Protein AF-0000000084724322 (afdb_homodimer)

Structure (mmCIF, N/CA/C/O backbone):
data_AF-0000000084724322-model_v1
#
loop_
_entity.id
_entity.type
_entity.pdbx_description
1 polymer 'ATP-binding protein'
#
loop_
_atom_site.group_PDB
_atom_site.id
_atom_site.type_symbol
_atom_site.label_atom_id
_atom_site.label_alt_id
_atom_site.label_comp_id
_atom_site.label_asym_id
_atom_site.label_entity_id
_atom_site.label_seq_id
_atom_site.pdbx_PDB_ins_code
_atom_site.Cartn_x
_atom_site.Cartn_y
_atom_site.Cartn_z
_atom_site.occupancy
_atom_site.B_iso_or_equiv
_atom_site.auth_seq_id
_atom_site.auth_comp_id
_atom_site.auth_asym_id
_atom_site.auth_atom_id
_atom_site.pdbx_PDB_model_num
ATOM 1 N N . MET A 1 1 ? 17.312 -55.406 -27 1 21.59 1 MET A N 1
ATOM 2 C CA . MET A 1 1 ? 17.656 -54.875 -25.688 1 21.59 1 MET A CA 1
ATOM 3 C C . MET A 1 1 ? 16.453 -54.25 -25.016 1 21.59 1 MET A C 1
ATOM 5 O O . MET A 1 1 ? 16.016 -53.156 -25.422 1 21.59 1 MET A O 1
ATOM 9 N N . ASN A 1 2 ? 15.422 -55.094 -24.625 1 24.72 2 ASN A N 1
ATOM 10 C CA . ASN A 1 2 ? 14.141 -55.062 -23.922 1 24.72 2 ASN A CA 1
ATOM 11 C C . ASN A 1 2 ? 14.242 -54.312 -22.594 1 24.72 2 ASN A C 1
ATOM 13 O O . ASN A 1 2 ? 14.75 -54.844 -21.609 1 24.72 2 ASN A O 1
ATOM 17 N N . GLN A 1 3 ? 14.844 -53.188 -22.562 1 29.91 3 GLN A N 1
ATOM 18 C CA . GLN A 1 3 ? 15.141 -52.5 -21.312 1 29.91 3 GLN A CA 1
ATOM 19 C C . GLN A 1 3 ? 14.016 -52.688 -20.312 1 29.91 3 GLN A C 1
ATOM 21 O O . GLN A 1 3 ? 12.844 -52.438 -20.625 1 29.91 3 GLN A O 1
ATOM 26 N N . ALA A 1 4 ? 14.188 -53.438 -19.375 1 31.95 4 ALA A N 1
ATOM 27 C CA . ALA A 1 4 ? 13.453 -53.938 -18.219 1 31.95 4 ALA A CA 1
ATOM 28 C C . ALA A 1 4 ? 12.641 -52.844 -17.562 1 31.95 4 ALA A C 1
ATOM 30 O O . ALA A 1 4 ? 13.188 -51.781 -17.188 1 31.95 4 ALA A O 1
ATOM 31 N N . ARG A 1 5 ? 11.43 -52.656 -17.953 1 39.34 5 ARG A N 1
ATOM 32 C CA . ARG A 1 5 ? 10.32 -51.969 -17.281 1 39.34 5 ARG A CA 1
ATOM 33 C C . ARG A 1 5 ? 10.453 -52.094 -15.773 1 39.34 5 ARG A C 1
ATOM 35 O O . ARG A 1 5 ? 10.398 -53.188 -15.211 1 39.34 5 ARG A O 1
ATOM 42 N N . ASN A 1 6 ? 11.375 -51.5 -15.156 1 36.66 6 ASN A N 1
ATOM 43 C CA . ASN A 1 6 ? 11.594 -51.688 -13.727 1 36.66 6 ASN A CA 1
ATOM 44 C C . ASN A 1 6 ? 10.289 -52 -13 1 36.66 6 ASN A C 1
ATOM 46 O O . ASN A 1 6 ? 9.211 -51.625 -13.453 1 36.66 6 ASN A O 1
ATOM 50 N N . GLY A 1 7 ? 10.141 -53.094 -12.219 1 39.78 7 GLY A N 1
ATOM 51 C CA . GLY A 1 7 ? 9.227 -53.938 -11.461 1 39.78 7 GLY A CA 1
ATOM 52 C C . GLY A 1 7 ? 7.965 -53.219 -11.031 1 39.78 7 GLY A C 1
ATOM 53 O O . GLY A 1 7 ? 7.09 -53.812 -10.398 1 39.78 7 GLY A O 1
ATOM 54 N N . ARG A 1 8 ? 8.031 -51.969 -10.523 1 48.59 8 ARG A N 1
ATOM 55 C CA . ARG A 1 8 ? 6.828 -51.469 -9.891 1 48.59 8 ARG A CA 1
ATOM 56 C C . ARG A 1 8 ? 5.719 -51.25 -10.914 1 48.59 8 ARG A C 1
ATOM 58 O O . ARG A 1 8 ? 5.984 -50.812 -12.039 1 48.59 8 ARG A O 1
ATOM 65 N N . SER A 1 9 ? 4.539 -51.938 -10.68 1 55 9 SER A N 1
ATOM 66 C CA . SER A 1 9 ? 3.223 -52.094 -11.297 1 55 9 SER A CA 1
ATOM 67 C C . SER A 1 9 ? 2.645 -50.719 -11.656 1 55 9 SER A C 1
ATOM 69 O O . SER A 1 9 ? 2.797 -49.75 -10.906 1 55 9 SER A O 1
ATOM 71 N N . GLU A 1 10 ? 2.396 -50.281 -13.062 1 80.06 10 GLU A N 1
ATOM 72 C CA . GLU A 1 10 ? 1.918 -49.094 -13.758 1 80.06 10 GLU A CA 1
ATOM 73 C C . GLU A 1 10 ? 0.541 -48.688 -13.25 1 80.06 10 GLU A C 1
ATOM 75 O O . GLU A 1 10 ? -0.414 -49.438 -13.32 1 80.06 10 GLU A O 1
ATOM 80 N N . TRP A 1 11 ? 0.515 -47.688 -12.383 1 91.38 11 TRP A N 1
ATOM 81 C CA . TRP A 1 11 ? -0.752 -47.156 -11.891 1 91.38 11 TRP A CA 1
ATOM 82 C C . TRP A 1 11 ? -1.411 -46.25 -12.93 1 91.38 11 TRP A C 1
ATOM 84 O O . TRP A 1 11 ? -2.637 -46.25 -13.07 1 91.38 11 TRP A O 1
ATOM 94 N N . PHE A 1 12 ? -0.523 -45.594 -13.672 1 92.12 12 PHE A N 1
ATOM 95 C CA . PHE A 1 12 ? -1.074 -44.469 -14.406 1 92.12 12 PHE A CA 1
ATOM 96 C C . PHE A 1 12 ? -0.765 -44.594 -15.898 1 92.12 12 PHE A C 1
ATOM 98 O O . PHE A 1 12 ? 0.141 -45.312 -16.297 1 92.12 12 PHE A O 1
ATOM 105 N N . GLU A 1 13 ? -1.543 -43.875 -16.625 1 89.5 13 GLU A N 1
ATOM 106 C CA . GLU A 1 13 ? -1.369 -43.656 -18.062 1 89.5 13 GLU A CA 1
ATOM 107 C C . GLU A 1 13 ? -1.39 -42.156 -18.391 1 89.5 13 GLU A C 1
ATOM 109 O O . GLU A 1 13 ? -1.832 -41.344 -17.578 1 89.5 13 GLU A O 1
ATOM 114 N N . LEU A 1 14 ? -0.798 -41.875 -19.516 1 89.44 14 LEU A N 1
ATOM 115 C CA . LEU A 1 14 ? -0.782 -40.469 -19.953 1 89.44 14 LEU A CA 1
ATOM 116 C C . LEU A 1 14 ? -1.762 -40.25 -21.094 1 89.44 14 LEU A C 1
ATOM 118 O O . LEU A 1 14 ? -1.767 -41 -22.062 1 89.44 14 LEU A O 1
ATOM 122 N N . SER A 1 15 ? -2.646 -39.281 -20.906 1 88.19 15 SER A N 1
ATOM 123 C CA . SER A 1 15 ? -3.432 -38.812 -22.047 1 88.19 15 SER A CA 1
ATOM 124 C C . SER A 1 15 ? -2.633 -37.844 -22.922 1 88.19 15 SER A C 1
ATOM 126 O O . SER A 1 15 ? -2.5 -36.688 -22.578 1 88.19 15 SER A O 1
ATOM 128 N N . GLU A 1 16 ? -2.201 -38.344 -23.984 1 87.44 16 GLU A N 1
ATOM 129 C CA . GLU A 1 16 ? -1.39 -37.5 -24.859 1 87.44 16 GLU A CA 1
ATOM 130 C C . GLU A 1 16 ? -2.186 -36.281 -25.375 1 87.44 16 GLU A C 1
ATOM 132 O O . GLU A 1 16 ? -1.663 -35.188 -25.453 1 87.44 16 GLU A O 1
ATOM 137 N N . GLU A 1 17 ? -3.422 -36.531 -25.766 1 84.25 17 GLU A N 1
ATOM 138 C CA . GLU A 1 17 ? -4.277 -35.469 -26.234 1 84.25 17 GLU A CA 1
ATOM 139 C C . GLU A 1 17 ? -4.461 -34.375 -25.156 1 84.25 17 GLU A C 1
ATOM 141 O O . GLU A 1 17 ? -4.352 -33.188 -25.438 1 84.25 17 GLU A O 1
ATOM 146 N N . GLY A 1 18 ? -4.754 -34.844 -23.984 1 83.94 18 GLY A N 1
ATOM 147 C CA . GLY A 1 18 ? -4.91 -33.906 -22.875 1 83.94 18 GLY A CA 1
ATOM 148 C C . GLY A 1 18 ? -3.646 -33.125 -22.578 1 83.94 18 GLY A C 1
ATOM 149 O O . GLY A 1 18 ? -3.705 -31.922 -22.312 1 83.94 18 GLY A O 1
ATOM 150 N N . TRP A 1 19 ? -2.533 -33.781 -22.641 1 86.69 19 TRP A N 1
ATOM 151 C CA . TRP A 1 19 ? -1.229 -33.156 -22.422 1 86.69 19 TRP A CA 1
ATOM 152 C C . TRP A 1 19 ? -0.938 -32.094 -23.469 1 86.69 19 TRP A C 1
ATOM 154 O O . TRP A 1 19 ? -0.554 -30.969 -23.141 1 86.69 19 TRP A O 1
ATOM 164 N N . ARG A 1 20 ? -1.183 -32.438 -24.672 1 85.81 20 ARG A N 1
ATOM 165 C CA . ARG A 1 20 ? -0.929 -31.5 -25.766 1 85.81 20 ARG A CA 1
ATOM 166 C C . ARG A 1 20 ? -1.858 -30.281 -25.688 1 85.81 20 ARG A C 1
ATOM 168 O O . ARG A 1 20 ? -1.418 -29.141 -25.844 1 85.81 20 ARG A O 1
ATOM 175 N N . ARG A 1 21 ? -3.055 -30.547 -25.406 1 80.94 21 ARG A N 1
ATOM 176 C CA . ARG A 1 21 ? -4.043 -29.484 -25.312 1 80.94 21 ARG A CA 1
ATOM 177 C C . ARG A 1 21 ? -3.697 -28.516 -24.172 1 80.94 21 ARG A C 1
ATOM 179 O O . ARG A 1 21 ? -3.801 -27.297 -24.344 1 80.94 21 ARG A O 1
ATOM 186 N N . SER A 1 22 ? -3.312 -29.062 -23.078 1 77.94 22 SER A N 1
ATOM 187 C CA . SER A 1 22 ? -2.98 -28.25 -21.922 1 77.94 22 SER A CA 1
ATOM 188 C C . SER A 1 22 ? -1.78 -27.344 -22.188 1 77.94 22 SER A C 1
ATOM 190 O O . SER A 1 22 ? -1.682 -26.25 -21.641 1 77.94 22 SER A O 1
ATOM 192 N N . ASN A 1 23 ? -0.91 -27.734 -23.062 1 82.12 23 ASN A N 1
ATOM 193 C CA . ASN A 1 23 ? 0.316 -26.984 -23.297 1 82.12 23 ASN A CA 1
ATOM 194 C C . ASN A 1 23 ? 0.18 -26.047 -24.5 1 82.12 23 ASN A C 1
ATOM 196 O O . ASN A 1 23 ? 0.856 -25.016 -24.578 1 82.12 23 ASN A O 1
ATOM 200 N N . ARG A 1 24 ? -0.719 -26.406 -25.406 1 79.75 24 ARG A N 1
ATOM 201 C CA . ARG A 1 24 ? -0.951 -25.547 -26.562 1 79.75 24 ARG A CA 1
ATOM 202 C C . ARG A 1 24 ? -1.572 -24.219 -26.141 1 79.75 24 ARG A C 1
ATOM 204 O O . ARG A 1 24 ? -1.429 -23.219 -26.844 1 79.75 24 ARG A O 1
ATOM 211 N N . ALA A 1 25 ? -2.119 -24.203 -25.016 1 75.06 25 ALA A N 1
ATOM 212 C CA . ALA A 1 25 ? -2.807 -23 -24.516 1 75.06 25 ALA A CA 1
ATOM 213 C C . ALA A 1 25 ? -1.837 -22.062 -23.812 1 75.06 25 ALA A C 1
ATOM 215 O O . ALA A 1 25 ? -2.152 -20.891 -23.578 1 75.06 25 ALA A O 1
ATOM 216 N N . ARG A 1 26 ? -0.71 -22.469 -23.578 1 80.62 26 ARG A N 1
ATOM 217 C CA . ARG A 1 26 ? 0.264 -21.656 -22.859 1 80.62 26 ARG A CA 1
ATOM 218 C C . ARG A 1 26 ? 0.864 -20.578 -23.766 1 80.62 26 ARG A C 1
ATOM 220 O O . ARG A 1 26 ? 1.104 -20.828 -24.953 1 80.62 26 ARG A O 1
ATOM 227 N N . PRO A 1 27 ? 1.134 -19.406 -23.188 1 85.06 27 PRO A N 1
ATOM 228 C CA . PRO A 1 27 ? 1.756 -18.359 -24 1 85.06 27 PRO A CA 1
ATOM 229 C C . PRO A 1 27 ? 3.115 -18.781 -24.562 1 85.06 27 PRO A C 1
ATOM 231 O O . PRO A 1 27 ? 3.9 -19.422 -23.859 1 85.06 27 PRO A O 1
ATOM 234 N N . LEU A 1 28 ? 3.312 -18.438 -25.766 1 90.69 28 LEU A N 1
ATOM 235 C CA . LEU A 1 28 ? 4.516 -18.828 -26.484 1 90.69 28 LEU A CA 1
ATOM 236 C C . LEU A 1 28 ? 5.77 -18.406 -25.734 1 90.69 28 LEU A C 1
ATOM 238 O O . LEU A 1 28 ? 6.723 -19.172 -25.625 1 90.69 28 LEU A O 1
ATOM 242 N N . GLY A 1 29 ? 5.766 -17.188 -25.188 1 91.5 29 GLY A N 1
ATOM 243 C CA . GLY A 1 29 ? 6.922 -16.688 -24.453 1 91.5 29 GLY A CA 1
ATOM 244 C C . GLY A 1 29 ? 7.293 -17.547 -23.266 1 91.5 29 GLY A C 1
ATOM 245 O O . GLY A 1 29 ? 8.477 -17.766 -22.984 1 91.5 29 GLY A O 1
ATOM 246 N N . GLN A 1 30 ? 6.336 -18.094 -22.609 1 87.5 30 GLN A N 1
ATOM 247 C CA . GLN A 1 30 ? 6.555 -18.938 -21.438 1 87.5 30 GLN A CA 1
ATOM 248 C C . GLN A 1 30 ? 7.133 -20.297 -21.844 1 87.5 30 GLN A C 1
ATOM 250 O O . GLN A 1 30 ? 7.961 -20.859 -21.125 1 87.5 30 GLN A O 1
ATOM 255 N N . LEU A 1 31 ? 6.656 -20.75 -22.875 1 88.81 31 LEU A N 1
ATOM 256 C CA . LEU A 1 31 ? 7.168 -22.031 -23.375 1 88.81 31 LEU A CA 1
ATOM 257 C C . LEU A 1 31 ? 8.633 -21.906 -23.766 1 88.81 31 LEU A C 1
ATOM 259 O O . LEU A 1 31 ? 9.453 -22.766 -23.406 1 88.81 31 LEU A O 1
ATOM 263 N N . VAL A 1 32 ? 8.938 -20.828 -24.406 1 93 32 VAL A N 1
ATOM 264 C CA . VAL A 1 32 ? 10.312 -20.609 -24.859 1 93 32 VAL A CA 1
ATOM 265 C C . VAL A 1 32 ? 11.219 -20.391 -23.656 1 93 32 VAL A C 1
ATOM 267 O O . VAL A 1 32 ? 12.383 -20.812 -23.656 1 93 32 VAL A O 1
ATOM 270 N N . ARG A 1 33 ? 10.719 -19.781 -22.688 1 90.81 33 ARG A N 1
ATOM 271 C CA . ARG A 1 33 ? 11.469 -19.531 -21.469 1 90.81 33 ARG A CA 1
ATOM 272 C C . ARG A 1 33 ? 11.969 -20.844 -20.859 1 90.81 33 ARG A C 1
ATOM 274 O O . ARG A 1 33 ? 13.062 -20.906 -20.297 1 90.81 33 ARG A O 1
ATOM 281 N N . GLU A 1 34 ? 11.18 -21.891 -21.016 1 86.44 34 GLU A N 1
ATOM 282 C CA . GLU A 1 34 ? 11.57 -23.188 -20.5 1 86.44 34 GLU A CA 1
ATOM 283 C C . GLU A 1 34 ? 12.852 -23.688 -21.172 1 86.44 34 GLU A C 1
ATOM 285 O O . GLU A 1 34 ? 13.695 -24.312 -20.531 1 86.44 34 GLU A O 1
ATOM 290 N N . ALA A 1 35 ? 12.945 -23.453 -22.422 1 89.56 35 ALA A N 1
ATOM 291 C CA . ALA A 1 35 ? 14.148 -23.844 -23.156 1 89.56 35 ALA A CA 1
ATOM 292 C C . ALA A 1 35 ? 15.352 -23.016 -22.719 1 89.56 35 ALA A C 1
ATOM 294 O O . ALA A 1 35 ? 16.469 -23.516 -22.641 1 89.56 35 ALA A O 1
ATOM 295 N N . LEU A 1 36 ? 15.102 -21.734 -22.453 1 92.06 36 LEU A N 1
ATOM 296 C CA . LEU A 1 36 ? 16.172 -20.859 -21.984 1 92.06 36 LEU A CA 1
ATOM 297 C C . LEU A 1 36 ? 16.719 -21.344 -20.641 1 92.06 36 LEU A C 1
ATOM 299 O O . LEU A 1 36 ? 17.938 -21.312 -20.406 1 92.06 36 LEU A O 1
ATOM 303 N N . GLN A 1 37 ? 15.812 -21.797 -19.828 1 89.06 37 GLN A N 1
ATOM 304 C CA . GLN A 1 37 ? 16.219 -22.328 -18.531 1 89.06 37 GLN A CA 1
ATOM 305 C C . GLN A 1 37 ? 17.219 -23.469 -18.688 1 89.06 37 GLN A C 1
ATOM 307 O O . GLN A 1 37 ? 18.266 -23.484 -18.047 1 89.06 37 GLN A O 1
ATOM 312 N N . ASN A 1 38 ? 16.891 -24.344 -19.562 1 86.12 38 ASN A N 1
ATOM 313 C CA . ASN A 1 38 ? 17.766 -25.484 -19.797 1 86.12 38 ASN A CA 1
ATOM 314 C C . ASN A 1 38 ? 19.125 -25.062 -20.359 1 86.12 38 ASN A C 1
ATOM 316 O O . ASN A 1 38 ? 20.156 -25.562 -19.906 1 86.12 38 ASN A O 1
ATOM 320 N N . ALA A 1 39 ? 19.062 -24.219 -21.297 1 90.38 39 ALA A N 1
ATOM 321 C CA . ALA A 1 39 ? 20.297 -23.75 -21.906 1 90.38 39 ALA A CA 1
ATOM 322 C C . ALA A 1 39 ? 21.203 -23.078 -20.891 1 90.38 39 ALA A C 1
ATOM 324 O O . ALA A 1 39 ? 22.406 -23.328 -20.859 1 90.38 39 ALA A O 1
ATOM 325 N N . PHE A 1 40 ? 20.625 -22.203 -20.031 1 91.38 40 PHE A N 1
ATOM 326 C CA . PHE A 1 40 ? 21.391 -21.469 -19.031 1 91.38 40 PHE A CA 1
ATOM 327 C C . PHE A 1 40 ? 21.953 -22.438 -17.984 1 91.38 40 PHE A C 1
ATOM 329 O O . PHE A 1 40 ? 23.078 -22.266 -17.531 1 91.38 40 PHE A O 1
ATOM 336 N N . ASP A 1 41 ? 21.156 -23.453 -17.609 1 88.19 41 ASP A N 1
ATOM 337 C CA . ASP A 1 41 ? 21.578 -24.422 -16.594 1 88.19 41 ASP A CA 1
ATOM 338 C C . ASP A 1 41 ? 22.703 -25.297 -17.125 1 88.19 41 ASP A C 1
ATOM 340 O O . ASP A 1 41 ? 23.578 -25.719 -16.359 1 88.19 41 ASP A O 1
ATOM 344 N N . GLN A 1 42 ? 22.672 -25.578 -18.422 1 86.31 42 GLN A N 1
ATOM 345 C CA . GLN A 1 42 ? 23.672 -26.438 -19.031 1 86.31 42 GLN A CA 1
ATOM 346 C C . GLN A 1 42 ? 24.891 -25.641 -19.484 1 86.31 42 GLN A C 1
ATOM 348 O O . GLN A 1 42 ? 25.719 -26.156 -20.25 1 86.31 42 GLN A O 1
ATOM 353 N N . ARG A 1 43 ? 24.984 -24.359 -19.125 1 86.69 43 ARG A N 1
ATOM 354 C CA . ARG A 1 43 ? 26.141 -23.484 -19.297 1 86.69 43 ARG A CA 1
ATOM 355 C C . ARG A 1 43 ? 26.391 -23.203 -20.781 1 86.69 43 ARG A C 1
ATOM 357 O O . ARG A 1 43 ? 27.531 -23.328 -21.25 1 86.69 43 ARG A O 1
ATOM 364 N N . ALA A 1 44 ? 25.406 -23.047 -21.5 1 93.56 44 ALA A N 1
ATOM 365 C CA . ALA A 1 44 ? 25.547 -22.531 -22.859 1 93.56 44 ALA A CA 1
ATOM 366 C C . ALA A 1 44 ? 26.234 -21.172 -22.859 1 93.56 44 ALA A C 1
ATOM 368 O O . ALA A 1 44 ? 26.047 -20.391 -21.922 1 93.56 44 ALA A O 1
ATOM 369 N N . SER A 1 45 ? 27.031 -20.922 -23.859 1 95.81 45 SER A N 1
ATOM 370 C CA . SER A 1 45 ? 27.656 -19.609 -24.016 1 95.81 45 SER A CA 1
ATOM 371 C C . SER A 1 45 ? 26.844 -18.719 -24.953 1 95.81 45 SER A C 1
ATOM 373 O O . SER A 1 45 ? 26.969 -17.5 -24.922 1 95.81 45 SER A O 1
ATOM 375 N N . ARG A 1 46 ? 26.094 -19.391 -25.75 1 97 46 ARG A N 1
ATOM 376 C CA . ARG A 1 46 ? 25.266 -18.672 -26.703 1 97 46 ARG A CA 1
ATOM 377 C C . ARG A 1 46 ? 23.922 -19.391 -26.891 1 97 46 ARG A C 1
ATOM 379 O O . ARG A 1 46 ? 23.875 -20.609 -27.016 1 97 46 ARG A O 1
ATOM 386 N N . VAL A 1 47 ? 22.844 -18.656 -26.906 1 97.81 47 VAL A N 1
ATOM 387 C CA . VAL A 1 47 ? 21.5 -19.156 -27.188 1 97.81 47 VAL A CA 1
ATOM 388 C C . VAL A 1 47 ? 20.828 -18.281 -28.234 1 97.81 47 VAL A C 1
ATOM 390 O O . VAL A 1 47 ? 20.781 -17.047 -28.078 1 97.81 47 VAL A O 1
ATOM 393 N N . LYS A 1 48 ? 20.344 -18.859 -29.281 1 98.19 48 LYS A N 1
ATOM 394 C CA . LYS A 1 48 ? 19.641 -18.156 -30.344 1 98.19 48 LYS A CA 1
ATOM 395 C C . LYS A 1 48 ? 18.172 -18.594 -30.422 1 98.19 48 LYS A C 1
ATOM 397 O O . LYS A 1 48 ? 17.875 -19.781 -30.453 1 98.19 48 LYS A O 1
ATOM 402 N N . VAL A 1 49 ? 17.266 -17.625 -30.422 1 98.31 49 VAL A N 1
ATOM 403 C CA . VAL A 1 49 ? 15.836 -17.875 -30.547 1 98.31 49 VAL A CA 1
ATOM 404 C C . VAL A 1 49 ? 15.297 -17.203 -31.797 1 98.31 49 VAL A C 1
ATOM 406 O O . VAL A 1 49 ? 15.547 -16.016 -32.031 1 98.31 49 VAL A O 1
ATOM 409 N N . ARG A 1 50 ? 14.641 -17.891 -32.594 1 98.12 50 ARG A N 1
ATOM 410 C CA . ARG A 1 50 ? 13.961 -17.359 -33.781 1 98.12 50 ARG A CA 1
ATOM 411 C C . ARG A 1 50 ? 12.484 -17.719 -33.781 1 98.12 50 ARG A C 1
ATOM 413 O O . ARG A 1 50 ? 12.125 -18.891 -33.719 1 98.12 50 ARG A O 1
ATOM 420 N N . LEU A 1 51 ? 11.617 -16.75 -33.75 1 97.88 51 LEU A N 1
ATOM 421 C CA . LEU A 1 51 ? 10.172 -16.922 -33.75 1 97.88 51 LEU A CA 1
ATOM 422 C C . LEU A 1 51 ? 9.594 -16.547 -35.125 1 97.88 51 LEU A C 1
ATOM 424 O O . LEU A 1 51 ? 9.461 -15.359 -35.438 1 97.88 51 LEU A O 1
ATOM 428 N N . GLU A 1 52 ? 9.258 -17.484 -35.906 1 97.06 52 GLU A N 1
ATOM 429 C CA . GLU A 1 52 ? 8.633 -17.281 -37.219 1 97.06 52 GLU A CA 1
ATOM 430 C C . GLU A 1 52 ? 7.18 -17.766 -37.219 1 97.06 52 GLU A C 1
ATOM 432 O O . GLU A 1 52 ? 6.719 -18.359 -36.219 1 97.06 52 GLU A O 1
ATOM 437 N N . GLU A 1 53 ? 6.453 -17.469 -38.25 1 96.19 53 GLU A N 1
ATOM 438 C CA . GLU A 1 53 ? 5.023 -17.766 -38.312 1 96.19 53 GLU A CA 1
ATOM 439 C C . GLU A 1 53 ? 4.754 -19.266 -38.188 1 96.19 53 GLU A C 1
ATOM 441 O O . GLU A 1 53 ? 3.812 -19.672 -37.5 1 96.19 53 GLU A O 1
ATOM 446 N N . ASP A 1 54 ? 5.656 -20.094 -38.75 1 96.5 54 ASP A N 1
ATOM 447 C CA . ASP A 1 54 ? 5.34 -21.516 -38.812 1 96.5 54 ASP A CA 1
ATOM 448 C C . ASP A 1 54 ? 6.375 -22.344 -38.062 1 96.5 54 ASP A C 1
ATOM 450 O O . ASP A 1 54 ? 6.285 -23.578 -38 1 96.5 54 ASP A O 1
ATOM 454 N N . GLU A 1 55 ? 7.359 -21.641 -37.469 1 97.19 55 GLU A N 1
ATOM 455 C CA . GLU A 1 55 ? 8.43 -22.359 -36.781 1 97.19 55 GLU A CA 1
ATOM 456 C C . GLU A 1 55 ? 9 -21.547 -35.625 1 97.19 55 GLU A C 1
ATOM 458 O O . GLU A 1 55 ? 9.219 -20.344 -35.781 1 97.19 55 GLU A O 1
ATOM 463 N N . VAL A 1 56 ? 9.195 -22.156 -34.5 1 97 56 VAL A N 1
ATOM 464 C CA . VAL A 1 56 ? 9.992 -21.656 -33.406 1 97 56 VAL A CA 1
ATOM 465 C C . VAL A 1 56 ? 11.297 -22.438 -33.312 1 97 56 VAL A C 1
ATOM 467 O O . VAL A 1 56 ? 11.281 -23.672 -33.188 1 97 56 VAL A O 1
ATOM 470 N N . ARG A 1 57 ? 12.398 -21.766 -33.375 1 97.81 57 ARG A N 1
ATOM 471 C CA . ARG A 1 57 ? 13.703 -22.406 -33.344 1 97.81 57 ARG A CA 1
ATOM 472 C C . ARG A 1 57 ? 14.523 -21.891 -32.156 1 97.81 57 ARG A C 1
ATOM 474 O O . ARG A 1 57 ? 14.617 -20.672 -31.953 1 97.81 57 ARG A O 1
ATOM 481 N N . ILE A 1 58 ? 15.062 -22.719 -31.359 1 97.56 58 ILE A N 1
ATOM 482 C CA . ILE A 1 58 ? 15.93 -22.391 -30.234 1 97.56 58 ILE A CA 1
ATOM 483 C C . ILE A 1 58 ? 17.219 -23.219 -30.312 1 97.56 58 ILE A C 1
ATOM 485 O O . ILE A 1 58 ? 17.172 -24.438 -30.344 1 97.56 58 ILE A O 1
ATOM 489 N N . GLU A 1 59 ? 18.281 -22.531 -30.359 1 97.31 59 GLU A N 1
ATOM 490 C CA . GLU A 1 59 ? 19.562 -23.203 -30.516 1 97.31 59 GLU A CA 1
ATOM 491 C C . GLU A 1 59 ? 20.547 -22.75 -29.438 1 97.31 59 GLU A C 1
ATOM 493 O O . GLU A 1 59 ? 20.703 -21.562 -29.203 1 97.31 59 GLU A O 1
ATOM 498 N N . ASP A 1 60 ? 21.156 -23.703 -28.734 1 96.44 60 ASP A N 1
ATOM 499 C CA . ASP A 1 60 ? 22.219 -23.391 -27.781 1 96.44 60 ASP A CA 1
ATOM 500 C C . ASP A 1 60 ? 23.5 -24.172 -28.109 1 96.44 60 ASP A C 1
ATOM 502 O O . ASP A 1 60 ? 23.5 -25.016 -29.016 1 96.44 60 ASP A O 1
ATOM 506 N N . ASP A 1 61 ? 24.594 -23.844 -27.469 1 95.94 61 ASP A N 1
ATOM 507 C CA . ASP A 1 61 ? 25.875 -24.5 -27.719 1 95.94 61 ASP A CA 1
ATOM 508 C C . ASP A 1 61 ? 26.375 -25.188 -26.453 1 95.94 61 ASP A C 1
ATOM 510 O O . ASP A 1 61 ? 27.594 -25.266 -26.219 1 95.94 61 ASP A O 1
ATOM 514 N N . ALA A 1 62 ? 25.406 -25.578 -25.609 1 92.12 62 ALA A N 1
ATOM 515 C CA . ALA A 1 62 ? 25.828 -26.297 -24.406 1 92.12 62 ALA A CA 1
ATOM 516 C C . ALA A 1 62 ? 26.656 -27.531 -24.781 1 92.12 62 ALA A C 1
ATOM 518 O O . ALA A 1 62 ? 26.297 -28.281 -25.688 1 92.12 62 ALA A O 1
ATOM 519 N N . PRO A 1 63 ? 27.734 -27.766 -24.156 1 86.75 63 PRO A N 1
ATOM 520 C CA . PRO A 1 63 ? 28.703 -28.781 -24.578 1 86.75 63 PRO A CA 1
ATOM 521 C C . PRO A 1 63 ? 28.094 -30.172 -24.641 1 86.75 63 PRO A C 1
ATOM 523 O O . PRO A 1 63 ? 28.297 -30.906 -25.625 1 86.75 63 PRO A O 1
ATOM 526 N N . ALA A 1 64 ? 27.297 -30.672 -23.688 1 83.31 64 ALA A N 1
ATOM 527 C CA . ALA A 1 64 ? 26.844 -32.062 -23.609 1 83.31 64 ALA A CA 1
ATOM 528 C C . ALA A 1 64 ? 25.516 -32.25 -24.344 1 83.31 64 ALA A C 1
ATOM 530 O O . ALA A 1 64 ? 25.109 -33.375 -24.641 1 83.31 64 ALA A O 1
ATOM 531 N N . GLY A 1 65 ? 24.938 -31.125 -24.844 1 85.19 65 GLY A N 1
ATOM 532 C CA . GLY A 1 65 ? 23.609 -31.25 -25.406 1 85.19 65 GLY A CA 1
ATOM 533 C C . GLY A 1 65 ? 22.609 -31.906 -24.469 1 85.19 65 GLY A C 1
ATOM 534 O O . GLY A 1 65 ? 22.672 -31.703 -23.266 1 85.19 65 GLY A O 1
ATOM 535 N N . LEU A 1 66 ? 21.656 -32.625 -25.047 1 86.12 66 LEU A N 1
ATOM 536 C CA . LEU A 1 66 ? 20.672 -33.375 -24.266 1 86.12 66 LEU A CA 1
ATOM 537 C C . LEU A 1 66 ? 21.266 -34.656 -23.734 1 86.12 66 LEU A C 1
ATOM 539 O O . LEU A 1 66 ? 21.688 -35.531 -24.5 1 86.12 66 LEU A O 1
ATOM 543 N N . ALA A 1 67 ? 21.406 -34.844 -22.438 1 81.88 67 ALA A N 1
ATOM 544 C CA . ALA A 1 67 ? 22.094 -35.969 -21.797 1 81.88 67 ALA A CA 1
ATOM 545 C C . ALA A 1 67 ? 21.375 -37.281 -22.109 1 81.88 67 ALA A C 1
ATOM 547 O O . ALA A 1 67 ? 22.031 -38.312 -22.344 1 81.88 67 ALA A O 1
ATOM 548 N N . ARG A 1 68 ? 20.047 -37.281 -22.031 1 86.44 68 ARG A N 1
ATOM 549 C CA . ARG A 1 68 ? 19.219 -38.469 -22.281 1 86.44 68 ARG A CA 1
ATOM 550 C C . ARG A 1 68 ? 18.031 -38.125 -23.172 1 86.44 68 ARG A C 1
ATOM 552 O O . ARG A 1 68 ? 17.422 -37.062 -23.031 1 86.44 68 ARG A O 1
ATOM 559 N N . ASP A 1 69 ? 17.734 -39.062 -24.047 1 90.06 69 ASP A N 1
ATOM 560 C CA . ASP A 1 69 ? 16.609 -38.844 -24.953 1 90.06 69 ASP A CA 1
ATOM 561 C C . ASP A 1 69 ? 15.297 -38.719 -24.172 1 90.06 69 ASP A C 1
ATOM 563 O O . ASP A 1 69 ? 14.406 -37.969 -24.562 1 90.06 69 ASP A O 1
ATOM 567 N N . GLU A 1 70 ? 15.227 -39.438 -23.125 1 89.31 70 GLU A N 1
ATOM 568 C CA . GLU A 1 70 ? 14.008 -39.531 -22.328 1 89.31 70 GLU A CA 1
ATOM 569 C C . GLU A 1 70 ? 13.617 -38.156 -21.766 1 89.31 70 GLU A C 1
ATOM 571 O O . GLU A 1 70 ? 12.461 -37.938 -21.406 1 89.31 70 GLU A O 1
ATOM 576 N N . PHE A 1 71 ? 14.562 -37.344 -21.734 1 88.25 71 PHE A N 1
ATOM 577 C CA . PHE A 1 71 ? 14.297 -36 -21.219 1 88.25 71 PHE A CA 1
ATOM 578 C C . PHE A 1 71 ? 13.445 -35.188 -22.203 1 88.25 71 PHE A C 1
ATOM 580 O O . PHE A 1 71 ? 12.852 -34.188 -21.844 1 88.25 71 PHE A O 1
ATOM 587 N N . ALA A 1 72 ? 13.336 -35.688 -23.375 1 90.94 72 ALA A N 1
ATOM 588 C CA . ALA A 1 72 ? 12.555 -34.969 -24.391 1 90.94 72 ALA A CA 1
ATOM 589 C C . ALA A 1 72 ? 11.125 -35.5 -24.438 1 90.94 72 ALA A C 1
ATOM 591 O O . ALA A 1 72 ? 10.227 -34.844 -24.953 1 90.94 72 ALA A O 1
ATOM 592 N N . PHE A 1 73 ? 10.953 -36.781 -23.859 1 92.69 73 PHE A N 1
ATOM 593 C CA . PHE A 1 73 ? 9.625 -37.312 -24.156 1 92.69 73 PHE A CA 1
ATOM 594 C C . PHE A 1 73 ? 9.031 -38 -22.938 1 92.69 73 PHE A C 1
ATOM 596 O O . PHE A 1 73 ? 7.859 -38.375 -22.953 1 92.69 73 PHE A O 1
ATOM 603 N N . THR A 1 74 ? 9.797 -38.219 -21.922 1 90.94 74 THR A N 1
ATOM 604 C CA . THR A 1 74 ? 9.234 -38.812 -20.719 1 90.94 74 THR A CA 1
ATOM 605 C C . THR A 1 74 ? 8.797 -37.719 -19.734 1 90.94 74 THR A C 1
ATOM 607 O O . THR A 1 74 ? 9.633 -37.094 -19.078 1 90.94 74 THR A O 1
ATOM 610 N N . VAL A 1 75 ? 7.531 -37.562 -19.625 1 89.75 75 VAL A N 1
ATOM 611 C CA . VAL A 1 75 ? 6.93 -36.5 -18.812 1 89.75 75 VAL A CA 1
ATOM 612 C C . VAL A 1 75 ? 7.207 -36.75 -17.344 1 89.75 75 VAL A C 1
ATOM 614 O O . VAL A 1 75 ? 7.016 -37.875 -16.844 1 89.75 75 VAL A O 1
ATOM 617 N N . PHE A 1 76 ? 7.773 -35.781 -16.531 1 85.88 76 PHE A N 1
ATOM 618 C CA . PHE A 1 76 ? 8.062 -35.75 -15.102 1 85.88 76 PHE A CA 1
ATOM 619 C C . PHE A 1 76 ? 9.383 -36.438 -14.797 1 85.88 76 PHE A C 1
ATOM 621 O O . PHE A 1 76 ? 9.68 -36.719 -13.633 1 85.88 76 PHE A O 1
ATOM 628 N N . LEU A 1 77 ? 10.031 -36.781 -15.859 1 85 77 LEU A N 1
ATOM 629 C CA . LEU A 1 77 ? 11.391 -37.281 -15.664 1 85 77 LEU A CA 1
ATOM 630 C C . LEU A 1 77 ? 12.383 -36.125 -15.586 1 85 77 LEU A C 1
ATOM 632 O O . LEU A 1 77 ? 12.453 -35.312 -16.5 1 85 77 LEU A O 1
ATOM 636 N N . GLY A 1 78 ? 13 -35.938 -14.477 1 75.56 78 GLY A N 1
ATOM 637 C CA . GLY A 1 78 ? 13.992 -34.875 -14.297 1 75.56 78 GLY A CA 1
ATOM 638 C C . GLY A 1 78 ? 15.078 -35.25 -13.297 1 75.56 78 GLY A C 1
ATOM 639 O O . GLY A 1 78 ? 15.078 -36.344 -12.75 1 75.56 78 GLY A O 1
ATOM 640 N N . GLU A 1 79 ? 15.953 -34.344 -13.172 1 72.56 79 GLU A N 1
ATOM 641 C CA . GLU A 1 79 ? 17.047 -34.562 -12.219 1 72.56 79 GLU A CA 1
ATOM 642 C C . GLU A 1 79 ? 16.531 -34.5 -10.781 1 72.56 79 GLU A C 1
ATOM 644 O O . GLU A 1 79 ? 15.688 -33.688 -10.445 1 72.56 79 GLU A O 1
ATOM 649 N N . LYS A 1 80 ? 16.969 -35.375 -9.961 1 72.25 80 LYS A N 1
ATOM 650 C CA . LYS A 1 80 ? 16.422 -35.625 -8.625 1 72.25 80 LYS A CA 1
ATOM 651 C C . LYS A 1 80 ? 17.031 -34.656 -7.605 1 72.25 80 LYS A C 1
ATOM 653 O O . LYS A 1 80 ? 16.453 -34.438 -6.547 1 72.25 80 LYS A O 1
ATOM 658 N N . ASP A 1 81 ? 18.172 -34.25 -7.836 1 79.25 81 ASP A N 1
ATOM 659 C CA . ASP A 1 81 ? 18.812 -33.406 -6.844 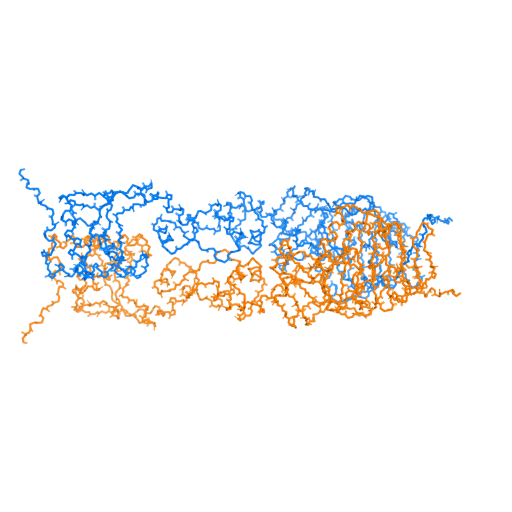1 79.25 81 ASP A CA 1
ATOM 660 C C . ASP A 1 81 ? 19.547 -32.219 -7.516 1 79.25 81 ASP A C 1
ATOM 662 O O . ASP A 1 81 ? 20.609 -32.406 -8.102 1 79.25 81 ASP A O 1
ATOM 666 N N . THR A 1 82 ? 18.828 -31.141 -7.68 1 77.44 82 THR A N 1
ATOM 667 C CA . THR A 1 82 ? 19.438 -29.938 -8.234 1 77.44 82 THR A CA 1
ATOM 668 C C . THR A 1 82 ? 19.5 -28.828 -7.184 1 77.44 82 THR A C 1
ATOM 670 O O . THR A 1 82 ? 18.594 -28.703 -6.352 1 77.44 82 THR A O 1
ATOM 673 N N . PRO A 1 83 ? 20.578 -28.125 -7.148 1 79.62 83 PRO A N 1
ATOM 674 C CA . PRO A 1 83 ? 20.688 -27.016 -6.199 1 79.62 83 PRO A CA 1
ATOM 675 C C . PRO A 1 83 ? 19.703 -25.891 -6.5 1 79.62 83 PRO A C 1
ATOM 677 O O . PRO A 1 83 ? 19.203 -25.781 -7.625 1 79.62 83 PRO A O 1
ATOM 680 N N . PRO A 1 84 ? 19.375 -25.109 -5.535 1 83.19 84 PRO A N 1
ATOM 681 C CA . PRO A 1 84 ? 18.438 -24 -5.707 1 83.19 84 PRO A CA 1
ATOM 682 C C . PRO A 1 84 ? 18.922 -22.953 -6.711 1 83.19 84 PRO A C 1
ATOM 684 O O . PRO A 1 84 ? 18.156 -22.094 -7.141 1 83.19 84 PRO A O 1
ATOM 687 N N . THR A 1 85 ? 20.109 -22.969 -7.094 1 84.69 85 THR A N 1
ATOM 688 C CA . THR A 1 85 ? 20.672 -22 -8.023 1 84.69 85 THR A CA 1
ATOM 689 C C . THR A 1 85 ? 20.469 -22.453 -9.469 1 84.69 85 THR A C 1
ATOM 691 O O . THR A 1 85 ? 20.891 -21.781 -10.406 1 84.69 85 THR A O 1
ATOM 694 N N . TRP A 1 86 ? 19.797 -23.625 -9.555 1 81.12 86 TRP A N 1
ATOM 695 C CA . TRP A 1 86 ? 19.406 -24.078 -10.883 1 81.12 86 TRP A CA 1
ATOM 696 C C . TRP A 1 86 ? 17.969 -23.641 -11.203 1 81.12 86 TRP A C 1
ATOM 698 O O . TRP A 1 86 ? 17.141 -23.516 -10.305 1 81.12 86 TRP A O 1
ATOM 708 N N . ARG A 1 87 ? 17.734 -23.5 -12.484 1 81.5 87 ARG A N 1
ATOM 709 C CA . ARG A 1 87 ? 16.438 -23.016 -12.93 1 81.5 87 ARG A CA 1
ATOM 710 C C . ARG A 1 87 ? 15.461 -24.188 -13.109 1 81.5 87 ARG A C 1
ATOM 712 O O . ARG A 1 87 ? 14.281 -24.062 -12.758 1 81.5 87 ARG A O 1
ATOM 719 N N . GLY A 1 88 ? 15.891 -25.25 -13.617 1 75.5 88 GLY A N 1
ATOM 720 C CA . GLY A 1 88 ? 15.023 -26.359 -13.953 1 75.5 88 GLY A CA 1
ATOM 721 C C . GLY A 1 88 ? 14.461 -27.062 -12.734 1 75.5 88 GLY A C 1
ATOM 722 O O . GLY A 1 88 ? 15.164 -27.25 -11.734 1 75.5 88 GLY A O 1
ATOM 723 N N . ARG A 1 89 ? 13.219 -27.516 -12.68 1 67.62 89 ARG A N 1
ATOM 724 C CA . ARG A 1 89 ? 12.594 -28.062 -11.484 1 67.62 89 ARG A CA 1
ATOM 725 C C . ARG A 1 89 ? 12 -29.438 -11.758 1 67.62 89 ARG A C 1
ATOM 727 O O . ARG A 1 89 ? 12.289 -30.406 -11.047 1 67.62 89 ARG A O 1
ATOM 734 N N . LYS A 1 90 ? 11.062 -29.594 -12.664 1 63.88 90 LYS A N 1
ATOM 735 C CA . LYS A 1 90 ? 10.094 -30.688 -12.594 1 63.88 90 LYS A CA 1
ATOM 736 C C . LYS A 1 90 ? 10.156 -31.562 -13.836 1 63.88 90 LYS A C 1
ATOM 738 O O . LYS A 1 90 ? 9.336 -32.469 -14.008 1 63.88 90 LYS A O 1
ATOM 743 N N . GLY A 1 91 ? 11.203 -31.344 -14.664 1 70.31 91 GLY A N 1
ATOM 744 C CA . GLY A 1 91 ? 11.32 -32.188 -15.844 1 70.31 91 GLY A CA 1
ATOM 745 C C . GLY A 1 91 ? 10.141 -32.062 -16.797 1 70.31 91 GLY A C 1
ATOM 746 O O . GLY A 1 91 ? 9.719 -33.031 -17.406 1 70.31 91 GLY A O 1
ATOM 747 N N . ARG A 1 92 ? 9.492 -30.938 -16.797 1 74.75 92 ARG A N 1
ATOM 748 C CA . ARG A 1 92 ? 8.312 -30.781 -17.641 1 74.75 92 ARG A CA 1
ATOM 749 C C . ARG A 1 92 ? 8.586 -29.812 -18.797 1 74.75 92 ARG A C 1
ATOM 751 O O . ARG A 1 92 ? 7.93 -29.875 -19.844 1 74.75 92 ARG A O 1
ATOM 758 N N . GLY A 1 93 ? 9.539 -29.047 -18.766 1 81.38 93 GLY A N 1
ATOM 759 C CA . GLY A 1 93 ? 9.656 -27.875 -19.609 1 81.38 93 GLY A CA 1
ATOM 760 C C . GLY A 1 93 ? 9.789 -28.203 -21.094 1 81.38 93 GLY A C 1
ATOM 761 O O . GLY A 1 93 ? 8.953 -27.812 -21.891 1 81.38 93 GLY A O 1
ATOM 762 N N . LEU A 1 94 ? 10.789 -28.953 -21.406 1 86.56 94 LEU A N 1
ATOM 763 C CA . LEU A 1 94 ? 11.039 -29.281 -22.812 1 86.56 94 LEU A CA 1
ATOM 764 C C . LEU A 1 94 ? 9.867 -30.047 -23.406 1 86.56 94 LEU A C 1
ATOM 766 O O . LEU A 1 94 ? 9.445 -29.781 -24.531 1 86.56 94 LEU A O 1
ATOM 770 N N . LYS A 1 95 ? 9.344 -30.922 -22.625 1 90.88 95 LYS A N 1
ATOM 771 C CA . LYS A 1 95 ? 8.227 -31.75 -23.062 1 90.88 95 LYS A CA 1
ATOM 772 C C . LYS A 1 95 ? 6.988 -30.891 -23.328 1 90.88 95 LYS A C 1
ATOM 774 O O . LYS A 1 95 ? 6.215 -31.188 -24.25 1 90.88 95 LYS A O 1
ATOM 779 N N . GLU A 1 96 ? 6.848 -29.906 -22.531 1 88.62 96 GLU A N 1
ATOM 780 C CA . GLU A 1 96 ? 5.719 -29 -22.703 1 88.62 96 GLU A CA 1
ATOM 781 C C . GLU A 1 96 ? 5.816 -28.25 -24.031 1 88.62 96 GLU A C 1
ATOM 783 O O . GLU A 1 96 ? 4.812 -28.078 -24.734 1 88.62 96 GLU A O 1
ATOM 788 N N . MET A 1 97 ? 6.957 -27.859 -24.406 1 90.62 97 MET A N 1
ATOM 789 C CA . MET A 1 97 ? 7.184 -27.156 -25.656 1 90.62 97 MET A CA 1
ATOM 790 C C . MET A 1 97 ? 6.891 -28.078 -26.844 1 90.62 97 MET A C 1
ATOM 792 O O . MET A 1 97 ? 6.23 -27.672 -27.812 1 90.62 97 MET A O 1
ATOM 796 N N . ILE A 1 98 ? 7.406 -29.203 -26.75 1 94.25 98 ILE A N 1
ATOM 797 C CA . ILE A 1 98 ? 7.199 -30.172 -27.812 1 94.25 98 ILE A CA 1
ATOM 798 C C . ILE A 1 98 ? 5.711 -30.469 -27.953 1 94.25 98 ILE A C 1
ATOM 800 O O . ILE A 1 98 ? 5.18 -30.484 -29.078 1 94.25 98 ILE A O 1
ATOM 804 N N . ALA A 1 99 ? 5.078 -30.641 -26.844 1 91.88 99 ALA A N 1
ATOM 805 C CA . ALA A 1 99 ? 3.66 -30.984 -26.828 1 91.88 99 ALA A CA 1
ATOM 806 C C . ALA A 1 99 ? 2.822 -29.875 -27.469 1 91.88 99 ALA A C 1
ATOM 808 O O . ALA A 1 99 ? 1.775 -30.156 -28.062 1 91.88 99 ALA A O 1
ATOM 809 N N . ALA A 1 100 ? 3.25 -28.688 -27.422 1 90.75 100 ALA A N 1
ATOM 810 C CA . ALA A 1 100 ? 2.496 -27.547 -27.922 1 90.75 100 ALA A CA 1
ATOM 811 C C . ALA A 1 100 ? 2.643 -27.406 -29.422 1 90.75 100 ALA A C 1
ATOM 813 O O . ALA A 1 100 ? 2.016 -26.531 -30.031 1 90.75 100 ALA A O 1
ATOM 814 N N . SER A 1 101 ? 3.393 -28.266 -30.078 1 94 101 SER A N 1
ATOM 815 C CA . SER A 1 101 ? 3.695 -28.141 -31.5 1 94 101 SER A CA 1
ATOM 816 C C . SER A 1 101 ? 2.953 -29.188 -32.312 1 94 101 SER A C 1
ATOM 818 O O . SER A 1 101 ? 2.463 -30.172 -31.781 1 94 101 SER A O 1
ATOM 820 N N . ASP A 1 102 ? 2.859 -28.938 -33.656 1 94 102 ASP A N 1
ATOM 821 C CA . ASP A 1 102 ? 2.312 -29.906 -34.594 1 94 102 ASP A CA 1
ATOM 822 C C . ASP A 1 102 ? 3.365 -30.953 -34.969 1 94 102 ASP A C 1
ATOM 824 O O . ASP A 1 102 ? 3.035 -32.094 -35.25 1 94 102 ASP A O 1
ATOM 828 N N . ARG A 1 103 ? 4.5 -30.516 -35.062 1 96.06 103 ARG A N 1
ATOM 829 C CA . ARG A 1 103 ? 5.703 -31.312 -35.312 1 96.06 103 ARG A CA 1
ATOM 830 C C . ARG A 1 103 ? 6.906 -30.719 -34.594 1 96.06 103 ARG A C 1
ATOM 832 O O . ARG A 1 103 ? 6.98 -29.5 -34.406 1 96.06 103 ARG A O 1
ATOM 839 N N . ALA A 1 104 ? 7.828 -31.562 -34.156 1 97.25 104 ALA A N 1
ATOM 840 C CA . ALA A 1 104 ? 8.992 -31.047 -33.438 1 97.25 104 ALA A CA 1
ATOM 841 C C . ALA A 1 104 ? 10.242 -31.859 -33.781 1 97.25 104 ALA A C 1
ATOM 843 O O . ALA A 1 104 ? 10.148 -33.062 -34.094 1 97.25 104 ALA A O 1
ATOM 844 N N . GLU A 1 105 ? 11.312 -31.234 -33.75 1 98 105 GLU A N 1
ATOM 845 C CA . GLU A 1 105 ? 12.617 -31.875 -33.906 1 98 105 GLU A CA 1
ATOM 846 C C . GLU A 1 105 ? 13.594 -31.375 -32.844 1 98 105 GLU A C 1
ATOM 848 O O . GLU A 1 105 ? 13.711 -30.172 -32.594 1 98 105 GLU A O 1
ATOM 853 N N . VAL A 1 106 ? 14.195 -32.281 -32.156 1 97.25 106 VAL A N 1
ATOM 854 C CA . VAL A 1 106 ? 15.242 -31.984 -31.188 1 97.25 106 VAL A CA 1
ATOM 855 C C . VAL A 1 106 ? 16.578 -32.531 -31.688 1 97.25 106 VAL A C 1
ATOM 857 O O . VAL A 1 106 ? 16.906 -33.688 -31.5 1 97.25 106 VAL A O 1
ATOM 860 N N . GLU A 1 107 ? 17.328 -31.656 -32.344 1 97.38 107 GLU A N 1
ATOM 861 C CA . GLU A 1 107 ? 18.656 -32.031 -32.844 1 97.38 107 GLU A CA 1
ATOM 862 C C . GLU A 1 107 ? 19.719 -31.797 -31.766 1 97.38 107 GLU A C 1
ATOM 864 O O . GLU A 1 107 ? 19.984 -30.656 -31.375 1 97.38 107 GLU A O 1
ATOM 869 N N . THR A 1 108 ? 20.266 -32.781 -31.219 1 95.88 108 THR A N 1
ATOM 870 C CA . THR A 1 108 ? 21.297 -32.719 -30.203 1 95.88 108 THR A CA 1
ATOM 871 C C . THR A 1 108 ? 22.547 -33.469 -30.641 1 95.88 108 THR A C 1
ATOM 873 O O . THR A 1 108 ? 22.625 -33.938 -31.781 1 95.88 108 THR A O 1
ATOM 876 N N . VAL A 1 109 ? 23.531 -33.531 -29.844 1 94.19 109 VAL A N 1
ATOM 877 C CA . VAL A 1 109 ? 24.828 -34.125 -30.219 1 94.19 109 VAL A CA 1
ATOM 878 C C . VAL A 1 109 ? 24.625 -35.562 -30.703 1 94.19 109 VAL A C 1
ATOM 880 O O . VAL A 1 109 ? 24.172 -36.406 -29.938 1 94.19 109 VAL A O 1
ATOM 883 N N . GLY A 1 110 ? 24.766 -35.812 -31.953 1 94.5 110 GLY A N 1
ATOM 884 C CA . GLY A 1 110 ? 24.844 -37.156 -32.531 1 94.5 110 GLY A CA 1
ATOM 885 C C . GLY A 1 110 ? 23.516 -37.688 -33.031 1 94.5 110 GLY A C 1
ATOM 886 O O . GLY A 1 110 ? 23.469 -38.719 -33.719 1 94.5 110 GLY A O 1
ATOM 887 N N . ARG A 1 111 ? 22.375 -37 -32.656 1 96.19 111 ARG A N 1
ATOM 888 C CA . ARG A 1 111 ? 21.078 -37.562 -33.062 1 96.19 111 ARG A CA 1
ATOM 889 C C . ARG A 1 111 ? 20.016 -36.469 -33.125 1 96.19 111 ARG A C 1
ATOM 891 O O . ARG A 1 111 ? 20.172 -35.406 -32.531 1 96.19 111 ARG A O 1
ATOM 898 N N . THR A 1 112 ? 19.016 -36.781 -33.812 1 97.62 112 THR A N 1
ATOM 899 C CA . THR A 1 112 ? 17.812 -35.938 -33.906 1 97.62 112 THR A CA 1
ATOM 900 C C . THR A 1 112 ? 16.578 -36.75 -33.531 1 97.62 112 THR A C 1
ATOM 902 O O . THR A 1 112 ? 16.297 -37.781 -34.125 1 97.62 112 THR A O 1
ATOM 905 N N . LEU A 1 113 ? 15.883 -36.312 -32.5 1 97.44 113 LEU A N 1
ATOM 906 C CA . LEU A 1 113 ? 14.562 -36.844 -32.156 1 97.44 113 LEU A CA 1
ATOM 907 C C . LEU A 1 113 ? 13.469 -36.125 -32.938 1 97.44 113 LEU A C 1
ATOM 909 O O . LEU A 1 113 ? 13.398 -34.875 -32.938 1 97.44 113 LEU A O 1
ATOM 913 N N . VAL A 1 114 ? 12.664 -36.906 -33.625 1 97.44 114 VAL A N 1
ATOM 914 C CA . VAL A 1 114 ? 11.617 -36.344 -34.438 1 97.44 114 VAL A CA 1
ATOM 915 C C . VAL A 1 114 ? 10.25 -36.75 -33.906 1 97.44 114 VAL A C 1
ATOM 917 O O . VAL A 1 114 ? 10.031 -37.906 -33.562 1 97.44 114 VAL A O 1
ATOM 920 N N . PHE A 1 115 ? 9.328 -35.812 -33.781 1 97.12 115 PHE A N 1
ATOM 921 C CA . PHE A 1 115 ? 7.945 -36 -33.344 1 97.12 115 PHE A CA 1
ATOM 922 C C . PHE A 1 115 ? 6.977 -35.531 -34.438 1 97.12 115 PHE A C 1
ATOM 924 O O . PHE A 1 115 ? 6.871 -34.344 -34.719 1 97.12 115 PHE A O 1
ATOM 931 N N . ASP A 1 116 ? 6.301 -36.438 -35.094 1 94.94 116 ASP A N 1
ATOM 932 C CA . ASP A 1 116 ? 5.406 -36.062 -36.188 1 94.94 116 ASP A 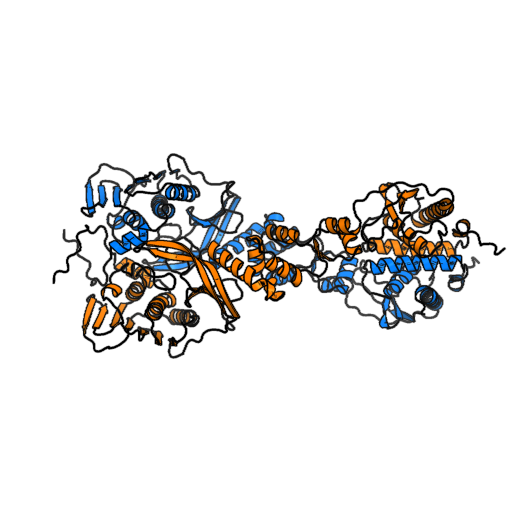CA 1
ATOM 933 C C . ASP A 1 116 ? 4.211 -37.031 -36.25 1 94.94 116 ASP A C 1
ATOM 935 O O . ASP A 1 116 ? 3.873 -37.688 -35.281 1 94.94 116 ASP A O 1
ATOM 939 N N . ASN A 1 117 ? 3.539 -37 -37.406 1 90.88 117 ASN A N 1
ATOM 940 C CA . ASN A 1 117 ? 2.295 -37.75 -37.531 1 90.88 117 ASN A CA 1
ATOM 941 C C . ASN A 1 117 ? 2.531 -39.25 -37.469 1 90.88 117 ASN A C 1
ATOM 943 O O . ASN A 1 117 ? 1.594 -40.031 -37.25 1 90.88 117 ASN A O 1
ATOM 947 N N . THR A 1 118 ? 3.812 -39.656 -37.562 1 91.5 118 THR A N 1
ATOM 948 C CA . THR A 1 118 ? 4.121 -41.094 -37.531 1 91.5 118 THR A CA 1
ATOM 949 C C . THR A 1 118 ? 4.586 -41.5 -36.125 1 91.5 118 THR A C 1
ATOM 951 O O . THR A 1 118 ? 4.828 -42.688 -35.875 1 91.5 118 THR A O 1
ATOM 954 N N . GLY A 1 119 ? 4.605 -40.562 -35.281 1 93.12 119 GLY A N 1
ATOM 955 C CA . GLY A 1 119 ? 5.059 -40.844 -33.938 1 93.12 119 GLY A CA 1
ATOM 956 C C . GLY A 1 119 ? 6.438 -40.281 -33.656 1 93.12 119 GLY A C 1
ATOM 957 O O . GLY A 1 119 ? 6.801 -39.219 -34.156 1 93.12 119 GLY A O 1
ATOM 958 N N . ARG A 1 120 ? 7.145 -40.875 -32.719 1 94.81 120 ARG A N 1
ATOM 959 C CA . ARG A 1 120 ? 8.492 -40.469 -32.312 1 94.81 120 ARG A CA 1
ATOM 960 C C . ARG A 1 120 ? 9.547 -41.375 -32.938 1 94.81 120 ARG A C 1
ATOM 962 O O . ARG A 1 120 ? 9.438 -42.594 -32.906 1 94.81 120 ARG A O 1
ATOM 969 N N . HIS A 1 121 ? 10.531 -40.844 -33.5 1 94.31 121 HIS A N 1
ATOM 970 C CA . HIS A 1 121 ? 11.648 -41.625 -34.031 1 94.31 121 HIS A CA 1
ATOM 971 C C . HIS A 1 121 ? 12.961 -40.875 -33.906 1 94.31 121 HIS A C 1
ATOM 973 O O . HIS A 1 121 ? 12.969 -39.656 -33.656 1 94.31 121 HIS A O 1
ATOM 979 N N . VAL A 1 122 ? 14.055 -41.562 -34 1 95.56 122 VAL A N 1
ATOM 980 C CA . VAL A 1 122 ? 15.391 -41 -33.844 1 95.56 122 VAL A CA 1
ATOM 981 C C . VAL A 1 122 ? 16.219 -41.25 -35.094 1 95.56 122 VAL A C 1
ATOM 983 O O . VAL A 1 122 ? 16.156 -42.312 -35.719 1 95.56 122 VAL A O 1
ATOM 986 N N . LYS A 1 123 ? 16.891 -40.281 -35.594 1 96.25 123 LYS A N 1
ATOM 987 C CA . LYS A 1 123 ? 17.812 -40.406 -36.719 1 96.25 123 LYS A CA 1
ATOM 988 C C . LYS A 1 123 ? 19.188 -39.844 -36.344 1 96.25 123 LYS A C 1
ATOM 990 O O . LYS A 1 123 ? 19.297 -38.875 -35.594 1 96.25 123 LYS A O 1
ATOM 995 N N . PRO A 1 124 ? 20.219 -40.375 -36.906 1 96.19 124 PRO A N 1
ATOM 996 C CA . PRO A 1 124 ? 21.562 -39.875 -36.625 1 96.19 124 PRO A CA 1
ATOM 997 C C . PRO A 1 124 ? 21.828 -38.5 -37.281 1 96.19 124 PRO A C 1
ATOM 999 O O . PRO A 1 124 ? 21.188 -38.156 -38.281 1 96.19 124 PRO A O 1
ATOM 1002 N N . ASN A 1 125 ? 22.641 -37.719 -36.656 1 96.5 125 ASN A N 1
ATOM 1003 C CA . ASN A 1 125 ? 23.125 -36.469 -37.25 1 96.5 125 ASN A CA 1
ATOM 1004 C C . ASN A 1 125 ? 24.594 -36.219 -36.938 1 96.5 125 ASN A C 1
ATOM 1006 O O . ASN A 1 125 ? 25.25 -37.062 -36.344 1 96.5 125 ASN A O 1
ATOM 1010 N N . THR A 1 126 ? 25.125 -35.094 -37.375 1 95.12 126 THR A N 1
ATOM 1011 C CA . THR A 1 126 ? 26.547 -34.812 -37.219 1 95.12 126 THR A CA 1
ATOM 1012 C C . THR A 1 126 ? 26.797 -33.656 -36.281 1 95.12 126 THR A C 1
ATOM 1014 O O . THR A 1 126 ? 27.891 -33.094 -36.25 1 95.12 126 THR A O 1
ATOM 1017 N N . ARG A 1 127 ? 25.781 -33.344 -35.531 1 94.81 127 ARG A N 1
ATOM 1018 C CA . ARG A 1 127 ? 25.953 -32.219 -34.594 1 94.81 127 ARG A CA 1
ATOM 1019 C C . ARG A 1 127 ? 26.938 -32.562 -33.5 1 94.81 127 ARG A C 1
ATOM 1021 O O . ARG A 1 127 ? 26.844 -33.656 -32.906 1 94.81 127 ARG A O 1
ATOM 1028 N N . GLU A 1 128 ? 27.875 -31.641 -33.188 1 92.94 128 GLU A N 1
ATOM 1029 C CA . GLU A 1 128 ? 28.938 -31.938 -32.25 1 92.94 128 GLU A CA 1
ATOM 1030 C C . GLU A 1 128 ? 28.719 -31.188 -30.922 1 92.94 128 GLU A C 1
ATOM 1032 O O . GLU A 1 128 ? 29.297 -31.547 -29.891 1 92.94 128 GLU A O 1
ATOM 1037 N N . VAL A 1 129 ? 27.906 -30.156 -31.062 1 92.88 129 VAL A N 1
ATOM 1038 C CA . VAL A 1 129 ? 27.75 -29.359 -29.844 1 92.88 129 VAL A CA 1
ATOM 1039 C C . VAL A 1 129 ? 26.312 -28.844 -29.75 1 92.88 129 VAL A C 1
ATOM 1041 O O . VAL A 1 129 ? 25.672 -28.562 -30.766 1 92.88 129 VAL A O 1
ATOM 1044 N N . GLY A 1 130 ? 25.812 -28.828 -28.547 1 93.88 130 GLY A N 1
ATOM 1045 C CA . GLY A 1 130 ? 24.578 -28.109 -28.234 1 93.88 130 GLY A CA 1
ATOM 1046 C C . GLY A 1 130 ? 23.328 -28.828 -28.703 1 93.88 130 GLY A C 1
ATOM 1047 O O . GLY A 1 130 ? 23.344 -30.047 -28.875 1 93.88 130 GLY A O 1
ATOM 1048 N N . THR A 1 131 ? 22.203 -28.125 -28.703 1 95 131 THR A N 1
ATOM 1049 C CA . THR A 1 131 ? 20.891 -28.609 -29.078 1 95 131 THR A CA 1
ATOM 1050 C C . THR A 1 131 ? 20.125 -27.578 -29.891 1 95 131 THR A C 1
ATOM 1052 O O . THR A 1 131 ? 20.219 -26.375 -29.609 1 95 131 THR A O 1
ATOM 1055 N N . CYS A 1 132 ? 19.531 -28.016 -30.938 1 96.69 132 CYS A N 1
ATOM 1056 C CA . CYS A 1 132 ? 18.625 -27.172 -31.719 1 96.69 132 CYS A CA 1
ATOM 1057 C C . CYS A 1 132 ? 17.203 -27.703 -31.672 1 96.69 132 CYS A C 1
ATOM 1059 O O . CYS A 1 132 ? 16.922 -28.797 -32.156 1 96.69 132 CYS A O 1
ATOM 1061 N N . LEU A 1 133 ? 16.344 -26.969 -31.016 1 96.69 133 LEU A N 1
ATOM 1062 C CA . LEU A 1 133 ? 14.93 -27.297 -30.953 1 96.69 133 LEU A CA 1
ATOM 1063 C C . LEU A 1 133 ? 14.164 -26.609 -32.062 1 96.69 133 LEU A C 1
ATOM 1065 O O . LEU A 1 133 ? 14.219 -25.391 -32.219 1 96.69 133 LEU A O 1
ATOM 1069 N N . ARG A 1 134 ? 13.516 -27.344 -32.906 1 97.56 134 ARG A N 1
ATOM 1070 C CA . ARG A 1 134 ? 12.648 -26.828 -33.938 1 97.56 134 ARG A CA 1
ATOM 1071 C C . ARG A 1 134 ? 11.203 -27.25 -33.719 1 97.56 134 ARG A C 1
ATOM 1073 O O . ARG A 1 134 ? 10.875 -28.438 -33.781 1 97.56 134 ARG A O 1
ATOM 1080 N N . LEU A 1 135 ? 10.398 -26.344 -33.438 1 96.75 135 LEU A N 1
ATOM 1081 C CA . LEU A 1 135 ? 8.977 -26.547 -33.156 1 96.75 135 LEU A CA 1
ATOM 1082 C C . LEU A 1 135 ? 8.117 -25.969 -34.281 1 96.75 135 LEU A C 1
ATOM 1084 O O . LEU A 1 135 ? 8.188 -24.781 -34.562 1 96.75 135 LEU A O 1
ATOM 1088 N N . PHE A 1 136 ? 7.352 -26.828 -34.906 1 96.94 136 PHE A N 1
ATOM 1089 C CA . PHE A 1 136 ? 6.543 -26.406 -36.062 1 96.94 136 PHE A CA 1
ATOM 1090 C C . PHE A 1 136 ? 5.082 -26.234 -35.656 1 96.94 136 PHE A C 1
ATOM 1092 O O . PHE A 1 136 ? 4.418 -27.203 -35.281 1 96.94 136 PHE A O 1
ATOM 1099 N N . ARG A 1 137 ? 4.637 -25.062 -35.688 1 93.06 137 ARG A N 1
ATOM 1100 C CA . ARG A 1 137 ? 3.248 -24.703 -35.406 1 93.06 137 ARG A CA 1
ATOM 1101 C C . ARG A 1 137 ? 2.957 -23.281 -35.938 1 93.06 137 ARG A C 1
ATOM 1103 O O . ARG A 1 137 ? 3.859 -22.453 -36 1 93.06 137 ARG A O 1
ATOM 1110 N N . ARG A 1 138 ? 1.788 -23.047 -36.25 1 92.75 138 ARG A N 1
ATOM 1111 C CA . ARG A 1 138 ? 1.398 -21.703 -36.656 1 92.75 138 ARG A CA 1
ATOM 1112 C C . ARG A 1 138 ? 1.225 -20.797 -35.438 1 92.75 138 ARG A C 1
ATOM 1114 O O . ARG A 1 138 ? 0.62 -21.188 -34.438 1 92.75 138 ARG A O 1
ATOM 1121 N N . THR A 1 139 ? 1.838 -19.703 -35.469 1 92.94 139 THR A N 1
ATOM 1122 C CA . THR A 1 139 ? 1.713 -18.688 -34.406 1 92.94 139 THR A CA 1
ATOM 1123 C C . THR A 1 139 ? 1.227 -17.359 -35 1 92.94 139 THR A C 1
ATOM 1125 O O . THR A 1 139 ? 1.585 -17 -36.125 1 92.94 139 THR A O 1
ATOM 1128 N N . SER A 1 140 ? 0.367 -16.672 -34.281 1 93.19 140 SER A N 1
ATOM 1129 C CA . SER A 1 140 ? -0.116 -15.367 -34.719 1 93.19 140 SER A CA 1
ATOM 1130 C C . SER A 1 140 ? 0.94 -14.289 -34.5 1 93.19 140 SER A C 1
ATOM 1132 O O . SER A 1 140 ? 1.897 -14.492 -33.75 1 93.19 140 SER A O 1
ATOM 1134 N N . ALA A 1 141 ? 0.747 -13.172 -35.188 1 94.56 141 ALA A N 1
ATOM 1135 C CA . ALA A 1 141 ? 1.652 -12.039 -35 1 94.56 141 ALA A CA 1
ATOM 1136 C C . ALA A 1 141 ? 1.623 -11.523 -33.562 1 94.56 141 ALA A C 1
ATOM 1138 O O . ALA A 1 141 ? 2.666 -11.188 -33 1 94.56 141 ALA A O 1
ATOM 1139 N N . SER A 1 142 ? 0.47 -11.5 -33 1 93.19 142 SER A N 1
ATOM 1140 C CA . SER A 1 142 ? 0.314 -11.016 -31.641 1 93.19 142 SER A CA 1
ATOM 1141 C C . SER A 1 142 ? 1.017 -11.93 -30.641 1 93.19 142 SER A C 1
ATOM 1143 O O . SER A 1 142 ? 1.626 -11.453 -29.688 1 93.19 142 SER A O 1
ATOM 1145 N N . GLU A 1 143 ? 0.932 -13.18 -30.812 1 91.19 143 GLU A N 1
ATOM 1146 C CA . GLU A 1 143 ? 1.597 -14.156 -29.953 1 91.19 143 GLU A CA 1
ATOM 1147 C C . GLU A 1 143 ? 3.113 -13.992 -30 1 91.19 143 GLU A C 1
ATOM 1149 O O . GLU A 1 143 ? 3.785 -14.055 -28.969 1 91.19 143 GLU A O 1
ATOM 1154 N N . ARG A 1 144 ? 3.623 -13.82 -31.172 1 95.88 144 ARG A N 1
ATOM 1155 C CA . ARG A 1 144 ? 5.066 -13.672 -31.344 1 95.88 144 ARG A CA 1
ATOM 1156 C C . ARG A 1 144 ? 5.559 -12.359 -30.734 1 95.88 144 ARG A C 1
ATOM 1158 O O . ARG A 1 144 ? 6.613 -12.32 -30.109 1 95.88 144 ARG A O 1
ATOM 1165 N N . GLU A 1 145 ? 4.781 -11.344 -31.031 1 95.5 145 GLU A N 1
ATOM 1166 C CA . GLU A 1 145 ? 5.152 -10.047 -30.469 1 95.5 145 GLU A CA 1
ATOM 1167 C C . GLU A 1 145 ? 5.184 -10.109 -28.938 1 95.5 145 GLU A C 1
ATOM 1169 O O . GLU A 1 145 ? 6.113 -9.594 -28.312 1 95.5 145 GLU A O 1
ATOM 1174 N N . ALA A 1 146 ? 4.195 -10.695 -28.359 1 93.81 146 ALA A N 1
ATOM 1175 C CA . ALA A 1 146 ? 4.141 -10.852 -26.906 1 93.81 146 ALA A CA 1
ATOM 1176 C C . ALA A 1 146 ? 5.316 -11.688 -26.406 1 93.81 146 ALA A C 1
ATOM 1178 O O . ALA A 1 146 ? 5.887 -11.391 -25.344 1 93.81 146 ALA A O 1
ATOM 1179 N N . ALA A 1 147 ? 5.625 -12.719 -27.109 1 95.62 147 ALA A N 1
ATOM 1180 C CA . ALA A 1 147 ? 6.742 -13.578 -26.734 1 95.62 147 ALA A CA 1
ATOM 1181 C C . ALA A 1 147 ? 8.062 -12.812 -26.766 1 95.62 147 ALA A C 1
ATOM 1183 O O . ALA A 1 147 ? 8.859 -12.914 -25.828 1 95.62 147 ALA A O 1
ATOM 1184 N N . VAL A 1 148 ? 8.227 -12.047 -27.797 1 96.31 148 VAL A N 1
ATOM 1185 C CA . VAL A 1 148 ? 9.461 -11.273 -27.938 1 96.31 148 VAL A CA 1
ATOM 1186 C C . VAL A 1 148 ? 9.57 -10.273 -26.781 1 96.31 148 VAL A C 1
ATOM 1188 O O . VAL A 1 148 ? 10.641 -10.102 -26.203 1 96.31 148 VAL A O 1
ATOM 1191 N N . GLN A 1 149 ? 8.5 -9.617 -26.516 1 93.69 149 GLN A N 1
ATOM 1192 C CA . GLN A 1 149 ? 8.484 -8.633 -25.438 1 93.69 149 GLN A CA 1
ATOM 1193 C C . GLN A 1 149 ? 8.883 -9.273 -24.109 1 93.69 149 GLN A C 1
ATOM 1195 O O . GLN A 1 149 ? 9.664 -8.695 -23.344 1 93.69 149 GLN A O 1
ATOM 1200 N N . LEU A 1 150 ? 8.414 -10.422 -23.828 1 93.25 150 LEU A N 1
ATOM 1201 C CA . LEU A 1 150 ? 8.734 -11.125 -22.594 1 93.25 150 LEU A CA 1
ATOM 1202 C C . LEU A 1 150 ? 10.18 -11.586 -22.594 1 93.25 150 LEU A C 1
ATOM 1204 O O . LEU A 1 150 ? 10.898 -11.391 -21.609 1 93.25 150 LEU A O 1
ATOM 1208 N N . LEU A 1 151 ? 10.617 -12.219 -23.656 1 95.75 151 LEU A N 1
ATOM 1209 C CA . LEU A 1 151 ? 11.938 -12.828 -23.734 1 95.75 151 LEU A CA 1
ATOM 1210 C C . LEU A 1 151 ? 13.031 -11.766 -23.688 1 95.75 151 LEU A C 1
ATOM 1212 O O . LEU A 1 151 ? 14.125 -12.008 -23.172 1 95.75 151 LEU A O 1
ATOM 1216 N N . ARG A 1 152 ? 12.695 -10.633 -24.172 1 95.5 152 ARG A N 1
ATOM 1217 C CA . ARG A 1 152 ? 13.68 -9.555 -24.188 1 95.5 152 ARG A CA 1
ATOM 1218 C C . ARG A 1 152 ? 13.914 -9.008 -22.781 1 95.5 152 ARG A C 1
ATOM 1220 O O . ARG A 1 152 ? 14.891 -8.297 -22.531 1 95.5 152 ARG A O 1
ATOM 1227 N N . LEU A 1 153 ? 13.062 -9.297 -21.891 1 95.69 153 LEU A N 1
ATOM 1228 C CA . LEU A 1 153 ? 13.258 -8.898 -20.5 1 95.69 153 LEU A CA 1
ATOM 1229 C C . LEU A 1 153 ? 14.312 -9.766 -19.828 1 95.69 153 LEU A C 1
ATOM 1231 O O . LEU A 1 153 ? 14.82 -9.422 -18.766 1 95.69 153 LEU A O 1
ATOM 1235 N N . THR A 1 154 ? 14.625 -10.922 -20.406 1 96.81 154 THR A N 1
ATOM 1236 C CA . THR A 1 154 ? 15.531 -11.883 -19.797 1 96.81 154 THR A CA 1
ATOM 1237 C C . THR A 1 154 ? 16.875 -11.242 -19.5 1 96.81 154 THR A C 1
ATOM 1239 O O . THR A 1 154 ? 17.406 -10.469 -20.297 1 96.81 154 THR A O 1
ATOM 1242 N N . ILE A 1 155 ? 17.391 -11.562 -18.359 1 96.75 155 ILE A N 1
ATOM 1243 C CA . ILE A 1 155 ? 18.75 -11.172 -17.984 1 96.75 155 ILE A CA 1
ATOM 1244 C C . ILE A 1 155 ? 19.672 -12.391 -18.062 1 96.75 155 ILE A C 1
ATOM 1246 O O . ILE A 1 155 ? 19.734 -13.195 -17.141 1 96.75 155 ILE A O 1
ATOM 1250 N N . PRO A 1 156 ? 20.375 -12.492 -19.125 1 95.44 156 PRO A N 1
ATOM 1251 C CA . PRO A 1 156 ? 21.234 -13.664 -19.281 1 95.44 156 PRO A CA 1
ATOM 1252 C C . PRO A 1 156 ? 22.344 -13.727 -18.25 1 95.44 156 PRO A C 1
ATOM 1254 O O . PRO A 1 156 ? 22.812 -12.688 -17.766 1 95.44 156 PRO A O 1
ATOM 1257 N N . PRO A 1 157 ? 22.719 -14.961 -17.891 1 93.56 157 PRO A N 1
ATOM 1258 C CA . PRO A 1 157 ? 23.875 -15.07 -17 1 93.56 157 PRO A CA 1
ATOM 1259 C C . PRO A 1 157 ? 25.125 -14.398 -17.578 1 93.56 157 PRO A C 1
ATOM 1261 O O . PRO A 1 157 ? 25.234 -14.242 -18.797 1 93.56 157 PRO A O 1
ATOM 1264 N N . PRO A 1 158 ? 26.016 -13.961 -16.641 1 90.75 158 PRO A N 1
ATOM 1265 C CA . PRO A 1 158 ? 27.25 -13.352 -17.141 1 90.75 158 PRO A CA 1
ATOM 1266 C C . PRO A 1 158 ? 27.984 -14.242 -18.141 1 90.75 158 PRO A C 1
ATOM 1268 O O . PRO A 1 158 ? 28.141 -15.445 -17.906 1 90.75 158 PRO A O 1
ATOM 1271 N N . GLY A 1 159 ? 28.359 -13.711 -19.266 1 92.12 159 GLY A N 1
ATOM 1272 C CA . GLY A 1 159 ? 29.141 -14.414 -20.266 1 92.12 159 GLY A CA 1
ATOM 1273 C C . GLY A 1 159 ? 28.281 -15.133 -21.297 1 92.12 159 GLY A C 1
ATOM 1274 O O . GLY A 1 159 ? 28.812 -15.727 -22.234 1 92.12 159 GLY A O 1
ATOM 1275 N N . VAL A 1 160 ? 27 -15.141 -21.109 1 95.75 160 VAL A N 1
ATOM 1276 C CA . VAL A 1 160 ? 26.109 -15.844 -22.031 1 95.75 160 VAL A CA 1
ATOM 1277 C C . VAL A 1 160 ? 25.453 -14.844 -22.984 1 95.75 160 VAL A C 1
ATOM 1279 O O . VAL A 1 160 ? 24.922 -13.82 -22.547 1 95.75 160 VAL A O 1
ATOM 1282 N N . GLU A 1 161 ? 25.547 -15.117 -24.266 1 97.56 161 GLU A N 1
ATOM 1283 C CA . GLU A 1 161 ? 24.906 -14.281 -25.266 1 97.56 161 GLU A CA 1
ATOM 1284 C C . GLU A 1 161 ? 23.531 -14.836 -25.656 1 97.56 161 GLU A C 1
ATOM 1286 O O . GLU A 1 161 ? 23.422 -15.984 -26.094 1 97.56 161 GLU A O 1
ATOM 1291 N N . LEU A 1 162 ? 22.5 -14.094 -25.484 1 97.81 162 LEU A N 1
ATOM 1292 C CA . LEU A 1 162 ? 21.141 -14.438 -25.906 1 97.81 162 LEU A CA 1
ATOM 1293 C C . LEU A 1 162 ? 20.703 -13.586 -27.094 1 97.81 162 LEU A C 1
ATOM 1295 O O . LEU A 1 162 ? 20.766 -12.352 -27.031 1 97.81 162 LEU A O 1
ATOM 1299 N N . VAL A 1 163 ? 20.391 -14.219 -28.188 1 98.25 163 VAL A N 1
ATOM 1300 C CA . VAL A 1 163 ? 19.953 -13.539 -29.406 1 98.25 163 VAL A CA 1
ATOM 1301 C C . VAL A 1 163 ? 18.5 -13.922 -29.719 1 98.25 163 VAL A C 1
ATOM 1303 O O . VAL A 1 163 ? 18.188 -15.109 -29.859 1 98.25 163 VAL A O 1
ATOM 1306 N N . ILE A 1 164 ? 17.625 -12.953 -29.828 1 97.94 164 ILE A N 1
ATOM 1307 C CA . ILE A 1 164 ? 16.219 -13.172 -30.172 1 97.94 164 ILE A CA 1
ATOM 1308 C C . ILE A 1 164 ? 15.914 -12.516 -31.516 1 97.94 164 ILE A C 1
ATOM 1310 O O . ILE A 1 164 ? 16 -11.289 -31.656 1 97.94 164 ILE A O 1
ATOM 1314 N N . ASN A 1 165 ? 15.531 -13.289 -32.5 1 97.44 165 ASN A N 1
ATOM 1315 C CA . ASN A 1 165 ? 15.219 -12.805 -33.844 1 97.44 165 ASN A CA 1
ATOM 1316 C C . ASN A 1 165 ? 16.328 -11.906 -34.375 1 97.44 165 ASN A C 1
ATOM 1318 O O . ASN A 1 165 ? 16.062 -10.812 -34.875 1 97.44 165 ASN A O 1
ATOM 1322 N N . GLY A 1 166 ? 17.562 -12.344 -34.125 1 96.38 166 GLY A N 1
ATOM 1323 C CA . GLY A 1 166 ? 18.719 -11.68 -34.688 1 96.38 166 GLY A CA 1
ATOM 1324 C C . GLY A 1 166 ? 19.25 -10.539 -33.844 1 96.38 166 GLY A C 1
ATOM 1325 O O . GLY A 1 166 ? 20.281 -9.945 -34.156 1 96.38 166 GLY A O 1
ATOM 1326 N N . ARG A 1 167 ? 18.625 -10.195 -32.781 1 96.75 167 ARG A N 1
ATOM 1327 C CA . ARG A 1 167 ? 19.047 -9.094 -31.922 1 96.75 167 ARG A CA 1
ATOM 1328 C C . ARG A 1 167 ? 19.531 -9.602 -30.562 1 96.75 167 ARG A C 1
ATOM 1330 O O . ARG A 1 167 ? 18.844 -10.398 -29.922 1 96.75 167 ARG A O 1
ATOM 1337 N N . THR A 1 168 ? 20.641 -9.148 -30.141 1 97.12 168 THR A N 1
ATOM 1338 C CA . THR A 1 168 ? 21.203 -9.547 -28.844 1 97.12 168 THR A CA 1
ATOM 1339 C C . THR A 1 168 ? 20.438 -8.898 -27.703 1 97.12 168 THR A C 1
ATOM 1341 O O . THR A 1 168 ? 20.094 -7.719 -27.766 1 97.12 168 THR A O 1
ATOM 1344 N N . VAL A 1 169 ? 20.188 -9.656 -26.672 1 96.62 169 VAL A N 1
ATOM 1345 C CA . VAL A 1 169 ? 19.516 -9.148 -25.469 1 96.62 169 VAL A CA 1
ATOM 1346 C C . VAL A 1 169 ? 20.562 -8.586 -24.5 1 96.62 169 VAL A C 1
ATOM 1348 O O . VAL A 1 169 ? 21.484 -9.289 -24.109 1 96.62 169 VAL A O 1
ATOM 1351 N N . ARG A 1 170 ? 20.406 -7.383 -24.109 1 93.62 170 ARG A N 1
ATOM 1352 C CA . ARG A 1 170 ? 21.312 -6.742 -23.156 1 93.62 170 ARG A CA 1
ATOM 1353 C C . ARG A 1 170 ? 20.641 -6.562 -21.797 1 93.62 170 ARG A C 1
ATOM 1355 O O . ARG A 1 170 ? 19.453 -6.219 -21.734 1 93.62 170 ARG A O 1
ATOM 1362 N N . PRO A 1 171 ? 21.406 -6.848 -20.797 1 92.69 171 PRO A N 1
ATOM 1363 C CA . PRO A 1 171 ? 20.812 -6.602 -19.469 1 92.69 171 PRO A CA 1
ATOM 1364 C C . PRO A 1 171 ? 20.562 -5.121 -19.203 1 92.69 171 PRO A C 1
ATOM 1366 O O . PRO A 1 171 ? 21.266 -4.266 -19.75 1 92.69 171 PRO A O 1
ATOM 1369 N N . PRO A 1 172 ? 19.562 -4.832 -18.391 1 95.5 172 PRO A N 1
ATOM 1370 C CA . PRO A 1 172 ? 19.328 -3.443 -18 1 95.5 172 PRO A CA 1
ATOM 1371 C C . PRO A 1 172 ? 20.406 -2.906 -17.062 1 95.5 172 PRO A C 1
ATOM 1373 O O . PRO A 1 172 ? 21.281 -3.66 -16.625 1 95.5 172 PRO A O 1
ATOM 1376 N N . ARG A 1 173 ? 20.344 -1.634 -16.828 1 96.06 173 ARG A N 1
ATOM 1377 C CA . ARG A 1 173 ? 21.328 -0.988 -15.961 1 96.06 173 ARG A CA 1
ATOM 1378 C C . ARG A 1 173 ? 21.156 -1.426 -14.508 1 96.06 173 ARG A C 1
ATOM 1380 O O . ARG A 1 173 ? 20.047 -1.406 -13.977 1 96.06 173 ARG A O 1
ATOM 1387 N N . VAL A 1 174 ? 22.281 -1.767 -13.945 1 96 174 VAL A N 1
ATOM 1388 C CA . VAL A 1 174 ? 22.25 -2.24 -12.562 1 96 174 VAL A CA 1
ATOM 1389 C C . VAL A 1 174 ? 21.984 -1.071 -11.617 1 96 174 VAL A C 1
ATOM 1391 O O . VAL A 1 174 ? 22.547 0.016 -11.789 1 96 174 VAL A O 1
ATOM 1394 N N . LYS A 1 175 ? 21.094 -1.245 -10.664 1 95.69 175 LYS A N 1
ATOM 1395 C CA . LYS A 1 175 ? 20.797 -0.288 -9.602 1 95.69 175 LYS A CA 1
ATOM 1396 C C . LYS A 1 175 ? 21.547 -0.647 -8.32 1 95.69 175 LYS A C 1
ATOM 1398 O O . LYS A 1 175 ? 22.172 0.216 -7.695 1 95.69 175 LYS A O 1
ATOM 1403 N N . ASP A 1 176 ? 21.422 -1.873 -7.91 1 95.44 176 ASP A N 1
ATOM 1404 C CA . ASP A 1 176 ? 22.031 -2.336 -6.664 1 95.44 176 ASP A CA 1
ATOM 1405 C C . ASP A 1 176 ? 22.094 -3.859 -6.621 1 95.44 176 ASP A C 1
ATOM 1407 O O . ASP A 1 176 ? 21.484 -4.539 -7.445 1 95.44 176 ASP A O 1
ATOM 1411 N N . SER A 1 177 ? 22.906 -4.43 -5.73 1 97.31 177 SER A N 1
ATOM 1412 C CA . SER A 1 177 ? 23.016 -5.859 -5.457 1 97.31 177 SER A CA 1
ATOM 1413 C C . SER A 1 177 ? 23.125 -6.129 -3.959 1 97.31 177 SER A C 1
ATOM 1415 O O . SER A 1 177 ? 24.047 -5.645 -3.299 1 97.31 177 SER A O 1
ATOM 1417 N N . LEU A 1 178 ? 22.188 -6.863 -3.475 1 97.06 178 LEU A N 1
ATOM 1418 C CA . LEU A 1 178 ? 22.172 -7.199 -2.055 1 97.06 178 LEU A CA 1
ATOM 1419 C C . LEU A 1 178 ? 22.594 -8.641 -1.829 1 97.06 178 LEU A C 1
ATOM 1421 O O . LEU A 1 178 ? 22.156 -9.547 -2.547 1 97.06 178 LEU A O 1
ATOM 1425 N N . GLU A 1 179 ? 23.406 -8.852 -0.835 1 96.69 179 GLU A N 1
ATOM 1426 C CA . GLU A 1 179 ? 23.875 -10.188 -0.512 1 96.69 179 GLU A CA 1
ATOM 1427 C C . GLU A 1 179 ? 23.172 -10.75 0.718 1 96.69 179 GLU A C 1
ATOM 1429 O O . GLU A 1 179 ? 22.594 -9.992 1.498 1 96.69 179 GLU A O 1
ATOM 1434 N N . ASP A 1 180 ? 23.094 -12.031 0.843 1 95.81 180 ASP A N 1
ATOM 1435 C CA . ASP A 1 180 ? 22.656 -12.773 2.027 1 95.81 180 ASP A CA 1
ATOM 1436 C C . ASP A 1 180 ? 21.25 -12.383 2.439 1 95.81 180 ASP A C 1
ATOM 1438 O O . ASP A 1 180 ? 20.984 -12.141 3.619 1 95.81 180 ASP A O 1
ATOM 1442 N N . CYS A 1 181 ? 20.406 -12.172 1.485 1 96.31 181 CYS A N 1
ATOM 1443 C CA . CYS A 1 181 ? 19 -11.93 1.763 1 96.31 181 CYS A CA 1
ATOM 1444 C C . CYS A 1 181 ? 18.297 -13.211 2.166 1 96.31 181 CYS A C 1
ATOM 1446 O O . CYS A 1 181 ? 18.25 -14.172 1.39 1 96.31 181 CYS A O 1
ATOM 1448 N N . PRO A 1 182 ? 17.797 -13.297 3.367 1 95.88 182 PRO A N 1
ATOM 1449 C CA . PRO A 1 182 ? 17.094 -14.516 3.775 1 95.88 182 PRO A CA 1
ATOM 1450 C C . PRO A 1 182 ? 15.742 -14.672 3.078 1 95.88 182 PRO A C 1
ATOM 1452 O O . PRO A 1 182 ? 14.789 -13.961 3.404 1 95.88 182 PRO A O 1
ATOM 1455 N N . LEU A 1 183 ? 15.633 -15.531 2.121 1 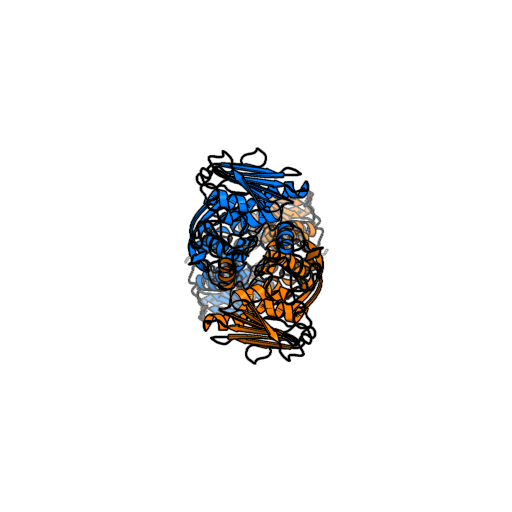94.62 183 LEU A N 1
ATOM 1456 C CA . LEU A 1 183 ? 14.414 -15.766 1.348 1 94.62 183 LEU A CA 1
ATOM 1457 C C . LEU A 1 183 ? 14.133 -17.266 1.221 1 94.62 183 LEU A C 1
ATOM 1459 O O . LEU A 1 183 ? 15.062 -18.062 1.178 1 94.62 183 LEU A O 1
ATOM 1463 N N . GLU A 1 184 ? 12.891 -17.547 1.185 1 90.94 184 GLU A N 1
ATOM 1464 C CA . GLU A 1 184 ? 12.477 -18.938 0.968 1 90.94 184 GLU A CA 1
ATOM 1465 C C . GLU A 1 184 ? 12.867 -19.406 -0.427 1 90.94 184 GLU A C 1
ATOM 1467 O O . GLU A 1 184 ? 12.789 -18.656 -1.395 1 90.94 184 GLU A O 1
ATOM 1472 N N . THR A 1 185 ? 13.32 -20.609 -0.547 1 90.19 185 THR A N 1
ATOM 1473 C CA . THR A 1 185 ? 13.664 -21.25 -1.813 1 90.19 185 THR A CA 1
ATOM 1474 C C . THR A 1 185 ? 13.125 -22.672 -1.865 1 90.19 185 THR A C 1
ATOM 1476 O O . THR A 1 185 ? 12.453 -23.125 -0.933 1 90.19 185 THR A O 1
ATOM 1479 N N . VAL A 1 186 ? 13.312 -23.281 -3.025 1 81.56 186 VAL A N 1
ATOM 1480 C CA . VAL A 1 186 ? 12.867 -24.656 -3.236 1 81.56 186 VAL A CA 1
ATOM 1481 C C . VAL A 1 186 ? 14.078 -25.562 -3.455 1 81.56 186 VAL A C 1
ATOM 1483 O O . VAL A 1 186 ? 14.867 -25.344 -4.383 1 81.56 186 VAL A O 1
ATOM 1486 N N . GLU A 1 187 ? 14.273 -26.453 -2.607 1 80.25 187 GLU A N 1
ATOM 1487 C CA . GLU A 1 187 ? 15.32 -27.469 -2.762 1 80.25 187 GLU A CA 1
ATOM 1488 C C . GLU A 1 187 ? 14.734 -28.828 -3.119 1 80.25 187 GLU A C 1
ATOM 1490 O O . GLU A 1 187 ? 13.672 -29.203 -2.625 1 80.25 187 GLU A O 1
ATOM 1495 N N . LEU A 1 188 ? 15.477 -29.438 -4.031 1 75.94 188 LEU A N 1
ATOM 1496 C CA . LEU A 1 188 ? 15.078 -30.797 -4.379 1 75.94 188 LEU A CA 1
ATOM 1497 C C . LEU A 1 188 ? 15.906 -31.812 -3.6 1 75.94 188 LEU A C 1
ATOM 1499 O O . LEU A 1 188 ? 17.141 -31.797 -3.66 1 75.94 188 LEU A O 1
ATOM 1503 N N . HIS A 1 189 ? 15.297 -32.531 -2.752 1 71.75 189 HIS A N 1
ATOM 1504 C CA . HIS A 1 189 ? 15.922 -33.625 -2.037 1 71.75 189 HIS A CA 1
ATOM 1505 C C . HIS A 1 189 ? 15.289 -34.969 -2.422 1 71.75 189 HIS A C 1
ATOM 1507 O O . HIS A 1 189 ? 14.156 -35.25 -2.037 1 71.75 189 HIS A O 1
ATOM 1513 N N . ARG A 1 190 ? 16.016 -35.781 -3.137 1 69.81 190 ARG A N 1
ATOM 1514 C CA . ARG A 1 190 ? 15.531 -37.062 -3.643 1 69.81 190 ARG A CA 1
ATOM 1515 C C . ARG A 1 190 ? 14.258 -36.875 -4.469 1 69.81 190 ARG A C 1
ATOM 1517 O O . ARG A 1 190 ? 13.281 -37.625 -4.281 1 69.81 190 ARG A O 1
ATOM 1524 N N . GLY A 1 191 ? 14.211 -35.812 -5.16 1 65.62 191 GLY A N 1
ATOM 1525 C CA . GLY A 1 191 ? 13.133 -35.531 -6.09 1 65.62 191 GLY A CA 1
ATOM 1526 C C . GLY A 1 191 ? 11.953 -34.812 -5.449 1 65.62 191 GLY A C 1
ATOM 1527 O O . GLY A 1 191 ? 10.953 -34.531 -6.121 1 65.62 191 GLY A O 1
ATOM 1528 N N . VAL A 1 192 ? 12.102 -34.594 -4.156 1 68.38 192 VAL A N 1
ATOM 1529 C CA . VAL A 1 192 ? 11 -33.969 -3.443 1 68.38 192 VAL A CA 1
ATOM 1530 C C . VAL A 1 192 ? 11.336 -32.5 -3.178 1 68.38 192 VAL A C 1
ATOM 1532 O O . VAL A 1 192 ? 12.438 -32.188 -2.713 1 68.38 192 VAL A O 1
ATOM 1535 N N . GLU A 1 193 ? 10.305 -31.656 -3.549 1 73.56 193 GLU A N 1
ATOM 1536 C CA . GLU A 1 193 ? 10.5 -30.219 -3.342 1 73.56 193 GLU A CA 1
ATOM 1537 C C . GLU A 1 193 ? 10.32 -29.844 -1.874 1 73.56 193 GLU A C 1
ATOM 1539 O O . GLU A 1 193 ? 9.336 -30.25 -1.242 1 73.56 193 GLU A O 1
ATOM 1544 N N . ARG A 1 194 ? 11.32 -29.25 -1.3 1 73.75 194 ARG A N 1
ATOM 1545 C CA . ARG A 1 194 ? 11.273 -28.734 0.068 1 73.75 194 ARG A CA 1
ATOM 1546 C C . ARG A 1 194 ? 11.531 -27.234 0.105 1 73.75 194 ARG A C 1
ATOM 1548 O O . ARG A 1 194 ? 12.406 -26.734 -0.602 1 73.75 194 ARG A O 1
ATOM 1555 N N . TYR A 1 195 ? 10.672 -26.594 0.86 1 79.69 195 TYR A N 1
ATOM 1556 C CA . TYR A 1 195 ? 10.852 -25.156 1.016 1 79.69 195 TYR A CA 1
ATOM 1557 C C . TYR A 1 195 ? 11.758 -24.844 2.201 1 79.69 195 TYR A C 1
ATOM 1559 O O . TYR A 1 195 ? 11.508 -25.297 3.316 1 79.69 195 TYR A O 1
ATOM 1567 N N . VAL A 1 196 ? 12.797 -24.172 1.968 1 84.75 196 VAL A N 1
ATOM 1568 C CA . VAL A 1 196 ? 13.758 -23.812 3.008 1 84.75 196 VAL A CA 1
ATOM 1569 C C . VAL A 1 196 ? 14.188 -22.344 2.834 1 84.75 196 VAL A C 1
ATOM 1571 O O . VAL A 1 196 ? 14.133 -21.812 1.727 1 84.75 196 VAL A O 1
ATOM 1574 N N . GLU A 1 197 ? 14.461 -21.75 3.898 1 90.94 197 GLU A N 1
ATOM 1575 C CA . GLU A 1 197 ? 15 -20.391 3.832 1 90.94 197 GLU A CA 1
ATOM 1576 C C . GLU A 1 197 ? 16.516 -20.406 3.709 1 90.94 197 GLU A C 1
ATOM 1578 O O . GLU A 1 197 ? 17.203 -21.172 4.398 1 90.94 197 GLU A O 1
ATOM 1583 N N . ARG A 1 198 ? 17.047 -19.672 2.812 1 92.06 198 ARG A N 1
ATOM 1584 C CA . ARG A 1 198 ? 18.484 -19.578 2.572 1 92.06 198 ARG A CA 1
ATOM 1585 C C . ARG A 1 198 ? 18.891 -18.141 2.227 1 92.06 198 ARG A C 1
ATOM 1587 O O . ARG A 1 198 ? 18.125 -17.422 1.58 1 92.06 198 ARG A O 1
ATOM 1594 N N . PRO A 1 199 ? 20.078 -17.781 2.684 1 94.81 199 PRO A N 1
ATOM 1595 C CA . PRO A 1 199 ? 20.578 -16.484 2.225 1 94.81 199 PRO A CA 1
ATOM 1596 C C . PRO A 1 199 ? 20.938 -16.484 0.738 1 94.81 199 PRO A C 1
ATOM 1598 O O . PRO A 1 199 ? 21.516 -17.453 0.238 1 94.81 199 PRO A O 1
ATOM 1601 N N . THR A 1 200 ? 20.531 -15.461 0.026 1 96.44 200 THR A N 1
ATOM 1602 C CA . THR A 1 200 ? 20.797 -15.406 -1.407 1 96.44 200 THR A CA 1
ATOM 1603 C C . THR A 1 200 ? 21.062 -13.969 -1.851 1 96.44 200 THR A C 1
ATOM 1605 O O . THR A 1 200 ? 20.859 -13.031 -1.086 1 96.44 200 THR A O 1
ATOM 1608 N N . ARG A 1 201 ? 21.609 -13.875 -3.002 1 97.12 201 ARG A N 1
ATOM 1609 C CA . ARG A 1 201 ? 21.844 -12.57 -3.615 1 97.12 201 ARG A CA 1
ATOM 1610 C C . ARG A 1 201 ? 20.594 -12.094 -4.359 1 97.12 201 ARG A C 1
ATOM 1612 O O . ARG A 1 201 ? 19.906 -12.883 -4.992 1 97.12 201 ARG A O 1
ATOM 1619 N N . VAL A 1 202 ? 20.25 -10.828 -4.277 1 98 202 VAL A N 1
ATOM 1620 C CA . VAL A 1 202 ? 19.172 -10.172 -5.016 1 98 202 VAL A CA 1
ATOM 1621 C C . VAL A 1 202 ? 19.719 -8.984 -5.793 1 98 202 VAL A C 1
ATOM 1623 O O . VAL A 1 202 ? 20.328 -8.078 -5.207 1 98 202 VAL A O 1
ATOM 1626 N N . ASP A 1 203 ? 19.562 -9 -7.105 1 98 203 ASP A N 1
ATOM 1627 C CA . ASP A 1 203 ? 20.031 -7.914 -7.965 1 98 203 ASP A CA 1
ATOM 1628 C C . ASP A 1 203 ? 18.875 -7.016 -8.398 1 98 203 ASP A C 1
ATOM 1630 O O . ASP A 1 203 ? 17.812 -7.504 -8.766 1 98 203 ASP A O 1
ATOM 1634 N N . LEU A 1 204 ? 19.078 -5.738 -8.297 1 97.5 204 LEU A N 1
ATOM 1635 C CA . LEU A 1 204 ? 18.094 -4.75 -8.719 1 97.5 204 LEU A CA 1
ATOM 1636 C C . LEU A 1 204 ? 18.562 -4.031 -9.984 1 97.5 204 LEU A C 1
ATOM 1638 O O . LEU A 1 204 ? 19.734 -3.705 -10.117 1 97.5 204 LEU A O 1
ATOM 1642 N N . TYR A 1 205 ? 17.625 -3.799 -10.906 1 97.75 205 TYR A N 1
ATOM 1643 C CA . TYR A 1 205 ? 17.906 -3.111 -12.156 1 97.75 205 TYR A CA 1
ATOM 1644 C C . TYR A 1 205 ? 16.906 -2 -12.422 1 97.75 205 TYR A C 1
ATOM 1646 O O . TYR A 1 205 ? 15.75 -2.094 -12.008 1 97.75 205 TYR A O 1
ATOM 1654 N N . HIS A 1 206 ? 17.359 -0.972 -13.117 1 96.5 206 HIS A N 1
ATOM 1655 C CA . HIS A 1 206 ? 16.438 0.054 -13.602 1 96.5 206 HIS A CA 1
ATOM 1656 C C . HIS A 1 206 ? 15.664 -0.427 -14.82 1 96.5 206 HIS A C 1
ATOM 1658 O O . HIS A 1 206 ? 16.266 -0.806 -15.828 1 96.5 206 HIS A O 1
ATOM 1664 N N . PRO A 1 207 ? 14.352 -0.429 -14.703 1 95.5 207 PRO A N 1
ATOM 1665 C CA . PRO A 1 207 ? 13.609 -0.742 -15.922 1 95.5 207 PRO A CA 1
ATOM 1666 C C . PRO A 1 207 ? 13.891 0.243 -17.047 1 95.5 207 PRO A C 1
ATOM 1668 O O . PRO A 1 207 ? 14.047 1.441 -16.812 1 95.5 207 PRO A O 1
ATOM 1671 N N . ARG A 1 208 ? 13.977 -0.242 -18.266 1 94.12 208 ARG A N 1
ATOM 1672 C CA . ARG A 1 208 ? 14.102 0.642 -19.422 1 94.12 208 ARG A CA 1
ATOM 1673 C C . ARG A 1 208 ? 12.812 1.425 -19.656 1 94.12 208 ARG A C 1
ATOM 1675 O O . ARG A 1 208 ? 11.75 1.043 -19.172 1 94.12 208 ARG A O 1
ATOM 1682 N N . PRO A 1 209 ? 12.992 2.568 -20.328 1 90.44 209 PRO A N 1
ATOM 1683 C CA . PRO A 1 209 ? 11.773 3.324 -20.609 1 90.44 209 PRO A CA 1
ATOM 1684 C C . PRO A 1 209 ? 10.688 2.471 -21.281 1 90.44 209 PRO A C 1
ATOM 1686 O O . PRO A 1 209 ? 10.969 1.759 -22.25 1 90.44 209 PRO A O 1
ATOM 1689 N N . GLY A 1 210 ? 9.539 2.447 -20.75 1 87.88 210 GLY A N 1
ATOM 1690 C CA . GLY A 1 210 ? 8.422 1.698 -21.297 1 87.88 210 GLY A CA 1
ATOM 1691 C C . GLY A 1 210 ? 8.273 0.315 -20.688 1 87.88 210 GLY A C 1
ATOM 1692 O O . GLY A 1 210 ? 7.25 -0.345 -20.875 1 87.88 210 GLY A O 1
ATOM 1693 N N . GLU A 1 211 ? 9.273 -0.123 -19.953 1 91.88 211 GLU A N 1
ATOM 1694 C CA . GLU A 1 211 ? 9.203 -1.437 -19.312 1 91.88 211 GLU A CA 1
ATOM 1695 C C . GLU A 1 211 ? 8.508 -1.362 -17.969 1 91.88 211 GLU A C 1
ATOM 1697 O O . GLU A 1 211 ? 8.695 -0.402 -17.219 1 91.88 211 GLU A O 1
ATOM 1702 N N . THR A 1 212 ? 7.746 -2.355 -17.719 1 91.56 212 THR A N 1
ATOM 1703 C CA . THR A 1 212 ? 7.168 -2.541 -16.406 1 91.56 212 THR A CA 1
ATOM 1704 C C . THR A 1 212 ? 8.117 -3.332 -15.5 1 91.56 212 THR A C 1
ATOM 1706 O O . THR A 1 212 ? 8.656 -4.363 -15.914 1 91.56 212 THR A O 1
ATOM 1709 N N . PRO A 1 213 ? 8.328 -2.838 -14.328 1 93.81 213 PRO A N 1
ATOM 1710 C CA . PRO A 1 213 ? 9.18 -3.6 -13.406 1 93.81 213 PRO A CA 1
ATOM 1711 C C . PRO A 1 213 ? 8.695 -5.039 -13.211 1 93.81 213 PRO A C 1
ATOM 1713 O O . PRO A 1 213 ? 7.492 -5.289 -13.164 1 93.81 213 PRO A O 1
ATOM 1716 N N . HIS A 1 214 ? 9.672 -5.977 -13.039 1 95.44 214 HIS A N 1
ATOM 1717 C CA . HIS A 1 214 ? 9.367 -7.398 -12.969 1 95.44 214 HIS A CA 1
ATOM 1718 C C . HIS A 1 214 ? 10.156 -8.078 -11.852 1 95.44 214 HIS A C 1
ATOM 1720 O O . HIS A 1 214 ? 11.227 -7.613 -11.469 1 95.44 214 HIS A O 1
ATOM 1726 N N . LEU A 1 215 ? 9.523 -9.109 -11.344 1 94.44 215 LEU A N 1
ATOM 1727 C CA . LEU A 1 215 ? 10.242 -10.094 -10.539 1 94.44 215 LEU A CA 1
ATOM 1728 C C . LEU A 1 215 ? 10.93 -11.125 -11.422 1 94.44 215 LEU A C 1
ATOM 1730 O O . LEU A 1 215 ? 10.328 -11.641 -12.367 1 94.44 215 LEU A O 1
ATOM 1734 N N . PHE A 1 216 ? 12.172 -11.359 -11.164 1 95.38 216 PHE A N 1
ATOM 1735 C CA . PHE A 1 216 ? 12.945 -12.336 -11.922 1 95.38 216 PHE A CA 1
ATOM 1736 C C . PHE A 1 216 ? 13.414 -13.477 -11.023 1 95.38 216 PHE A C 1
ATOM 1738 O O . PHE A 1 216 ? 13.68 -13.266 -9.836 1 95.38 216 PHE A O 1
ATOM 1745 N N . GLU A 1 217 ? 13.43 -14.641 -11.539 1 93.88 217 GLU A N 1
ATOM 1746 C CA . GLU A 1 217 ? 14.07 -15.82 -10.961 1 93.88 217 GLU A CA 1
ATOM 1747 C C . GLU A 1 217 ? 15.305 -16.219 -11.758 1 93.88 217 GLU A C 1
ATOM 1749 O O . GLU A 1 217 ? 15.188 -16.766 -12.859 1 93.88 217 GLU A O 1
ATOM 1754 N N . LEU A 1 218 ? 16.484 -15.945 -11.25 1 94.44 218 LEU A N 1
ATOM 1755 C CA . LEU A 1 218 ? 17.734 -16.281 -11.906 1 94.44 218 LEU A CA 1
ATOM 1756 C C . LEU A 1 218 ? 17.766 -15.75 -13.336 1 94.44 218 LEU A C 1
ATOM 1758 O O . LEU A 1 218 ? 18.078 -16.484 -14.273 1 94.44 218 LEU A O 1
ATOM 1762 N N . GLY A 1 219 ? 17.297 -14.492 -13.469 1 95.5 219 GLY A N 1
ATOM 1763 C CA . GLY A 1 219 ? 17.406 -13.781 -14.734 1 95.5 219 GLY A CA 1
ATOM 1764 C C . GLY A 1 219 ? 16.188 -13.938 -15.609 1 95.5 219 GLY A C 1
ATOM 1765 O O . GLY A 1 219 ? 16.031 -13.234 -16.609 1 95.5 219 GLY A O 1
ATOM 1766 N N . LEU A 1 220 ? 15.227 -14.789 -15.289 1 94.12 220 LEU A N 1
ATOM 1767 C CA . LEU A 1 220 ? 14.031 -15.016 -16.094 1 94.12 220 LEU A CA 1
ATOM 1768 C C . LEU A 1 220 ? 12.836 -14.266 -15.508 1 94.12 220 LEU A C 1
ATOM 1770 O O . LEU A 1 220 ? 12.57 -14.344 -14.305 1 94.12 220 LEU A O 1
ATOM 1774 N N . PRO A 1 221 ? 12.102 -13.523 -16.344 1 92.69 221 PRO A N 1
ATOM 1775 C CA . PRO A 1 221 ? 10.953 -12.766 -15.828 1 92.69 221 PRO A CA 1
ATOM 1776 C C . PRO A 1 221 ? 9.82 -13.672 -15.352 1 92.69 221 PRO A C 1
ATOM 1778 O O . PRO A 1 221 ? 9.453 -14.625 -16.047 1 92.69 221 PRO A O 1
ATOM 1781 N N . VAL A 1 222 ? 9.297 -13.43 -14.203 1 89.69 222 VAL A N 1
ATOM 1782 C CA . VAL A 1 222 ? 8.219 -14.211 -13.609 1 89.69 222 VAL A CA 1
ATOM 1783 C C . VAL A 1 222 ? 6.895 -13.469 -13.781 1 89.69 222 VAL A C 1
ATOM 1785 O O . VAL A 1 222 ? 5.984 -13.953 -14.453 1 89.69 222 VAL A O 1
ATOM 1788 N N . GLU A 1 223 ? 6.812 -12.25 -13.219 1 89.19 223 GLU A N 1
ATOM 1789 C CA . GLU A 1 223 ? 5.582 -11.461 -13.281 1 89.19 223 GLU A CA 1
ATOM 1790 C C . GLU A 1 223 ? 5.859 -9.984 -13.016 1 89.19 223 GLU A C 1
ATOM 1792 O O . GLU A 1 223 ? 6.824 -9.641 -12.328 1 89.19 223 GLU A O 1
ATOM 1797 N N . PRO A 1 224 ? 5.008 -9.141 -13.617 1 89.25 224 PRO A N 1
ATOM 1798 C CA . PRO A 1 224 ? 5.109 -7.73 -13.242 1 89.25 224 PRO A CA 1
ATOM 1799 C C . PRO A 1 224 ? 4.789 -7.488 -11.773 1 89.25 224 PRO A C 1
ATOM 1801 O O . PRO A 1 224 ? 4 -8.227 -11.18 1 89.25 224 PRO A O 1
ATOM 1804 N N . HIS A 1 225 ? 5.457 -6.551 -11.156 1 88.12 225 HIS A N 1
ATOM 1805 C CA . HIS A 1 225 ? 5.172 -6.23 -9.766 1 88.12 225 HIS A CA 1
ATOM 1806 C C . HIS A 1 225 ? 5.188 -4.727 -9.531 1 88.12 225 HIS A C 1
ATOM 1808 O O . HIS A 1 225 ? 5.332 -3.947 -10.477 1 88.12 225 HIS A O 1
ATOM 1814 N N . HIS A 1 226 ? 5.094 -4.301 -8.266 1 83.12 226 HIS A N 1
ATOM 1815 C CA . HIS A 1 226 ? 4.805 -2.896 -7.996 1 83.12 226 HIS A CA 1
ATOM 1816 C C . HIS A 1 226 ? 6.035 -2.176 -7.457 1 83.12 226 HIS A C 1
ATOM 1818 O O . HIS A 1 226 ? 5.988 -0.972 -7.188 1 83.12 226 HIS A O 1
ATOM 1824 N N . LEU A 1 227 ? 7.105 -2.912 -7.273 1 90.25 227 LEU A N 1
ATOM 1825 C CA . LEU A 1 227 ? 8.344 -2.242 -6.902 1 90.25 227 LEU A CA 1
ATOM 1826 C C . LEU A 1 227 ? 8.883 -1.408 -8.062 1 90.25 227 LEU A C 1
ATOM 1828 O O . LEU A 1 227 ? 8.547 -1.663 -9.219 1 90.25 227 LEU A O 1
ATOM 1832 N N . PRO A 1 228 ? 9.695 -0.38 -7.738 1 90.81 228 PRO A N 1
ATOM 1833 C CA . PRO A 1 228 ? 10.141 0.531 -8.797 1 90.81 228 PRO A CA 1
ATOM 1834 C C . PRO A 1 228 ? 11.25 -0.064 -9.664 1 90.81 228 PRO A C 1
ATOM 1836 O O . PRO A 1 228 ? 11.625 0.525 -10.68 1 90.81 228 PRO A O 1
ATOM 1839 N N . TRP A 1 229 ? 11.742 -1.266 -9.305 1 95.75 229 TRP A N 1
ATOM 1840 C CA . TRP A 1 229 ? 12.891 -1.842 -10.008 1 95.75 229 TRP A CA 1
ATOM 1841 C C . TRP A 1 229 ? 12.578 -3.25 -10.5 1 95.75 229 TRP A C 1
ATOM 1843 O O . TRP A 1 229 ? 11.648 -3.893 -10.008 1 95.75 229 TRP A O 1
ATOM 1853 N N . HIS A 1 230 ? 13.289 -3.676 -11.562 1 97.56 230 HIS A N 1
ATOM 1854 C CA . HIS A 1 230 ? 13.398 -5.113 -11.789 1 97.56 230 HIS A CA 1
ATOM 1855 C C . HIS A 1 230 ? 14.148 -5.797 -10.656 1 97.56 230 HIS A C 1
ATOM 1857 O O . HIS A 1 230 ? 15.188 -5.316 -10.211 1 97.56 230 HIS A O 1
ATOM 1863 N N . VAL A 1 231 ? 13.594 -6.812 -10.141 1 97.81 231 VAL A N 1
ATOM 1864 C CA . VAL A 1 231 ? 14.203 -7.504 -9.016 1 97.81 231 VAL A CA 1
ATOM 1865 C C . VAL A 1 231 ? 14.508 -8.953 -9.398 1 97.81 231 VAL A C 1
ATOM 1867 O O . VAL A 1 231 ? 13.594 -9.727 -9.695 1 97.81 231 VAL A O 1
ATOM 1870 N N . ASP A 1 232 ? 15.758 -9.297 -9.367 1 97.56 232 ASP A N 1
ATOM 1871 C CA . ASP A 1 232 ? 16.188 -10.641 -9.758 1 97.56 232 ASP A CA 1
ATOM 1872 C C . ASP A 1 232 ? 16.719 -11.414 -8.562 1 97.56 232 ASP A C 1
ATOM 1874 O O . ASP A 1 232 ? 17.797 -11.102 -8.047 1 97.56 232 ASP A O 1
ATOM 1878 N N . VAL A 1 233 ? 16.016 -12.422 -8.18 1 96.75 233 VAL A N 1
ATOM 1879 C CA . VAL A 1 233 ? 16.422 -13.281 -7.07 1 96.75 233 VAL A CA 1
ATOM 1880 C C . VAL A 1 233 ? 17.328 -14.391 -7.586 1 96.75 233 VAL A C 1
ATOM 1882 O O . VAL A 1 233 ? 16.953 -15.156 -8.484 1 96.75 233 VAL A O 1
ATOM 1885 N N . GLN A 1 234 ? 18.469 -14.555 -7.008 1 95.62 234 GLN A N 1
ATOM 1886 C CA . GLN A 1 234 ? 19.5 -15.453 -7.535 1 95.62 234 GLN A CA 1
ATOM 1887 C C . GLN A 1 234 ? 19.375 -16.844 -6.918 1 95.62 234 GLN A C 1
ATOM 1889 O O . GLN A 1 234 ? 20.375 -17.438 -6.504 1 95.62 234 GLN A O 1
ATOM 1894 N N . GLN A 1 235 ? 18.188 -17.297 -6.762 1 93.31 235 GLN A N 1
ATOM 1895 C CA . GLN A 1 235 ? 17.812 -18.672 -6.426 1 93.31 235 GLN A CA 1
ATOM 1896 C C . GLN A 1 235 ? 16.391 -18.969 -6.871 1 93.31 235 GLN A C 1
ATOM 1898 O O . GLN A 1 235 ? 15.641 -18.062 -7.242 1 93.31 235 GLN A O 1
ATOM 1903 N N . ARG A 1 236 ? 16.016 -20.203 -6.777 1 89.31 236 ARG A N 1
ATOM 1904 C CA . ARG A 1 236 ? 14.648 -20.594 -7.125 1 89.31 236 ARG A CA 1
ATOM 1905 C C . ARG A 1 236 ? 13.633 -19.953 -6.188 1 89.31 236 ARG A C 1
ATOM 1907 O O . ARG A 1 236 ? 13.836 -19.922 -4.973 1 89.31 236 ARG A O 1
ATOM 1914 N N . ILE A 1 237 ? 12.625 -19.391 -6.766 1 88.38 237 ILE A N 1
ATOM 1915 C CA . ILE A 1 237 ? 11.516 -18.797 -6.02 1 88.38 237 ILE A CA 1
ATOM 1916 C C . ILE A 1 237 ? 10.391 -19.828 -5.887 1 88.38 237 ILE A C 1
ATOM 1918 O O . ILE A 1 237 ? 10.125 -20.594 -6.812 1 88.38 237 ILE A O 1
ATOM 1922 N N . PRO A 1 238 ? 9.898 -19.891 -4.648 1 78.69 238 PRO A N 1
ATOM 1923 C CA . PRO A 1 238 ? 8.703 -20.734 -4.539 1 78.69 238 PRO A CA 1
ATOM 1924 C C . PRO A 1 238 ? 7.566 -20.25 -5.441 1 78.69 238 PRO A C 1
ATOM 1926 O O . PRO A 1 238 ? 6.871 -19.297 -5.102 1 78.69 238 PRO A O 1
ATOM 1929 N N . LEU A 1 239 ? 7.586 -20.766 -6.609 1 66.69 239 LEU A N 1
ATOM 1930 C CA . LEU A 1 239 ? 6.613 -20.359 -7.617 1 66.69 239 LEU A CA 1
ATOM 1931 C C . LEU A 1 239 ? 5.504 -21.406 -7.758 1 66.69 239 LEU A C 1
ATOM 1933 O O . LEU A 1 239 ? 5.66 -22.547 -7.32 1 66.69 239 LEU A O 1
ATOM 1937 N N . ALA A 1 240 ? 4.438 -20.812 -8.281 1 57.88 240 ALA A N 1
ATOM 1938 C CA . ALA A 1 240 ? 3.365 -21.703 -8.719 1 57.88 240 ALA A CA 1
ATOM 1939 C C . ALA A 1 240 ? 3.842 -22.625 -9.836 1 57.88 240 ALA A C 1
ATOM 1941 O O . ALA A 1 240 ? 4.906 -22.406 -10.422 1 57.88 240 ALA A O 1
ATOM 1942 N N . ALA A 1 241 ? 3.268 -23.766 -9.992 1 54.16 241 ALA A N 1
ATOM 1943 C CA . ALA A 1 241 ? 3.686 -24.812 -10.914 1 54.16 241 ALA A CA 1
ATOM 1944 C C . ALA A 1 241 ? 4.016 -24.234 -12.289 1 54.16 241 ALA A C 1
ATOM 1946 O O . ALA A 1 241 ? 4.988 -24.641 -12.922 1 54.16 241 ALA A O 1
ATOM 1947 N N . GLU A 1 242 ? 3.152 -23.172 -12.75 1 55.28 242 GLU A N 1
ATOM 1948 C CA . GLU A 1 242 ? 3.402 -22.609 -14.07 1 55.28 242 GLU A CA 1
ATOM 1949 C C . GLU A 1 242 ? 4.441 -21.484 -14.008 1 55.28 242 GLU A C 1
ATOM 1951 O O . GLU A 1 242 ? 4.797 -20.906 -15.031 1 55.28 242 GLU A O 1
ATOM 1956 N N . ARG A 1 243 ? 4.984 -21.297 -12.844 1 57.25 243 ARG A N 1
ATOM 1957 C CA . ARG A 1 243 ? 6.066 -20.344 -12.609 1 57.25 243 ARG A CA 1
ATOM 1958 C C . ARG A 1 243 ? 5.66 -18.938 -13.016 1 57.25 243 ARG A C 1
ATOM 1960 O O . ARG A 1 243 ? 6.469 -18.172 -13.547 1 57.25 243 ARG A O 1
ATOM 1967 N N . ASP A 1 244 ? 4.363 -18.641 -12.93 1 65.81 244 ASP A N 1
ATOM 1968 C CA . ASP A 1 244 ? 3.932 -17.344 -13.453 1 65.81 244 ASP A CA 1
ATOM 1969 C C . ASP A 1 244 ? 3.498 -16.422 -12.32 1 65.81 244 ASP A C 1
ATOM 1971 O O . ASP A 1 244 ? 3.143 -15.266 -12.562 1 65.81 244 ASP A O 1
ATOM 1975 N N . ALA A 1 245 ? 3.6 -17.047 -11.141 1 75.06 245 ALA A N 1
ATOM 1976 C CA . ALA A 1 245 ? 3.223 -16.188 -10.023 1 75.06 245 ALA A CA 1
ATOM 1977 C C . ALA A 1 245 ? 3.92 -16.625 -8.742 1 75.06 245 ALA A C 1
ATOM 1979 O O . ALA A 1 245 ? 4.082 -17.812 -8.484 1 75.06 245 ALA A O 1
ATOM 1980 N N . ALA A 1 246 ? 4.289 -15.641 -7.957 1 82.31 246 ALA A N 1
ATOM 1981 C CA . ALA A 1 246 ? 4.824 -15.891 -6.621 1 82.31 246 ALA A CA 1
ATOM 1982 C C . ALA A 1 246 ? 3.783 -15.586 -5.547 1 82.31 246 ALA A C 1
ATOM 1984 O O . ALA A 1 246 ? 2.9 -14.75 -5.75 1 82.31 246 ALA A O 1
ATOM 1985 N N . ARG A 1 247 ? 3.891 -16.266 -4.496 1 80.94 247 ARG A N 1
ATOM 1986 C CA . ARG A 1 247 ? 2.975 -16.047 -3.383 1 80.94 247 ARG A CA 1
ATOM 1987 C C . ARG A 1 247 ? 3.068 -14.617 -2.869 1 80.94 247 ARG A C 1
ATOM 1989 O O . ARG A 1 247 ? 4.156 -14.047 -2.803 1 80.94 247 ARG A O 1
ATOM 1996 N N . ASP A 1 248 ? 1.962 -14.156 -2.465 1 82.75 248 ASP A N 1
ATOM 1997 C CA . ASP A 1 248 ? 1.891 -12.789 -1.954 1 82.75 248 ASP A CA 1
ATOM 1998 C C . ASP A 1 248 ? 2.83 -12.594 -0.766 1 82.75 248 ASP A C 1
ATOM 2000 O O . ASP A 1 248 ? 3.533 -11.586 -0.681 1 82.75 248 ASP A O 1
ATOM 2004 N N . ALA A 1 249 ? 2.803 -13.57 0.109 1 83.31 249 ALA A N 1
ATOM 2005 C CA . ALA A 1 249 ? 3.648 -13.492 1.298 1 83.31 249 ALA A CA 1
ATOM 2006 C C . ALA A 1 249 ? 5.121 -13.406 0.917 1 83.31 249 ALA A C 1
ATOM 2008 O O . ALA A 1 249 ? 5.898 -12.711 1.57 1 83.31 249 ALA A O 1
ATOM 2009 N N . TYR A 1 250 ? 5.559 -14.109 -0.103 1 90.38 250 TYR A N 1
ATOM 2010 C CA . TYR A 1 250 ? 6.941 -14.078 -0.572 1 90.38 250 TYR A CA 1
ATOM 2011 C C . TYR A 1 250 ? 7.305 -12.688 -1.086 1 90.38 250 TYR A C 1
ATOM 2013 O O . TYR A 1 250 ? 8.367 -12.156 -0.748 1 90.38 250 TYR A O 1
ATOM 2021 N N . LYS A 1 251 ? 6.453 -12.094 -1.921 1 91 251 LYS A N 1
ATOM 2022 C CA . LYS A 1 251 ? 6.699 -10.773 -2.5 1 91 251 LYS A CA 1
ATOM 2023 C C . LYS A 1 251 ? 6.785 -9.703 -1.417 1 91 251 LYS A C 1
ATOM 2025 O O . LYS A 1 251 ? 7.609 -8.789 -1.502 1 91 251 LYS A O 1
ATOM 2030 N N . ARG A 1 252 ? 5.996 -9.812 -0.43 1 90.38 252 ARG A N 1
ATOM 2031 C CA . ARG A 1 252 ? 6.027 -8.852 0.668 1 90.38 252 ARG A CA 1
ATOM 2032 C C . ARG A 1 252 ? 7.324 -8.961 1.459 1 90.38 252 ARG A C 1
ATOM 2034 O O . ARG A 1 252 ? 7.914 -7.949 1.844 1 90.38 252 ARG A O 1
ATOM 2041 N N . THR A 1 253 ? 7.715 -10.195 1.729 1 93.81 253 THR A N 1
ATOM 2042 C CA . THR A 1 253 ? 8.977 -10.414 2.428 1 93.81 253 THR A CA 1
ATOM 2043 C C . THR A 1 253 ? 10.141 -9.844 1.628 1 93.81 253 THR A C 1
ATOM 2045 O O . THR A 1 253 ? 11.039 -9.211 2.193 1 93.81 253 THR A O 1
ATOM 2048 N N . LEU A 1 254 ? 10.07 -10.102 0.361 1 95.94 254 LEU A N 1
ATOM 2049 C CA . LEU A 1 254 ? 11.109 -9.57 -0.52 1 95.94 254 LEU A CA 1
ATOM 2050 C C . LEU A 1 254 ? 11.148 -8.047 -0.444 1 95.94 254 LEU A C 1
ATOM 2052 O O . LEU A 1 254 ? 12.219 -7.457 -0.288 1 95.94 254 LEU A O 1
ATOM 2056 N N . ALA A 1 255 ? 10.023 -7.391 -0.548 1 95.69 255 ALA A N 1
ATOM 2057 C CA . ALA A 1 255 ? 9.938 -5.934 -0.472 1 95.69 255 ALA A CA 1
ATOM 2058 C C . ALA A 1 255 ? 10.469 -5.422 0.864 1 95.69 255 ALA A C 1
ATOM 2060 O O . ALA A 1 255 ? 11.164 -4.402 0.915 1 95.69 255 ALA A O 1
ATOM 2061 N N . ALA A 1 256 ? 10.133 -6.102 1.934 1 96.31 256 ALA A N 1
ATOM 2062 C CA . ALA A 1 256 ? 10.578 -5.711 3.268 1 96.31 256 ALA A CA 1
ATOM 2063 C C . ALA A 1 256 ? 12.102 -5.777 3.375 1 96.31 256 ALA A C 1
ATOM 2065 O O . ALA A 1 256 ? 12.727 -4.879 3.945 1 96.31 256 ALA A O 1
ATOM 2066 N N . ILE A 1 257 ? 12.656 -6.863 2.838 1 97.31 257 ILE A N 1
ATOM 2067 C CA . ILE A 1 257 ? 14.109 -7.035 2.861 1 97.31 257 ILE A CA 1
ATOM 2068 C C . ILE A 1 257 ? 14.773 -5.91 2.076 1 97.31 257 ILE A C 1
ATOM 2070 O O . ILE A 1 257 ? 15.773 -5.344 2.518 1 97.31 257 ILE A O 1
ATOM 2074 N N . LEU A 1 258 ? 14.219 -5.566 0.929 1 97.25 258 LEU A N 1
ATOM 2075 C CA . LEU A 1 258 ? 14.758 -4.492 0.106 1 97.25 258 LEU A CA 1
ATOM 2076 C C . LEU A 1 258 ? 14.703 -3.158 0.847 1 97.25 258 LEU A C 1
ATOM 2078 O O . LEU A 1 258 ? 15.695 -2.426 0.887 1 97.25 258 LEU A O 1
ATOM 2082 N N . LEU A 1 259 ? 13.57 -2.863 1.452 1 96.88 259 LEU A N 1
ATOM 2083 C CA . LEU A 1 259 ? 13.43 -1.595 2.16 1 96.88 259 LEU A CA 1
ATOM 2084 C C . LEU A 1 259 ? 14.375 -1.533 3.355 1 96.88 259 LEU A C 1
ATOM 2086 O O . LEU A 1 259 ? 15.023 -0.511 3.586 1 96.88 259 LEU A O 1
ATOM 2090 N N . GLU A 1 260 ? 14.43 -2.615 4.121 1 96.69 260 GLU A N 1
ATOM 2091 C CA . GLU A 1 260 ? 15.32 -2.701 5.273 1 96.69 260 GLU A CA 1
ATOM 2092 C C . GLU A 1 260 ? 16.75 -2.365 4.887 1 96.69 260 GLU A C 1
ATOM 2094 O O . GLU A 1 260 ? 17.453 -1.657 5.621 1 96.69 260 GLU A O 1
ATOM 2099 N N . SER A 1 261 ? 17.141 -2.818 3.74 1 95.94 261 SER A N 1
ATOM 2100 C CA . SER A 1 261 ? 18.531 -2.691 3.324 1 95.94 261 SER A CA 1
ATOM 2101 C C . SER A 1 261 ? 18.781 -1.361 2.619 1 95.94 261 SER A C 1
ATOM 2103 O O . SER A 1 261 ? 19.859 -0.772 2.754 1 95.94 261 SER A O 1
ATOM 2105 N N . LEU A 1 262 ? 17.812 -0.824 1.897 1 96.75 262 LEU A N 1
ATOM 2106 C CA . LEU A 1 262 ? 18.078 0.265 0.963 1 96.75 262 LEU A CA 1
ATOM 2107 C C . LEU A 1 262 ? 17.594 1.596 1.527 1 96.75 262 LEU A C 1
ATOM 2109 O O . LEU A 1 262 ? 17.922 2.658 1 1 96.75 262 LEU A O 1
ATOM 2113 N N . ALA A 1 263 ? 16.812 1.628 2.592 1 96.25 263 ALA A N 1
ATOM 2114 C CA . ALA A 1 263 ? 16.141 2.818 3.09 1 96.25 263 ALA A CA 1
ATOM 2115 C C . ALA A 1 263 ? 17.109 3.984 3.246 1 96.25 263 ALA A C 1
ATOM 2117 O O . ALA A 1 263 ? 16.828 5.098 2.799 1 96.25 263 ALA A O 1
ATOM 2118 N N . PRO A 1 264 ? 18.312 3.809 3.844 1 95.94 264 PRO A N 1
ATOM 2119 C CA . PRO A 1 264 ? 19.234 4.934 4.023 1 95.94 264 PRO A CA 1
ATOM 2120 C C . PRO A 1 264 ? 19.688 5.551 2.699 1 95.94 264 PRO A C 1
ATOM 2122 O O . PRO A 1 264 ? 20 6.742 2.648 1 95.94 264 PRO A O 1
ATOM 2125 N N . GLU A 1 265 ? 19.609 4.797 1.6 1 95.38 265 GLU A N 1
ATOM 2126 C CA . GLU A 1 265 ? 20.109 5.27 0.315 1 95.38 265 GLU A CA 1
ATOM 2127 C C . GLU A 1 265 ? 18.984 5.793 -0.565 1 95.38 265 GLU A C 1
ATOM 2129 O O . GLU A 1 265 ? 19.234 6.477 -1.561 1 95.38 265 GLU A O 1
ATOM 2134 N N . LEU A 1 266 ? 17.797 5.52 -0.216 1 94.62 266 LEU A N 1
ATOM 2135 C CA . LEU A 1 266 ? 16.656 5.914 -1.044 1 94.62 266 LEU A CA 1
ATOM 2136 C C . LEU A 1 266 ? 16.344 7.391 -0.857 1 94.62 266 LEU A C 1
ATOM 2138 O O . LEU A 1 266 ? 16.547 7.945 0.227 1 94.62 266 LEU A O 1
ATOM 2142 N N . SER A 1 267 ? 15.891 8.055 -1.91 1 91.5 267 SER A N 1
ATOM 2143 C CA . SER A 1 267 ? 15.453 9.445 -1.857 1 91.5 267 SER A CA 1
ATOM 2144 C C . SER A 1 267 ? 14.094 9.57 -1.17 1 91.5 267 SER A C 1
ATOM 2146 O O . SER A 1 267 ? 13.43 8.57 -0.917 1 91.5 267 SER A O 1
ATOM 2148 N N . ARG A 1 268 ? 13.727 10.742 -0.846 1 89.38 268 ARG A N 1
ATOM 2149 C CA . ARG A 1 268 ? 12.414 11.016 -0.267 1 89.38 268 ARG A CA 1
ATOM 2150 C C . ARG A 1 268 ? 11.305 10.523 -1.181 1 89.38 268 ARG A C 1
ATOM 2152 O O . ARG A 1 268 ? 10.328 9.93 -0.714 1 89.38 268 ARG A O 1
ATOM 2159 N N . GLN A 1 269 ? 11.531 10.781 -2.441 1 83.88 269 GLN A N 1
ATOM 2160 C CA . GLN A 1 269 ? 10.523 10.383 -3.418 1 83.88 269 GLN A CA 1
ATOM 2161 C C . GLN A 1 269 ? 10.344 8.867 -3.441 1 83.88 269 GLN A C 1
ATOM 2163 O O . GLN A 1 269 ? 9.219 8.367 -3.504 1 83.88 269 GLN A O 1
ATOM 2168 N N . GLU A 1 270 ? 11.375 8.164 -3.367 1 86.12 270 GLU A N 1
ATOM 2169 C CA . GLU A 1 270 ? 11.344 6.707 -3.381 1 86.12 270 GLU A CA 1
ATOM 2170 C C . GLU A 1 270 ? 10.719 6.16 -2.1 1 86.12 270 GLU A C 1
ATOM 2172 O O . GLU A 1 270 ? 9.969 5.18 -2.139 1 86.12 270 GLU A O 1
ATOM 2177 N N . LEU A 1 271 ? 11.023 6.793 -1.022 1 91 271 LEU A N 1
ATOM 2178 C CA . LEU A 1 271 ? 10.523 6.344 0.273 1 91 271 LEU A CA 1
ATOM 2179 C C . LEU A 1 271 ? 9.047 6.684 0.435 1 91 271 LEU A C 1
ATOM 2181 O O . LEU A 1 271 ? 8.375 6.152 1.325 1 91 271 LEU A O 1
ATOM 2185 N N . SER A 1 272 ? 8.578 7.559 -0.397 1 83.44 272 SER A N 1
ATOM 2186 C CA . SER A 1 272 ? 7.172 7.938 -0.336 1 83.44 272 SER A CA 1
ATOM 2187 C C . SER A 1 272 ? 6.328 7.086 -1.276 1 83.44 272 SER A C 1
ATOM 2189 O O . SER A 1 272 ? 5.148 7.367 -1.489 1 83.44 272 SER A O 1
ATOM 2191 N N . GLY A 1 273 ? 6.898 6.145 -1.882 1 84.5 273 GLY A N 1
ATOM 2192 C CA . GLY A 1 273 ? 6.176 5.266 -2.787 1 84.5 273 GLY A CA 1
ATOM 2193 C C . GLY A 1 273 ? 5.191 4.355 -2.076 1 84.5 273 GLY A C 1
ATOM 2194 O O . GLY A 1 273 ? 5.344 4.082 -0.884 1 84.5 273 GLY A O 1
ATOM 2195 N N . ALA A 1 274 ? 4.23 3.861 -2.842 1 84.81 274 ALA A N 1
ATOM 2196 C CA . ALA A 1 274 ? 3.166 3.02 -2.303 1 84.81 274 ALA A CA 1
ATOM 2197 C C . ALA A 1 274 ? 3.734 1.737 -1.7 1 84.81 274 ALA A C 1
ATOM 2199 O O . ALA A 1 274 ? 3.24 1.251 -0.681 1 84.81 274 ALA A O 1
ATOM 2200 N N . TRP A 1 275 ? 4.73 1.261 -2.33 1 89.31 275 TRP A N 1
ATOM 2201 C CA . TRP A 1 275 ? 5.301 -0.005 -1.882 1 89.31 275 TRP A CA 1
ATOM 2202 C C . TRP A 1 275 ? 5.906 0.135 -0.49 1 89.31 275 TRP A C 1
ATOM 2204 O O . TRP A 1 275 ? 5.922 -0.824 0.286 1 89.31 275 TRP A O 1
ATOM 2214 N N . VAL A 1 276 ? 6.391 1.28 -0.132 1 91.94 276 VAL A N 1
ATOM 2215 C CA . VAL A 1 276 ? 6.973 1.521 1.185 1 91.94 276 VAL A CA 1
ATOM 2216 C C . VAL A 1 276 ? 5.875 1.486 2.248 1 91.94 276 VAL A C 1
ATOM 2218 O O . VAL A 1 276 ? 6.035 0.845 3.289 1 91.94 276 VAL A O 1
ATOM 2221 N N . THR A 1 277 ? 4.805 2.172 1.952 1 86.75 277 THR A N 1
ATOM 2222 C CA . THR A 1 277 ? 3.668 2.17 2.867 1 86.75 277 THR A CA 1
ATOM 2223 C C . THR A 1 277 ? 3.154 0.75 3.09 1 86.75 277 THR A C 1
ATOM 2225 O O . THR A 1 277 ? 2.75 0.398 4.199 1 86.75 277 THR A O 1
ATOM 2228 N N . GLU A 1 278 ? 3.141 0.035 2.025 1 87.38 278 GLU A N 1
ATOM 2229 C CA . GLU A 1 278 ? 2.725 -1.359 2.135 1 87.38 278 GLU A CA 1
ATOM 2230 C C . GLU A 1 278 ? 3.643 -2.137 3.074 1 87.38 278 GLU A C 1
ATOM 2232 O O . GLU A 1 278 ? 3.172 -2.922 3.9 1 87.38 278 GLU A O 1
ATOM 2237 N N . VAL A 1 279 ? 4.914 -1.989 2.932 1 92.44 279 VAL A N 1
ATOM 2238 C CA . VAL A 1 279 ? 5.867 -2.684 3.793 1 92.44 279 VAL A CA 1
ATOM 2239 C C . VAL A 1 279 ? 5.664 -2.25 5.242 1 92.44 279 VAL A C 1
ATOM 2241 O O . VAL A 1 279 ? 5.602 -3.088 6.145 1 92.44 279 VAL A O 1
ATOM 2244 N N . LEU A 1 280 ? 5.465 -0.923 5.477 1 90.56 280 LEU A N 1
ATOM 2245 C CA . LEU A 1 280 ? 5.289 -0.396 6.824 1 90.56 280 LEU A CA 1
ATOM 2246 C C . LEU A 1 280 ? 4.012 -0.938 7.457 1 90.56 280 LEU A C 1
ATOM 2248 O O . LEU A 1 280 ? 3.916 -1.046 8.68 1 90.56 280 LEU A O 1
ATOM 2252 N N . ALA A 1 281 ? 3.072 -1.26 6.637 1 87.44 281 ALA A N 1
ATOM 2253 C CA . ALA A 1 281 ? 1.784 -1.746 7.125 1 87.44 281 ALA A CA 1
ATOM 2254 C C . ALA A 1 281 ? 1.882 -3.199 7.578 1 87.44 281 ALA A C 1
ATOM 2256 O O . ALA A 1 281 ? 1.08 -3.654 8.398 1 87.44 281 ALA A O 1
ATOM 2257 N N . HIS A 1 282 ? 2.902 -3.934 7.086 1 87.81 282 HIS A N 1
ATOM 2258 C CA . HIS A 1 282 ? 2.869 -5.375 7.309 1 87.81 282 HIS A CA 1
ATOM 2259 C C . HIS A 1 282 ? 4.137 -5.852 8.008 1 87.81 282 HIS A C 1
ATOM 2261 O O . HIS A 1 282 ? 4.195 -6.984 8.492 1 87.81 282 HIS A O 1
ATOM 2267 N N . PHE A 1 283 ? 5.133 -4.996 8.055 1 92.19 283 PHE A N 1
ATOM 2268 C CA . PHE A 1 283 ? 6.41 -5.402 8.633 1 92.19 283 PHE A CA 1
ATOM 2269 C C . PHE A 1 283 ? 6.949 -4.324 9.57 1 92.19 283 PHE A C 1
ATOM 2271 O O . PHE A 1 283 ? 6.738 -3.131 9.336 1 92.19 283 PHE A O 1
ATOM 2278 N N . THR A 1 284 ? 7.605 -4.699 10.602 1 93.19 284 THR A N 1
ATOM 2279 C CA . THR A 1 284 ? 8.336 -3.777 11.469 1 93.19 284 THR A CA 1
ATOM 2280 C C . THR A 1 284 ? 9.766 -3.588 10.969 1 93.19 284 THR A C 1
ATOM 2282 O O . THR A 1 284 ? 10.531 -4.551 10.891 1 93.19 284 THR A O 1
ATOM 2285 N N . LEU A 1 285 ? 10.078 -2.463 10.633 1 94.62 285 LEU A N 1
ATOM 2286 C CA . LEU A 1 285 ? 11.422 -2.172 10.141 1 94.62 285 LEU A CA 1
ATOM 2287 C C . LEU A 1 285 ? 12.414 -2.098 11.289 1 94.62 285 LEU A C 1
ATOM 2289 O O . LEU A 1 285 ? 12.047 -1.787 12.422 1 94.62 285 LEU A O 1
ATOM 2293 N N . GLY A 1 286 ? 13.688 -2.395 10.984 1 94.81 286 GLY A N 1
ATOM 2294 C CA . GLY A 1 286 ? 14.766 -2.127 11.914 1 94.81 286 GLY A CA 1
ATOM 2295 C C . GLY A 1 286 ? 14.984 -0.648 12.164 1 94.81 286 GLY A C 1
ATOM 2296 O O . GLY A 1 286 ? 14.477 0.196 11.43 1 94.81 286 GLY A O 1
ATOM 2297 N N . PRO A 1 287 ? 15.695 -0.332 13.211 1 94.44 287 PRO A N 1
ATOM 2298 C CA . PRO A 1 287 ? 15.875 1.062 13.617 1 94.44 287 PRO A CA 1
ATOM 2299 C C . PRO A 1 287 ? 16.516 1.919 12.531 1 94.44 287 PRO A C 1
ATOM 2301 O O . PRO A 1 287 ? 16.094 3.057 12.305 1 94.44 287 PRO A O 1
ATOM 2304 N N . GLU A 1 288 ? 17.438 1.382 11.859 1 96.06 288 GLU A N 1
ATOM 2305 C CA . GLU A 1 288 ? 18.156 2.166 10.859 1 96.06 288 GLU A CA 1
ATOM 2306 C C . GLU A 1 288 ? 17.234 2.549 9.703 1 96.06 288 GLU A C 1
ATOM 2308 O O . GLU A 1 288 ? 17.25 3.693 9.25 1 96.06 288 GLU A O 1
ATOM 2313 N N . ALA A 1 289 ? 16.516 1.578 9.227 1 96.81 289 ALA A N 1
ATOM 2314 C CA . ALA A 1 289 ? 15.602 1.824 8.117 1 96.81 289 ALA A CA 1
ATOM 2315 C C . ALA A 1 289 ? 14.492 2.789 8.531 1 96.81 289 ALA A C 1
ATOM 2317 O O . ALA A 1 289 ? 14.133 3.693 7.77 1 96.81 289 ALA A O 1
ATOM 2318 N N . LEU A 1 290 ? 13.938 2.586 9.68 1 95.94 290 LEU A N 1
ATOM 2319 C CA . LEU A 1 290 ? 12.859 3.441 10.156 1 95.94 290 LEU A CA 1
ATOM 2320 C C . LEU A 1 290 ? 13.352 4.867 10.375 1 95.94 290 LEU A C 1
ATOM 2322 O O . LEU A 1 290 ? 12.641 5.828 10.078 1 95.94 290 LEU A O 1
ATOM 2326 N N . GLU A 1 291 ? 14.547 5.066 10.953 1 96.69 291 GLU A N 1
ATOM 2327 C CA . GLU A 1 291 ? 15.141 6.387 11.141 1 96.69 291 GLU A CA 1
ATOM 2328 C C . GLU A 1 291 ? 15.328 7.105 9.805 1 96.69 291 GLU A C 1
ATOM 2330 O O . GLU A 1 291 ? 15.094 8.312 9.703 1 96.69 291 GLU A O 1
ATOM 2335 N N . ALA A 1 292 ? 15.75 6.336 8.82 1 96.69 292 ALA A N 1
ATOM 2336 C CA . ALA A 1 292 ? 15.922 6.926 7.492 1 96.69 292 ALA A CA 1
ATOM 2337 C C . ALA A 1 292 ? 14.594 7.441 6.941 1 96.69 292 ALA A C 1
ATOM 2339 O O . ALA A 1 292 ? 14.539 8.531 6.363 1 96.69 292 ALA A O 1
ATOM 2340 N N . TYR A 1 293 ? 13.594 6.648 7.113 1 94.81 293 TYR A N 1
ATOM 2341 C CA . TYR A 1 293 ? 12.266 7.066 6.668 1 94.81 293 TYR A CA 1
ATOM 2342 C C . TYR A 1 293 ? 11.844 8.359 7.355 1 94.81 293 TYR A C 1
ATOM 2344 O O . TYR A 1 293 ? 11.422 9.312 6.695 1 94.81 293 TYR A O 1
ATOM 2352 N N . VAL A 1 294 ? 11.922 8.383 8.664 1 94.75 294 VAL A N 1
ATOM 2353 C CA . VAL A 1 294 ? 11.492 9.531 9.461 1 94.75 294 VAL A CA 1
ATOM 2354 C C . VAL A 1 294 ? 12.305 10.766 9.07 1 94.75 294 VAL A C 1
ATOM 2356 O O . VAL A 1 294 ? 11.734 11.836 8.852 1 94.75 294 VAL A O 1
ATOM 2359 N N . ALA A 1 295 ? 13.539 10.609 8.906 1 95.31 295 ALA A N 1
ATOM 2360 C CA . ALA A 1 295 ? 14.438 11.734 8.633 1 95.31 295 ALA A CA 1
ATOM 2361 C C . ALA A 1 295 ? 14.172 12.328 7.254 1 95.31 295 ALA A C 1
ATOM 2363 O O . ALA A 1 295 ? 14.305 13.539 7.059 1 95.31 295 ALA A O 1
ATOM 2364 N N . LYS A 1 296 ? 13.773 11.508 6.336 1 93.62 296 LYS A N 1
ATOM 2365 C CA . LYS A 1 296 ? 13.688 11.984 4.957 1 93.62 296 LYS A CA 1
ATOM 2366 C C . LYS A 1 296 ? 12.25 12.328 4.578 1 93.62 296 LYS A C 1
ATOM 2368 O O . LYS A 1 296 ? 12.008 13.219 3.766 1 93.62 296 LYS A O 1
ATOM 2373 N N . VAL A 1 297 ? 11.336 11.578 5.09 1 91 297 VAL A N 1
ATOM 2374 C CA . VAL A 1 297 ? 9.945 11.75 4.676 1 91 297 VAL A CA 1
ATOM 2375 C C . VAL A 1 297 ? 9.266 12.789 5.566 1 91 297 VAL A C 1
ATOM 2377 O O . VAL A 1 297 ? 8.547 13.656 5.078 1 91 297 VAL A O 1
ATOM 2380 N N . LEU A 1 298 ? 9.453 12.75 6.887 1 91.12 298 LEU A N 1
ATOM 2381 C CA . LEU A 1 298 ? 8.836 13.695 7.805 1 91.12 298 LEU A CA 1
ATOM 2382 C C . LEU A 1 298 ? 9.688 14.953 7.941 1 91.12 298 LEU A C 1
ATOM 2384 O O . LEU A 1 298 ? 10.898 14.914 7.715 1 91.12 298 LEU A O 1
ATOM 2388 N N . PRO A 1 299 ? 9.055 16.047 8.266 1 89.19 299 PRO A N 1
ATOM 2389 C CA . PRO A 1 299 ? 9.828 17.281 8.477 1 89.19 299 PRO A CA 1
ATOM 2390 C C . PRO A 1 299 ? 10.711 17.219 9.727 1 89.19 299 PRO A C 1
ATOM 2392 O O . PRO A 1 299 ? 10.492 16.359 10.594 1 89.19 299 PRO A O 1
ATOM 2395 N N . ALA A 1 300 ? 11.633 18.172 9.719 1 90.94 300 ALA A N 1
ATOM 2396 C CA . ALA A 1 300 ? 12.461 18.297 10.906 1 90.94 300 ALA A CA 1
ATOM 2397 C C . ALA A 1 300 ? 11.625 18.688 12.125 1 90.94 300 ALA A C 1
ATOM 2399 O O . ALA A 1 300 ? 10.719 19.516 12.016 1 90.94 300 ALA A O 1
ATOM 2400 N N . ARG A 1 301 ? 11.836 18.062 13.406 1 92.31 301 ARG A N 1
ATOM 2401 C CA . ARG A 1 301 ? 11.141 18.328 14.664 1 92.31 301 ARG A CA 1
ATOM 2402 C C . ARG A 1 301 ? 9.68 17.875 14.586 1 92.31 301 ARG A C 1
ATOM 2404 O O . ARG A 1 301 ? 8.797 18.562 15.109 1 92.31 301 ARG A O 1
ATOM 2411 N N . ALA A 1 302 ? 9.484 16.859 13.836 1 94.19 302 ALA A N 1
ATOM 2412 C CA . ALA A 1 302 ? 8.125 16.328 13.68 1 94.19 302 ALA A CA 1
ATOM 2413 C C . ALA A 1 302 ? 7.613 15.727 14.984 1 94.19 302 ALA A C 1
ATOM 2415 O O . ALA A 1 302 ? 8.367 15.07 15.711 1 94.19 302 ALA A O 1
ATOM 2416 N N . VAL A 1 303 ? 6.363 16.031 15.312 1 96 303 VAL A N 1
ATOM 2417 C CA . VAL A 1 303 ? 5.641 15.375 16.391 1 96 303 VAL A CA 1
ATOM 2418 C C . VAL A 1 303 ? 4.277 14.906 15.891 1 96 303 VAL A C 1
ATOM 2420 O O . VAL A 1 303 ? 3.729 15.469 14.945 1 96 303 VAL A O 1
ATOM 2423 N N . LEU A 1 304 ? 3.768 13.891 16.484 1 93.88 304 LEU A N 1
ATOM 2424 C CA . LEU A 1 304 ? 2.504 13.32 16.031 1 93.88 304 LEU A CA 1
ATOM 2425 C C . LEU A 1 304 ? 1.321 14.039 16.672 1 93.88 304 LEU A C 1
ATOM 2427 O O . LEU A 1 304 ? 1.323 14.281 17.875 1 93.88 304 LEU A O 1
ATOM 2431 N N . SER A 1 305 ? 0.368 14.289 15.844 1 92.44 305 SER A N 1
ATOM 2432 C CA . SER A 1 305 ? -0.844 14.969 16.281 1 92.44 305 SER A CA 1
ATOM 2433 C C . SER A 1 305 ? -1.634 14.109 17.266 1 92.44 305 SER A C 1
ATOM 2435 O O . SER A 1 305 ? -1.758 12.898 17.078 1 92.44 305 SER A O 1
ATOM 2437 N N . VAL A 1 306 ? -2.184 14.688 18.359 1 90.81 306 VAL A N 1
ATOM 2438 C CA . VAL A 1 306 ? -2.996 13.953 19.328 1 90.81 306 VAL A CA 1
ATOM 2439 C C . VAL A 1 306 ? -4.312 14.695 19.562 1 90.81 306 VAL A C 1
ATOM 2441 O O . VAL A 1 306 ? -5.27 14.117 20.094 1 90.81 306 VAL A O 1
ATOM 2444 N N . GLY A 1 307 ? -4.324 16 19.25 1 87.19 307 GLY A N 1
ATOM 2445 C CA . GLY A 1 307 ? -5.48 16.859 19.453 1 87.19 307 GLY A CA 1
ATOM 2446 C C . GLY A 1 307 ? -5.168 18.344 19.281 1 87.19 307 GLY A C 1
ATOM 2447 O O . GLY A 1 307 ? -4.004 18.734 19.312 1 87.19 307 GLY A O 1
ATOM 2448 N N . PRO A 1 308 ? -6.203 19.094 19.047 1 86.31 308 PRO A N 1
ATOM 2449 C CA . PRO A 1 308 ? -5.992 20.5 18.672 1 86.31 308 PRO A CA 1
ATOM 2450 C C . PRO A 1 308 ? -5.227 21.281 19.75 1 86.31 308 PRO A C 1
ATOM 2452 O O . PRO A 1 308 ? -4.301 22.016 19.422 1 86.31 308 PRO A O 1
ATOM 2455 N N . ARG A 1 309 ? -5.535 21.109 21 1 86.62 309 ARG A N 1
ATOM 2456 C CA . ARG A 1 309 ? -4.93 21.891 22.078 1 86.62 309 ARG A CA 1
ATOM 2457 C C . ARG A 1 309 ? -3.447 21.562 22.219 1 86.62 309 ARG A C 1
ATOM 2459 O O . ARG A 1 309 ? -2.607 22.469 22.234 1 86.62 309 ARG A O 1
ATOM 2466 N N . MET A 1 310 ? -3.176 20.297 22.312 1 90.56 310 MET A N 1
ATOM 2467 C CA . MET A 1 310 ? -1.787 19.875 22.469 1 90.56 310 MET A CA 1
ATOM 2468 C C . MET A 1 310 ? -0.979 20.172 21.203 1 90.56 310 MET A C 1
ATOM 2470 O O . MET A 1 310 ? 0.199 20.516 21.297 1 90.56 310 MET A O 1
ATOM 2474 N N . ASP A 1 311 ? -1.617 20 20.078 1 92.62 311 ASP A N 1
ATOM 2475 C CA . ASP A 1 311 ? -0.957 20.297 18.812 1 92.62 311 ASP A CA 1
ATOM 2476 C C . ASP A 1 311 ? -0.568 21.781 18.734 1 92.62 311 ASP A C 1
ATOM 2478 O O . ASP A 1 311 ? 0.526 22.109 18.281 1 92.62 311 ASP A O 1
ATOM 2482 N N . ASP A 1 312 ? -1.512 22.547 19.156 1 91.94 312 ASP A N 1
ATOM 2483 C CA . ASP A 1 312 ? -1.269 23.984 19.156 1 91.94 312 ASP A CA 1
ATOM 2484 C C . ASP A 1 312 ? -0.084 24.344 20.062 1 91.94 312 ASP A C 1
ATOM 2486 O O . ASP A 1 312 ? 0.788 25.125 19.656 1 91.94 312 ASP A O 1
ATOM 2490 N N . ARG A 1 313 ? -0.096 23.812 21.266 1 91.19 313 ARG A N 1
ATOM 2491 C CA . ARG A 1 313 ? 1 24.094 22.188 1 91.19 313 ARG A CA 1
ATOM 2492 C C . ARG A 1 313 ? 2.326 23.594 21.625 1 91.19 313 ARG A C 1
ATOM 2494 O O . ARG A 1 313 ? 3.352 24.266 21.734 1 91.19 313 ARG A O 1
ATOM 2501 N N . ALA A 1 314 ? 2.277 22.453 21.062 1 94.19 314 ALA A N 1
ATOM 2502 C CA . ALA A 1 314 ? 3.486 21.891 20.469 1 94.19 314 ALA A CA 1
ATOM 2503 C C . ALA A 1 314 ? 4.035 22.781 19.359 1 94.19 314 ALA A C 1
ATOM 2505 O O . ALA A 1 314 ? 5.246 23 19.281 1 94.19 314 ALA A O 1
ATOM 2506 N N . ARG A 1 315 ? 3.168 23.25 18.562 1 90.88 315 ARG A N 1
ATOM 2507 C CA . ARG A 1 315 ? 3.582 24.172 17.516 1 90.88 315 ARG A CA 1
ATOM 2508 C C . ARG A 1 315 ? 4.219 25.438 18.094 1 90.88 315 ARG A C 1
ATOM 2510 O O . ARG A 1 315 ? 5.223 25.922 17.578 1 90.88 315 ARG A O 1
ATOM 2517 N N . GLN A 1 316 ? 3.594 25.891 19.125 1 89.12 316 GLN A N 1
ATOM 2518 C CA . GLN A 1 316 ? 4.117 27.062 19.812 1 89.12 316 GLN A CA 1
ATOM 2519 C C . GLN A 1 316 ? 5.555 26.844 20.266 1 89.12 316 GLN A C 1
ATOM 2521 O O . GLN A 1 316 ? 6.367 27.766 20.266 1 89.12 316 GLN A O 1
ATOM 2526 N N . LEU A 1 317 ? 5.766 25.672 20.609 1 91.62 317 LEU A N 1
ATOM 2527 C CA . LEU A 1 317 ? 7.078 25.328 21.156 1 91.62 317 LEU A CA 1
ATOM 2528 C C . LEU A 1 317 ? 8.039 24.938 20.047 1 91.62 317 LEU A C 1
ATOM 2530 O O . LEU A 1 317 ? 9.117 24.406 20.312 1 91.62 317 LEU A O 1
ATOM 2534 N N . GLY A 1 318 ? 7.656 25.109 18.797 1 88.38 318 GLY A N 1
ATOM 2535 C CA . GLY A 1 318 ? 8.57 24.984 17.672 1 88.38 318 GLY A CA 1
ATOM 2536 C C . GLY A 1 318 ? 8.477 23.641 16.984 1 88.38 318 GLY A C 1
ATOM 2537 O O . GLY A 1 318 ? 9.227 23.359 16.047 1 88.38 318 GLY A O 1
ATOM 2538 N N . ALA A 1 319 ? 7.59 22.812 17.359 1 94 319 ALA A N 1
ATOM 2539 C CA . ALA A 1 319 ? 7.445 21.484 16.734 1 94 319 ALA A CA 1
ATOM 2540 C C . ALA A 1 319 ? 6.629 21.578 15.453 1 94 319 ALA A C 1
ATOM 2542 O O . ALA A 1 319 ? 5.891 22.547 15.242 1 94 319 ALA A O 1
ATOM 2543 N N . LYS A 1 320 ? 6.922 20.656 14.539 1 91.19 320 LYS A N 1
ATOM 2544 C CA . LYS A 1 320 ? 6.094 20.469 13.352 1 91.19 320 LYS A CA 1
ATOM 2545 C C . LYS A 1 320 ? 5.109 19.312 13.547 1 91.19 320 LYS A C 1
ATOM 2547 O O . LYS A 1 320 ? 5.488 18.141 13.453 1 91.19 320 LYS A O 1
ATOM 2552 N N . VAL A 1 321 ? 3.889 19.656 13.719 1 91.38 321 VAL A N 1
ATOM 2553 C CA . VAL A 1 321 ? 2.881 18.641 14.016 1 91.38 321 VAL A CA 1
ATOM 2554 C C . VAL A 1 321 ? 2.477 17.922 12.734 1 91.38 321 VAL A C 1
ATOM 2556 O O . VAL A 1 321 ? 2.131 18.562 11.734 1 91.38 321 VAL A O 1
ATOM 2559 N N . VAL A 1 322 ? 2.551 16.641 12.758 1 89.81 322 VAL A N 1
ATOM 2560 C CA . VAL A 1 322 ? 2.217 15.812 11.594 1 89.81 322 VAL A CA 1
ATOM 2561 C C . VAL A 1 322 ? 0.989 14.961 11.898 1 89.81 322 VAL A C 1
ATOM 2563 O O . VAL A 1 322 ? 0.887 14.367 12.977 1 89.81 322 VAL A O 1
ATOM 2566 N N . ASP A 1 323 ? 0.062 15.023 10.953 1 86.25 323 ASP A N 1
ATOM 2567 C CA . ASP A 1 323 ? -1.123 14.172 11.016 1 86.25 323 ASP A CA 1
ATOM 2568 C C . ASP A 1 323 ? -0.982 12.977 10.078 1 86.25 323 ASP A C 1
ATOM 2570 O O . ASP A 1 323 ? -0.854 13.141 8.859 1 86.25 323 ASP A O 1
ATOM 2574 N N . LEU A 1 324 ? -1.085 11.812 10.656 1 80.75 324 LEU A N 1
ATOM 2575 C CA . LEU A 1 324 ? -0.828 10.617 9.867 1 80.75 324 LEU A CA 1
ATOM 2576 C C . LEU A 1 324 ? -2.127 9.883 9.555 1 80.75 324 LEU A C 1
ATOM 2578 O O . LEU A 1 324 ? -2.137 8.656 9.43 1 80.75 324 LEU A O 1
ATOM 2582 N N . ARG A 1 325 ? -3.264 10.453 9.5 1 74.5 325 ARG A N 1
ATOM 2583 C CA . ARG A 1 325 ? -4.582 9.867 9.273 1 74.5 325 ARG A CA 1
ATOM 2584 C C . ARG A 1 325 ? -4.609 9.078 7.973 1 74.5 325 ARG A C 1
ATOM 2586 O O . ARG A 1 325 ? -5.363 8.109 7.848 1 74.5 325 ARG A O 1
ATOM 2593 N N . GLY A 1 326 ? -3.848 9.375 7.008 1 73.69 326 GLY A N 1
ATOM 2594 C CA . GLY A 1 326 ? -3.869 8.656 5.742 1 73.69 326 GLY A CA 1
ATOM 2595 C C . GLY A 1 326 ? -2.99 7.422 5.742 1 73.69 326 GLY A C 1
ATOM 2596 O O . GLY A 1 326 ? -3.012 6.637 4.793 1 73.69 326 GLY A O 1
ATOM 2597 N N . MET A 1 327 ? -2.344 7.113 6.824 1 82 327 MET A N 1
ATOM 2598 C CA . MET A 1 327 ? -1.438 5.969 6.902 1 82 327 MET A CA 1
ATOM 2599 C C . MET A 1 327 ? -2.098 4.801 7.629 1 82 327 MET A C 1
ATOM 2601 O O . MET A 1 327 ? -2.924 5.008 8.523 1 82 327 MET A O 1
ATOM 2605 N N . PRO A 1 328 ? -1.708 3.57 7.211 1 82 328 PRO A N 1
ATOM 2606 C CA . PRO A 1 328 ? -2.193 2.404 7.953 1 82 328 PRO A CA 1
ATOM 2607 C C . PRO A 1 328 ? -1.758 2.418 9.422 1 82 328 PRO A C 1
ATOM 2609 O O . PRO A 1 328 ? -0.641 2.838 9.734 1 82 328 PRO A O 1
ATOM 2612 N N . LEU A 1 329 ? -2.574 1.861 10.312 1 84.19 329 LEU A N 1
ATOM 2613 C CA . LEU A 1 329 ? -2.375 1.921 11.758 1 84.19 329 LEU A CA 1
ATOM 2614 C C . LEU A 1 329 ? -1.046 1.283 12.148 1 84.19 329 LEU A C 1
ATOM 2616 O O . LEU A 1 329 ? -0.29 1.852 12.938 1 84.19 329 LEU A O 1
ATOM 2620 N N . PRO A 1 330 ? -0.692 0.113 11.586 1 86.69 330 PRO A N 1
ATOM 2621 C CA . PRO A 1 330 ? 0.598 -0.472 11.953 1 86.69 330 PRO A CA 1
ATOM 2622 C C . PRO A 1 330 ? 1.779 0.429 11.609 1 86.69 330 PRO A C 1
ATOM 2624 O O . PRO A 1 330 ? 2.781 0.447 12.32 1 86.69 330 PRO A O 1
ATOM 2627 N N . ALA A 1 331 ? 1.657 1.091 10.492 1 88.62 331 ALA A N 1
ATOM 2628 C CA . ALA A 1 331 ? 2.707 2.035 10.117 1 88.62 331 ALA A CA 1
ATOM 2629 C C . ALA A 1 331 ? 2.811 3.172 11.125 1 88.62 331 ALA A C 1
ATOM 2631 O O . ALA A 1 331 ? 3.912 3.551 11.531 1 88.62 331 ALA A O 1
ATOM 2632 N N . VAL A 1 332 ? 1.657 3.719 11.547 1 88.56 332 VAL A N 1
ATOM 2633 C CA . VAL A 1 332 ? 1.611 4.801 12.523 1 88.56 332 VAL A CA 1
ATOM 2634 C C . VAL A 1 332 ? 2.24 4.34 13.836 1 88.56 332 VAL A C 1
ATOM 2636 O O . VAL A 1 332 ? 3.023 5.07 14.445 1 88.56 332 VAL A O 1
ATOM 2639 N N . GLU A 1 333 ? 1.9 3.166 14.219 1 91.5 333 GLU A N 1
ATOM 2640 C CA . GLU A 1 333 ? 2.42 2.607 15.461 1 91.5 333 GLU A CA 1
ATOM 2641 C C . GLU A 1 333 ? 3.941 2.488 15.422 1 91.5 333 GLU A C 1
ATOM 2643 O O . GLU A 1 333 ? 4.617 2.729 16.422 1 91.5 333 GLU A O 1
ATOM 2648 N N . GLN A 1 334 ? 4.426 2.115 14.336 1 92.62 334 GLN A N 1
ATOM 2649 C CA . GLN A 1 334 ? 5.875 2.027 14.18 1 92.62 334 GLN A CA 1
ATOM 2650 C C . GLN A 1 334 ? 6.523 3.404 14.281 1 92.62 334 GLN A C 1
ATOM 2652 O O . GLN A 1 334 ? 7.562 3.564 14.922 1 92.62 334 GLN A O 1
ATOM 2657 N N . LEU A 1 335 ? 5.93 4.352 13.648 1 92.31 335 LEU A N 1
ATOM 2658 C CA . LEU A 1 335 ? 6.488 5.699 13.656 1 92.31 335 LEU A CA 1
ATOM 2659 C C . LEU A 1 335 ? 6.449 6.297 15.062 1 92.31 335 LEU A C 1
ATOM 2661 O O . LEU A 1 335 ? 7.32 7.09 15.422 1 92.31 335 LEU A O 1
ATOM 2665 N N . GLU A 1 336 ? 5.477 5.898 15.828 1 93.62 336 GLU A N 1
ATOM 2666 C CA . GLU A 1 336 ? 5.32 6.375 17.203 1 93.62 336 GLU A CA 1
ATOM 2667 C C . GLU A 1 336 ? 6.5 5.941 18.078 1 93.62 336 GLU A C 1
ATOM 2669 O O . GLU A 1 336 ? 6.754 6.539 19.125 1 93.62 336 GLU A O 1
ATOM 2674 N N . THR A 1 337 ? 7.195 4.926 17.656 1 94.06 337 THR A N 1
ATOM 2675 C CA . THR A 1 337 ? 8.344 4.465 18.438 1 94.06 337 THR A CA 1
ATOM 2676 C C . THR A 1 337 ? 9.516 5.434 18.297 1 94.06 337 THR A C 1
ATOM 2678 O O . THR A 1 337 ? 10.398 5.473 19.156 1 94.06 337 THR A O 1
ATOM 2681 N N . LEU A 1 338 ? 9.539 6.227 17.297 1 94.5 338 LEU A N 1
ATOM 2682 C CA . LEU A 1 338 ? 10.672 7.121 17.047 1 94.5 338 LEU A CA 1
ATOM 2683 C C . LEU A 1 338 ? 10.227 8.578 17.109 1 94.5 338 LEU A C 1
ATOM 2685 O O . LEU A 1 338 ? 11.047 9.469 17.359 1 94.5 338 LEU A O 1
ATOM 2689 N N . VAL A 1 339 ? 8.953 8.836 16.719 1 95.75 339 VAL A N 1
ATOM 2690 C CA . VAL A 1 339 ? 8.43 10.195 16.719 1 95.75 339 VAL A CA 1
ATOM 2691 C C . VAL A 1 339 ? 7.484 10.398 17.891 1 95.75 339 VAL A C 1
ATOM 2693 O O . VAL A 1 339 ? 6.465 9.711 18 1 95.75 339 VAL A O 1
ATOM 2696 N N . GLU A 1 340 ? 7.855 11.266 18.75 1 95.81 340 GLU A N 1
ATOM 2697 C CA . GLU A 1 340 ? 7.047 11.469 19.953 1 95.81 340 GLU A CA 1
ATOM 2698 C C . GLU A 1 340 ? 5.738 12.18 19.625 1 95.81 340 GLU A C 1
ATOM 2700 O O . GLU A 1 340 ? 5.621 12.828 18.578 1 95.81 340 GLU A O 1
ATOM 2705 N N . SER A 1 341 ? 4.73 11.977 20.484 1 96.12 341 SER A N 1
ATOM 2706 C CA . SER A 1 341 ? 3.453 12.664 20.344 1 96.12 341 SER A CA 1
ATOM 2707 C C . SER A 1 341 ? 3.566 14.133 20.75 1 96.12 341 SER A C 1
ATOM 2709 O O . SER A 1 341 ? 4.512 14.516 21.453 1 96.12 341 SER A O 1
ATOM 2711 N N . ALA A 1 342 ? 2.613 14.906 20.234 1 96.06 342 ALA A N 1
ATOM 2712 C CA . ALA A 1 342 ? 2.561 16.312 20.641 1 96.06 342 ALA A CA 1
ATOM 2713 C C . ALA A 1 342 ? 2.484 16.422 22.156 1 96.06 342 ALA A C 1
ATOM 2715 O O . ALA A 1 342 ? 3.127 17.297 22.75 1 96.06 342 ALA A O 1
ATOM 2716 N N . GLU A 1 343 ? 1.798 15.586 22.766 1 94.88 343 GLU A N 1
ATOM 2717 C CA . GLU A 1 343 ? 1.666 15.57 24.219 1 94.88 343 GLU A CA 1
ATOM 2718 C C . GLU A 1 343 ? 3.004 15.273 24.891 1 94.88 343 GLU A C 1
ATOM 2720 O O . GLU A 1 343 ? 3.402 15.977 25.828 1 94.88 343 GLU A O 1
ATOM 2725 N N . ALA A 1 344 ? 3.576 14.297 24.453 1 95.12 344 ALA A N 1
ATOM 2726 C CA . ALA A 1 344 ? 4.875 13.922 25.016 1 95.12 344 ALA A CA 1
ATOM 2727 C C . ALA A 1 344 ? 5.902 15.031 24.812 1 95.12 344 ALA A C 1
ATOM 2729 O O . ALA A 1 344 ? 6.738 15.281 25.672 1 95.12 344 ALA A O 1
ATOM 2730 N N . TYR A 1 345 ? 5.863 15.57 23.703 1 95.88 345 TYR A N 1
ATOM 2731 C CA . TYR A 1 345 ? 6.77 16.672 23.391 1 95.88 345 TYR A CA 1
ATOM 2732 C C . TYR A 1 345 ? 6.582 17.828 24.359 1 95.88 345 TYR A C 1
ATOM 2734 O O . TYR A 1 345 ? 7.555 18.344 24.906 1 95.88 345 TYR A O 1
ATOM 2742 N N . VAL A 1 346 ? 5.352 18.172 24.516 1 93.94 346 VAL A N 1
ATOM 2743 C CA . VAL A 1 346 ? 5.023 19.281 25.422 1 93.94 346 VAL A CA 1
ATOM 2744 C C . VAL A 1 346 ? 5.449 18.938 26.844 1 93.94 346 VAL A C 1
ATOM 2746 O O . VAL A 1 346 ? 6.027 19.766 27.547 1 93.94 346 VAL A O 1
ATOM 2749 N N . GLU A 1 347 ? 5.191 17.781 27.219 1 92.69 347 GLU A N 1
ATOM 2750 C CA . GLU A 1 347 ? 5.586 17.328 28.547 1 92.69 347 GLU A CA 1
ATOM 2751 C C . GLU A 1 347 ? 7.102 17.344 28.703 1 92.69 347 GLU A C 1
ATOM 2753 O O . GLU A 1 347 ? 7.617 17.688 29.766 1 92.69 347 GLU A O 1
ATOM 2758 N N . ARG A 1 348 ? 7.758 16.938 27.766 1 93.19 348 ARG A N 1
ATOM 2759 C CA . ARG A 1 348 ? 9.219 16.953 27.828 1 93.19 348 ARG A CA 1
ATOM 2760 C C . ARG A 1 348 ? 9.758 18.375 27.938 1 93.19 348 ARG A C 1
ATOM 2762 O O . ARG A 1 348 ? 10.727 18.609 28.656 1 93.19 348 ARG A O 1
ATOM 2769 N N . MET A 1 349 ? 9.172 19.281 27.234 1 93 349 MET A N 1
ATOM 2770 C CA . MET A 1 349 ? 9.633 20.672 27.203 1 93 349 MET A CA 1
ATOM 2771 C C . MET A 1 349 ? 9.25 21.391 28.484 1 93 349 MET A C 1
ATOM 2773 O O . MET A 1 349 ? 10.055 22.141 29.047 1 93 349 MET A O 1
ATOM 2777 N N . GLU A 1 350 ? 8.086 21.156 29 1 89.81 350 GLU A N 1
ATOM 2778 C CA . GLU A 1 350 ? 7.559 21.922 30.125 1 89.81 350 GLU A CA 1
ATOM 2779 C C . GLU A 1 350 ? 7.723 21.141 31.438 1 89.81 350 GLU A C 1
ATOM 2781 O O . GLU A 1 350 ? 7.906 21.734 32.5 1 89.81 350 GLU A O 1
ATOM 2786 N N . GLY A 1 351 ? 7.633 19.875 31.375 1 85.69 351 GLY A N 1
ATOM 2787 C CA . GLY A 1 351 ? 7.562 19.047 32.562 1 85.69 351 GLY A CA 1
ATOM 2788 C C . GLY A 1 351 ? 6.145 18.844 33.094 1 85.69 351 GLY A C 1
ATOM 2789 O O . GLY A 1 351 ? 5.195 19.391 32.5 1 85.69 351 GLY A O 1
ATOM 2790 N N . PRO A 1 352 ? 5.938 17.906 34 1 80.56 352 PRO A N 1
ATOM 2791 C CA . PRO A 1 352 ? 4.602 17.75 34.594 1 80.56 352 PRO A CA 1
ATOM 2792 C C . PRO A 1 352 ? 4.062 19.031 35.219 1 80.56 352 PRO A C 1
ATOM 2794 O O . PRO A 1 352 ? 4.82 19.797 35.812 1 80.56 352 PRO A O 1
ATOM 2797 N N . PRO A 1 353 ? 2.803 19.281 34.875 1 75.56 353 PRO A N 1
ATOM 2798 C CA . PRO A 1 353 ? 2.25 20.531 35.438 1 75.56 353 PRO A CA 1
ATOM 2799 C C . PRO A 1 353 ? 2.102 20.5 36.938 1 75.56 353 PRO A C 1
ATOM 2801 O O . PRO A 1 353 ? 1.133 19.938 37.469 1 75.56 353 PRO A O 1
ATOM 2804 N N . ARG A 1 354 ? 2.992 20.781 37.656 1 83.31 354 ARG A N 1
ATOM 2805 C CA . ARG A 1 354 ? 2.957 20.875 39.094 1 83.31 354 ARG A CA 1
ATOM 2806 C C . ARG A 1 354 ? 2.92 22.328 39.562 1 83.31 354 ARG A C 1
ATOM 2808 O O . ARG A 1 354 ? 3.965 22.922 39.812 1 83.31 354 ARG A O 1
ATOM 2815 N N . ASP A 1 355 ? 1.724 22.859 39.625 1 89.56 355 ASP A N 1
ATOM 2816 C CA . ASP A 1 355 ? 1.542 24.25 40.031 1 89.56 355 ASP A CA 1
ATOM 2817 C C . ASP A 1 355 ? 1.449 24.391 41.531 1 89.56 355 ASP A C 1
ATOM 2819 O O . ASP A 1 355 ? 0.749 23.609 42.188 1 89.56 355 ASP A O 1
ATOM 2823 N N . VAL A 1 356 ? 2.246 25.203 42.062 1 92.81 356 VAL A N 1
ATOM 2824 C CA . VAL A 1 356 ? 2.135 25.578 43.469 1 92.81 356 VAL A CA 1
ATOM 2825 C C . VAL A 1 356 ? 1.51 26.969 43.594 1 92.81 356 VAL A C 1
ATOM 2827 O O . VAL A 1 356 ? 2.045 27.938 43.062 1 92.81 356 VAL A O 1
ATOM 2830 N N . ARG A 1 357 ? 0.422 27 44.312 1 94.31 357 ARG A N 1
ATOM 2831 C CA . ARG A 1 357 ? -0.226 28.297 44.5 1 94.31 357 ARG A CA 1
ATOM 2832 C C . ARG A 1 357 ? 0.608 29.203 45.406 1 94.31 357 ARG A C 1
ATOM 2834 O O . ARG A 1 357 ? 1.167 28.734 46.375 1 94.31 357 ARG A O 1
ATOM 2841 N N . VAL A 1 358 ? 0.709 30.438 45 1 95.19 358 VAL A N 1
ATOM 2842 C CA . VAL A 1 358 ? 1.483 31.375 45.781 1 95.19 358 VAL A CA 1
ATOM 2843 C C . VAL A 1 358 ? 0.696 32.688 45.938 1 95.19 358 VAL A C 1
ATOM 2845 O O . VAL A 1 358 ? -0.244 32.938 45.188 1 95.19 358 VAL A O 1
ATOM 2848 N N . ASN A 1 359 ? 1.014 33.375 46.969 1 93.69 359 ASN A N 1
ATOM 2849 C CA . ASN A 1 359 ? 0.456 34.688 47.25 1 93.69 359 ASN A CA 1
ATOM 2850 C C . ASN A 1 359 ? 1.55 35.75 47.344 1 93.69 359 ASN A C 1
ATOM 2852 O O . ASN A 1 359 ? 2.189 35.906 48.375 1 93.69 359 ASN A O 1
ATOM 2856 N N . PRO A 1 360 ? 1.699 36.5 46.281 1 92.44 360 PRO A N 1
ATOM 2857 C CA . PRO A 1 360 ? 2.789 37.469 46.281 1 92.44 360 PRO A CA 1
ATOM 2858 C C . PRO A 1 360 ? 2.539 38.656 47.188 1 92.44 360 PRO A C 1
ATOM 2860 O O . PRO A 1 360 ? 3.451 39.438 47.469 1 92.44 360 PRO A O 1
ATOM 2863 N N . GLY A 1 361 ? 1.354 38.875 47.812 1 90.25 361 GLY A N 1
ATOM 2864 C CA . GLY A 1 361 ? 1.084 39.906 48.781 1 90.25 361 GLY A CA 1
ATOM 2865 C C . GLY A 1 361 ? 0.893 41.281 48.188 1 90.25 361 GLY A C 1
ATOM 2866 O O . GLY A 1 361 ? 0.256 41.406 47.125 1 90.25 361 GLY A O 1
ATOM 2867 N N . ALA A 1 362 ? 1.469 42.344 48.812 1 90.12 362 ALA A N 1
ATOM 2868 C CA . ALA A 1 362 ? 1.205 43.75 48.469 1 90.12 362 ALA A CA 1
ATOM 2869 C C . ALA A 1 362 ? 1.836 44.094 47.125 1 90.12 362 ALA A C 1
ATOM 2871 O O . ALA A 1 362 ? 1.323 44.969 46.406 1 90.12 362 ALA A O 1
ATOM 2872 N N . ARG A 1 363 ? 2.867 43.406 46.812 1 88.56 363 ARG A N 1
ATOM 2873 C CA . ARG A 1 363 ? 3.6 43.719 45.594 1 88.56 363 ARG A CA 1
ATOM 2874 C C . ARG A 1 363 ? 2.756 43.438 44.344 1 88.56 363 ARG A C 1
ATOM 2876 O O . ARG A 1 363 ? 3.014 44 43.281 1 88.56 363 ARG A O 1
ATOM 2883 N N . ALA A 1 364 ? 1.712 42.594 44.531 1 94.56 364 ALA A N 1
ATOM 2884 C CA . ALA A 1 364 ? 0.924 42.188 43.375 1 94.56 364 ALA A CA 1
ATOM 2885 C C . ALA A 1 364 ? -0.37 43 43.281 1 94.56 364 ALA A C 1
ATOM 2887 O O . ALA A 1 364 ? -1.136 42.844 42.312 1 94.56 364 ALA A O 1
ATOM 2888 N N . GLU A 1 365 ? -0.64 43.875 44.188 1 94.5 365 GLU A N 1
ATOM 2889 C CA . GLU A 1 365 ? -1.916 44.562 44.25 1 94.5 365 GLU A CA 1
ATOM 2890 C C . GLU A 1 365 ? -2.166 45.406 43.031 1 94.5 365 GLU A C 1
ATOM 2892 O O . GLU A 1 365 ? -3.271 45.406 42.469 1 94.5 365 GLU A O 1
ATOM 2897 N N . ARG A 1 366 ? -1.166 46.125 42.594 1 95.94 366 ARG A N 1
ATOM 2898 C CA . ARG A 1 366 ? -1.301 46.969 41.438 1 95.94 366 ARG A CA 1
ATOM 2899 C C . ARG A 1 366 ? -1.546 46.125 40.156 1 95.94 366 ARG A C 1
ATOM 2901 O O . ARG A 1 366 ? -2.336 46.531 39.312 1 95.94 366 ARG A O 1
ATOM 2908 N N . PHE A 1 367 ? -0.835 45.094 40.156 1 96.88 367 PHE A N 1
ATOM 2909 C CA . PHE A 1 367 ? -1.006 44.188 39.031 1 96.88 367 PHE A CA 1
ATOM 2910 C C . PHE A 1 367 ? -2.434 43.688 38.969 1 96.88 367 PHE A C 1
ATOM 2912 O O . PHE A 1 367 ? -3.051 43.656 37.906 1 96.88 367 PHE A O 1
ATOM 2919 N N . VAL A 1 368 ? -2.98 43.219 40.062 1 97.5 368 VAL A N 1
ATOM 2920 C CA . VAL A 1 368 ? -4.336 42.688 40.156 1 97.5 368 VAL A CA 1
ATOM 2921 C C . VAL A 1 368 ? -5.336 43.75 39.719 1 97.5 368 VAL A C 1
ATOM 2923 O O . VAL A 1 368 ? -6.289 43.469 39 1 97.5 368 VAL A O 1
ATOM 2926 N N . GLY A 1 369 ? -5.082 44.938 40.219 1 96.88 369 GLY A N 1
ATOM 2927 C CA . GLY A 1 369 ? -5.938 46.062 39.812 1 96.88 369 GLY A CA 1
ATOM 2928 C C . GLY A 1 369 ? -5.922 46.312 38.312 1 96.88 369 GLY A C 1
ATOM 2929 O O . GLY A 1 369 ? -6.965 46.594 37.719 1 96.88 369 GLY A O 1
ATOM 2930 N N . LEU A 1 370 ? -4.754 46.312 37.75 1 97.62 370 LEU A N 1
ATOM 2931 C CA . LEU A 1 370 ? -4.602 46.531 36.344 1 97.62 370 LEU A CA 1
ATOM 2932 C C . LEU A 1 370 ? -5.383 45.5 35.531 1 97.62 370 LEU A C 1
ATOM 2934 O O . LEU A 1 370 ? -6.082 45.844 34.594 1 97.62 370 LEU A O 1
ATOM 2938 N N . VAL A 1 371 ? -5.25 44.219 35.875 1 98 371 VAL A N 1
ATOM 2939 C CA . VAL A 1 371 ? -5.914 43.094 35.188 1 98 371 VAL A CA 1
ATOM 2940 C C . VAL A 1 371 ? -7.43 43.281 35.281 1 98 371 VAL A C 1
ATOM 2942 O O . VAL A 1 371 ? -8.148 43.062 34.312 1 98 371 VAL A O 1
ATOM 2945 N N . ARG A 1 372 ? -7.895 43.656 36.438 1 97.38 372 ARG A N 1
ATOM 2946 C CA . ARG A 1 372 ? -9.32 43.875 36.625 1 97.38 372 ARG A CA 1
ATOM 2947 C C . ARG A 1 372 ? -9.82 45 35.719 1 97.38 372 ARG A C 1
ATOM 2949 O O . ARG A 1 372 ? -10.867 44.906 35.094 1 97.38 372 ARG A O 1
ATOM 2956 N N . CYS A 1 373 ? -9.039 46.062 35.688 1 97.62 373 CYS A N 1
ATOM 2957 C CA . CYS A 1 373 ? -9.391 47.219 34.875 1 97.62 373 CYS A CA 1
ATOM 2958 C C . CYS A 1 373 ? -9.445 46.875 33.406 1 97.62 373 CYS A C 1
ATOM 2960 O O . CYS A 1 373 ? -10.469 47.062 32.75 1 97.62 373 CYS A O 1
ATOM 2962 N N . LEU A 1 374 ? -8.391 46.312 32.906 1 97.44 374 LEU A N 1
ATOM 2963 C CA . LEU A 1 374 ? -8.305 46 31.469 1 97.44 374 LEU A CA 1
ATOM 2964 C C . LEU A 1 374 ? -9.336 44.938 31.078 1 97.44 374 LEU A C 1
ATOM 2966 O O . LEU A 1 374 ? -9.938 45.031 30 1 97.44 374 LEU A O 1
ATOM 2970 N N . SER A 1 375 ? -9.508 43.875 31.922 1 97.75 375 SER A N 1
ATOM 2971 C CA . SER A 1 375 ? -10.477 42.844 31.609 1 97.75 375 SER A CA 1
ATOM 2972 C C . SER A 1 375 ? -11.891 43.406 31.516 1 97.75 375 SER A C 1
ATOM 2974 O O . SER A 1 375 ? -12.664 43.031 30.625 1 97.75 375 SER A O 1
ATOM 2976 N N . LEU A 1 376 ? -12.203 44.281 32.406 1 96.75 376 LEU A N 1
ATOM 2977 C CA . LEU A 1 376 ? -13.516 44.938 32.375 1 96.75 376 LEU A CA 1
ATOM 2978 C C . LEU A 1 376 ? -13.711 45.719 31.109 1 96.75 376 LEU A C 1
ATOM 2980 O O . LEU A 1 376 ? -14.75 45.625 30.453 1 96.75 376 LEU A O 1
ATOM 2984 N N . GLU A 1 377 ? -12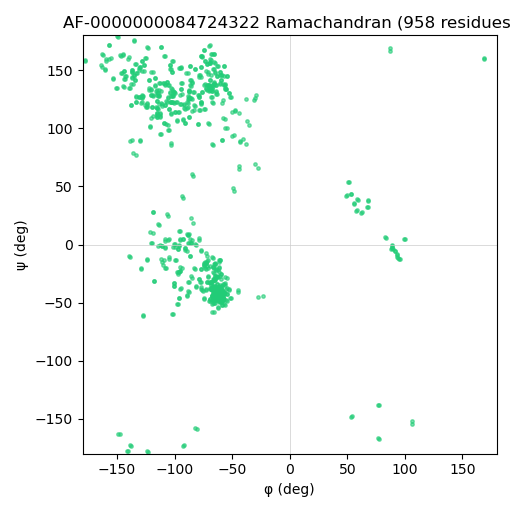.75 46.531 30.781 1 96.06 377 GLU A N 1
ATOM 2985 C CA . GLU A 1 377 ? -12.844 47.406 29.609 1 96.06 377 GLU A CA 1
ATOM 2986 C C . GLU A 1 377 ? -12.898 46.594 28.312 1 96.06 377 GLU A C 1
ATOM 2988 O O . GLU A 1 377 ? -13.57 46.969 27.359 1 96.06 377 GLU A O 1
ATOM 2993 N N . LEU A 1 378 ? -12.195 45.531 28.266 1 96.5 378 LEU A N 1
ATOM 2994 C CA . LEU A 1 378 ? -11.992 44.812 27.016 1 96.5 378 LEU A CA 1
ATOM 2995 C C . LEU A 1 378 ? -13.008 43.688 26.828 1 96.5 378 LEU A C 1
ATOM 2997 O O . LEU A 1 378 ? -13.461 43.438 25.719 1 96.5 378 LEU A O 1
ATOM 3001 N N . THR A 1 379 ? -13.391 42.969 27.906 1 95.31 379 THR A N 1
ATOM 3002 C CA . THR A 1 379 ? -14.258 41.812 27.766 1 95.31 379 THR A CA 1
ATOM 3003 C C . THR A 1 379 ? -15.633 42.094 28.375 1 95.31 379 THR A C 1
ATOM 3005 O O . THR A 1 379 ? -16.578 41.344 28.141 1 95.31 379 THR A O 1
ATOM 3008 N N . GLY A 1 380 ? -15.711 43.188 29.125 1 94.31 380 GLY A N 1
ATOM 3009 C CA . GLY A 1 380 ? -16.969 43.531 29.766 1 94.31 380 GLY A CA 1
ATOM 3010 C C . GLY A 1 380 ? -17.125 42.906 31.141 1 94.31 380 GLY A C 1
ATOM 3011 O O . GLY A 1 380 ? -18.125 43.156 31.828 1 94.31 380 GLY A O 1
ATOM 3012 N N . ARG A 1 381 ? -16.125 42.094 31.531 1 95.19 381 ARG A N 1
ATOM 3013 C CA . ARG A 1 381 ? -16.156 41.438 32.844 1 95.19 381 ARG A CA 1
ATOM 3014 C C . ARG A 1 381 ? -14.789 41.5 33.5 1 95.19 381 ARG A C 1
ATOM 3016 O O . ARG A 1 381 ? -13.758 41.406 32.844 1 95.19 381 ARG A O 1
ATOM 3023 N N . GLU A 1 382 ? -14.891 41.656 34.844 1 96 382 GLU A N 1
ATOM 3024 C CA . GLU A 1 382 ? -13.641 41.656 35.594 1 96 382 GLU A CA 1
ATOM 3025 C C . GLU A 1 382 ? -13.094 40.25 35.75 1 96 382 GLU A C 1
ATOM 3027 O O . GLU A 1 382 ? -13.828 39.312 36.094 1 96 382 GLU A O 1
ATOM 3032 N N . ALA A 1 383 ? -11.875 40.062 35.469 1 96.88 383 ALA A N 1
ATOM 3033 C CA . ALA A 1 383 ? -11.203 38.781 35.656 1 96.88 383 ALA A CA 1
ATOM 3034 C C . ALA A 1 383 ? -10.5 38.688 37 1 96.88 383 ALA A C 1
ATOM 3036 O O . ALA A 1 383 ? -9.93 39.688 37.469 1 96.88 383 ALA A O 1
ATOM 3037 N N . GLY A 1 384 ? -10.633 37.469 37.625 1 96.69 384 GLY A N 1
ATOM 3038 C CA . GLY A 1 384 ? -9.812 37.219 38.781 1 96.69 384 GLY A CA 1
ATOM 3039 C C . GLY A 1 384 ? -8.367 36.906 38.469 1 96.69 384 GLY A C 1
ATOM 3040 O O . GLY A 1 384 ? -8.016 36.688 37.312 1 96.69 384 GLY A O 1
ATOM 3041 N N . VAL A 1 385 ? -7.5 37.062 39.531 1 97.81 385 VAL A N 1
ATOM 3042 C CA . VAL A 1 385 ? -6.09 36.75 39.312 1 97.81 385 VAL A CA 1
ATOM 3043 C C . VAL A 1 385 ? -5.609 35.781 40.375 1 97.81 385 VAL A C 1
ATOM 3045 O O . VAL A 1 385 ? -5.93 35.906 41.562 1 97.81 385 VAL A O 1
ATOM 3048 N N . GLU A 1 386 ? -5.023 34.719 39.938 1 97 386 GLU A N 1
ATOM 3049 C CA . GLU A 1 386 ? -4.336 33.75 40.812 1 97 386 GLU A CA 1
ATOM 3050 C C . GLU A 1 386 ? -2.863 33.625 40.438 1 97 386 GLU A C 1
ATOM 3052 O O . GLU A 1 386 ? -2.492 33.844 39.281 1 97 386 GLU A O 1
ATOM 3057 N N . PHE A 1 387 ? -2.074 33.344 41.5 1 97.19 387 PHE A N 1
ATOM 3058 C CA . PHE A 1 387 ? -0.64 33.25 41.25 1 97.19 387 PHE A CA 1
ATOM 3059 C C . PHE A 1 387 ? -0.149 31.844 41.562 1 97.19 387 PHE A C 1
ATOM 3061 O O . PHE A 1 387 ? -0.608 31.219 42.531 1 97.19 387 PHE A O 1
ATOM 3068 N N . PHE A 1 388 ? 0.684 31.359 40.688 1 95.5 388 PHE A N 1
ATOM 3069 C CA . PHE A 1 388 ? 1.274 30.047 40.906 1 95.5 388 PHE A CA 1
ATOM 3070 C C . PHE A 1 388 ? 2.742 30.031 40.5 1 95.5 388 PHE A C 1
ATOM 3072 O O . PHE A 1 388 ? 3.229 30.984 39.906 1 95.5 388 PHE A O 1
ATOM 3079 N N . GLU A 1 389 ? 3.42 29.109 41 1 93.62 389 GLU A N 1
ATOM 3080 C CA . GLU A 1 389 ? 4.809 28.859 40.594 1 93.62 389 GLU A CA 1
ATOM 3081 C C . GLU A 1 389 ? 4.953 27.547 39.844 1 93.62 389 GLU A C 1
ATOM 3083 O O . GLU A 1 389 ? 4.531 26.5 40.344 1 93.62 389 GLU A O 1
ATOM 3088 N N . ARG A 1 390 ? 5.449 27.672 38.656 1 91 390 ARG A N 1
ATOM 3089 C CA . ARG A 1 390 ? 5.738 26.5 37.812 1 91 390 ARG A CA 1
ATOM 3090 C C . ARG A 1 390 ? 7.117 26.625 37.188 1 91 390 ARG A C 1
ATOM 3092 O O . ARG A 1 390 ? 7.414 27.609 36.5 1 91 390 ARG A O 1
ATOM 3099 N N . LYS A 1 391 ? 7.918 25.672 37.438 1 87.12 391 LYS A N 1
ATOM 3100 C CA . LYS A 1 391 ? 9.219 25.594 36.781 1 87.12 391 LYS A CA 1
ATOM 3101 C C . LYS A 1 391 ? 9.148 24.688 35.562 1 87.12 391 LYS A C 1
ATOM 3103 O O . LYS A 1 391 ? 8.625 23.578 35.625 1 87.12 391 LYS A O 1
ATOM 3108 N N . VAL A 1 392 ? 9.625 25.234 34.438 1 89.12 392 VAL A N 1
ATOM 3109 C CA . VAL A 1 392 ? 9.625 24.453 33.188 1 89.12 392 VAL A CA 1
ATOM 3110 C C . VAL A 1 392 ? 10.984 23.781 33 1 89.12 392 VAL A C 1
ATOM 3112 O O . VAL A 1 392 ? 11.992 24.234 33.562 1 89.12 392 VAL A O 1
ATOM 3115 N N . ARG A 1 393 ? 11.023 22.734 32.375 1 88.94 393 ARG A N 1
ATOM 3116 C CA . ARG A 1 393 ? 12.25 21.969 32.156 1 88.94 393 ARG A CA 1
ATOM 3117 C C . ARG A 1 393 ? 13.141 22.656 31.109 1 88.94 393 ARG A C 1
ATOM 3119 O O . ARG A 1 393 ? 14.352 22.781 31.312 1 88.94 393 ARG A O 1
ATOM 3126 N N . ASP A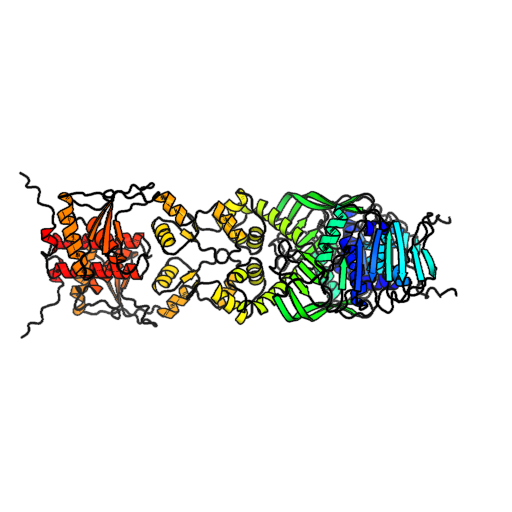 1 394 ? 12.547 23.047 30.016 1 90.31 394 ASP A N 1
ATOM 3127 C CA . ASP A 1 394 ? 13.258 23.781 28.984 1 90.31 394 ASP A CA 1
ATOM 3128 C C . ASP A 1 394 ? 12.93 25.281 29.047 1 90.31 394 ASP A C 1
ATOM 3130 O O . ASP A 1 394 ? 11.758 25.656 29 1 90.31 394 ASP A O 1
ATOM 3134 N N . PRO A 1 395 ? 13.906 26.031 29.094 1 84.75 395 PRO A N 1
ATOM 3135 C CA . PRO A 1 395 ? 13.664 27.484 29.203 1 84.75 395 PRO A CA 1
ATOM 3136 C C . PRO A 1 395 ? 12.859 28.031 28.031 1 84.75 395 PRO A C 1
ATOM 3138 O O . PRO A 1 395 ? 12.148 29.031 28.172 1 84.75 395 PRO A O 1
ATOM 3141 N N . SER A 1 396 ? 12.922 27.375 26.922 1 83.56 396 SER A N 1
ATOM 3142 C CA . SER A 1 396 ? 12.195 27.844 25.734 1 83.56 396 SER A CA 1
ATOM 3143 C C . SER A 1 396 ? 10.688 27.641 25.906 1 83.56 396 SER A C 1
ATOM 3145 O O . SER A 1 396 ? 9.891 28.25 25.203 1 83.56 396 SER A O 1
ATOM 3147 N N . ALA A 1 397 ? 10.273 26.781 26.781 1 87.38 397 ALA A N 1
ATOM 3148 C CA . ALA A 1 397 ? 8.859 26.484 27 1 87.38 397 ALA A CA 1
ATOM 3149 C C . ALA A 1 397 ? 8.227 27.5 27.953 1 87.38 397 ALA A C 1
ATOM 3151 O O . ALA A 1 397 ? 7.059 27.375 28.328 1 87.38 397 ALA A O 1
ATOM 3152 N N . GLN A 1 398 ? 8.797 28.594 28.156 1 84.38 398 GLN A N 1
ATOM 3153 C CA . GLN A 1 398 ? 8.391 29.656 29.078 1 84.38 398 GLN A CA 1
ATOM 3154 C C . GLN A 1 398 ? 6.871 29.688 29.219 1 84.38 398 GLN A C 1
ATOM 3156 O O . GLN A 1 398 ? 6.145 29.703 28.219 1 84.38 398 GLN A O 1
ATOM 3161 N N . VAL A 1 399 ? 6.371 29.578 30.484 1 89.94 399 VAL A N 1
ATOM 3162 C CA . VAL A 1 399 ? 4.961 29.734 30.828 1 89.94 399 VAL A CA 1
ATOM 3163 C C . VAL A 1 399 ? 4.766 30.984 31.672 1 89.94 399 VAL A C 1
ATOM 3165 O O . VAL A 1 399 ? 5.137 31.016 32.844 1 89.94 399 VAL A O 1
ATOM 3168 N N . ASP A 1 400 ? 4.164 31.922 31.078 1 93.25 400 ASP A N 1
ATOM 3169 C CA . ASP A 1 400 ? 4.031 33.219 31.766 1 93.25 400 ASP A CA 1
ATOM 3170 C C . ASP A 1 400 ? 2.684 33.312 32.469 1 93.25 400 ASP A C 1
ATOM 3172 O O . ASP A 1 400 ? 2.613 33.781 33.625 1 93.25 400 ASP A O 1
ATOM 3176 N N . ALA A 1 401 ? 1.697 32.969 31.828 1 95.25 401 ALA A N 1
ATOM 3177 C CA . ALA A 1 401 ? 0.341 33.062 32.344 1 95.25 401 ALA A CA 1
ATOM 3178 C C . ALA A 1 401 ? -0.614 32.156 31.594 1 95.25 401 ALA A C 1
ATOM 3180 O O . ALA A 1 401 ? -0.291 31.688 30.5 1 95.25 401 ALA A O 1
ATOM 3181 N N . GLU A 1 402 ? -1.718 31.828 32.25 1 93.25 402 GLU A N 1
ATOM 3182 C CA . GLU A 1 402 ? -2.793 31.031 31.656 1 93.25 402 GLU A CA 1
ATOM 3183 C C . GLU A 1 402 ? -4.16 31.625 32 1 93.25 402 GLU A C 1
ATOM 3185 O O . GLU A 1 402 ? -4.375 32.094 33.125 1 93.25 402 GLU A O 1
ATOM 3190 N N . TYR A 1 403 ? -4.969 31.625 31.016 1 95.56 403 TYR A N 1
ATOM 3191 C CA . TYR A 1 403 ? -6.316 32.125 31.25 1 95.56 403 TYR A CA 1
ATOM 3192 C C . TYR A 1 403 ? -7.312 30.984 31.359 1 95.56 403 TYR A C 1
ATOM 3194 O O . TYR A 1 403 ? -7.391 30.125 30.469 1 95.56 403 TYR A O 1
ATOM 3202 N N . ASP A 1 404 ? -8 30.891 32.406 1 93.94 404 ASP A N 1
ATOM 3203 C CA . ASP A 1 404 ? -9.109 29.953 32.594 1 93.94 404 ASP A CA 1
ATOM 3204 C C . ASP A 1 404 ? -10.43 30.578 32.188 1 93.94 404 ASP A C 1
ATOM 3206 O O . ASP A 1 404 ? -11.039 31.344 32.938 1 93.94 404 ASP A O 1
ATOM 3210 N N . ARG A 1 405 ? -10.906 30.203 31.094 1 90.75 405 ARG A N 1
ATOM 3211 C CA . ARG A 1 405 ? -12.086 30.812 30.484 1 90.75 405 ARG A CA 1
ATOM 3212 C C . ARG A 1 405 ? -13.336 30.516 31.297 1 90.75 405 ARG A C 1
ATOM 3214 O O . ARG A 1 405 ? -14.188 31.391 31.469 1 90.75 405 ARG A O 1
ATOM 3221 N N . GLU A 1 406 ? -13.43 29.406 31.797 1 91 406 GLU A N 1
ATOM 3222 C CA . GLU A 1 406 ? -14.609 29 32.562 1 91 406 GLU A CA 1
ATOM 3223 C C . GLU A 1 406 ? -14.734 29.781 33.875 1 91 406 GLU A C 1
ATOM 3225 O O . GLU A 1 406 ? -15.828 30.203 34.25 1 91 406 GLU A O 1
ATOM 3230 N N . ARG A 1 407 ? -13.68 30.016 34.5 1 93.31 407 ARG A N 1
ATOM 3231 C CA . ARG A 1 407 ? -13.672 30.688 35.812 1 93.31 407 ARG A CA 1
ATOM 3232 C C . ARG A 1 407 ? -13.383 32.188 35.656 1 93.31 407 ARG A C 1
ATOM 3234 O O . ARG A 1 407 ? -13.43 32.938 36.625 1 93.31 407 ARG A O 1
ATOM 3241 N N . HIS A 1 408 ? -13.109 32.656 34.469 1 94.5 408 HIS A N 1
ATOM 3242 C CA . HIS A 1 408 ? -12.711 34.031 34.188 1 94.5 408 HIS A CA 1
ATOM 3243 C C . HIS A 1 408 ? -11.57 34.469 35.094 1 94.5 408 HIS A C 1
ATOM 3245 O O . HIS A 1 408 ? -11.672 35.469 35.812 1 94.5 408 HIS A O 1
ATOM 3251 N N . LEU A 1 409 ? -10.555 33.625 35.031 1 96.12 409 LEU A N 1
ATOM 3252 C CA . LEU A 1 409 ? -9.43 33.75 35.938 1 96.12 409 LEU A CA 1
ATOM 3253 C C . LEU A 1 409 ? -8.109 33.75 35.188 1 96.12 409 LEU A C 1
ATOM 3255 O O . LEU A 1 409 ? -7.867 32.875 34.344 1 96.12 409 LEU A O 1
ATOM 3259 N N . LEU A 1 410 ? -7.328 34.781 35.469 1 97.38 410 LEU A N 1
ATOM 3260 C CA . LEU A 1 410 ? -5.961 34.812 34.969 1 97.38 410 LEU A CA 1
ATOM 3261 C C . LEU A 1 410 ? -5 34.188 35.969 1 97.38 410 LEU A C 1
ATOM 3263 O O . LEU A 1 410 ? -4.859 34.688 37.094 1 97.38 410 LEU A O 1
ATOM 3267 N N . ARG A 1 411 ? -4.391 33.125 35.562 1 96.69 411 ARG A N 1
ATOM 3268 C CA . ARG A 1 411 ? -3.377 32.5 36.406 1 96.69 411 ARG A CA 1
ATOM 3269 C C . ARG A 1 411 ? -1.974 32.906 35.969 1 96.69 411 ARG A C 1
ATOM 3271 O O . ARG A 1 411 ? -1.574 32.656 34.812 1 96.69 411 ARG A O 1
ATOM 3278 N N . VAL A 1 412 ? -1.24 33.469 36.875 1 97.38 412 VAL A N 1
ATOM 3279 C CA . VAL A 1 412 ? 0.051 34.031 36.531 1 97.38 412 VAL A CA 1
ATOM 3280 C C . VAL A 1 412 ? 1.173 33.25 37.188 1 97.38 412 VAL A C 1
ATOM 3282 O O . VAL A 1 412 ? 1.139 32.969 38.406 1 97.38 412 VAL A O 1
ATOM 3285 N N . ASN A 1 413 ? 2.08 32.875 36.406 1 95.38 413 ASN A N 1
ATOM 3286 C CA . ASN A 1 413 ? 3.281 32.219 36.906 1 95.38 413 ASN A CA 1
ATOM 3287 C C . ASN A 1 413 ? 4.309 33.219 37.406 1 95.38 413 ASN A C 1
ATOM 3289 O O . ASN A 1 413 ? 4.871 33.969 36.625 1 95.38 413 ASN A O 1
ATOM 3293 N N . VAL A 1 414 ? 4.656 33.156 38.625 1 94.31 414 VAL A N 1
ATOM 3294 C CA . VAL A 1 414 ? 5.523 34.156 39.25 1 94.31 414 VAL A CA 1
ATOM 3295 C C . VAL A 1 414 ? 6.957 33.969 38.75 1 94.31 414 VAL A C 1
ATOM 3297 O O . VAL A 1 414 ? 7.777 34.875 38.844 1 94.31 414 VAL A O 1
ATOM 3300 N N . ARG A 1 415 ? 7.238 32.844 38.156 1 90.69 415 ARG A N 1
ATOM 3301 C CA . ARG A 1 415 ? 8.562 32.562 37.625 1 90.69 415 ARG A CA 1
ATOM 3302 C C . ARG A 1 415 ? 8.648 33 36.156 1 90.69 415 ARG A C 1
ATOM 3304 O O . ARG A 1 415 ? 9.711 32.938 35.531 1 90.69 415 ARG A O 1
ATOM 3311 N N . GLY A 1 416 ? 7.527 33.469 35.656 1 92.5 416 GLY A N 1
ATOM 3312 C CA . GLY A 1 416 ? 7.496 33.875 34.281 1 92.5 416 GLY A CA 1
ATOM 3313 C C . GLY A 1 416 ? 8.031 35.281 34.062 1 92.5 416 GLY A C 1
ATOM 3314 O O . GLY A 1 416 ? 8.789 35.781 34.906 1 92.5 416 GLY A O 1
ATOM 3315 N N . GLN A 1 417 ? 7.633 35.875 32.969 1 92.44 417 GLN A N 1
ATOM 3316 C CA . GLN A 1 417 ? 8.195 37.156 32.562 1 92.44 417 GLN A CA 1
ATOM 3317 C C . GLN A 1 417 ? 7.305 38.312 33.031 1 92.44 417 GLN A C 1
ATOM 3319 O O . GLN A 1 417 ? 7.641 39.5 32.812 1 92.44 417 GLN A O 1
ATOM 3324 N N . VAL A 1 418 ? 6.254 38 33.656 1 95.38 418 VAL A N 1
ATOM 3325 C CA . VAL A 1 418 ? 5.34 39.031 34.125 1 95.38 418 VAL A CA 1
ATOM 3326 C C . VAL A 1 418 ? 5.969 39.812 35.281 1 95.38 418 VAL A C 1
ATOM 3328 O O . VAL A 1 418 ? 6.469 39.188 36.25 1 95.38 418 VAL A O 1
ATOM 3331 N N . ARG A 1 419 ? 5.891 41.125 35.188 1 95.44 419 ARG A N 1
ATOM 3332 C CA . ARG A 1 419 ? 6.43 41.969 36.25 1 95.44 419 ARG A CA 1
ATOM 3333 C C . ARG A 1 419 ? 5.32 42.438 37.156 1 95.44 419 ARG A C 1
ATOM 3335 O O . ARG A 1 419 ? 4.602 43.406 36.844 1 95.44 419 ARG A O 1
ATOM 3342 N N . LEU A 1 420 ? 5.391 41.969 38.375 1 94.75 420 LEU A N 1
ATOM 3343 C CA . LEU A 1 420 ? 4.371 42.344 39.344 1 94.75 420 LEU A CA 1
ATOM 3344 C C . LEU A 1 420 ? 4.641 43.75 39.906 1 94.75 420 LEU A C 1
ATOM 3346 O O . LEU A 1 420 ? 3.705 44.469 40.25 1 94.75 420 LEU A O 1
ATOM 3350 N N . ASP A 1 421 ? 5.922 44.094 39.938 1 91.62 421 ASP A N 1
ATOM 3351 C CA . ASP A 1 421 ? 6.324 45.344 40.531 1 91.62 421 ASP A CA 1
ATOM 3352 C C . ASP A 1 421 ? 6.176 46.5 39.531 1 91.62 421 ASP A C 1
ATOM 3354 O O . ASP A 1 421 ? 6.117 47.656 39.938 1 91.62 421 ASP A O 1
ATOM 3358 N N . ASP A 1 422 ? 6.137 46.188 38.312 1 93.94 422 ASP A N 1
ATOM 3359 C CA . ASP A 1 422 ? 5.902 47.156 37.25 1 93.94 422 ASP A CA 1
ATOM 3360 C C . ASP A 1 422 ? 4.891 46.594 36.219 1 93.94 422 ASP A C 1
ATOM 3362 O O . ASP A 1 422 ? 5.254 46.25 35.094 1 93.94 422 ASP A O 1
ATOM 3366 N N . PRO A 1 423 ? 3.639 46.656 36.594 1 95.75 423 PRO A N 1
ATOM 3367 C CA . PRO A 1 423 ? 2.607 46.031 35.75 1 95.75 423 PRO A CA 1
ATOM 3368 C C . PRO A 1 423 ? 2.463 46.688 34.375 1 95.75 423 PRO A C 1
ATOM 3370 O O . PRO A 1 423 ? 1.891 46.125 33.469 1 95.75 423 PRO A O 1
ATOM 3373 N N . LEU A 1 424 ? 3.014 47.906 34.25 1 96.75 424 LEU A N 1
ATOM 3374 C CA . LEU A 1 424 ? 2.84 48.625 33 1 96.75 424 LEU A CA 1
ATOM 3375 C C . LEU A 1 424 ? 4.035 48.406 32.062 1 96.75 424 LEU A C 1
ATOM 3377 O O . LEU A 1 424 ? 4.137 49.062 31.016 1 96.75 424 LEU A O 1
ATOM 3381 N N . GLU A 1 425 ? 4.934 47.531 32.531 1 96.38 425 GLU A N 1
ATOM 3382 C CA . GLU A 1 425 ? 5.996 47.125 31.625 1 96.38 425 GLU A CA 1
ATOM 3383 C C . GLU A 1 425 ? 5.422 46.5 30.344 1 96.38 425 GLU A C 1
ATOM 3385 O O . GLU A 1 425 ? 4.445 45.75 30.391 1 96.38 425 GLU A O 1
ATOM 3390 N N . PRO A 1 426 ? 6.012 46.844 29.172 1 96.81 426 PRO A N 1
ATOM 3391 C CA . PRO A 1 426 ? 5.434 46.5 27.875 1 96.81 426 PRO A CA 1
ATOM 3392 C C . PRO A 1 426 ? 5.176 45 27.75 1 96.81 426 PRO A C 1
ATOM 3394 O O . PRO A 1 426 ? 4.105 44.594 27.297 1 96.81 426 PRO A O 1
ATOM 3397 N N . ARG A 1 427 ? 6.055 44.188 28.062 1 96.62 427 ARG A N 1
ATOM 3398 C CA . ARG A 1 427 ? 5.898 42.75 27.938 1 96.62 427 ARG A CA 1
ATOM 3399 C C . ARG A 1 427 ? 4.766 42.25 28.828 1 96.62 427 ARG A C 1
ATOM 3401 O O . ARG A 1 427 ? 3.998 41.375 28.438 1 96.62 427 ARG A O 1
ATOM 3408 N N . THR A 1 428 ? 4.703 42.75 30.016 1 97.56 428 THR A N 1
ATOM 3409 C CA . THR A 1 428 ? 3.639 42.375 30.953 1 97.56 428 THR A CA 1
ATOM 3410 C C . THR A 1 428 ? 2.271 42.75 30.375 1 97.56 428 THR A C 1
ATOM 3412 O O . THR A 1 428 ? 1.343 41.938 30.406 1 97.56 428 THR A O 1
ATOM 3415 N N . LEU A 1 429 ? 2.184 43.969 29.859 1 97.62 429 LEU A N 1
ATOM 3416 C CA . LEU A 1 429 ? 0.944 44.438 29.234 1 97.62 429 LEU A CA 1
ATOM 3417 C C . LEU A 1 429 ? 0.555 43.5 28.078 1 97.62 429 LEU A C 1
ATOM 3419 O O . LEU A 1 429 ? -0.616 43.156 27.938 1 97.62 429 LEU A O 1
ATOM 3423 N N . GLY A 1 430 ? 1.59 43.219 27.297 1 97.56 430 GLY A N 1
ATOM 3424 C CA . GLY A 1 430 ? 1.361 42.312 26.188 1 97.56 430 GLY A CA 1
ATOM 3425 C C . GLY A 1 430 ? 0.828 40.938 26.625 1 97.56 430 GLY A C 1
ATOM 3426 O O . GLY A 1 430 ? -0.086 40.406 26 1 97.56 430 GLY A O 1
ATOM 3427 N N . ILE A 1 431 ? 1.352 40.375 27.641 1 97.38 431 ILE A N 1
ATOM 3428 C CA . ILE A 1 431 ? 0.954 39.062 28.172 1 97.38 431 ILE A CA 1
ATOM 3429 C C . ILE A 1 431 ? -0.491 39.125 28.656 1 97.38 431 ILE A C 1
ATOM 3431 O O . ILE A 1 431 ? -1.271 38.188 28.422 1 97.38 431 ILE A O 1
ATOM 3435 N N . ILE A 1 432 ? -0.809 40.188 29.312 1 97.62 432 ILE A N 1
ATOM 3436 C CA . ILE A 1 432 ? -2.168 40.375 29.828 1 97.62 432 ILE A CA 1
ATOM 3437 C C . ILE A 1 432 ? -3.154 40.375 28.656 1 97.62 432 ILE A C 1
ATOM 3439 O O . ILE A 1 432 ? -4.168 39.656 28.688 1 97.62 432 ILE A O 1
ATOM 3443 N N . LEU A 1 433 ? -2.838 41.125 27.625 1 97.56 433 LEU A N 1
ATOM 3444 C CA . LEU A 1 433 ? -3.707 41.188 26.469 1 97.56 433 LEU A CA 1
ATOM 3445 C C . LEU A 1 433 ? -3.834 39.844 25.797 1 97.56 433 LEU A C 1
ATOM 3447 O O . LEU A 1 433 ? -4.93 39.438 25.391 1 97.56 433 LEU A O 1
ATOM 3451 N N . HIS A 1 434 ? -2.766 39.125 25.672 1 97.06 434 HIS A N 1
ATOM 3452 C CA . HIS A 1 434 ? -2.727 37.781 25.109 1 97.06 434 HIS A CA 1
ATOM 3453 C C . HIS A 1 434 ? -3.66 36.812 25.859 1 97.06 434 HIS A C 1
ATOM 3455 O O . HIS A 1 434 ? -4.473 36.125 25.25 1 97.06 434 HIS A O 1
ATOM 3461 N N . GLU A 1 435 ? -3.5 36.812 27.141 1 97.06 435 GLU A N 1
ATOM 3462 C CA . GLU A 1 435 ? -4.289 35.875 27.953 1 97.06 435 GLU A CA 1
ATOM 3463 C C . GLU A 1 435 ? -5.77 36.25 27.922 1 97.06 435 GLU A C 1
ATOM 3465 O O . GLU A 1 435 ? -6.629 35.375 27.906 1 97.06 435 GLU A O 1
ATOM 3470 N N . LEU A 1 436 ? -6.055 37.5 27.922 1 96.56 436 LEU A N 1
ATOM 3471 C CA . LEU A 1 436 ? -7.449 37.938 27.844 1 96.56 436 LEU A CA 1
ATOM 3472 C C . LEU A 1 436 ? -8.055 37.562 26.5 1 96.56 436 LEU A C 1
ATOM 3474 O O . LEU A 1 436 ? -9.266 37.312 26.406 1 96.56 436 LEU A O 1
ATOM 3478 N N . ALA A 1 437 ? -7.207 37.5 25.469 1 96.25 437 ALA A N 1
ATOM 3479 C CA . ALA A 1 437 ? -7.676 37.125 24.141 1 96.25 437 ALA A CA 1
ATOM 3480 C C . ALA A 1 437 ? -8.156 35.688 24.109 1 96.25 437 ALA A C 1
ATOM 3482 O O . ALA A 1 437 ? -8.875 35.281 23.188 1 96.25 437 ALA A O 1
ATOM 3483 N N . HIS A 1 438 ? -7.824 34.875 25.047 1 94.5 438 HIS A N 1
ATOM 3484 C CA . HIS A 1 438 ? -8.281 33.5 25.156 1 94.5 438 HIS A CA 1
ATOM 3485 C C . HIS A 1 438 ? -9.695 33.406 25.719 1 94.5 438 HIS A C 1
ATOM 3487 O O . HIS A 1 438 ? -10.242 32.312 25.891 1 94.5 438 HIS A O 1
ATOM 3493 N N . ASP A 1 439 ? -10.289 34.469 25.906 1 91.88 439 ASP A N 1
ATOM 3494 C CA . ASP A 1 439 ? -11.617 34.562 26.516 1 91.88 439 ASP A CA 1
ATOM 3495 C C . ASP A 1 439 ? -12.641 33.781 25.672 1 91.88 439 ASP A C 1
ATOM 3497 O O . ASP A 1 439 ? -13.633 33.281 26.203 1 91.88 439 ASP A O 1
ATOM 3501 N N . GLN A 1 440 ? -12.43 33.688 24.375 1 88.19 440 GLN A N 1
ATOM 3502 C CA . GLN A 1 440 ? -13.414 33.031 23.516 1 88.19 440 GLN A CA 1
ATOM 3503 C C . GLN A 1 440 ? -12.859 31.734 22.938 1 88.19 440 GLN A C 1
ATOM 3505 O O . GLN A 1 440 ? -13.531 31.062 22.156 1 88.19 440 GLN A O 1
ATOM 3510 N N . GLY A 1 441 ? -11.633 31.391 23.25 1 87.56 441 GLY A N 1
ATOM 3511 C CA . GLY A 1 441 ? -11.047 30.172 22.719 1 87.56 441 GLY A CA 1
ATOM 3512 C C . GLY A 1 441 ? -9.648 29.906 23.234 1 87.56 441 GLY A C 1
ATOM 3513 O O . GLY A 1 441 ? -8.914 30.844 23.578 1 87.56 441 GLY A O 1
ATOM 3514 N N . ASP A 1 442 ? -9.305 28.641 23.141 1 84.06 442 ASP A N 1
ATOM 3515 C CA . ASP A 1 442 ? -8.031 28.234 23.734 1 84.06 442 ASP A CA 1
ATOM 3516 C C . ASP A 1 442 ? -6.918 28.203 22.688 1 84.06 442 ASP A C 1
ATOM 3518 O O . ASP A 1 442 ? -5.75 28.438 23.016 1 84.06 442 ASP A O 1
ATOM 3522 N N . GLU A 1 443 ? -7.27 28.062 21.469 1 87.19 443 GLU A N 1
ATOM 3523 C CA . GLU A 1 443 ? -6.262 27.844 20.438 1 87.19 443 GLU A CA 1
ATOM 3524 C C . GLU A 1 443 ? -5.781 29.172 19.844 1 87.19 443 GLU A C 1
ATOM 3526 O O . GLU A 1 443 ? -6.531 30.156 19.828 1 87.19 443 GLU A O 1
ATOM 3531 N N . HIS A 1 444 ? -4.57 29.125 19.5 1 90.88 444 HIS A N 1
ATOM 3532 C CA . HIS A 1 444 ? -4 30.297 18.844 1 90.88 444 HIS A CA 1
ATOM 3533 C C . HIS A 1 444 ? -4.285 30.266 17.344 1 90.88 444 HIS A C 1
ATOM 3535 O O . HIS A 1 444 ? -3.355 30.266 16.531 1 90.88 444 HIS A O 1
ATOM 3541 N N . ASP A 1 445 ? -5.555 30.266 17.125 1 88 445 ASP A N 1
ATOM 3542 C CA . ASP A 1 445 ? -5.973 30.281 15.734 1 88 445 ASP A CA 1
ATOM 3543 C C . ASP A 1 445 ? -6.203 31.703 15.234 1 88 445 ASP A C 1
ATOM 3545 O O . ASP A 1 445 ? -5.816 32.656 15.898 1 88 445 ASP A O 1
ATOM 3549 N N . PHE A 1 446 ? -6.684 31.828 14.094 1 88.94 446 PHE A N 1
ATOM 3550 C CA . PHE A 1 446 ? -6.859 33.156 13.5 1 88.94 446 PHE A CA 1
ATOM 3551 C C . PHE A 1 446 ? -7.922 33.938 14.242 1 88.94 446 PHE A C 1
ATOM 3553 O O . PHE A 1 446 ? -7.832 35.156 14.352 1 88.94 446 PHE A O 1
ATOM 3560 N N . ALA A 1 447 ? -8.891 33.25 14.742 1 91 447 ALA A N 1
ATOM 3561 C CA . ALA A 1 447 ? -9.867 33.906 15.594 1 91 447 ALA A CA 1
ATOM 3562 C C . ALA A 1 447 ? -9.195 34.531 16.828 1 91 447 ALA A C 1
ATOM 3564 O O . ALA A 1 447 ? -9.578 35.594 17.266 1 91 447 ALA A O 1
ATOM 3565 N N . PHE A 1 448 ? -8.266 33.812 17.344 1 93.81 448 PHE A N 1
ATOM 3566 C CA . PHE A 1 448 ? -7.484 34.312 18.469 1 93.81 448 PHE A CA 1
ATOM 3567 C C . PHE A 1 448 ? -6.723 35.562 18.078 1 93.81 448 PHE A C 1
ATOM 3569 O O . PHE A 1 448 ? -6.723 36.562 18.828 1 93.81 448 PHE A O 1
ATOM 3576 N N . ILE A 1 449 ? -6.09 35.531 16.969 1 94.62 449 ILE A N 1
ATOM 3577 C CA . ILE A 1 449 ? -5.312 36.688 16.5 1 94.62 449 ILE A CA 1
ATOM 3578 C C . ILE A 1 449 ? -6.227 37.875 16.312 1 94.62 449 ILE A C 1
ATOM 3580 O O . ILE A 1 449 ? -5.871 39 16.688 1 94.62 449 ILE A O 1
ATOM 3584 N N . ASP A 1 450 ? -7.316 37.625 15.789 1 93.81 450 ASP A N 1
ATOM 3585 C CA . ASP A 1 450 ? -8.305 38.688 15.602 1 93.81 450 ASP A CA 1
ATOM 3586 C C . ASP A 1 450 ? -8.711 39.312 16.938 1 93.81 450 ASP A C 1
ATOM 3588 O O . ASP A 1 450 ? -8.82 40.531 17.047 1 93.81 450 ASP A O 1
ATOM 3592 N N . ARG A 1 451 ? -8.945 38.5 17.875 1 95.5 451 ARG A N 1
ATOM 3593 C CA . ARG A 1 451 ? -9.32 39 19.188 1 95.5 451 ARG A CA 1
ATOM 3594 C C . ARG A 1 451 ? -8.18 39.781 19.812 1 95.5 451 ARG A C 1
ATOM 3596 O O . ARG A 1 451 ? -8.406 40.844 20.438 1 95.5 451 ARG A O 1
ATOM 3603 N N . LEU A 1 452 ? -7.008 39.25 19.672 1 97.06 452 LEU A N 1
ATOM 3604 C CA . LEU A 1 452 ? -5.84 39.906 20.25 1 97.06 452 LEU A CA 1
ATOM 3605 C C . LEU A 1 452 ? -5.648 41.312 19.656 1 97.06 452 LEU A C 1
ATOM 3607 O O . LEU A 1 452 ? -5.449 42.281 20.391 1 97.06 452 LEU A O 1
ATOM 3611 N N . GLU A 1 453 ? -5.699 41.406 18.359 1 96.62 453 GLU A N 1
ATOM 3612 C CA . GLU A 1 453 ? -5.535 42.688 17.734 1 96.62 453 GLU A CA 1
ATOM 3613 C C . GLU A 1 453 ? -6.703 43.625 18.062 1 96.62 453 GLU A C 1
ATOM 3615 O O . GLU A 1 453 ? -6.516 44.812 18.25 1 96.62 453 GLU A O 1
ATOM 3620 N N . GLY A 1 454 ? -7.871 43.094 18.125 1 96.5 454 GLY A N 1
ATOM 3621 C CA . GLY A 1 454 ? -9.023 43.875 18.547 1 96.5 454 GLY A CA 1
ATOM 3622 C C . GLY A 1 454 ? -8.891 44.438 19.938 1 96.5 454 GLY A C 1
ATOM 3623 O O . GLY A 1 454 ? -9.203 45.594 20.172 1 96.5 454 GLY A O 1
ATOM 3624 N N . PHE A 1 455 ? -8.5 43.625 20.828 1 97.69 455 PHE A N 1
ATOM 3625 C CA . PHE A 1 455 ? -8.305 44.062 22.203 1 97.69 455 PHE A CA 1
ATOM 3626 C C . PHE A 1 455 ? -7.195 45.125 22.281 1 97.69 455 PHE A C 1
ATOM 3628 O O . PHE A 1 455 ? -7.293 46.062 23.047 1 97.69 455 PHE A O 1
ATOM 3635 N N . ALA A 1 456 ? -6.16 44.938 21.547 1 97.88 456 ALA A N 1
ATOM 3636 C CA . ALA A 1 456 ? -5.086 45.906 21.516 1 97.88 456 ALA A CA 1
ATOM 3637 C C . ALA A 1 456 ? -5.602 47.281 21.047 1 97.88 456 ALA A C 1
ATOM 3639 O O . ALA A 1 456 ? -5.301 48.312 21.656 1 97.88 456 ALA A O 1
ATOM 3640 N N . GLY A 1 457 ? -6.332 47.25 19.969 1 97.5 457 GLY A N 1
ATOM 3641 C CA . GLY A 1 457 ? -6.918 48.5 19.453 1 97.5 457 GLY A CA 1
ATOM 3642 C C . GLY A 1 457 ? -7.867 49.156 20.438 1 97.5 457 GLY A C 1
ATOM 3643 O O . GLY A 1 457 ? -7.84 50.375 20.609 1 97.5 457 GLY A O 1
ATOM 3644 N N . LYS A 1 458 ? -8.664 48.375 21.016 1 97.75 458 LYS A N 1
ATOM 3645 C CA . LYS A 1 458 ? -9.609 48.875 22.016 1 97.75 458 LYS A CA 1
ATOM 3646 C C . LYS A 1 458 ? -8.883 49.5 23.203 1 97.75 458 LYS A C 1
ATOM 3648 O O . LYS A 1 458 ? -9.281 50.531 23.719 1 97.75 458 LYS A O 1
ATOM 3653 N N . ALA A 1 459 ? -7.902 48.844 23.672 1 97.75 459 ALA A N 1
ATOM 3654 C CA . ALA A 1 459 ? -7.121 49.344 24.797 1 97.75 459 ALA A CA 1
ATOM 3655 C C . ALA A 1 459 ? -6.48 50.688 24.469 1 97.75 459 ALA A C 1
ATOM 3657 O O . ALA A 1 459 ? -6.461 51.594 25.297 1 97.75 459 ALA A O 1
ATOM 3658 N N . LEU A 1 460 ? -5.941 50.781 23.328 1 97 460 LEU A N 1
ATOM 3659 C CA . LEU A 1 460 ? -5.336 52.031 22.891 1 97 460 LEU A CA 1
ATOM 3660 C C . LEU A 1 460 ? -6.371 53.156 22.844 1 97 460 LEU A C 1
ATOM 3662 O O . LEU A 1 460 ? -6.117 54.281 23.312 1 97 460 LEU A O 1
ATOM 3666 N N . ARG A 1 461 ? -7.477 52.812 22.312 1 96.31 461 ARG A N 1
ATOM 3667 C CA . ARG A 1 461 ? -8.539 53.812 22.219 1 96.31 461 ARG A CA 1
ATOM 3668 C C . ARG A 1 461 ? -8.992 54.25 23.609 1 96.31 461 ARG A C 1
ATOM 3670 O O . ARG A 1 461 ? -9.211 55.438 23.844 1 96.31 461 ARG A O 1
ATOM 3677 N N . CYS A 1 462 ? -9.133 53.344 24.469 1 95.62 462 CYS A N 1
ATOM 3678 C CA . CYS A 1 462 ? -9.516 53.656 25.844 1 95.62 462 CYS A CA 1
ATOM 3679 C C . CYS A 1 462 ? -8.531 54.625 26.469 1 95.62 462 CYS A C 1
ATOM 3681 O O . CYS A 1 462 ? -8.945 55.562 27.172 1 95.62 462 CYS A O 1
ATOM 3683 N N . LEU A 1 463 ? -7.293 54.438 26.234 1 94.94 463 LEU A N 1
ATOM 3684 C CA . LEU A 1 463 ? -6.27 55.281 26.828 1 94.94 463 LEU A CA 1
ATOM 3685 C C . LEU A 1 463 ? -6.277 56.688 26.188 1 94.94 463 LEU A C 1
ATOM 3687 O O . LEU A 1 463 ? -5.945 57.656 26.828 1 94.94 463 LEU A O 1
ATOM 3691 N N . VAL A 1 464 ? -6.617 56.719 24.922 1 94 464 VAL A N 1
ATOM 3692 C CA . VAL A 1 464 ? -6.754 58 24.266 1 94 464 VAL A CA 1
ATOM 3693 C C . VAL A 1 464 ? -7.926 58.781 24.859 1 94 464 VAL A C 1
ATOM 3695 O O . VAL A 1 464 ? -7.832 59.969 25.078 1 94 464 VAL A O 1
ATOM 3698 N N . ASP A 1 465 ? -8.938 58.094 25.125 1 94 465 ASP A N 1
ATOM 3699 C CA . ASP A 1 465 ? -10.141 58.719 25.672 1 94 465 ASP A CA 1
ATOM 3700 C C . ASP A 1 465 ? -9.969 59.031 27.156 1 94 465 ASP A C 1
ATOM 3702 O O . ASP A 1 465 ? -10.5 60.062 27.625 1 94 465 ASP A O 1
ATOM 3706 N N . GLN A 1 466 ? -9.289 58.156 27.828 1 94.81 466 GLN A N 1
ATOM 3707 C CA . GLN A 1 466 ? -9.016 58.312 29.25 1 94.81 466 GLN A CA 1
ATOM 3708 C C . GLN A 1 466 ? -7.535 58.125 29.562 1 94.81 466 GLN A C 1
ATOM 3710 O O . GLN A 1 466 ? -7.133 57.094 30.109 1 94.81 466 GLN A O 1
ATOM 3715 N N . PRO A 1 467 ? -6.789 59.188 29.5 1 93.06 467 PRO A N 1
ATOM 3716 C CA . PRO A 1 467 ? -5.332 59.062 29.609 1 93.06 467 PRO A CA 1
ATOM 3717 C C . PRO A 1 467 ? -4.887 58.562 31 1 93.06 467 PRO A C 1
ATOM 3719 O O . PRO A 1 467 ? -3.824 57.969 31.125 1 93.06 467 PRO A O 1
ATOM 3722 N N . ASP A 1 468 ? -5.773 58.812 32 1 93.19 468 ASP A N 1
ATOM 3723 C CA . ASP A 1 468 ? -5.367 58.469 33.375 1 93.19 468 ASP A CA 1
ATOM 3724 C C . ASP A 1 468 ? -5.895 57.094 33.781 1 93.19 468 ASP A C 1
ATOM 3726 O O . ASP A 1 468 ? -5.77 56.688 34.938 1 93.19 468 ASP A O 1
ATOM 3730 N N . LEU A 1 469 ? -6.367 56.406 32.844 1 94.62 469 LEU A N 1
ATOM 3731 C CA . LEU A 1 469 ? -7.023 55.125 33.094 1 94.62 469 LEU A CA 1
ATOM 3732 C C . LEU A 1 469 ? -6.066 54.188 33.812 1 94.62 469 LEU A C 1
ATOM 3734 O O . LEU A 1 469 ? -6.469 53.438 34.719 1 94.62 469 LEU A O 1
ATOM 3738 N N . LEU A 1 470 ? -4.785 54.188 33.375 1 95.56 470 LEU A N 1
ATOM 3739 C CA . LEU A 1 470 ? -3.852 53.188 33.906 1 95.56 470 LEU A CA 1
ATOM 3740 C C . LEU A 1 470 ? -2.9 53.812 34.906 1 95.56 470 LEU A C 1
ATOM 3742 O O . LEU A 1 470 ? -2.051 53.125 35.5 1 95.56 470 LEU A O 1
ATOM 3746 N N . ALA A 1 471 ? -3.078 55.031 35.219 1 91.31 471 ALA A N 1
ATOM 3747 C CA . ALA A 1 471 ? -2.184 55.781 36.094 1 91.31 471 ALA A CA 1
ATOM 3748 C C . ALA A 1 471 ? -2.115 55.156 37.5 1 91.31 471 ALA A C 1
ATOM 3750 O O . ALA A 1 471 ? -1.046 55.125 38.094 1 91.31 471 ALA A O 1
ATOM 3751 N N . PRO A 1 472 ? -3.221 54.719 38 1 91.81 472 PRO A N 1
ATOM 3752 C CA . PRO A 1 472 ? -3.207 54.188 39.344 1 91.81 472 PRO A CA 1
ATOM 3753 C C . PRO A 1 472 ? -2.303 52.969 39.5 1 91.81 472 PRO A C 1
ATOM 3755 O O . PRO A 1 472 ? -1.938 52.594 40.594 1 91.81 472 PRO A O 1
ATOM 3758 N N . TYR A 1 473 ? -1.923 52.406 38.438 1 94.31 473 TYR A N 1
ATOM 3759 C CA . TYR A 1 473 ? -1.208 51.156 38.531 1 94.31 473 TYR A CA 1
ATOM 3760 C C . TYR A 1 473 ? 0.27 51.344 38.188 1 94.31 473 TYR A C 1
ATOM 3762 O O . TYR A 1 473 ? 1.013 50.344 38.062 1 94.31 473 TYR A O 1
ATOM 3770 N N . ALA A 1 474 ? 0.712 52.562 37.969 1 90.81 474 ALA A N 1
ATOM 3771 C CA . ALA A 1 474 ? 2.113 52.875 37.688 1 90.81 474 ALA A CA 1
ATOM 3772 C C . ALA A 1 474 ? 2.969 52.688 38.938 1 90.81 474 ALA A C 1
ATOM 3774 O O . ALA A 1 474 ? 2.502 52.875 40.062 1 90.81 474 ALA A O 1
ATOM 3775 N N . SER A 1 475 ? 4.168 52.281 38.719 1 84.19 475 SER A N 1
ATOM 3776 C CA . SER A 1 475 ? 5.102 52.094 39.812 1 84.19 475 SER A CA 1
ATOM 3777 C C . SER A 1 475 ? 5.543 53.438 40.375 1 84.19 475 SER A C 1
ATOM 3779 O O . SER A 1 475 ? 5.711 54.406 39.656 1 84.19 475 SER A O 1
ATOM 3781 N N . PRO A 1 476 ? 5.621 53.594 41.75 1 71.62 476 PRO A N 1
ATOM 3782 C CA . PRO A 1 476 ? 6.051 54.844 42.375 1 71.62 476 PRO A CA 1
ATOM 3783 C C . PRO A 1 476 ? 7.453 55.281 41.938 1 71.62 476 PRO A C 1
ATOM 3785 O O . PRO A 1 476 ? 8.32 54.406 41.719 1 71.62 476 PRO A O 1
ATOM 3788 N N . LYS A 1 477 ? 7.668 56.531 41.375 1 60.84 477 LYS A N 1
ATOM 3789 C CA . LYS A 1 477 ? 8.969 57.125 41.031 1 60.84 477 LYS A CA 1
ATOM 3790 C C . LYS A 1 477 ? 9.938 57.031 42.188 1 60.84 477 LYS A C 1
ATOM 3792 O O . LYS A 1 477 ? 9.555 57.281 43.344 1 60.84 477 LYS A O 1
ATOM 3797 N N . LYS A 1 478 ? 11.023 56.25 42.031 1 53.88 478 LYS A N 1
ATOM 3798 C CA . LYS A 1 478 ? 12.102 56.438 43 1 53.88 478 LYS A CA 1
ATOM 3799 C C . LYS A 1 478 ? 12.445 57.906 43.156 1 53.88 478 LYS A C 1
ATOM 3801 O O . LYS A 1 478 ? 12.734 58.625 42.188 1 53.88 478 LYS A O 1
ATOM 3806 N N . ARG A 1 479 ? 11.828 58.531 44.156 1 42.66 479 ARG A N 1
ATOM 3807 C CA . ARG A 1 479 ? 12.453 59.781 44.594 1 42.66 479 ARG A CA 1
ATOM 3808 C C . ARG A 1 479 ? 13.969 59.625 44.688 1 42.66 479 ARG A C 1
ATOM 3810 O O . ARG A 1 479 ? 14.461 58.719 45.375 1 42.66 479 ARG A O 1
ATOM 3817 N N . THR A 1 480 ? 14.648 59.875 43.594 1 38.91 480 THR A N 1
ATOM 3818 C CA . THR A 1 480 ? 16.031 60.219 43.906 1 38.91 480 THR A CA 1
ATOM 3819 C C . THR A 1 480 ? 16.109 61.188 45.094 1 38.91 480 THR A C 1
ATOM 3821 O O . THR A 1 480 ? 15.656 62.312 44.969 1 38.91 480 THR A O 1
ATOM 3824 N N . GLY A 1 481 ? 15.75 60.688 46.188 1 28.11 481 GLY A N 1
ATOM 3825 C CA . GLY A 1 481 ? 16.484 61.375 47.219 1 28.11 481 GLY A CA 1
ATOM 3826 C C . GLY A 1 481 ? 17.984 61.156 47.125 1 28.11 481 GLY A C 1
ATOM 3827 O O . GLY A 1 481 ? 18.453 60.156 46.562 1 28.11 481 GLY A O 1
ATOM 3828 N N . MET B 1 1 ? -11.594 -57.344 -26.172 1 21.62 1 MET B N 1
ATOM 3829 C CA . MET B 1 1 ? -12.031 -56 -26.531 1 21.62 1 MET B CA 1
ATOM 3830 C C . MET B 1 1 ? -10.891 -55 -26.406 1 21.62 1 MET B C 1
ATOM 3832 O O . MET B 1 1 ? -10.469 -54.656 -25.312 1 21.62 1 MET B O 1
ATOM 3836 N N . ASN B 1 2 ? -9.844 -55.125 -27.312 1 24.67 2 ASN B N 1
ATOM 3837 C CA . ASN B 1 2 ? -8.602 -54.5 -27.703 1 24.67 2 ASN B CA 1
ATOM 3838 C C . ASN B 1 2 ? -8.781 -52.969 -27.906 1 24.67 2 ASN B C 1
ATOM 3840 O O . ASN B 1 2 ? -9.336 -52.562 -28.906 1 24.67 2 ASN B O 1
ATOM 3844 N N . GLN B 1 3 ? -9.375 -52.344 -27 1 29.78 3 GLN B N 1
ATOM 3845 C CA . GLN B 1 3 ? -9.742 -50.938 -27.172 1 29.78 3 GLN B CA 1
ATOM 3846 C C . GLN B 1 3 ? -8.688 -50.188 -27.984 1 29.78 3 GLN B C 1
ATOM 3848 O O . GLN B 1 3 ? -7.5 -50.25 -27.672 1 29.78 3 GLN B O 1
ATOM 3853 N N . ALA B 1 4 ? -8.906 -49.938 -29.156 1 32.47 4 ALA B N 1
ATOM 3854 C CA . ALA B 1 4 ? -8.273 -49.281 -30.281 1 32.47 4 ALA B CA 1
ATOM 3855 C C . ALA B 1 4 ? -7.535 -48.031 -29.812 1 32.47 4 ALA B C 1
ATOM 3857 O O . ALA B 1 4 ? -8.133 -47.125 -29.219 1 32.47 4 ALA B O 1
ATOM 3858 N N . ARG B 1 5 ? -6.324 -48.156 -29.391 1 39.31 5 ARG B N 1
ATOM 3859 C CA . ARG B 1 5 ? -5.262 -47.156 -29.281 1 39.31 5 ARG B CA 1
ATOM 3860 C C . ARG B 1 5 ? -5.445 -46.031 -30.312 1 39.31 5 ARG B C 1
ATOM 3862 O O . ARG B 1 5 ? -5.355 -46.281 -31.516 1 39.31 5 ARG B O 1
ATOM 3869 N N . ASN B 1 6 ? -6.418 -45.25 -30.266 1 37 6 ASN B N 1
ATOM 3870 C CA . ASN B 1 6 ? -6.656 -44.281 -31.312 1 37 6 ASN B CA 1
ATOM 3871 C C . ASN B 1 6 ? -5.355 -43.844 -31.984 1 37 6 ASN B C 1
ATOM 3873 O O . ASN B 1 6 ? -4.289 -43.906 -31.375 1 37 6 ASN B O 1
ATOM 3877 N N . GLY B 1 7 ? -5.207 -43.875 -33.312 1 39.44 7 GLY B N 1
ATOM 3878 C CA . GLY B 1 7 ? -4.266 -43.75 -34.406 1 39.44 7 GLY B CA 1
ATOM 3879 C C . GLY B 1 7 ? -3.074 -42.875 -34.094 1 39.44 7 GLY B C 1
ATOM 3880 O O . GLY B 1 7 ? -2.184 -42.688 -34.938 1 39.44 7 GLY B O 1
ATOM 3881 N N . ARG B 1 8 ? -3.248 -41.688 -33.469 1 48.28 8 ARG B N 1
ATOM 3882 C CA . ARG B 1 8 ? -2.107 -40.781 -33.438 1 48.28 8 ARG B CA 1
ATOM 3883 C C . ARG B 1 8 ? -0.983 -41.344 -32.594 1 48.28 8 ARG B C 1
ATOM 3885 O O . ARG B 1 8 ? -1.237 -41.938 -31.531 1 48.28 8 ARG B O 1
ATOM 3892 N N . SER B 1 9 ? 0.25 -41.531 -33.219 1 54.84 9 SER B N 1
ATOM 3893 C CA . SER B 1 9 ? 1.601 -41.969 -32.906 1 54.84 9 SER B CA 1
ATOM 3894 C C . SER B 1 9 ? 2.078 -41.344 -31.594 1 54.84 9 SER B C 1
ATOM 3896 O O . SER B 1 9 ? 1.808 -40.156 -31.312 1 54.84 9 SER B O 1
ATOM 3898 N N . GLU B 1 10 ? 2.336 -42.156 -30.328 1 79.88 10 GLU B N 1
ATOM 3899 C CA . GLU B 1 10 ? 2.746 -41.906 -28.953 1 79.88 10 GLU B CA 1
ATOM 3900 C C . GLU B 1 10 ? 4.059 -41.125 -28.906 1 79.88 10 GLU B C 1
ATOM 3902 O O . GLU B 1 10 ? 5.082 -41.594 -29.422 1 79.88 10 GLU B O 1
ATOM 3907 N N . TRP B 1 11 ? 3.967 -39.844 -28.688 1 91.31 11 TRP B N 1
ATOM 3908 C CA . TRP B 1 11 ? 5.164 -39.031 -28.547 1 91.31 11 TRP B CA 1
ATOM 3909 C C . TRP B 1 11 ? 5.781 -39.188 -27.172 1 91.31 11 TRP B C 1
ATOM 3911 O O . TRP B 1 11 ? 7.008 -39.188 -27.031 1 91.31 11 TRP B O 1
ATOM 3921 N N . PHE B 1 12 ? 4.871 -39.406 -26.219 1 92.12 12 PHE B N 1
ATOM 3922 C CA . PHE B 1 12 ? 5.355 -39.219 -24.859 1 92.12 12 PHE B CA 1
ATOM 3923 C C . PHE B 1 12 ? 5.113 -40.469 -24.016 1 92.12 12 PHE B C 1
ATOM 3925 O O . PHE B 1 12 ? 4.285 -41.312 -24.359 1 92.12 12 PHE B O 1
ATOM 3932 N N . GLU B 1 13 ? 5.859 -40.5 -22.969 1 89.44 13 GLU B N 1
ATOM 3933 C CA . GLU B 1 13 ? 5.723 -41.5 -21.891 1 89.44 13 GLU B CA 1
ATOM 3934 C C . GLU B 1 13 ? 5.633 -40.781 -20.531 1 89.44 13 GLU B C 1
ATOM 3936 O O . GLU B 1 13 ? 5.977 -39.625 -20.406 1 89.44 13 GLU B O 1
ATOM 3941 N N . LEU B 1 14 ? 5.055 -41.531 -19.609 1 89.44 14 LEU B N 1
ATOM 3942 C CA . LEU B 1 14 ? 4.945 -40.969 -18.266 1 89.44 14 LEU B CA 1
ATOM 3943 C C . LEU B 1 14 ? 5.949 -41.625 -17.328 1 89.44 14 LEU B C 1
ATOM 3945 O O . LEU B 1 14 ? 6.047 -42.875 -17.281 1 89.44 14 LEU B O 1
ATOM 3949 N N . SER B 1 15 ? 6.75 -40.812 -16.656 1 88.25 15 SER B N 1
ATOM 3950 C CA . SER B 1 15 ? 7.539 -41.312 -15.555 1 88.25 15 SER B CA 1
ATOM 3951 C C . SER B 1 15 ? 6.699 -41.438 -14.289 1 88.25 15 SER B C 1
ATOM 3953 O O . SER B 1 15 ? 6.461 -40.469 -13.594 1 88.25 15 SER B O 1
ATOM 3955 N N . GLU B 1 16 ? 6.34 -42.625 -13.984 1 87.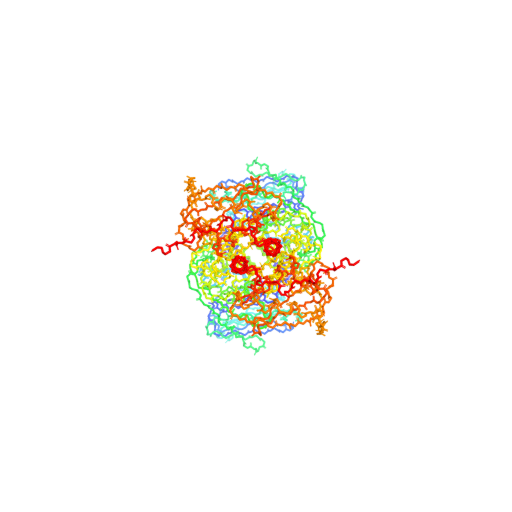56 16 GLU B N 1
ATOM 3956 C CA . GLU B 1 16 ? 5.496 -42.844 -12.812 1 87.56 16 GLU B CA 1
ATOM 3957 C C . GLU B 1 16 ? 6.207 -42.406 -11.539 1 87.56 16 GLU B C 1
ATOM 3959 O O . GLU B 1 16 ? 5.598 -41.812 -10.648 1 87.56 16 GLU B O 1
ATOM 3964 N N . GLU B 1 17 ? 7.477 -42.75 -11.43 1 84.38 17 GLU B N 1
ATOM 3965 C CA . GLU B 1 17 ? 8.258 -42.344 -10.266 1 84.38 17 GLU B CA 1
ATOM 3966 C C . GLU B 1 17 ? 8.312 -40.844 -10.117 1 84.38 17 GLU B C 1
ATOM 3968 O O . GLU B 1 17 ? 8.117 -40.312 -9.023 1 84.38 17 GLU B O 1
ATOM 3973 N N . GLY B 1 18 ? 8.594 -40.188 -11.219 1 84.06 18 GLY B N 1
ATOM 3974 C CA . GLY B 1 18 ? 8.625 -38.75 -11.195 1 84.06 18 GLY B CA 1
ATOM 3975 C C . GLY B 1 18 ? 7.293 -38.125 -10.836 1 84.06 18 GLY B C 1
ATOM 3976 O O . GLY B 1 18 ? 7.246 -37.125 -10.078 1 84.06 18 GLY B O 1
ATOM 3977 N N . TRP B 1 19 ? 6.246 -38.688 -11.336 1 86.81 19 TRP B N 1
ATOM 3978 C CA . TRP B 1 19 ? 4.887 -38.219 -11.055 1 86.81 19 TRP B CA 1
ATOM 3979 C C . TRP B 1 19 ? 4.555 -38.375 -9.57 1 86.81 19 TRP B C 1
ATOM 3981 O O . TRP B 1 19 ? 4.07 -37.438 -8.938 1 86.81 19 TRP B O 1
ATOM 3991 N N . ARG B 1 20 ? 4.875 -39.469 -9.047 1 85.94 20 ARG B N 1
ATOM 3992 C CA . ARG B 1 20 ? 4.594 -39.75 -7.641 1 85.94 20 ARG B CA 1
ATOM 3993 C C . ARG B 1 20 ? 5.418 -38.844 -6.73 1 85.94 20 ARG B C 1
ATOM 399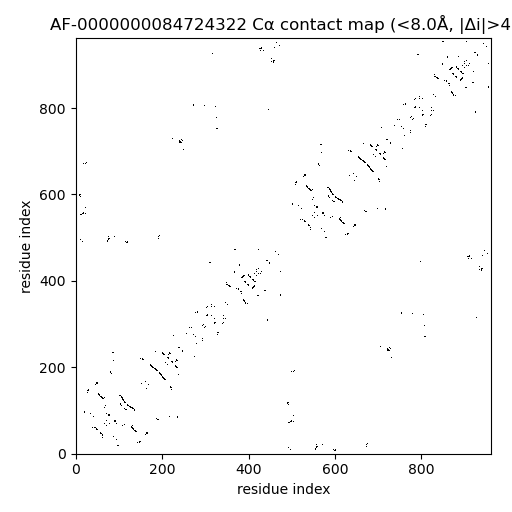5 O O . ARG B 1 20 ? 4.891 -38.281 -5.766 1 85.94 20 ARG B O 1
ATOM 4002 N N . ARG B 1 21 ? 6.613 -38.688 -7.074 1 81.19 21 ARG B N 1
ATOM 4003 C CA . ARG B 1 21 ? 7.508 -37.875 -6.273 1 81.19 21 ARG B CA 1
ATOM 4004 C C . ARG B 1 21 ? 7.039 -36.406 -6.262 1 81.19 21 ARG B C 1
ATOM 4006 O O . ARG B 1 21 ? 7.051 -35.75 -5.215 1 81.19 21 ARG B O 1
ATOM 4013 N N . SER B 1 22 ? 6.656 -35.969 -7.398 1 78.06 22 SER B N 1
ATOM 4014 C CA . SER B 1 22 ? 6.215 -34.562 -7.523 1 78.06 22 SER B CA 1
ATOM 4015 C C . SER B 1 22 ? 4.957 -34.312 -6.703 1 78.06 22 SER B C 1
ATOM 4017 O O . SER B 1 22 ? 4.754 -33.219 -6.203 1 78.06 22 SER B O 1
ATOM 4019 N N . ASN B 1 23 ? 4.156 -35.312 -6.48 1 82.38 23 ASN B N 1
ATOM 4020 C CA . ASN B 1 23 ? 2.885 -35.094 -5.793 1 82.38 23 ASN B CA 1
ATOM 4021 C C . ASN B 1 23 ? 2.994 -35.438 -4.309 1 82.38 23 ASN B C 1
ATOM 4023 O O . ASN B 1 23 ? 2.246 -34.875 -3.492 1 82.38 23 ASN B O 1
ATOM 4027 N N . ARG B 1 24 ? 3.943 -36.281 -3.973 1 80.12 24 ARG B N 1
ATOM 4028 C CA . ARG B 1 24 ? 4.152 -36.594 -2.564 1 80.12 24 ARG B CA 1
ATOM 4029 C C . ARG B 1 24 ? 4.652 -35.375 -1.791 1 80.12 24 ARG B C 1
ATOM 4031 O O . ARG B 1 24 ? 4.457 -35.281 -0.578 1 80.12 24 ARG B O 1
ATOM 4038 N N . ALA B 1 25 ? 5.16 -34.469 -2.477 1 75.56 25 ALA B N 1
ATOM 4039 C CA . ALA B 1 25 ? 5.734 -33.281 -1.851 1 75.56 25 ALA B CA 1
ATOM 4040 C C . ALA B 1 25 ? 4.668 -32.219 -1.616 1 75.56 25 ALA B C 1
ATOM 4042 O O . ALA B 1 25 ? 4.887 -31.266 -0.858 1 75.56 25 ALA B O 1
ATOM 4043 N N . ARG B 1 26 ? 3.568 -32.375 -2.102 1 81 26 ARG B N 1
ATOM 4044 C CA . ARG B 1 26 ? 2.506 -31.375 -1.977 1 81 26 ARG B CA 1
ATOM 4045 C C . ARG B 1 26 ? 1.855 -31.453 -0.599 1 81 26 ARG B C 1
ATOM 4047 O O . ARG B 1 26 ? 1.678 -32.531 -0.042 1 81 26 ARG B O 1
ATOM 4054 N N . PRO B 1 27 ? 1.474 -30.281 -0.076 1 85.38 27 PRO B N 1
ATOM 4055 C CA . PRO B 1 27 ? 0.798 -30.297 1.224 1 85.38 27 PRO B CA 1
ATOM 4056 C C . PRO B 1 27 ? -0.502 -31.094 1.206 1 85.38 27 PRO B C 1
ATOM 4058 O O . PRO B 1 27 ? -1.257 -31.031 0.232 1 85.38 27 PRO B O 1
ATOM 4061 N N . LEU B 1 28 ? -0.682 -31.812 2.232 1 90.94 28 LEU B N 1
ATOM 4062 C CA . LEU B 1 28 ? -1.824 -32.719 2.35 1 90.94 28 LEU B CA 1
ATOM 4063 C C . LEU B 1 28 ? -3.133 -31.969 2.137 1 90.94 28 LEU B C 1
ATOM 4065 O O . LEU B 1 28 ? -4.023 -32.438 1.436 1 90.94 28 LEU B O 1
ATOM 4069 N N . GLY B 1 29 ? -3.246 -30.781 2.725 1 91.75 29 GLY B N 1
ATOM 4070 C CA . GLY B 1 29 ? -4.465 -30 2.596 1 91.75 29 GLY B CA 1
ATOM 4071 C C . GLY B 1 29 ? -4.809 -29.656 1.158 1 91.75 29 GLY B C 1
ATOM 4072 O O . GLY B 1 29 ? -5.977 -29.672 0.773 1 91.75 29 GLY B O 1
ATOM 4073 N N . GLN B 1 30 ? -3.84 -29.422 0.362 1 87.75 30 GLN B N 1
ATOM 4074 C CA . GLN B 1 30 ? -4.035 -29.078 -1.042 1 87.75 30 GLN B CA 1
ATOM 4075 C C . GLN B 1 30 ? -4.48 -30.281 -1.852 1 87.75 30 GLN B C 1
ATOM 4077 O O . GLN B 1 30 ? -5.289 -30.156 -2.773 1 87.75 30 GLN B O 1
ATOM 4082 N N . LEU B 1 31 ? -3.932 -31.344 -1.53 1 89 31 LEU B N 1
ATOM 4083 C CA . LEU B 1 31 ? -4.316 -32.562 -2.209 1 89 31 LEU B CA 1
ATOM 4084 C C . LEU B 1 31 ? -5.777 -32.906 -1.927 1 89 31 LEU B C 1
ATOM 4086 O O . LEU B 1 31 ? -6.527 -33.25 -2.844 1 89 31 LEU B O 1
ATOM 4090 N N . VAL B 1 32 ? -6.141 -32.75 -0.69 1 93.12 32 VAL B N 1
ATOM 4091 C CA . VAL B 1 32 ? -7.508 -33.062 -0.295 1 93.12 32 VAL B CA 1
ATOM 4092 C C . VAL B 1 32 ? -8.477 -32.094 -0.936 1 93.12 32 VAL B C 1
ATOM 4094 O O . VAL B 1 32 ? -9.602 -32.438 -1.303 1 93.12 32 VAL B O 1
ATOM 4097 N N . ARG B 1 33 ? -8.062 -30.906 -1.053 1 90.94 33 ARG B N 1
ATOM 4098 C CA . ARG B 1 33 ? -8.883 -29.875 -1.679 1 90.94 33 ARG B CA 1
ATOM 4099 C C . ARG B 1 33 ? -9.289 -30.281 -3.09 1 90.94 33 ARG B C 1
ATOM 4101 O O . ARG B 1 33 ? -10.398 -29.969 -3.533 1 90.94 33 ARG B O 1
ATOM 4108 N N . GLU B 1 34 ? -8.414 -31 -3.754 1 86.62 34 GLU B N 1
ATOM 4109 C CA . GLU B 1 34 ? -8.719 -31.453 -5.102 1 86.62 34 GLU B CA 1
ATOM 4110 C C . GLU B 1 34 ? -9.93 -32.375 -5.105 1 86.62 34 GLU B C 1
ATOM 4112 O O . GLU B 1 34 ? -10.742 -32.344 -6.031 1 86.62 34 GLU B O 1
ATOM 4117 N N . ALA B 1 35 ? -9.992 -33.219 -4.145 1 89.62 35 ALA B N 1
ATOM 4118 C CA . ALA B 1 35 ? -11.133 -34.125 -4.016 1 89.62 35 ALA B CA 1
ATOM 4119 C C . ALA B 1 35 ? -12.414 -33.344 -3.703 1 89.62 35 ALA B C 1
ATOM 4121 O O . ALA B 1 35 ? -13.492 -33.688 -4.184 1 89.62 35 ALA B O 1
ATOM 4122 N N . LEU B 1 36 ? -12.281 -32.312 -2.885 1 92.12 36 LEU B N 1
ATOM 4123 C CA . LEU B 1 36 ? -13.445 -31.5 -2.553 1 92.12 36 LEU B CA 1
ATOM 4124 C C . LEU B 1 36 ? -13.992 -30.812 -3.799 1 92.12 36 LEU B C 1
ATOM 4126 O O . LEU B 1 36 ? -15.211 -30.703 -3.969 1 92.12 36 LEU B O 1
ATOM 4130 N N . GLN B 1 37 ? -13.086 -30.406 -4.629 1 89.12 37 GLN B N 1
ATOM 4131 C CA . GLN B 1 37 ? -13.5 -29.766 -5.875 1 89.12 37 GLN B CA 1
ATOM 4132 C C . GLN B 1 37 ? -14.398 -30.703 -6.691 1 89.12 37 GLN B C 1
ATOM 4134 O O . GLN B 1 37 ? -15.461 -30.297 -7.164 1 89.12 37 GLN B O 1
ATOM 4139 N N . ASN B 1 38 ? -13.961 -31.891 -6.785 1 86.25 38 ASN B N 1
ATOM 4140 C CA . ASN B 1 38 ? -14.719 -32.875 -7.551 1 86.25 38 ASN B CA 1
ATOM 4141 C C . ASN B 1 38 ? -16.078 -33.125 -6.926 1 86.25 38 ASN B C 1
ATOM 4143 O O . ASN B 1 38 ? -17.094 -33.188 -7.633 1 86.25 38 ASN B O 1
ATOM 4147 N N . ALA B 1 39 ? -16.062 -33.312 -5.676 1 90.5 39 ALA B N 1
ATOM 4148 C CA . ALA B 1 39 ? -17.297 -33.594 -4.965 1 90.5 39 ALA B CA 1
ATOM 4149 C C . ALA B 1 39 ? -18.297 -32.438 -5.141 1 90.5 39 ALA B C 1
ATOM 4151 O O . ALA B 1 39 ? -19.484 -32.688 -5.414 1 90.5 39 ALA B O 1
ATOM 4152 N N . PHE B 1 40 ? -17.828 -31.188 -4.992 1 91.5 40 PHE B N 1
ATOM 4153 C CA . PHE B 1 40 ? -18.688 -30.016 -5.102 1 91.5 40 PHE B CA 1
ATOM 4154 C C . PHE B 1 40 ? -19.219 -29.859 -6.527 1 91.5 40 PHE B C 1
ATOM 4156 O O . PHE B 1 40 ? -20.375 -29.516 -6.734 1 91.5 40 PHE B O 1
ATOM 4163 N N . ASP B 1 41 ? -18.344 -30.172 -7.527 1 88.38 41 ASP B N 1
ATOM 4164 C CA . ASP B 1 41 ? -18.734 -30.031 -8.93 1 88.38 41 ASP B CA 1
ATOM 4165 C C . ASP B 1 41 ? -19.766 -31.094 -9.312 1 88.38 41 ASP B C 1
ATOM 4167 O O . ASP B 1 41 ? -20.641 -30.844 -10.156 1 88.38 41 ASP B O 1
ATOM 4171 N N . GLN B 1 42 ? -19.672 -32.281 -8.688 1 86.62 42 GLN B N 1
ATOM 4172 C CA . GLN B 1 42 ? -20.562 -33.375 -9.016 1 86.62 42 GLN B CA 1
ATOM 4173 C C . GLN B 1 42 ? -21.828 -33.312 -8.156 1 86.62 42 GLN B C 1
ATOM 4175 O O . GLN B 1 42 ? -22.578 -34.312 -8.086 1 86.62 42 GLN B O 1
ATOM 4180 N N . ARG B 1 43 ? -22.031 -32.219 -7.398 1 86.62 43 ARG B N 1
ATOM 4181 C CA . ARG B 1 43 ? -23.25 -31.906 -6.66 1 86.62 43 ARG B CA 1
ATOM 4182 C C . ARG B 1 43 ? -23.469 -32.875 -5.508 1 86.62 43 ARG B C 1
ATOM 4184 O O . ARG B 1 43 ? -24.562 -33.406 -5.332 1 86.62 43 ARG B O 1
ATOM 4191 N N . ALA B 1 44 ? -22.469 -33.25 -4.902 1 93.62 44 ALA B N 1
ATOM 4192 C CA . ALA B 1 44 ? -22.609 -34 -3.643 1 93.62 44 ALA B CA 1
ATOM 4193 C C . ALA B 1 44 ? -23.391 -33.156 -2.619 1 93.62 44 ALA B C 1
ATOM 4195 O O . ALA B 1 44 ? -23.312 -31.938 -2.607 1 93.62 44 ALA B O 1
ATOM 4196 N N . SER B 1 45 ? -24.172 -33.844 -1.813 1 95.94 45 SER B N 1
ATOM 4197 C CA . SER B 1 45 ? -24.891 -33.188 -0.726 1 95.94 45 SER B CA 1
ATOM 4198 C C . SER B 1 45 ? -24.125 -33.281 0.585 1 95.94 45 SER B C 1
ATOM 4200 O O . SER B 1 45 ? -24.344 -32.469 1.502 1 95.94 45 SER B O 1
ATOM 4202 N N . ARG B 1 46 ? -23.297 -34.25 0.606 1 97.06 46 ARG B N 1
ATOM 4203 C CA . ARG B 1 46 ? -22.484 -34.438 1.799 1 97.06 46 ARG B CA 1
ATOM 4204 C C . ARG B 1 46 ? -21.094 -34.938 1.431 1 97.06 46 ARG B C 1
ATOM 4206 O O . ARG B 1 46 ? -20.938 -35.812 0.567 1 97.06 46 ARG B O 1
ATOM 4213 N N . VAL B 1 47 ? -20.078 -34.406 2.031 1 97.81 47 VAL B N 1
ATOM 4214 C CA . VAL B 1 47 ? -18.688 -34.844 1.874 1 97.81 47 VAL B CA 1
ATOM 4215 C C . VAL B 1 47 ? -18.047 -35.031 3.246 1 97.81 47 VAL B C 1
ATOM 4217 O O . VAL B 1 47 ? -18.109 -34.125 4.098 1 97.81 47 VAL B O 1
ATOM 4220 N N . LYS B 1 48 ? -17.484 -36.156 3.492 1 98.19 48 LYS B N 1
ATOM 4221 C CA . LYS B 1 48 ? -16.797 -36.469 4.742 1 98.19 48 LYS B CA 1
ATOM 4222 C C . LYS B 1 48 ? -15.305 -36.688 4.512 1 98.19 48 LYS B C 1
ATOM 4224 O O . LYS B 1 48 ? -14.906 -37.438 3.621 1 98.19 48 LYS B O 1
ATOM 4229 N N . VAL B 1 49 ? -14.477 -36 5.273 1 98.31 49 VAL B N 1
ATOM 4230 C CA . VAL B 1 49 ? -13.023 -36.156 5.211 1 98.31 49 VAL B CA 1
ATOM 4231 C C . VAL B 1 49 ? -12.492 -36.625 6.559 1 98.31 49 VAL B C 1
ATOM 4233 O O . VAL B 1 49 ? -12.836 -36.062 7.605 1 98.31 49 VAL B O 1
ATOM 4236 N N . ARG B 1 50 ? -11.75 -37.625 6.578 1 98.12 50 ARG B N 1
ATOM 4237 C CA . ARG B 1 50 ? -11.07 -38.156 7.762 1 98.12 50 ARG B CA 1
ATOM 4238 C C . ARG B 1 50 ? -9.57 -38.25 7.535 1 98.12 50 ARG B C 1
ATOM 4240 O O . ARG B 1 50 ? -9.117 -38.938 6.617 1 98.12 50 ARG B O 1
ATOM 4247 N N . LEU B 1 51 ? -8.797 -37.562 8.297 1 97.88 51 LEU B N 1
ATOM 4248 C CA . LEU B 1 51 ? -7.336 -37.562 8.234 1 97.88 51 LEU B CA 1
ATOM 4249 C C . LEU B 1 51 ? -6.742 -38.312 9.414 1 97.88 51 LEU B C 1
ATOM 4251 O O . LEU B 1 51 ? -6.695 -37.781 10.531 1 97.88 51 LEU B O 1
ATOM 4255 N N . GLU B 1 52 ? -6.301 -39.469 9.211 1 97.06 52 GLU B N 1
ATOM 4256 C CA . GLU B 1 52 ? -5.652 -40.312 10.219 1 97.06 52 GLU B CA 1
ATOM 4257 C C . GLU B 1 52 ? -4.168 -40.5 9.914 1 97.06 52 GLU B C 1
ATOM 4259 O O . GLU B 1 52 ? -3.693 -40.094 8.852 1 97.06 52 GLU B O 1
ATOM 4264 N N . GLU B 1 53 ? -3.422 -41.062 10.828 1 96.25 53 GLU B N 1
ATOM 4265 C CA . GLU B 1 53 ? -1.973 -41.188 10.703 1 96.25 53 GLU B CA 1
ATOM 4266 C C . GLU B 1 53 ? -1.586 -42 9.484 1 96.25 53 GLU B C 1
ATOM 4268 O O . GLU B 1 53 ? -0.638 -41.656 8.773 1 96.25 53 GLU B O 1
ATOM 4273 N N . ASP B 1 54 ? -2.395 -43.062 9.164 1 96.5 54 ASP B N 1
ATOM 4274 C CA . ASP B 1 54 ? -1.964 -43.969 8.117 1 96.5 54 ASP B CA 1
ATOM 4275 C C . ASP B 1 54 ? -2.959 -44 6.957 1 96.5 54 ASP B C 1
ATOM 4277 O O . ASP B 1 54 ? -2.775 -44.75 5.988 1 96.5 54 ASP B O 1
ATOM 4281 N N . GLU B 1 55 ? -4.008 -43.188 7.086 1 97.25 55 GLU B N 1
ATOM 4282 C CA . GLU B 1 55 ? -5.043 -43.219 6.055 1 97.25 55 GLU B CA 1
ATOM 4283 C C . GLU B 1 55 ? -5.73 -41.844 5.922 1 97.25 55 GLU B C 1
ATOM 4285 O O . GLU B 1 55 ? -6.039 -41.188 6.922 1 97.25 55 GLU B O 1
ATOM 4290 N N . VAL B 1 56 ? -5.918 -41.375 4.73 1 97.06 56 VAL B N 1
ATOM 4291 C CA . VAL B 1 56 ? -6.797 -40.281 4.375 1 97.06 56 VAL B CA 1
ATOM 4292 C C . VAL B 1 56 ? -8.039 -40.812 3.662 1 97.06 56 VAL B C 1
ATOM 4294 O O . VAL B 1 56 ? -7.934 -41.5 2.643 1 97.06 56 VAL B O 1
ATOM 4297 N N . ARG B 1 57 ? -9.18 -40.531 4.184 1 97.81 57 ARG B N 1
ATOM 4298 C CA . ARG B 1 57 ? -10.43 -41 3.605 1 97.81 57 ARG B CA 1
ATOM 4299 C C . ARG B 1 57 ? -11.336 -39.844 3.225 1 97.81 57 ARG B C 1
ATOM 4301 O O . ARG B 1 57 ? -11.531 -38.906 4.02 1 97.81 57 ARG B O 1
ATOM 4308 N N . ILE B 1 58 ? -11.836 -39.781 2.062 1 97.62 58 ILE B N 1
ATOM 4309 C CA . ILE B 1 58 ? -12.773 -38.781 1.562 1 97.62 58 ILE B CA 1
ATOM 4310 C C . ILE B 1 58 ? -13.977 -39.469 0.933 1 97.62 58 ILE B C 1
ATOM 4312 O O . ILE B 1 58 ? -13.828 -40.281 0.008 1 97.62 58 ILE B O 1
ATOM 4316 N N . GLU B 1 59 ? -15.086 -39.156 1.438 1 97.38 59 GLU B N 1
ATOM 4317 C CA . GLU B 1 59 ? -16.297 -39.812 0.963 1 97.38 59 GLU B CA 1
ATOM 4318 C C . GLU B 1 59 ? -17.359 -38.781 0.591 1 97.38 59 GLU B C 1
ATOM 4320 O O . GLU B 1 59 ? -17.625 -37.844 1.351 1 97.38 59 GLU B O 1
ATOM 4325 N N . ASP B 1 60 ? -17.922 -38.875 -0.604 1 96.5 60 ASP B N 1
ATOM 4326 C CA . ASP B 1 60 ? -19.047 -38.031 -1.024 1 96.5 60 ASP B CA 1
ATOM 4327 C C . ASP B 1 60 ? -20.234 -38.875 -1.454 1 96.5 60 ASP B C 1
ATOM 4329 O O . ASP B 1 60 ? -20.141 -40.094 -1.533 1 96.5 60 ASP B O 1
ATOM 4333 N N . ASP B 1 61 ? -21.375 -38.281 -1.653 1 96.06 61 ASP B N 1
ATOM 4334 C CA . ASP B 1 61 ? -22.578 -38.969 -2.057 1 96.06 61 ASP B CA 1
ATOM 4335 C C . ASP B 1 61 ? -23.078 -38.469 -3.416 1 96.06 61 ASP B C 1
ATOM 4337 O O . ASP B 1 61 ? -24.281 -38.438 -3.668 1 96.06 61 ASP B O 1
ATOM 4341 N N . ALA B 1 62 ? -22.125 -38 -4.215 1 92.31 62 ALA B N 1
ATOM 4342 C CA . ALA B 1 62 ? -22.531 -37.594 -5.555 1 92.31 62 ALA B CA 1
ATOM 4343 C C . ALA B 1 62 ? -23.234 -38.719 -6.293 1 92.31 62 ALA B C 1
ATOM 4345 O O . ALA B 1 62 ? -22.766 -39.875 -6.273 1 92.31 62 ALA B O 1
ATOM 4346 N N . PRO B 1 63 ? -24.312 -38.5 -6.922 1 87 63 PRO B N 1
ATOM 4347 C CA . PRO B 1 63 ? -25.172 -39.531 -7.469 1 87 63 PRO B CA 1
ATOM 4348 C C . PRO B 1 63 ? -24.438 -40.438 -8.477 1 87 63 PRO B C 1
ATOM 4350 O O . PRO B 1 63 ? -24.547 -41.656 -8.414 1 87 63 PRO B O 1
ATOM 4353 N N . ALA B 1 64 ? -23.656 -39.938 -9.438 1 83.69 64 ALA B N 1
ATOM 4354 C CA . ALA B 1 64 ? -23.094 -40.719 -10.539 1 83.69 64 ALA B CA 1
ATOM 4355 C C . ALA B 1 64 ? -21.734 -41.312 -10.148 1 83.69 64 ALA B C 1
ATOM 4357 O O . ALA B 1 64 ? -21.219 -42.219 -10.82 1 83.69 64 ALA B O 1
ATOM 4358 N N . GLY B 1 65 ? -21.234 -40.938 -8.953 1 85.62 65 GLY B N 1
ATOM 4359 C CA . GLY B 1 65 ? -19.875 -41.344 -8.633 1 85.62 65 GLY B CA 1
ATOM 4360 C C . GLY B 1 65 ? -18.859 -40.938 -9.695 1 85.62 65 GLY B C 1
ATOM 4361 O O . GLY B 1 65 ? -18.969 -39.906 -10.312 1 85.62 65 GLY B O 1
ATOM 4362 N N . LEU B 1 66 ? -17.828 -41.781 -9.852 1 86.38 66 LEU B N 1
ATOM 4363 C CA . LEU B 1 66 ? -16.812 -41.562 -10.883 1 86.38 66 LEU B CA 1
ATOM 4364 C C . LEU B 1 66 ? -17.328 -42 -12.242 1 86.38 66 LEU B C 1
ATOM 4366 O O . LEU B 1 66 ? -17.641 -43.188 -12.43 1 86.38 66 LEU B O 1
ATOM 4370 N N . ALA B 1 67 ? -17.5 -41.156 -13.203 1 82.12 67 ALA B N 1
ATOM 4371 C CA . ALA B 1 67 ? -18.125 -41.438 -14.5 1 82.12 67 ALA B CA 1
ATOM 4372 C C . ALA B 1 67 ? -17.297 -42.438 -15.297 1 82.12 67 ALA B C 1
ATOM 4374 O O . ALA B 1 67 ? -17.844 -43.312 -15.953 1 82.12 67 ALA B O 1
ATOM 4375 N N . ARG B 1 68 ? -15.969 -42.281 -15.297 1 86.56 68 ARG B N 1
ATOM 4376 C CA . ARG B 1 68 ? -15.039 -43.156 -16.016 1 86.56 68 ARG B CA 1
ATOM 4377 C C . ARG B 1 68 ? -13.852 -43.531 -15.133 1 86.56 68 ARG B C 1
ATOM 4379 O O . ARG B 1 68 ? -13.336 -42.688 -14.383 1 86.56 68 ARG B O 1
ATOM 4386 N N . ASP B 1 69 ? -13.453 -44.75 -15.266 1 90.31 69 ASP B N 1
ATOM 4387 C CA . ASP B 1 69 ? -12.32 -45.219 -14.477 1 90.31 69 ASP B CA 1
ATOM 4388 C C . ASP B 1 69 ? -11.047 -44.438 -14.836 1 90.31 69 ASP B C 1
ATOM 4390 O O . ASP B 1 69 ? -10.211 -44.188 -13.969 1 90.31 69 ASP B O 1
ATOM 4394 N N . GLU B 1 70 ? -10.961 -44.094 -16.062 1 89.5 70 GLU B N 1
ATOM 4395 C CA . GLU B 1 70 ? -9.758 -43.438 -16.594 1 89.5 70 GLU B CA 1
ATOM 4396 C C . GLU B 1 70 ? -9.508 -42.094 -15.891 1 89.5 70 GLU B C 1
ATOM 4398 O O . GLU B 1 70 ? -8.383 -41.594 -15.891 1 89.5 70 GLU B O 1
ATOM 4403 N N . PHE B 1 71 ? -10.523 -41.625 -15.312 1 88.38 71 PHE B N 1
ATOM 4404 C CA . PHE B 1 71 ? -10.375 -40.375 -14.602 1 88.38 71 PHE B CA 1
ATOM 4405 C C . PHE B 1 71 ? -9.555 -40.562 -13.328 1 88.38 71 PHE B C 1
ATOM 4407 O O . PHE B 1 71 ? -9.062 -39.562 -12.758 1 88.38 71 PHE B O 1
ATOM 4414 N N . ALA B 1 72 ? -9.367 -41.719 -12.938 1 91.06 72 ALA B N 1
ATOM 4415 C CA . ALA B 1 72 ? -8.602 -42 -11.727 1 91.06 72 ALA B CA 1
ATOM 4416 C C . ALA B 1 72 ? -7.133 -42.25 -12.047 1 91.06 72 ALA B C 1
ATOM 4418 O O . ALA B 1 72 ? -6.273 -42.156 -11.172 1 91.06 72 ALA B O 1
ATOM 4419 N N . PHE B 1 73 ? -6.879 -42.594 -13.375 1 92.81 73 PHE B N 1
ATOM 4420 C CA . PHE B 1 73 ? -5.504 -43.062 -13.539 1 92.81 73 PHE B CA 1
ATOM 4421 C C . PHE B 1 73 ? -4.902 -42.531 -14.828 1 92.81 73 PHE B C 1
ATOM 4423 O O . PHE B 1 73 ? -3.705 -42.688 -15.078 1 92.81 73 PHE B O 1
ATOM 4430 N N . THR B 1 74 ? -5.695 -41.938 -15.688 1 91 74 THR B N 1
ATOM 4431 C CA . THR B 1 74 ? -5.133 -41.344 -16.891 1 91 74 THR B CA 1
ATOM 4432 C C . THR B 1 74 ? -4.82 -39.875 -16.656 1 91 74 THR B C 1
ATOM 4434 O O . THR B 1 74 ? -5.73 -39.031 -16.625 1 91 74 THR B O 1
ATOM 4437 N N . VAL B 1 75 ? -3.582 -39.562 -16.562 1 89.75 75 VAL B N 1
ATOM 4438 C CA . VAL B 1 75 ? -3.098 -38.219 -16.234 1 89.75 75 VAL B CA 1
ATOM 4439 C C . VAL B 1 75 ? -3.408 -37.281 -17.375 1 89.75 75 VAL B C 1
ATOM 4441 O O . VAL B 1 75 ? -3.145 -37.594 -18.547 1 89.75 75 VAL B O 1
ATOM 4444 N N . PHE B 1 76 ? -4.094 -36.094 -17.156 1 85.88 76 PHE B N 1
ATOM 4445 C CA . PHE B 1 76 ? -4.438 -34.969 -18.047 1 85.88 76 PHE B CA 1
ATOM 4446 C C . PHE B 1 76 ? -5.711 -35.281 -18.828 1 85.88 76 PHE B C 1
ATOM 4448 O O . PHE B 1 76 ? -6.035 -34.594 -19.797 1 85.88 76 PHE B O 1
ATOM 4455 N N . LEU B 1 77 ? -6.281 -36.406 -18.453 1 85.06 77 LEU B N 1
ATOM 4456 C CA . LEU B 1 77 ? -7.602 -36.656 -19 1 85.06 77 LEU B CA 1
ATOM 4457 C C . LEU B 1 77 ? -8.688 -35.938 -18.203 1 85.06 77 LEU B C 1
ATOM 4459 O O . LEU B 1 77 ? -8.789 -36.125 -16.984 1 85.06 77 LEU B O 1
ATOM 4463 N N . GLY B 1 78 ? -9.359 -35.031 -18.781 1 75.88 78 GLY B N 1
ATOM 4464 C CA . GLY B 1 78 ? -10.438 -34.312 -18.125 1 75.88 78 GLY B CA 1
ATOM 4465 C C . GLY B 1 78 ? -11.516 -33.844 -19.094 1 75.88 78 GLY B C 1
ATOM 4466 O O . GLY B 1 78 ? -11.453 -34.125 -20.297 1 75.88 78 GLY B O 1
ATOM 4467 N N . GLU B 1 79 ? -12.469 -33.219 -18.5 1 73.06 79 GLU B N 1
ATOM 4468 C CA . GLU B 1 79 ? -13.57 -32.719 -19.312 1 73.06 79 GLU B CA 1
ATOM 4469 C C . GLU B 1 79 ? -13.109 -31.547 -20.188 1 73.06 79 GLU B C 1
ATOM 4471 O O . GLU B 1 79 ? -12.32 -30.703 -19.75 1 73.06 79 GLU B O 1
ATOM 4476 N N . LYS B 1 80 ? -13.5 -31.5 -21.391 1 72.75 80 LYS B N 1
ATOM 4477 C CA . LYS B 1 80 ? -12.992 -30.578 -22.422 1 72.75 80 LYS B CA 1
ATOM 4478 C C . LYS B 1 80 ? -13.719 -29.25 -22.375 1 72.75 80 LYS B C 1
ATOM 4480 O O . LYS B 1 80 ? -13.203 -28.234 -22.859 1 72.75 80 LYS B O 1
ATOM 4485 N N . ASP B 1 81 ? -14.859 -29.25 -21.938 1 79.69 81 ASP B N 1
ATOM 4486 C CA . ASP B 1 81 ? -15.617 -28 -21.953 1 79.69 81 ASP B CA 1
ATOM 4487 C C . ASP B 1 81 ? -16.406 -27.828 -20.656 1 79.69 81 ASP B C 1
ATOM 4489 O O . ASP B 1 81 ? -17.438 -28.469 -20.453 1 79.69 81 ASP B O 1
ATOM 4493 N N . THR B 1 82 ? -15.773 -27.203 -19.672 1 77.69 82 THR B N 1
ATOM 4494 C CA . THR B 1 82 ? -16.469 -26.906 -18.422 1 77.69 82 THR B CA 1
ATOM 4495 C C . THR B 1 82 ? -16.641 -25.406 -18.234 1 77.69 82 THR B C 1
ATOM 4497 O O . THR B 1 82 ? -15.789 -24.625 -18.656 1 77.69 82 THR B O 1
ATOM 4500 N N . PRO B 1 83 ? -17.781 -25.031 -17.766 1 79.94 83 PRO B N 1
ATOM 4501 C CA . PRO B 1 83 ? -18.016 -23.609 -17.516 1 79.94 83 PRO B CA 1
ATOM 4502 C C . PRO B 1 83 ? -17.125 -23.047 -16.422 1 79.94 83 PRO B C 1
ATOM 4504 O O . PRO B 1 83 ? -16.594 -23.797 -15.602 1 79.94 83 PRO B O 1
ATOM 4507 N N . PRO B 1 84 ? -16.906 -21.781 -16.438 1 83.31 84 PRO B N 1
ATOM 4508 C CA . PRO B 1 84 ? -16.062 -21.125 -15.438 1 83.31 84 PRO B CA 1
ATOM 4509 C C . PRO B 1 84 ? -16.594 -21.281 -14.016 1 83.31 84 PRO B C 1
ATOM 4511 O O . PRO B 1 84 ? -15.875 -21.016 -13.047 1 83.31 84 PRO B O 1
ATOM 4514 N N . THR B 1 85 ? -17.75 -21.688 -13.828 1 84.69 85 THR B N 1
ATOM 4515 C CA . THR B 1 85 ? -18.359 -21.828 -12.508 1 84.69 85 THR B CA 1
ATOM 4516 C C . THR B 1 85 ? -18.062 -23.219 -11.938 1 84.69 85 THR B C 1
ATOM 4518 O O . THR B 1 85 ? -18.5 -23.547 -10.828 1 84.69 85 THR B O 1
ATOM 4521 N N . TRP B 1 86 ? -17.297 -23.969 -12.75 1 81.19 86 TRP B N 1
ATOM 4522 C CA . TRP B 1 86 ? -16.812 -25.25 -12.242 1 81.19 86 TRP B CA 1
ATOM 4523 C C . TRP B 1 86 ? -15.414 -25.109 -11.648 1 81.19 86 TRP B C 1
ATOM 4525 O O . TRP B 1 86 ? -14.625 -24.281 -12.102 1 81.19 86 TRP B O 1
ATOM 4535 N N . ARG B 1 87 ? -15.141 -25.969 -10.703 1 81.56 87 ARG B N 1
ATOM 4536 C CA . ARG B 1 87 ? -13.867 -25.906 -10.008 1 81.56 87 ARG B CA 1
ATOM 4537 C C . ARG B 1 87 ? -12.797 -26.703 -10.742 1 81.56 87 ARG B C 1
ATOM 4539 O O . ARG B 1 87 ? -11.648 -26.266 -10.844 1 81.56 87 ARG B O 1
ATOM 4546 N N . GLY B 1 88 ? -13.109 -27.812 -11.242 1 75.75 88 GLY B N 1
ATOM 4547 C CA . GLY B 1 88 ? -12.141 -28.703 -11.859 1 75.75 88 GLY B CA 1
ATOM 4548 C C . GLY B 1 88 ? -11.586 -28.172 -13.164 1 75.75 88 GLY B C 1
ATOM 4549 O O . GLY B 1 88 ? -12.32 -27.578 -13.961 1 75.75 88 GLY B O 1
ATOM 4550 N N . ARG B 1 89 ? -10.32 -28.328 -13.492 1 67.81 89 ARG B N 1
ATOM 4551 C CA . ARG B 1 89 ? -9.703 -27.703 -14.664 1 67.81 89 ARG B CA 1
ATOM 4552 C C . ARG B 1 89 ? -8.992 -28.75 -15.523 1 67.81 89 ARG B C 1
ATOM 4554 O O . ARG B 1 89 ? -9.258 -28.859 -16.719 1 67.81 89 ARG B O 1
ATOM 4561 N N . LYS B 1 90 ? -7.996 -29.438 -15.023 1 63.97 90 LYS B N 1
ATOM 4562 C CA . LYS B 1 90 ? -6.953 -30 -15.883 1 63.97 90 LYS B CA 1
ATOM 4563 C C . LYS B 1 90 ? -6.906 -31.531 -15.766 1 63.97 90 LYS B C 1
ATOM 4565 O O . LYS B 1 90 ? -6.016 -32.156 -16.328 1 63.97 90 LYS B O 1
ATOM 4570 N N . GLY B 1 91 ? -7.93 -32.094 -15.086 1 70.06 91 GLY B N 1
ATOM 4571 C CA . GLY B 1 91 ? -7.941 -33.562 -14.984 1 70.06 91 GLY B CA 1
ATOM 4572 C C . GLY B 1 91 ? -6.746 -34.094 -14.234 1 70.06 91 GLY B C 1
ATOM 4573 O O . GLY B 1 91 ? -6.223 -35.156 -14.586 1 70.06 91 GLY B O 1
ATOM 4574 N N . ARG B 1 92 ? -6.184 -33.344 -13.344 1 74.69 92 ARG B N 1
ATOM 4575 C CA . ARG B 1 92 ? -4.992 -33.812 -12.633 1 74.69 92 ARG B CA 1
ATOM 4576 C C . ARG B 1 92 ? -5.305 -34.094 -11.172 1 74.69 92 ARG B C 1
ATOM 4578 O O . ARG B 1 92 ? -4.613 -34.906 -10.531 1 74.69 92 ARG B O 1
ATOM 4585 N N . GLY B 1 93 ? -6.309 -33.688 -10.648 1 81.44 93 GLY B N 1
ATOM 4586 C CA . GLY B 1 93 ? -6.492 -33.594 -9.203 1 81.44 93 GLY B CA 1
ATOM 4587 C C . GLY B 1 93 ? -6.547 -34.938 -8.523 1 81.44 93 GLY B C 1
ATOM 4588 O O . GLY B 1 93 ? -5.711 -35.25 -7.672 1 81.44 93 GLY B O 1
ATOM 4589 N N . LEU B 1 94 ? -7.461 -35.75 -8.922 1 86.62 94 LEU B N 1
ATOM 4590 C CA . LEU B 1 94 ? -7.625 -37.062 -8.289 1 86.62 94 LEU B CA 1
ATOM 4591 C C . LEU B 1 94 ? -6.371 -37.906 -8.461 1 86.62 94 LEU B C 1
ATOM 4593 O O . LEU B 1 94 ? -5.934 -38.562 -7.516 1 86.62 94 LEU B O 1
ATOM 4597 N N . LYS B 1 95 ? -5.82 -37.812 -9.609 1 90.94 95 LYS B N 1
ATOM 4598 C CA . LYS B 1 95 ? -4.621 -38.562 -9.922 1 90.94 95 LYS B CA 1
ATOM 4599 C C . LYS B 1 95 ? -3.447 -38.156 -9.039 1 90.94 95 LYS B C 1
ATOM 4601 O O . LYS B 1 95 ? -2.617 -38.969 -8.656 1 90.94 95 LYS B O 1
ATOM 4606 N N . GLU B 1 96 ? -3.42 -36.875 -8.789 1 88.75 96 GLU B N 1
ATOM 4607 C CA . GLU B 1 96 ? -2.359 -36.375 -7.938 1 88.75 96 GLU B CA 1
ATOM 4608 C C . GLU B 1 96 ? -2.467 -36.906 -6.516 1 88.75 96 GLU B C 1
ATOM 4610 O O . GLU B 1 96 ? -1.457 -37.25 -5.898 1 88.75 96 GLU B O 1
ATOM 4615 N N . MET B 1 97 ? -3.619 -37.031 -6.023 1 90.81 97 MET B N 1
ATOM 4616 C CA . MET B 1 97 ? -3.85 -37.594 -4.691 1 90.81 97 MET B CA 1
ATOM 4617 C C . MET B 1 97 ? -3.438 -39.062 -4.629 1 90.81 97 MET B C 1
ATOM 4619 O O . MET B 1 97 ? -2.773 -39.469 -3.682 1 90.81 97 MET B O 1
ATOM 4623 N N . ILE B 1 98 ? -3.869 -39.75 -5.574 1 94.38 98 ILE B N 1
ATOM 4624 C CA . ILE B 1 98 ? -3.543 -41.156 -5.633 1 94.38 98 ILE B CA 1
ATOM 4625 C C . ILE B 1 98 ? -2.027 -41.344 -5.707 1 94.38 98 ILE B C 1
ATOM 4627 O O . ILE B 1 98 ? -1.456 -42.156 -4.98 1 94.38 98 ILE B O 1
ATOM 4631 N N . ALA B 1 99 ? -1.43 -40.531 -6.523 1 92 99 ALA B N 1
ATOM 4632 C CA . ALA B 1 99 ? 0.011 -40.625 -6.742 1 92 99 ALA B CA 1
ATOM 4633 C C . ALA B 1 99 ? 0.779 -40.344 -5.453 1 92 99 ALA B C 1
ATOM 4635 O O . ALA B 1 99 ? 1.87 -40.875 -5.246 1 92 99 ALA B O 1
ATOM 4636 N N . ALA B 1 100 ? 0.248 -39.594 -4.59 1 90.94 100 ALA B N 1
ATOM 4637 C CA . ALA B 1 100 ? 0.922 -39.188 -3.361 1 90.94 100 ALA B CA 1
ATOM 4638 C C . ALA B 1 100 ? 0.821 -40.25 -2.289 1 90.94 100 ALA B C 1
ATOM 4640 O O . ALA B 1 100 ? 1.391 -40.125 -1.204 1 90.94 100 ALA B O 1
ATOM 4641 N N . SER B 1 101 ? 0.18 -41.375 -2.562 1 94.06 101 SER B N 1
ATOM 4642 C CA . SER B 1 101 ? -0.075 -42.406 -1.564 1 94.06 101 SER B CA 1
ATOM 4643 C C . SER B 1 101 ? 0.777 -43.656 -1.822 1 94.06 101 SER B C 1
ATOM 4645 O O . SER B 1 101 ? 1.331 -43.812 -2.91 1 94.06 101 SER B O 1
ATOM 4647 N N . ASP B 1 102 ? 0.906 -44.5 -0.788 1 94.12 102 ASP B N 1
ATOM 4648 C CA . ASP B 1 102 ? 1.564 -45.812 -0.927 1 94.12 102 ASP B CA 1
ATOM 4649 C C . ASP B 1 102 ? 0.613 -46.844 -1.515 1 94.12 102 ASP B C 1
ATOM 4651 O O . ASP B 1 102 ? 1.045 -47.75 -2.217 1 94.12 102 ASP B O 1
ATOM 4655 N N . ARG B 1 103 ? -0.544 -46.75 -1.172 1 96.19 103 ARG B N 1
ATOM 4656 C CA . ARG B 1 103 ? -1.669 -47.531 -1.666 1 96.19 103 ARG B CA 1
ATOM 4657 C C . ARG B 1 103 ? -2.943 -46.688 -1.713 1 96.19 103 ARG B C 1
ATOM 4659 O O . ARG B 1 103 ? -3.125 -45.781 -0.903 1 96.19 103 ARG B O 1
ATOM 4666 N N . ALA B 1 104 ? -3.811 -46.969 -2.684 1 97.31 104 ALA B N 1
ATOM 4667 C CA . ALA B 1 104 ? -5.043 -46.188 -2.799 1 97.31 104 ALA B CA 1
ATOM 4668 C C . ALA B 1 104 ? -6.207 -47.062 -3.252 1 97.31 104 ALA B C 1
ATOM 4670 O O . ALA B 1 104 ? -6.008 -48.062 -3.963 1 97.31 104 ALA B O 1
ATOM 4671 N N . GLU B 1 105 ? -7.324 -46.719 -2.834 1 98 105 GLU B N 1
ATOM 4672 C CA . GLU B 1 105 ? -8.57 -47.344 -3.268 1 98 105 GLU B CA 1
ATOM 4673 C C . GLU B 1 105 ? -9.625 -46.312 -3.607 1 98 105 GLU B C 1
ATOM 4675 O O . GLU B 1 105 ? -9.844 -45.375 -2.836 1 98 105 GLU B O 1
ATOM 4680 N N . VAL B 1 106 ? -10.172 -46.406 -4.75 1 97.31 106 VAL B N 1
ATOM 4681 C CA . VAL B 1 106 ? -11.281 -45.562 -5.188 1 97.31 106 VAL B CA 1
ATOM 4682 C C . VAL B 1 106 ? -12.547 -46.406 -5.316 1 97.31 106 VAL B C 1
ATOM 4684 O O . VAL B 1 106 ? -12.789 -47 -6.359 1 97.31 106 VAL B O 1
ATOM 4687 N N . GLU B 1 107 ? -13.344 -46.406 -4.277 1 97.44 107 GLU B N 1
ATOM 4688 C CA . GLU B 1 107 ? -14.617 -47.125 -4.293 1 97.44 107 GLU B CA 1
ATOM 4689 C C . GLU B 1 107 ? -15.734 -46.25 -4.848 1 97.44 107 GLU B C 1
ATOM 4691 O O . GLU B 1 107 ? -16.094 -45.25 -4.238 1 97.44 107 GLU B O 1
ATOM 4696 N N . THR B 1 108 ? -16.219 -46.5 -5.965 1 96 108 THR B N 1
ATOM 4697 C CA . THR B 1 108 ? -17.297 -45.75 -6.609 1 96 108 THR B CA 1
ATOM 4698 C C . THR B 1 108 ? -18.453 -46.656 -6.961 1 96 108 THR B C 1
ATOM 4700 O O . THR B 1 108 ? -18.438 -47.844 -6.605 1 96 108 THR B O 1
ATOM 4703 N N . VAL B 1 109 ? -19.453 -46.188 -7.57 1 94.38 109 VAL B N 1
ATOM 4704 C CA . VAL B 1 109 ? -20.672 -46.938 -7.824 1 94.38 109 VAL B CA 1
ATOM 4705 C C . VAL B 1 109 ? -20.344 -48.219 -8.617 1 94.38 109 VAL B C 1
ATOM 4707 O O . VAL B 1 109 ? -19.859 -48.125 -9.742 1 94.38 109 VAL B O 1
ATOM 4710 N N . GLY B 1 110 ? -20.422 -49.344 -8.031 1 94.62 110 GLY B N 1
ATOM 4711 C CA . GLY B 1 110 ? -20.375 -50.625 -8.703 1 94.62 110 GLY B CA 1
ATOM 4712 C C . GLY B 1 110 ? -19 -51.25 -8.734 1 94.62 110 GLY B C 1
ATOM 4713 O O . GLY B 1 110 ? -18.828 -52.438 -9.07 1 94.62 110 GLY B O 1
ATOM 4714 N N . ARG B 1 111 ? -17.922 -50.438 -8.383 1 96.19 111 ARG B N 1
ATOM 4715 C CA . ARG B 1 111 ? -16.578 -51 -8.508 1 96.19 111 ARG B CA 1
ATOM 4716 C C . ARG B 1 111 ? -15.594 -50.281 -7.598 1 96.19 111 ARG B C 1
ATOM 4718 O O . ARG B 1 111 ? -15.867 -49.156 -7.152 1 96.19 111 ARG B O 1
ATOM 4725 N N . THR B 1 112 ? -14.547 -50.938 -7.348 1 97.69 112 THR B N 1
ATOM 4726 C CA . THR B 1 112 ? -13.43 -50.375 -6.602 1 97.69 112 THR B CA 1
ATOM 4727 C C . THR B 1 112 ? -12.133 -50.469 -7.402 1 97.69 112 THR B C 1
ATOM 4729 O O . THR B 1 112 ? -11.75 -51.562 -7.82 1 97.69 112 THR B O 1
ATOM 4732 N N . LEU B 1 113 ? -11.523 -49.344 -7.699 1 97.44 113 LEU B N 1
ATOM 4733 C CA . LEU B 1 113 ? -10.18 -49.312 -8.273 1 97.44 113 LEU B CA 1
ATOM 4734 C C . LEU B 1 113 ? -9.117 -49.375 -7.18 1 97.44 113 LEU B C 1
ATOM 4736 O O . LEU B 1 113 ? -9.148 -48.594 -6.23 1 97.44 113 LEU B O 1
ATOM 4740 N N . VAL B 1 114 ? -8.227 -50.344 -7.316 1 97.44 114 VAL B N 1
ATOM 4741 C CA . VAL B 1 114 ? -7.195 -50.531 -6.309 1 97.44 114 VAL B CA 1
ATOM 4742 C C . VAL B 1 114 ? -5.82 -50.281 -6.918 1 97.44 114 VAL B C 1
ATOM 4744 O O . VAL B 1 114 ? -5.52 -50.75 -8.016 1 97.44 114 VAL B O 1
ATOM 4747 N N . PHE B 1 115 ? -4.984 -49.5 -6.266 1 97.12 115 PHE B N 1
ATOM 4748 C CA . PHE B 1 115 ? -3.611 -49.188 -6.625 1 97.12 115 PHE B CA 1
ATOM 4749 C C . PHE B 1 115 ? -2.645 -49.656 -5.543 1 97.12 115 PHE B C 1
ATOM 4751 O O . PHE B 1 115 ? -2.633 -49.094 -4.438 1 97.12 115 PHE B O 1
ATOM 4758 N N . ASP B 1 116 ? -1.861 -50.656 -5.809 1 94.94 116 ASP B N 1
ATOM 4759 C CA . ASP B 1 116 ? -0.958 -51.188 -4.793 1 94.94 116 ASP B CA 1
ATOM 4760 C C . ASP B 1 116 ? 0.314 -51.75 -5.426 1 94.94 116 ASP B C 1
ATOM 4762 O O . ASP B 1 116 ? 0.662 -51.375 -6.555 1 94.94 116 ASP B O 1
ATOM 4766 N N . ASN B 1 117 ? 1.03 -52.562 -4.66 1 90.94 117 ASN B N 1
ATOM 4767 C CA . ASN B 1 117 ? 2.336 -53.031 -5.09 1 90.94 117 ASN B CA 1
ATOM 4768 C C . ASN B 1 117 ? 2.219 -53.969 -6.301 1 90.94 117 ASN B C 1
ATOM 4770 O O . ASN B 1 117 ? 3.205 -54.219 -7 1 90.94 117 ASN B O 1
ATOM 4774 N N . THR B 1 118 ? 0.977 -54.375 -6.605 1 91.56 118 THR B N 1
ATOM 4775 C CA . THR B 1 118 ? 0.78 -55.281 -7.742 1 91.56 118 THR B CA 1
ATOM 4776 C C . THR B 1 118 ? 0.292 -54.5 -8.961 1 91.56 118 THR B C 1
ATOM 4778 O O . THR B 1 118 ? 0.135 -55.062 -10.039 1 91.56 118 THR B O 1
ATOM 4781 N N . GLY B 1 119 ? 0.163 -53.281 -8.781 1 93.12 119 GLY B N 1
ATOM 4782 C CA . GLY B 1 119 ? -0.32 -52.438 -9.867 1 93.12 119 GLY B CA 1
ATOM 4783 C C . GLY B 1 119 ? -1.749 -51.969 -9.664 1 93.12 119 GLY B C 1
ATOM 4784 O O . GLY B 1 119 ? -2.172 -51.719 -8.539 1 93.12 119 GLY B O 1
ATOM 4785 N N . ARG B 1 120 ? -2.441 -51.719 -10.75 1 94.88 120 ARG B N 1
ATOM 4786 C CA . ARG B 1 120 ? -3.826 -51.25 -10.758 1 94.88 120 ARG B CA 1
ATOM 4787 C C . ARG B 1 120 ? -4.781 -52.406 -11.07 1 94.88 120 ARG B C 1
ATOM 4789 O O . ARG B 1 120 ? -4.578 -53.156 -12.031 1 94.88 120 ARG B O 1
ATOM 4796 N N . HIS B 1 121 ? -5.793 -52.562 -10.344 1 94.31 121 HIS B N 1
ATOM 4797 C CA . HIS B 1 121 ? -6.816 -53.562 -10.648 1 94.31 121 HIS B CA 1
ATOM 4798 C C . HIS B 1 121 ? -8.195 -53.094 -10.203 1 94.31 121 HIS B C 1
ATOM 4800 O O . HIS B 1 121 ? -8.312 -52.094 -9.445 1 94.31 121 HIS B O 1
ATOM 4806 N N . VAL B 1 122 ? -9.211 -53.719 -10.719 1 95.56 122 VAL B N 1
ATOM 4807 C CA . VAL B 1 122 ? -10.594 -53.344 -10.445 1 95.56 122 VAL B CA 1
ATOM 4808 C C . VAL B 1 122 ? -11.352 -54.531 -9.859 1 95.56 122 VAL B C 1
ATOM 4810 O O . VAL B 1 122 ? -11.18 -55.656 -10.305 1 95.56 122 VAL B O 1
ATOM 4813 N N . LYS B 1 123 ? -12.086 -54.312 -8.844 1 96.25 123 LYS B N 1
ATOM 4814 C CA . LYS B 1 123 ? -12.953 -55.344 -8.258 1 96.25 123 LYS B CA 1
ATOM 4815 C C . LYS B 1 123 ? -14.375 -54.812 -8.102 1 96.25 123 LYS B C 1
ATOM 4817 O O . LYS B 1 123 ? -14.594 -53.625 -7.867 1 96.25 123 LYS B O 1
ATOM 4822 N N . PRO B 1 124 ? -15.336 -55.656 -8.203 1 96.19 124 PRO B N 1
ATOM 4823 C CA . PRO B 1 124 ? -16.719 -55.25 -8.039 1 96.19 124 PRO B CA 1
ATOM 4824 C C . PRO B 1 124 ? -17.078 -54.906 -6.586 1 96.19 124 PRO B C 1
ATOM 4826 O O . PRO B 1 124 ? -16.422 -55.406 -5.664 1 96.19 124 PRO B O 1
ATOM 4829 N N . ASN B 1 125 ? -17.984 -54 -6.41 1 96.5 125 ASN B N 1
ATOM 4830 C CA . ASN B 1 125 ? -18.531 -53.688 -5.094 1 96.5 125 ASN B CA 1
ATOM 4831 C C . ASN B 1 125 ? -20.031 -53.406 -5.16 1 96.5 125 ASN B C 1
ATOM 4833 O O . ASN B 1 125 ? -20.641 -53.531 -6.223 1 96.5 125 ASN B O 1
ATOM 4837 N N . THR B 1 126 ? -20.641 -53.062 -4.012 1 95.25 126 THR B N 1
ATOM 4838 C CA . THR B 1 126 ? -22.078 -52.906 -3.959 1 95.25 126 THR B CA 1
ATOM 4839 C C . THR B 1 126 ? -22.453 -51.438 -3.662 1 95.25 126 THR B C 1
ATOM 4841 O O . THR B 1 126 ? -23.594 -51.156 -3.307 1 95.25 126 THR B O 1
ATOM 4844 N N . ARG B 1 127 ? -21.5 -50.594 -3.871 1 94.88 127 ARG B N 1
ATOM 4845 C CA . ARG B 1 127 ? -21.797 -49.188 -3.611 1 94.88 127 ARG B CA 1
ATOM 4846 C C . ARG B 1 127 ? -22.781 -48.625 -4.625 1 94.88 127 ARG B C 1
ATOM 4848 O O . ARG B 1 127 ? -22.641 -48.844 -5.828 1 94.88 127 ARG B O 1
ATOM 4855 N N . GLU B 1 128 ? -23.812 -47.875 -4.125 1 93.06 128 GLU B N 1
ATOM 4856 C CA . GLU B 1 128 ? -24.875 -47.438 -5.008 1 93.06 128 GLU B CA 1
ATOM 4857 C C . GLU B 1 128 ? -24.766 -45.938 -5.27 1 93.06 128 GLU B C 1
ATOM 4859 O O . GLU B 1 128 ? -25.359 -45.406 -6.215 1 93.06 128 GLU B O 1
ATOM 4864 N N . VAL B 1 129 ? -24.047 -45.312 -4.336 1 93.06 129 VAL B N 1
ATOM 4865 C CA . VAL B 1 129 ? -23.984 -43.875 -4.5 1 93.06 129 VAL B CA 1
ATOM 4866 C C . VAL B 1 129 ? -22.609 -43.344 -4.105 1 93.06 129 VAL B C 1
ATOM 4868 O O . VAL B 1 129 ? -21.969 -43.906 -3.207 1 93.06 129 VAL B O 1
ATOM 4871 N N . GLY B 1 130 ? -22.156 -42.375 -4.84 1 94 130 GLY B N 1
ATOM 4872 C CA . GLY B 1 130 ? -21 -41.594 -4.434 1 94 130 GLY B CA 1
ATOM 4873 C C . GLY B 1 130 ? -19.672 -42.312 -4.652 1 94 130 GLY B C 1
ATOM 4874 O O . GLY B 1 130 ? -19.594 -43.219 -5.473 1 94 130 GLY B O 1
ATOM 4875 N N . THR B 1 131 ? -18.609 -41.75 -4.066 1 95.12 131 THR B N 1
ATOM 4876 C CA . THR B 1 131 ? -17.234 -42.25 -4.16 1 95.12 131 THR B CA 1
ATOM 4877 C C . THR B 1 131 ? -16.547 -42.156 -2.807 1 95.12 131 THR B C 1
ATOM 4879 O O . THR B 1 131 ? -16.734 -41.188 -2.07 1 95.12 131 THR B O 1
ATOM 4882 N N . CYS B 1 132 ? -15.875 -43.188 -2.445 1 96.75 132 CYS B N 1
ATOM 4883 C CA . CYS B 1 132 ? -15.016 -43.188 -1.264 1 96.75 132 CYS B CA 1
ATOM 4884 C C . CYS B 1 132 ? -13.555 -43.375 -1.652 1 96.75 132 CYS B C 1
ATOM 4886 O O . CYS B 1 132 ? -13.172 -44.406 -2.178 1 96.75 132 CYS B O 1
ATOM 4888 N N . LEU B 1 133 ? -12.789 -42.344 -1.473 1 96.69 133 LEU B N 1
ATOM 4889 C CA . LEU B 1 133 ? -11.352 -42.375 -1.716 1 96.69 133 LEU B CA 1
ATOM 4890 C C . LEU B 1 133 ? -10.594 -42.75 -0.443 1 96.69 133 LEU B C 1
ATOM 4892 O O . LEU B 1 133 ? -10.734 -42.062 0.581 1 96.69 133 LEU B O 1
ATOM 4896 N N . ARG B 1 134 ? -9.875 -43.781 -0.461 1 97.62 134 ARG B N 1
ATOM 4897 C CA . ARG B 1 134 ? -9.008 -44.188 0.639 1 97.62 134 ARG B CA 1
ATOM 4898 C C . ARG B 1 134 ? -7.539 -44.156 0.222 1 97.62 134 ARG B C 1
ATOM 4900 O O . ARG B 1 134 ? -7.117 -44.938 -0.644 1 97.62 134 ARG B O 1
ATOM 4907 N N . LEU B 1 135 ? -6.812 -43.312 0.781 1 96.81 135 LEU B N 1
ATOM 4908 C CA . LEU B 1 135 ? -5.395 -43.125 0.499 1 96.81 135 LEU B CA 1
ATOM 4909 C C . LEU B 1 135 ? -4.543 -43.562 1.691 1 96.81 135 LEU B C 1
ATOM 4911 O O . LEU B 1 135 ? -4.699 -43.031 2.791 1 96.81 135 LEU B O 1
ATOM 4915 N N . PHE B 1 136 ? -3.684 -44.5 1.469 1 96.94 136 PHE B N 1
ATOM 4916 C CA . PHE B 1 136 ? -2.869 -45.062 2.549 1 96.94 136 PHE B CA 1
ATOM 4917 C C . PHE B 1 136 ? -1.445 -44.5 2.477 1 96.94 136 PHE B C 1
ATOM 4919 O O . PHE B 1 136 ? -0.72 -44.781 1.518 1 96.94 136 PHE B O 1
ATOM 4926 N N . ARG B 1 137 ? -1.1 -43.75 3.414 1 93.25 137 ARG B N 1
ATOM 4927 C CA . ARG B 1 137 ? 0.242 -43.219 3.588 1 93.25 137 ARG B CA 1
ATOM 4928 C C . ARG B 1 137 ? 0.439 -42.688 5.004 1 93.25 137 ARG B C 1
ATOM 4930 O O . ARG B 1 137 ? -0.524 -42.281 5.668 1 93.25 137 ARG B O 1
ATOM 4937 N N . ARG B 1 138 ? 1.598 -42.656 5.438 1 92.81 138 ARG B N 1
ATOM 4938 C CA . ARG B 1 138 ? 1.896 -42.094 6.746 1 92.81 138 ARG B CA 1
ATOM 4939 C C . ARG B 1 138 ? 1.947 -40.562 6.684 1 92.81 138 ARG B C 1
ATOM 4941 O O . ARG B 1 138 ? 2.541 -40 5.766 1 92.81 138 ARG B O 1
ATOM 4948 N N . THR B 1 139 ? 1.258 -39.938 7.52 1 93.12 139 THR B N 1
ATOM 4949 C CA . THR B 1 139 ? 1.259 -38.5 7.629 1 93.12 139 THR B CA 1
ATOM 4950 C C . THR B 1 139 ? 1.656 -38.062 9.031 1 93.12 139 THR B C 1
ATOM 4952 O O . THR B 1 139 ? 1.312 -38.719 10.016 1 93.12 139 THR B O 1
ATOM 4955 N N . SER B 1 140 ? 2.418 -37 9.141 1 93.31 140 SER B N 1
ATOM 4956 C CA . SER B 1 140 ? 2.809 -36.469 10.438 1 93.31 140 SER B CA 1
ATOM 4957 C C . SER B 1 140 ? 1.659 -35.688 11.086 1 93.31 140 SER B C 1
ATOM 4959 O O . SER B 1 140 ? 0.697 -35.312 10.406 1 93.31 140 SER B O 1
ATOM 4961 N N . ALA B 1 141 ? 1.792 -35.5 12.383 1 94.69 141 ALA B N 1
ATOM 4962 C CA . ALA B 1 141 ? 0.791 -34.719 13.109 1 94.69 141 ALA B CA 1
ATOM 4963 C C . ALA B 1 141 ? 0.724 -33.281 12.594 1 94.69 141 ALA B C 1
ATOM 4965 O O . ALA B 1 141 ? -0.363 -32.719 12.438 1 94.69 141 ALA B O 1
ATOM 4966 N N . SER B 1 142 ? 1.846 -32.75 12.297 1 93.38 142 SER B N 1
ATOM 4967 C CA . SER B 1 142 ? 1.911 -31.375 11.805 1 93.38 142 SER B CA 1
ATOM 4968 C C . SER B 1 142 ? 1.25 -31.25 10.438 1 93.38 142 SER B C 1
ATOM 4970 O O . SER B 1 142 ? 0.566 -30.25 10.164 1 93.38 142 SER B O 1
ATOM 4972 N N . GLU B 1 143 ? 1.45 -32.156 9.578 1 91.5 143 GLU B N 1
ATOM 4973 C CA . GLU B 1 143 ? 0.836 -32.156 8.25 1 91.5 143 GLU B CA 1
ATOM 4974 C C . GLU B 1 143 ? -0.686 -32.219 8.352 1 91.5 143 GLU B C 1
ATOM 4976 O O . GLU B 1 143 ? -1.388 -31.531 7.617 1 91.5 143 GLU B O 1
ATOM 4981 N N . ARG B 1 144 ? -1.168 -33.062 9.219 1 95.94 144 ARG B N 1
ATOM 4982 C CA . ARG B 1 144 ? -2.609 -33.219 9.391 1 95.94 144 ARG B CA 1
ATOM 4983 C C . ARG B 1 144 ? -3.23 -31.953 9.992 1 95.94 144 ARG B C 1
ATOM 4985 O O . ARG B 1 144 ? -4.309 -31.531 9.57 1 95.94 144 ARG B O 1
ATOM 4992 N N . GLU B 1 145 ? -2.533 -31.469 10.984 1 95.62 145 GLU B N 1
ATOM 4993 C CA . GLU B 1 145 ? -3.027 -30.25 11.602 1 95.62 145 GLU B CA 1
ATOM 4994 C C . GLU B 1 145 ? -3.111 -29.109 10.586 1 95.62 145 GLU B C 1
ATOM 4996 O O . GLU B 1 145 ? -4.102 -28.375 10.539 1 95.62 145 GLU B O 1
ATOM 5001 N N . ALA B 1 146 ? -2.1 -28.969 9.797 1 93.94 146 ALA B N 1
ATOM 5002 C CA . ALA B 1 146 ? -2.088 -27.938 8.758 1 93.94 146 ALA B CA 1
ATOM 5003 C C . ALA B 1 146 ? -3.209 -28.172 7.746 1 93.94 146 ALA B C 1
ATOM 5005 O O . ALA B 1 146 ? -3.844 -27.234 7.281 1 93.94 146 ALA B O 1
ATOM 5006 N N . ALA B 1 147 ? -3.402 -29.391 7.391 1 95.75 147 ALA B N 1
ATOM 5007 C CA . ALA B 1 147 ? -4.461 -29.75 6.445 1 95.75 147 ALA B CA 1
ATOM 5008 C C . ALA B 1 147 ? -5.832 -29.391 7 1 95.75 147 ALA B C 1
ATOM 5010 O O . ALA B 1 147 ? -6.656 -28.797 6.297 1 95.75 147 ALA B O 1
ATOM 5011 N N . VAL B 1 148 ? -6.02 -29.719 8.242 1 96.31 148 VAL B N 1
ATOM 5012 C CA . VAL B 1 148 ? -7.301 -29.422 8.875 1 96.31 148 VAL B CA 1
ATOM 5013 C C . VAL B 1 148 ? -7.535 -27.922 8.906 1 96.31 148 VAL B C 1
ATOM 5015 O O . VAL B 1 148 ? -8.641 -27.453 8.625 1 96.31 148 VAL B O 1
ATOM 5018 N N . GLN B 1 149 ? -6.543 -27.203 9.281 1 93.75 149 GLN B N 1
ATOM 5019 C CA . GLN B 1 149 ? -6.648 -25.75 9.344 1 93.75 149 GLN B CA 1
ATOM 5020 C C . GLN B 1 149 ? -7.043 -25.172 7.992 1 93.75 149 GLN B C 1
ATOM 5022 O O . GLN B 1 149 ? -7.895 -24.281 7.918 1 93.75 149 GLN B O 1
ATOM 5027 N N . LEU B 1 150 ? -6.488 -25.641 6.957 1 93.31 150 LEU B N 1
ATOM 5028 C CA . LEU B 1 150 ? -6.793 -25.172 5.613 1 93.31 150 LEU B CA 1
ATOM 5029 C C . LEU B 1 150 ? -8.203 -25.578 5.195 1 93.31 150 LEU B C 1
ATOM 5031 O O . LEU B 1 150 ? -8.969 -24.766 4.691 1 93.31 150 LEU B O 1
ATOM 5035 N N . LEU B 1 151 ? -8.539 -26.828 5.383 1 95.81 151 LEU B N 1
ATOM 5036 C CA . LEU B 1 151 ? -9.805 -27.391 4.906 1 95.81 151 LEU B CA 1
ATOM 5037 C C . LEU B 1 151 ? -10.984 -26.766 5.656 1 95.81 151 LEU B C 1
ATOM 5039 O O . LEU B 1 151 ? -12.07 -26.609 5.094 1 95.81 151 LEU B O 1
ATOM 5043 N N . ARG B 1 152 ? -10.719 -26.391 6.84 1 95.44 152 ARG B N 1
ATOM 5044 C CA . ARG B 1 152 ? -11.789 -25.797 7.645 1 95.44 152 ARG B CA 1
ATOM 5045 C C . ARG B 1 152 ? -12.117 -24.391 7.156 1 95.44 152 ARG B C 1
ATOM 5047 O O . ARG B 1 152 ? -13.156 -23.828 7.512 1 95.44 152 ARG B O 1
ATOM 5054 N N . LEU B 1 153 ? -11.281 -23.828 6.398 1 95.69 153 LEU B N 1
ATOM 5055 C CA . LEU B 1 153 ? -11.555 -22.516 5.812 1 95.69 153 LEU B CA 1
ATOM 5056 C C . LEU B 1 153 ? -12.57 -22.641 4.676 1 95.69 153 LEU B C 1
ATOM 5058 O O . LEU B 1 153 ? -13.141 -21.641 4.238 1 95.69 153 LEU B O 1
ATOM 5062 N N . THR B 1 154 ? -12.758 -23.828 4.137 1 96.75 154 THR B N 1
ATOM 5063 C CA . THR B 1 154 ? -13.609 -24.047 2.969 1 96.75 154 THR B CA 1
ATOM 5064 C C . THR B 1 154 ? -15.016 -23.531 3.219 1 96.75 154 THR B C 1
ATOM 5066 O O . THR B 1 154 ? -15.562 -23.688 4.309 1 96.75 154 THR B O 1
ATOM 5069 N N . ILE B 1 155 ? -15.531 -22.891 2.232 1 96.69 155 ILE B N 1
ATOM 5070 C CA . ILE B 1 155 ? -16.922 -22.469 2.24 1 96.69 155 ILE B CA 1
ATOM 5071 C C . ILE B 1 155 ? -17.75 -23.375 1.324 1 96.69 155 ILE B C 1
ATOM 5073 O O . ILE B 1 155 ? -17.781 -23.172 0.107 1 96.69 155 ILE B O 1
ATOM 5077 N N . PRO B 1 156 ? -18.406 -24.312 1.895 1 95.38 156 PRO B N 1
ATOM 5078 C CA . PRO B 1 156 ? -19.156 -25.25 1.062 1 95.38 156 PRO B CA 1
ATOM 5079 C C . PRO B 1 156 ? -20.312 -24.578 0.309 1 95.38 156 PRO B C 1
ATOM 5081 O O . PRO B 1 156 ? -20.859 -23.594 0.784 1 95.38 156 PRO B O 1
ATOM 5084 N N . PRO B 1 157 ? -20.578 -25.125 -0.886 1 93.56 157 PRO B N 1
ATOM 5085 C CA . PRO B 1 157 ? -21.766 -24.594 -1.578 1 93.56 157 PRO B CA 1
ATOM 5086 C C . PRO B 1 157 ? -23.031 -24.719 -0.744 1 93.56 157 PRO B C 1
ATOM 5088 O O . PRO B 1 157 ? -23.109 -25.562 0.152 1 93.56 157 PRO B O 1
ATOM 5091 N N . PRO B 1 158 ? -24 -23.781 -1.045 1 90.75 158 PRO B N 1
ATOM 5092 C CA . PRO B 1 158 ? -25.266 -23.891 -0.308 1 90.75 158 PRO B CA 1
ATOM 5093 C C . PRO B 1 158 ? -25.875 -25.281 -0.38 1 90.75 158 PRO B C 1
ATOM 5095 O O . PRO B 1 158 ? -25.953 -25.875 -1.46 1 90.75 158 PRO B O 1
ATOM 5098 N N . GLY B 1 159 ? -26.25 -25.844 0.731 1 92.19 159 GLY B N 1
ATOM 5099 C CA . GLY B 1 159 ? -26.938 -27.125 0.791 1 92.19 159 GLY B CA 1
ATOM 5100 C C . GLY B 1 159 ? -25.984 -28.297 0.931 1 92.19 159 GLY B C 1
ATOM 5101 O O . GLY B 1 159 ? -26.422 -29.438 1.061 1 92.19 159 GLY B O 1
ATOM 5102 N N . VAL B 1 160 ? -24.703 -28.047 0.862 1 95.75 160 VAL B N 1
ATOM 5103 C CA . VAL B 1 160 ? -23.734 -29.125 0.951 1 95.75 160 VAL B CA 1
ATOM 5104 C C . VAL B 1 160 ? -23.125 -29.172 2.355 1 95.75 160 VAL B C 1
ATOM 5106 O O . VAL B 1 160 ? -22.719 -28.141 2.889 1 95.75 160 VAL B O 1
ATOM 5109 N N . GLU B 1 161 ? -23.141 -30.328 2.957 1 97.56 161 GLU B N 1
ATOM 5110 C CA . GLU B 1 161 ? -22.531 -30.531 4.27 1 97.56 161 GLU B CA 1
ATOM 5111 C C . GLU B 1 161 ? -21.109 -31.062 4.141 1 97.56 161 GLU B C 1
ATOM 5113 O O . GLU B 1 161 ? -20.891 -32.125 3.547 1 97.56 161 GLU B O 1
ATOM 5118 N N . LEU B 1 162 ? -20.141 -30.391 4.641 1 97.88 162 LEU B N 1
ATOM 5119 C CA . LEU B 1 162 ? -18.75 -30.812 4.699 1 97.88 162 LEU B CA 1
ATOM 5120 C C . LEU B 1 162 ? -18.344 -31.156 6.133 1 97.88 162 LEU B C 1
ATOM 5122 O O . LEU B 1 162 ? -18.5 -30.328 7.039 1 97.88 162 LEU B O 1
ATOM 5126 N N . VAL B 1 163 ? -17.938 -32.375 6.359 1 98.25 163 VAL B N 1
ATOM 5127 C CA . VAL B 1 163 ? -17.516 -32.844 7.676 1 98.25 163 VAL B CA 1
ATOM 5128 C C . VAL B 1 163 ? -16.031 -33.219 7.641 1 98.25 163 VAL B C 1
ATOM 5130 O O . VAL B 1 163 ? -15.609 -34.031 6.832 1 98.25 163 VAL B O 1
ATOM 5133 N N . ILE B 1 164 ? -15.234 -32.625 8.492 1 97.94 164 ILE B N 1
ATOM 5134 C CA . ILE B 1 164 ? -13.805 -32.906 8.594 1 97.94 164 ILE B CA 1
ATOM 5135 C C . ILE B 1 164 ? -13.5 -33.5 9.969 1 97.94 164 ILE B C 1
ATOM 5137 O O . ILE B 1 164 ? -13.68 -32.844 10.992 1 97.94 164 ILE B O 1
ATOM 5141 N N . ASN B 1 165 ? -13.016 -34.688 10.016 1 97.44 165 ASN B N 1
ATOM 5142 C CA . ASN B 1 165 ? -12.695 -35.406 11.25 1 97.44 165 ASN B CA 1
ATOM 5143 C C . ASN B 1 165 ? -13.852 -35.344 12.25 1 97.44 165 ASN B C 1
ATOM 5145 O O . ASN B 1 165 ? -13.648 -35 13.414 1 97.44 165 ASN B O 1
ATOM 5149 N N . GLY B 1 166 ? -15.055 -35.5 11.711 1 96.38 166 GLY B N 1
ATOM 5150 C CA . GLY B 1 166 ? -16.234 -35.625 12.539 1 96.38 166 GLY B CA 1
ATOM 5151 C C . GLY B 1 166 ? -16.891 -34.312 12.859 1 96.38 166 GLY B C 1
ATOM 5152 O O . GLY B 1 166 ? -17.953 -34.25 13.477 1 96.38 166 GLY B O 1
ATOM 5153 N N . ARG B 1 167 ? -16.344 -33.188 12.453 1 96.69 167 ARG B N 1
ATOM 5154 C CA . ARG B 1 167 ? -16.891 -31.875 12.734 1 96.69 167 ARG B CA 1
ATOM 5155 C C . ARG B 1 167 ? -17.375 -31.203 11.453 1 96.69 167 ARG B C 1
ATOM 5157 O O . ARG B 1 167 ? -16.641 -31.156 10.461 1 96.69 167 ARG B O 1
ATOM 5164 N N . THR B 1 168 ? -18.531 -30.672 11.484 1 97.12 168 THR B N 1
ATOM 5165 C CA . THR B 1 168 ? -19.109 -29.984 10.336 1 97.12 168 THR B CA 1
ATOM 5166 C C . THR B 1 168 ? -18.453 -28.625 10.133 1 97.12 168 THR B C 1
ATOM 5168 O O . THR B 1 168 ? -18.188 -27.891 11.094 1 97.12 168 THR B O 1
ATOM 5171 N N . VAL B 1 169 ? -18.156 -28.297 8.898 1 96.56 169 VAL B N 1
ATOM 5172 C CA . VAL B 1 169 ? -17.578 -27 8.555 1 96.56 169 VAL B CA 1
ATOM 5173 C C . VAL B 1 169 ? -18.688 -25.984 8.32 1 96.56 169 VAL B C 1
ATOM 5175 O O . VAL B 1 169 ? -19.578 -26.203 7.5 1 96.56 169 VAL B O 1
ATOM 5178 N N . ARG B 1 170 ? -18.656 -24.906 9 1 93.38 170 ARG B N 1
ATOM 5179 C CA . ARG B 1 170 ? -19.641 -23.844 8.852 1 93.38 170 ARG B CA 1
ATOM 5180 C C . ARG B 1 170 ? -19.031 -22.625 8.148 1 93.38 170 ARG B C 1
ATOM 5182 O O . ARG B 1 170 ? -17.891 -22.266 8.422 1 93.38 170 ARG B O 1
ATOM 5189 N N . PRO B 1 171 ? -19.812 -22.094 7.27 1 92.5 171 PRO B N 1
ATOM 5190 C CA . PRO B 1 171 ? -19.297 -20.875 6.641 1 92.5 171 PRO B CA 1
ATOM 5191 C C . PRO B 1 171 ? -19.188 -19.703 7.617 1 92.5 171 PRO B C 1
ATOM 5193 O O . PRO B 1 171 ? -19.922 -19.641 8.602 1 92.5 171 PRO B O 1
ATOM 5196 N N . PRO B 1 172 ? -18.234 -18.812 7.359 1 95.44 172 PRO B N 1
ATOM 5197 C CA . PRO B 1 172 ? -18.125 -17.609 8.188 1 95.44 172 PRO B CA 1
ATOM 5198 C C . PRO B 1 172 ? -19.297 -16.641 7.957 1 95.44 172 PRO B C 1
ATOM 5200 O O . PRO B 1 172 ? -20.109 -16.859 7.055 1 95.44 172 PRO B O 1
ATOM 5203 N N . ARG B 1 173 ? -19.344 -15.648 8.781 1 96 173 ARG B N 1
ATOM 5204 C CA . ARG B 1 173 ? -20.406 -14.656 8.68 1 96 173 ARG B CA 1
ATOM 5205 C C . ARG B 1 173 ? -20.25 -13.812 7.426 1 96 173 ARG B C 1
ATOM 5207 O O . ARG B 1 173 ? -19.172 -13.297 7.148 1 96 173 ARG B O 1
ATOM 5214 N N . VAL B 1 174 ? -21.359 -13.68 6.758 1 95.88 174 VAL B N 1
ATOM 5215 C CA . VAL B 1 174 ? -21.359 -12.922 5.512 1 95.88 174 VAL B CA 1
ATOM 5216 C C . VAL B 1 174 ? -21.219 -11.43 5.816 1 95.88 174 VAL B C 1
ATOM 5218 O O . VAL B 1 174 ? -21.859 -10.922 6.738 1 95.88 174 VAL B O 1
ATOM 5221 N N . LYS B 1 175 ? -20.344 -10.734 5.109 1 95.62 175 LYS B N 1
ATOM 5222 C CA . LYS B 1 175 ? -20.188 -9.289 5.176 1 95.62 175 LYS B CA 1
ATOM 5223 C C . LYS B 1 175 ? -20.953 -8.594 4.055 1 95.62 175 LYS B C 1
ATOM 5225 O O . LYS B 1 175 ? -21.672 -7.617 4.293 1 95.62 175 LYS B O 1
ATOM 5230 N N . ASP B 1 176 ? -20.734 -9.047 2.857 1 95.44 176 ASP B N 1
ATOM 5231 C CA . ASP B 1 176 ? -21.344 -8.43 1.683 1 95.44 176 ASP B CA 1
ATOM 5232 C C . ASP B 1 176 ? -21.297 -9.367 0.48 1 95.44 176 ASP B C 1
ATOM 5234 O O . ASP B 1 176 ? -20.594 -10.383 0.508 1 95.44 176 ASP B O 1
ATOM 5238 N N . SER B 1 177 ? -22.094 -9.125 -0.561 1 97.25 177 SER B N 1
ATOM 5239 C CA . SER B 1 177 ? -22.094 -9.828 -1.838 1 97.25 177 SER B CA 1
ATOM 5240 C C . SER B 1 177 ? -22.234 -8.859 -3.006 1 97.25 177 SER B C 1
ATOM 5242 O O . SER B 1 177 ? -23.219 -8.125 -3.094 1 97.25 177 SER B O 1
ATOM 5244 N N . LEU B 1 178 ? -21.266 -8.867 -3.842 1 97.06 178 LEU B N 1
ATOM 5245 C CA . LEU B 1 178 ? -21.281 -7.984 -5.008 1 97.06 178 LEU B CA 1
ATOM 5246 C C . LEU B 1 178 ? -21.594 -8.766 -6.277 1 97.06 178 LEU B C 1
ATOM 5248 O O . LEU B 1 178 ? -21.047 -9.852 -6.496 1 97.06 178 LEU B O 1
ATOM 5252 N N . GLU B 1 179 ? -22.422 -8.203 -7.094 1 96.56 179 GLU B N 1
ATOM 5253 C CA . GLU B 1 179 ? -22.797 -8.852 -8.344 1 96.56 179 GLU B CA 1
ATOM 5254 C C . GLU B 1 179 ? -22.094 -8.203 -9.539 1 96.56 179 GLU B C 1
ATOM 5256 O O . GLU B 1 179 ? -21.609 -7.078 -9.438 1 96.56 179 GLU B O 1
ATOM 5261 N N . ASP B 1 180 ? -21.906 -8.922 -10.594 1 95.75 180 ASP B N 1
ATOM 5262 C CA . ASP B 1 180 ? -21.469 -8.453 -11.906 1 95.75 180 ASP B CA 1
ATOM 5263 C C . ASP B 1 180 ? -20.109 -7.773 -11.82 1 95.75 180 ASP B C 1
ATOM 5265 O O . ASP B 1 180 ? -19.906 -6.691 -12.375 1 95.75 180 ASP B O 1
ATOM 5269 N N . CYS B 1 181 ? -19.25 -8.289 -11.016 1 96.25 181 CYS B N 1
ATOM 5270 C CA . CYS B 1 181 ? -17.875 -7.805 -10.953 1 96.25 181 CYS B CA 1
ATOM 5271 C C . CYS B 1 181 ? -17.094 -8.258 -12.172 1 96.25 181 CYS B C 1
ATOM 5273 O O . CYS B 1 181 ? -16.922 -9.461 -12.398 1 96.25 181 CYS B O 1
ATOM 5275 N N . PRO B 1 182 ? -16.641 -7.352 -12.992 1 95.88 182 PRO B N 1
ATOM 5276 C CA . PRO B 1 182 ? -15.844 -7.758 -14.156 1 95.88 182 PRO B CA 1
ATOM 5277 C C . PRO B 1 182 ? -14.461 -8.281 -13.781 1 95.88 182 PRO B C 1
ATOM 5279 O O . PRO B 1 182 ? -13.586 -7.496 -13.398 1 95.88 182 PRO B O 1
ATOM 5282 N N . LEU B 1 183 ? -14.234 -9.547 -13.812 1 94.56 183 LEU B N 1
ATOM 5283 C CA . LEU B 1 183 ? -12.977 -10.188 -13.461 1 94.56 183 LEU B CA 1
ATOM 5284 C C . LEU B 1 183 ? -12.57 -11.211 -14.516 1 94.56 183 LEU B C 1
ATOM 5286 O O . LEU B 1 183 ? -13.422 -11.836 -15.148 1 94.56 183 LEU B O 1
ATOM 5290 N N . GLU B 1 184 ? -11.289 -11.312 -14.664 1 90.94 184 GLU B N 1
ATOM 5291 C CA . GLU B 1 184 ? -10.758 -12.32 -15.57 1 90.94 184 GLU B CA 1
ATOM 5292 C C . GLU B 1 184 ? -11.055 -13.734 -15.062 1 90.94 184 GLU B C 1
ATOM 5294 O O . GLU B 1 184 ? -10.992 -13.984 -13.859 1 90.94 184 GLU B O 1
ATOM 5299 N N . THR B 1 185 ? -11.414 -14.617 -15.922 1 90.12 185 THR B N 1
ATOM 5300 C CA . THR B 1 185 ? -11.656 -16.031 -15.609 1 90.12 185 THR B CA 1
ATOM 5301 C C . THR B 1 185 ? -11 -16.922 -16.656 1 90.12 185 THR B C 1
ATOM 5303 O O . THR B 1 185 ? -10.336 -16.438 -17.578 1 90.12 185 THR B O 1
ATOM 5306 N N . VAL B 1 186 ? -11.094 -18.219 -16.406 1 81.56 186 VAL B N 1
ATOM 5307 C CA . VAL B 1 186 ? -10.539 -19.219 -17.312 1 81.56 186 VAL B CA 1
ATOM 5308 C C . VAL B 1 186 ? -11.664 -20.062 -17.906 1 81.56 186 VAL B C 1
ATOM 5310 O O . VAL B 1 186 ? -12.43 -20.688 -17.172 1 81.56 186 VAL B O 1
ATOM 5313 N N . GLU B 1 187 ? -11.812 -20 -19.141 1 80.19 187 GLU B N 1
ATOM 5314 C CA . GLU B 1 187 ? -12.773 -20.844 -19.859 1 80.19 187 GLU B CA 1
ATOM 5315 C C . GLU B 1 187 ? -12.07 -21.938 -20.641 1 80.19 187 GLU B C 1
ATOM 5317 O O . GLU B 1 187 ? -10.992 -21.703 -21.203 1 80.19 187 GLU B O 1
ATOM 5322 N N . LEU B 1 188 ? -12.719 -23.078 -20.562 1 76.06 188 LEU B N 1
ATOM 5323 C CA . LEU B 1 188 ? -12.203 -24.172 -21.359 1 76.06 188 LEU B CA 1
ATOM 5324 C C . LEU B 1 188 ? -12.961 -24.281 -22.688 1 76.06 188 LEU B C 1
ATOM 5326 O O . LEU B 1 188 ? -14.188 -24.406 -22.688 1 76.06 188 LEU B O 1
ATOM 5330 N N . HIS B 1 189 ? -12.328 -24.047 -23.75 1 71.88 189 HIS B N 1
ATOM 5331 C CA . HIS B 1 189 ? -12.883 -24.25 -25.078 1 71.88 189 HIS B CA 1
ATOM 5332 C C . HIS B 1 189 ? -12.125 -25.328 -25.828 1 71.88 189 HIS B C 1
ATOM 5334 O O . HIS B 1 189 ? -10.984 -25.125 -26.25 1 71.88 189 HIS B O 1
ATOM 5340 N N . ARG B 1 190 ? -12.758 -26.469 -26.031 1 69.88 190 ARG B N 1
ATOM 5341 C CA . ARG B 1 190 ? -12.148 -27.625 -26.672 1 69.88 190 ARG B CA 1
ATOM 5342 C C . ARG B 1 190 ? -10.867 -28.047 -25.953 1 69.88 190 ARG B C 1
ATOM 5344 O O . ARG B 1 190 ? -9.836 -28.266 -26.594 1 69.88 190 ARG B O 1
ATOM 5351 N N . GLY B 1 191 ? -10.875 -27.891 -24.672 1 65.5 191 GLY B N 1
ATOM 5352 C CA . GLY B 1 191 ? -9.781 -28.344 -23.828 1 65.5 191 GLY B CA 1
ATOM 5353 C C . GLY B 1 191 ? -8.688 -27.312 -23.656 1 65.5 191 GLY B C 1
ATOM 5354 O O . GLY B 1 191 ? -7.699 -27.562 -22.953 1 65.5 191 GLY B O 1
ATOM 5355 N N . VAL B 1 192 ? -8.914 -26.172 -24.312 1 68 192 VAL B N 1
ATOM 5356 C CA . VAL B 1 192 ? -7.898 -25.125 -24.219 1 68 192 VAL B CA 1
ATOM 5357 C C . VAL B 1 192 ? -8.367 -24.031 -23.281 1 68 192 VAL B C 1
ATOM 5359 O O . VAL B 1 192 ? -9.508 -23.562 -23.375 1 68 192 VAL B O 1
ATOM 5362 N N . GLU B 1 193 ? -7.398 -23.703 -22.344 1 73.31 193 GLU B N 1
ATOM 5363 C CA . GLU B 1 193 ? -7.723 -22.656 -21.391 1 73.31 193 GLU B CA 1
ATOM 5364 C C . GLU B 1 193 ? -7.625 -21.266 -22.031 1 73.31 193 GLU B C 1
ATOM 5366 O O . GLU B 1 193 ? -6.633 -20.953 -22.688 1 73.31 193 GLU B O 1
ATOM 5371 N N . ARG B 1 194 ? -8.695 -20.531 -21.984 1 73.56 194 ARG B N 1
ATOM 5372 C CA . ARG B 1 194 ? -8.742 -19.156 -22.469 1 73.56 194 ARG B CA 1
ATOM 5373 C C . ARG B 1 194 ? -9.125 -18.188 -21.359 1 73.56 194 ARG B C 1
ATOM 5375 O O . ARG B 1 194 ? -10.016 -18.484 -20.547 1 73.56 194 ARG B O 1
ATOM 5382 N N . TYR B 1 195 ? -8.344 -17.141 -21.312 1 79.44 195 TYR B N 1
ATOM 5383 C CA . TYR B 1 195 ? -8.641 -16.109 -20.312 1 79.44 195 TYR B CA 1
ATOM 5384 C C . TYR B 1 195 ? -9.617 -15.078 -20.859 1 79.44 195 TYR B C 1
ATOM 5386 O O . TYR B 1 195 ? -9.383 -14.5 -21.922 1 79.44 195 TYR B O 1
ATOM 5394 N N . VAL B 1 196 ? -10.703 -14.906 -20.234 1 84.5 196 VAL B N 1
ATOM 5395 C CA . VAL B 1 196 ? -11.727 -13.961 -20.672 1 84.5 196 VAL B CA 1
ATOM 5396 C C . VAL B 1 196 ? -12.266 -13.203 -19.453 1 84.5 196 VAL B C 1
ATOM 5398 O O . VAL B 1 196 ? -12.211 -13.703 -18.328 1 84.5 196 VAL B O 1
ATOM 5401 N N . GLU B 1 197 ? -12.625 -12.039 -19.688 1 90.88 197 GLU B N 1
ATOM 5402 C CA . GLU B 1 197 ? -13.273 -11.273 -18.625 1 90.88 197 GLU B CA 1
ATOM 5403 C C . GLU B 1 197 ? -14.781 -11.508 -18.609 1 90.88 197 GLU B C 1
ATOM 5405 O O . GLU B 1 197 ? -15.414 -11.523 -19.672 1 90.88 197 GLU B O 1
ATOM 5410 N N . ARG B 1 198 ? -15.328 -11.75 -17.5 1 92.06 198 ARG B N 1
ATOM 5411 C CA . ARG B 1 198 ? -16.766 -11.992 -17.328 1 92.06 198 ARG B CA 1
ATOM 5412 C C . ARG B 1 198 ? -17.266 -11.391 -16.031 1 92.06 198 ARG B C 1
ATOM 5414 O O . ARG B 1 198 ? -16.547 -11.375 -15.023 1 92.06 198 ARG B O 1
ATOM 5421 N N . PRO B 1 199 ? -18.484 -10.898 -16.078 1 94.69 199 PRO B N 1
ATOM 5422 C CA . PRO B 1 199 ? -19.094 -10.477 -14.805 1 94.69 199 PRO B CA 1
ATOM 5423 C C . PRO B 1 199 ? -19.391 -11.648 -13.875 1 94.69 199 PRO B C 1
ATOM 5425 O O . PRO B 1 199 ? -19.859 -12.695 -14.32 1 94.69 199 PRO B O 1
ATOM 5428 N N . THR B 1 200 ? -19.047 -11.516 -12.625 1 96.44 200 THR B N 1
ATOM 5429 C CA . THR B 1 200 ? -19.25 -12.602 -11.672 1 96.44 200 THR B CA 1
ATOM 5430 C C . THR B 1 200 ? -19.625 -12.047 -10.297 1 96.44 200 THR B C 1
ATOM 5432 O O . THR B 1 200 ? -19.5 -10.852 -10.047 1 96.44 200 THR B O 1
ATOM 5435 N N . ARG B 1 201 ? -20.141 -12.914 -9.508 1 97.06 201 ARG B N 1
ATOM 5436 C CA . ARG B 1 201 ? -20.453 -12.57 -8.117 1 97.06 201 ARG B CA 1
ATOM 5437 C C . ARG B 1 201 ? -19.219 -12.734 -7.23 1 97.06 201 ARG B C 1
ATOM 5439 O O . ARG B 1 201 ? -18.438 -13.672 -7.41 1 97.06 201 ARG B O 1
ATOM 5446 N N . VAL B 1 202 ? -18.969 -11.844 -6.301 1 98 202 VAL B N 1
ATOM 5447 C CA . VAL B 1 202 ? -17.922 -11.906 -5.289 1 98 202 VAL B CA 1
ATOM 5448 C C . VAL B 1 202 ? -18.547 -11.789 -3.896 1 98 202 VAL B C 1
ATOM 5450 O O . VAL B 1 202 ? -19.234 -10.812 -3.6 1 98 202 VAL B O 1
ATOM 5453 N N . ASP B 1 203 ? -18.328 -12.789 -3.062 1 98 203 ASP B N 1
ATOM 5454 C CA . ASP B 1 203 ? -18.859 -12.797 -1.699 1 98 203 ASP B CA 1
ATOM 5455 C C . ASP B 1 203 ? -17.766 -12.469 -0.688 1 98 203 ASP B C 1
ATOM 5457 O O . ASP B 1 203 ? -16.641 -12.969 -0.793 1 98 203 ASP B O 1
ATOM 5461 N N . LEU B 1 204 ? -18.078 -11.609 0.226 1 97.44 204 LEU B N 1
ATOM 5462 C CA . LEU B 1 204 ? -17.156 -11.227 1.294 1 97.44 204 LEU B CA 1
ATOM 5463 C C . LEU B 1 204 ? -17.625 -11.773 2.637 1 97.44 204 LEU B C 1
ATOM 5465 O O . LEU B 1 204 ? -18.828 -11.773 2.932 1 97.44 204 LEU B O 1
ATOM 5469 N N . TYR B 1 205 ? -16.672 -12.258 3.439 1 97.75 205 TYR B N 1
ATOM 5470 C CA . TYR B 1 205 ? -16.984 -12.805 4.758 1 97.75 205 TYR B CA 1
ATOM 5471 C C . TYR B 1 205 ? -16.062 -12.219 5.816 1 97.75 205 TYR B C 1
ATOM 5473 O O . TYR B 1 205 ? -14.906 -11.875 5.527 1 97.75 205 TYR B O 1
ATOM 5481 N N . HIS B 1 206 ? -16.562 -12.148 7.039 1 96.5 206 HIS B N 1
ATOM 5482 C CA . HIS B 1 206 ? -15.719 -11.789 8.172 1 96.5 206 HIS B CA 1
ATOM 5483 C C . HIS B 1 206 ? -14.859 -12.969 8.609 1 96.5 206 HIS B C 1
ATOM 5485 O O . HIS B 1 206 ? -15.391 -14.039 8.93 1 96.5 206 HIS B O 1
ATOM 5491 N N . PRO B 1 207 ? -13.555 -12.766 8.578 1 95.44 207 PRO B N 1
ATOM 5492 C CA . PRO B 1 207 ? -12.742 -13.844 9.148 1 95.44 207 PRO B CA 1
ATOM 5493 C C . PRO B 1 207 ? -13.062 -14.117 10.617 1 95.44 207 PRO B C 1
ATOM 5495 O O . PRO B 1 207 ? -13.328 -13.18 11.375 1 95.44 207 PRO B O 1
ATOM 5498 N N . ARG B 1 208 ? -13.055 -15.359 11.016 1 94.12 208 ARG B N 1
ATOM 5499 C CA . ARG B 1 208 ? -13.219 -15.695 12.422 1 94.12 208 ARG B CA 1
ATOM 5500 C C . ARG B 1 208 ? -11.992 -15.281 13.234 1 94.12 208 ARG B C 1
ATOM 5502 O O . ARG B 1 208 ? -10.922 -15.055 12.672 1 94.12 208 ARG B O 1
ATOM 5509 N N . PRO B 1 209 ? -12.234 -15.086 14.523 1 90.5 209 PRO B N 1
ATOM 5510 C CA . PRO B 1 209 ? -11.07 -14.727 15.344 1 90.5 209 PRO B CA 1
ATOM 5511 C C . PRO B 1 209 ? -9.898 -15.688 15.148 1 90.5 209 PRO B C 1
ATOM 5513 O O . PRO B 1 209 ? -10.078 -16.906 15.203 1 90.5 209 PRO B O 1
ATOM 5516 N N . GLY B 1 210 ? -8.773 -15.195 14.844 1 87.94 210 GLY B N 1
ATOM 5517 C CA . GLY B 1 210 ? -7.574 -16 14.664 1 87.94 210 GLY B CA 1
ATOM 5518 C C . GLY B 1 210 ? -7.336 -16.406 13.219 1 87.94 210 GLY B C 1
ATOM 5519 O O . GLY B 1 210 ? -6.262 -16.906 12.875 1 87.94 210 GLY B O 1
ATOM 5520 N N . GLU B 1 211 ? -8.328 -16.188 12.367 1 91.88 211 GLU B N 1
ATOM 5521 C CA . GLU B 1 211 ? -8.172 -16.531 10.953 1 91.88 211 GLU B CA 1
ATOM 5522 C C . GLU B 1 211 ? -7.535 -15.398 10.172 1 91.88 211 GLU B C 1
ATOM 5524 O O . GLU B 1 211 ? -7.832 -14.227 10.422 1 91.88 211 GLU B O 1
ATOM 5529 N N . THR B 1 212 ? -6.707 -15.781 9.281 1 91.56 212 THR B N 1
ATOM 5530 C CA . THR B 1 212 ? -6.168 -14.836 8.312 1 91.56 212 THR B CA 1
ATOM 5531 C C . THR B 1 212 ? -7.082 -14.727 7.098 1 91.56 212 THR B C 1
ATOM 5533 O O . THR B 1 212 ? -7.52 -15.742 6.555 1 91.56 212 THR B O 1
ATOM 5536 N N . PRO B 1 213 ? -7.375 -13.531 6.715 1 93.81 213 PRO B N 1
ATOM 5537 C CA . PRO B 1 213 ? -8.195 -13.375 5.508 1 93.81 213 PRO B CA 1
ATOM 5538 C C . PRO B 1 213 ? -7.605 -14.109 4.301 1 93.81 213 PRO B C 1
ATOM 5540 O O . PRO B 1 213 ? -6.387 -14.133 4.121 1 93.81 213 PRO B O 1
ATOM 5543 N N . HIS B 1 214 ? -8.508 -14.648 3.436 1 95.38 214 HIS B N 1
ATOM 5544 C CA . HIS B 1 214 ? -8.086 -15.477 2.311 1 95.38 214 HIS B CA 1
ATOM 5545 C C . HIS B 1 214 ? -8.859 -15.117 1.044 1 95.38 214 HIS B C 1
ATOM 5547 O O . HIS B 1 214 ? -9.984 -14.609 1.119 1 95.38 214 HIS B O 1
ATOM 5553 N N . LEU B 1 215 ? -8.164 -15.328 -0.051 1 94.38 215 LEU B N 1
ATOM 5554 C CA . LEU B 1 215 ? -8.828 -15.383 -1.348 1 94.38 215 LEU B CA 1
ATOM 5555 C C . LEU B 1 215 ? -9.398 -16.781 -1.606 1 94.38 215 LEU B C 1
ATOM 5557 O O . LEU B 1 215 ? -8.719 -17.781 -1.379 1 94.38 215 LEU B O 1
ATOM 5561 N N . PHE B 1 216 ? -10.633 -16.828 -2 1 95.38 216 PHE B N 1
ATOM 5562 C CA . PHE B 1 216 ? -11.289 -18.094 -2.295 1 95.38 216 PHE B CA 1
ATOM 5563 C C . PHE B 1 216 ? -11.703 -18.156 -3.76 1 95.38 216 PHE B C 1
ATOM 5565 O O . PHE B 1 216 ? -12.031 -17.141 -4.367 1 95.38 216 PHE B O 1
ATOM 5572 N N . GLU B 1 217 ? -11.602 -19.297 -4.328 1 93.81 217 GLU B N 1
ATOM 5573 C CA . GLU B 1 217 ? -12.172 -19.656 -5.625 1 93.81 217 GLU B CA 1
ATOM 5574 C C . GLU B 1 217 ? -13.336 -20.625 -5.473 1 93.81 217 GLU B C 1
ATOM 5576 O O . GLU B 1 217 ? -13.141 -21.812 -5.191 1 93.81 217 GLU B O 1
ATOM 5581 N N . LEU B 1 218 ? -14.547 -20.141 -5.637 1 94.44 218 LEU B N 1
ATOM 5582 C CA . LEU B 1 218 ? -15.75 -20.969 -5.527 1 94.44 218 LEU B CA 1
ATOM 5583 C C . LEU B 1 218 ? -15.766 -21.734 -4.207 1 94.44 218 LEU B C 1
ATOM 5585 O O . LEU B 1 218 ? -15.992 -22.938 -4.188 1 94.44 218 LEU B O 1
ATOM 5589 N N . GLY B 1 219 ? -15.398 -21 -3.135 1 95.5 219 GLY B N 1
ATOM 5590 C CA . GLY B 1 219 ? -15.516 -21.531 -1.788 1 95.5 219 GLY B CA 1
ATOM 5591 C C . GLY B 1 219 ? -14.242 -22.203 -1.3 1 95.5 219 GLY B C 1
ATOM 5592 O O . GLY B 1 219 ? -14.117 -22.516 -0.114 1 95.5 219 GLY B O 1
ATOM 5593 N N . LEU B 1 220 ? -13.242 -22.422 -2.121 1 94.12 220 LEU B N 1
ATOM 5594 C CA . LEU B 1 220 ? -11.992 -23.078 -1.743 1 94.12 220 LEU B CA 1
ATOM 5595 C C . LEU B 1 220 ? -10.891 -22.062 -1.484 1 94.12 220 LEU B C 1
ATOM 5597 O O . LEU B 1 220 ? -10.672 -21.156 -2.301 1 94.12 220 LEU B O 1
ATOM 5601 N N . PRO B 1 221 ? -10.188 -22.172 -0.354 1 92.75 221 PRO B N 1
ATOM 5602 C CA . PRO B 1 221 ? -9.133 -21.203 -0.056 1 92.75 221 PRO B CA 1
ATOM 5603 C C . PRO B 1 221 ? -7.945 -21.312 -1.012 1 92.75 221 PRO B C 1
ATOM 5605 O O . PRO B 1 221 ? -7.473 -22.422 -1.289 1 92.75 221 PRO B O 1
ATOM 5608 N N . VAL B 1 222 ? -7.484 -20.234 -1.536 1 89.69 222 VAL B N 1
ATOM 5609 C CA . VAL B 1 222 ? -6.363 -20.188 -2.473 1 89.69 222 VAL B CA 1
ATOM 5610 C C . VAL B 1 222 ? -5.102 -19.734 -1.744 1 89.69 222 VAL B C 1
ATOM 5612 O O . VAL B 1 222 ? -4.129 -20.5 -1.647 1 89.69 222 VAL B O 1
ATOM 5615 N N . GLU B 1 223 ? -5.145 -18.531 -1.165 1 89.12 223 GLU B N 1
ATOM 5616 C CA . GLU B 1 223 ? -3.98 -17.969 -0.479 1 89.12 223 GLU B CA 1
ATOM 5617 C C . GLU B 1 223 ? -4.387 -16.859 0.474 1 89.12 223 GLU B C 1
ATOM 5619 O O . GLU B 1 223 ? -5.402 -16.188 0.262 1 89.12 223 GLU B O 1
ATOM 5624 N N . PRO B 1 224 ? -3.578 -16.719 1.546 1 89.25 224 PRO B N 1
ATOM 5625 C CA . PRO B 1 224 ? -3.811 -15.539 2.389 1 89.25 224 PRO B CA 1
ATOM 5626 C C . PRO B 1 224 ? -3.572 -14.227 1.646 1 89.25 224 PRO B C 1
ATOM 5628 O O . PRO B 1 224 ? -2.742 -14.164 0.735 1 89.25 224 PRO B O 1
ATOM 5631 N N . HIS B 1 225 ? -4.34 -13.227 1.945 1 88.06 225 HIS B N 1
ATOM 5632 C CA . HIS B 1 225 ? -4.137 -11.93 1.312 1 88.06 225 HIS B CA 1
ATOM 5633 C C . HIS B 1 225 ? -4.281 -10.789 2.32 1 88.06 225 HIS B C 1
ATOM 5635 O O . HIS B 1 225 ? -4.469 -11.039 3.516 1 88.06 225 HIS B O 1
ATOM 5641 N N . HIS B 1 226 ? -4.262 -9.547 1.854 1 83.06 226 HIS B N 1
ATOM 5642 C CA . HIS B 1 226 ? -4.094 -8.43 2.773 1 83.06 226 HIS B CA 1
ATOM 5643 C C . HIS B 1 226 ? -5.395 -7.648 2.934 1 83.06 226 HIS B C 1
ATOM 5645 O O . HIS B 1 226 ? -5.449 -6.672 3.682 1 83.06 226 HIS B O 1
ATOM 5651 N N . LEU B 1 227 ? -6.41 -8.055 2.217 1 90.06 227 LEU B N 1
ATOM 5652 C CA . LEU B 1 227 ? -7.711 -7.441 2.447 1 90.06 227 LEU B CA 1
ATOM 5653 C C . LEU B 1 227 ? -8.273 -7.844 3.807 1 90.06 227 LEU B C 1
ATOM 5655 O O . LEU B 1 227 ? -7.871 -8.867 4.367 1 90.06 227 LEU B O 1
ATOM 5659 N N . PRO B 1 228 ? -9.188 -7.02 4.355 1 90.75 228 PRO B N 1
ATOM 5660 C CA . PRO B 1 228 ? -9.672 -7.289 5.711 1 90.75 228 PRO B CA 1
ATOM 5661 C C . PRO B 1 228 ? -10.688 -8.422 5.762 1 90.75 228 PRO B C 1
ATOM 5663 O O . PRO B 1 228 ? -11.086 -8.852 6.848 1 90.75 228 PRO B O 1
ATOM 5666 N N . TRP B 1 229 ? -11.094 -8.945 4.594 1 95.75 229 TRP B N 1
ATOM 5667 C CA . TRP B 1 229 ? -12.164 -9.938 4.551 1 95.75 229 TRP B CA 1
ATOM 5668 C C . TRP B 1 229 ? -11.711 -11.188 3.799 1 95.75 229 TRP B C 1
ATOM 5670 O O . TRP B 1 229 ? -10.742 -11.148 3.039 1 95.75 229 TRP B O 1
ATOM 5680 N N . HIS B 1 230 ? -12.344 -12.336 4.125 1 97.56 230 HIS B N 1
ATOM 5681 C CA . HIS B 1 230 ? -12.328 -13.438 3.166 1 97.56 230 HIS B CA 1
ATOM 5682 C C . HIS B 1 230 ? -13.055 -13.055 1.882 1 97.56 230 HIS B C 1
ATOM 5684 O O . HIS B 1 230 ? -14.148 -12.492 1.928 1 97.56 230 HIS B O 1
ATOM 5690 N N . VAL B 1 231 ? -12.445 -13.266 0.796 1 97.75 231 VAL B N 1
ATOM 5691 C CA . VAL B 1 231 ? -13.039 -12.891 -0.482 1 97.75 231 VAL B CA 1
ATOM 5692 C C . VAL B 1 231 ? -13.211 -14.125 -1.356 1 97.75 231 VAL B C 1
ATOM 5694 O O . VAL B 1 231 ? -12.227 -14.781 -1.724 1 97.75 231 VAL B O 1
ATOM 5697 N N . ASP B 1 232 ? -14.43 -14.422 -1.692 1 97.5 232 ASP B N 1
ATOM 5698 C CA . ASP B 1 232 ? -14.734 -15.609 -2.488 1 97.5 232 ASP B CA 1
ATOM 5699 C C . ASP B 1 232 ? -15.258 -15.219 -3.871 1 97.5 232 ASP B C 1
ATOM 5701 O O . ASP B 1 232 ? -16.375 -14.711 -4 1 97.5 232 ASP B O 1
ATOM 5705 N N . VAL B 1 233 ? -14.484 -15.516 -4.867 1 96.69 233 VAL B N 1
ATOM 5706 C CA . VAL B 1 233 ? -14.867 -15.242 -6.25 1 96.69 233 VAL B CA 1
ATOM 5707 C C . VAL B 1 233 ? -15.656 -16.422 -6.812 1 96.69 233 VAL B C 1
ATOM 5709 O O . VAL B 1 233 ? -15.18 -17.547 -6.812 1 96.69 233 VAL B O 1
ATOM 5712 N N . GLN B 1 234 ? -16.797 -16.156 -7.355 1 95.62 234 GLN B N 1
ATOM 5713 C CA . GLN B 1 234 ? -17.719 -17.219 -7.75 1 95.62 234 GLN B CA 1
ATOM 5714 C C . GLN B 1 234 ? -17.516 -17.609 -9.211 1 95.62 234 GLN B C 1
ATOM 5716 O O . GLN B 1 234 ? -18.484 -17.75 -9.961 1 95.62 234 GLN B O 1
ATOM 5721 N N . GLN B 1 235 ? -16.312 -17.688 -9.609 1 93.31 235 GLN B N 1
ATOM 5722 C CA . GLN B 1 235 ? -15.836 -18.266 -10.859 1 93.31 235 GLN B CA 1
ATOM 5723 C C . GLN B 1 235 ? -14.375 -18.688 -10.75 1 93.31 235 GLN B C 1
ATOM 5725 O O . GLN B 1 235 ? -13.695 -18.328 -9.781 1 93.31 235 GLN B O 1
ATOM 5730 N N . ARG B 1 236 ? -13.906 -19.359 -11.742 1 89.44 236 ARG B N 1
ATOM 5731 C CA . ARG B 1 236 ? -12.508 -19.766 -11.781 1 89.44 236 ARG B CA 1
ATOM 5732 C C . ARG B 1 236 ? -11.578 -18.547 -11.836 1 89.44 236 ARG B C 1
ATOM 5734 O O . ARG B 1 236 ? -11.82 -17.609 -12.602 1 89.44 236 ARG B O 1
ATOM 5741 N N . ILE B 1 237 ? -10.594 -18.562 -10.984 1 88.44 237 ILE B N 1
ATOM 5742 C CA . ILE B 1 237 ? -9.57 -17.531 -10.969 1 88.44 237 ILE B CA 1
ATOM 5743 C C . ILE B 1 237 ? -8.367 -17.984 -11.789 1 88.44 237 ILE B C 1
ATOM 5745 O O . ILE B 1 237 ? -8 -19.156 -11.781 1 88.44 237 ILE B O 1
ATOM 5749 N N . PRO B 1 238 ? -7.914 -17.031 -12.617 1 78.88 238 PRO B N 1
ATOM 5750 C CA . PRO B 1 238 ? -6.66 -17.391 -13.281 1 78.88 238 PRO B CA 1
ATOM 5751 C C . PRO B 1 238 ? -5.531 -17.688 -12.297 1 78.88 238 PRO B C 1
ATOM 5753 O O . PRO B 1 238 ? -4.922 -16.766 -11.75 1 78.88 238 PRO B O 1
ATOM 5756 N N . LEU B 1 239 ? -5.449 -18.922 -11.938 1 67.5 239 LEU B N 1
ATOM 5757 C CA . LEU B 1 239 ? -4.477 -19.359 -10.938 1 67.5 239 LEU B CA 1
ATOM 5758 C C . LEU B 1 239 ? -3.275 -20.016 -11.602 1 67.5 239 LEU B C 1
ATOM 5760 O O . LEU B 1 239 ? -3.348 -20.422 -12.766 1 67.5 239 LEU B O 1
ATOM 5764 N N . ALA B 1 240 ? -2.242 -19.969 -10.766 1 58.31 240 ALA B N 1
ATOM 5765 C CA . ALA B 1 240 ? -1.082 -20.766 -11.133 1 58.31 240 ALA B CA 1
ATOM 5766 C C . ALA B 1 240 ? -1.432 -22.25 -11.148 1 58.31 240 ALA B C 1
ATOM 5768 O O . ALA B 1 240 ? -2.49 -22.656 -10.656 1 58.31 240 ALA B O 1
ATOM 5769 N N . ALA B 1 241 ? -0.758 -23.047 -11.898 1 54.62 241 ALA B N 1
ATOM 5770 C CA . ALA B 1 241 ? -1.044 -24.469 -12.141 1 54.62 241 ALA B CA 1
ATOM 5771 C C . ALA B 1 241 ? -1.382 -25.172 -10.828 1 54.62 241 ALA B C 1
ATOM 5773 O O . ALA B 1 241 ? -2.293 -26.016 -10.789 1 54.62 241 ALA B O 1
ATOM 5774 N N . GLU B 1 242 ? -0.596 -24.812 -9.688 1 55.09 242 GLU B N 1
ATOM 5775 C CA . GLU B 1 242 ? -0.862 -25.484 -8.422 1 55.09 242 GLU B CA 1
ATOM 5776 C C . GLU B 1 242 ? -1.997 -24.812 -7.664 1 55.09 242 GLU B C 1
ATOM 5778 O O . GLU B 1 242 ? -2.367 -25.25 -6.57 1 55.09 242 GLU B O 1
ATOM 5783 N N . ARG B 1 243 ? -2.578 -23.828 -8.273 1 57.19 243 ARG B N 1
ATOM 5784 C CA . ARG B 1 243 ? -3.744 -23.125 -7.75 1 57.19 243 ARG B CA 1
ATOM 5785 C C . ARG B 1 243 ? -3.445 -22.516 -6.387 1 57.19 243 ARG B C 1
ATOM 5787 O O . ARG B 1 243 ? -4.301 -22.516 -5.5 1 57.19 243 ARG B O 1
ATOM 5794 N N . ASP B 1 244 ? -2.176 -22.156 -6.16 1 65.75 244 ASP B N 1
ATOM 5795 C CA . ASP B 1 244 ? -1.842 -21.703 -4.816 1 65.75 244 ASP B CA 1
ATOM 5796 C C . ASP B 1 244 ? -1.532 -20.203 -4.805 1 65.75 244 ASP B C 1
ATOM 5798 O O . ASP B 1 244 ? -1.275 -19.625 -3.746 1 65.75 244 ASP B O 1
ATOM 5802 N N . ALA B 1 245 ? -1.627 -19.703 -6.051 1 74.81 245 ALA B N 1
ATOM 5803 C CA . ALA B 1 245 ? -1.366 -18.266 -6.09 1 74.81 245 ALA B CA 1
ATOM 5804 C C . ALA B 1 245 ? -2.068 -17.609 -7.273 1 74.81 245 ALA B C 1
ATOM 5806 O O . ALA B 1 245 ? -2.131 -18.188 -8.359 1 74.81 245 ALA B O 1
ATOM 5807 N N . ALA B 1 246 ? -2.555 -16.422 -7.039 1 82.19 246 ALA B N 1
ATOM 5808 C CA . ALA B 1 246 ? -3.113 -15.602 -8.109 1 82.19 246 ALA B CA 1
ATOM 5809 C C . ALA B 1 246 ? -2.141 -14.5 -8.516 1 82.19 246 ALA B C 1
ATOM 5811 O O . ALA B 1 246 ? -1.319 -14.055 -7.703 1 82.19 246 ALA B O 1
ATOM 5812 N N . ARG B 1 247 ? -2.236 -14.125 -9.711 1 81.12 247 ARG B N 1
ATOM 5813 C CA . ARG B 1 247 ? -1.379 -13.055 -10.211 1 81.12 247 ARG B CA 1
ATOM 5814 C C . ARG B 1 247 ? -1.608 -11.758 -9.438 1 81.12 247 ARG B C 1
ATOM 5816 O O . ARG B 1 247 ? -2.744 -11.438 -9.086 1 81.12 247 ARG B O 1
ATOM 5823 N N . ASP B 1 248 ? -0.56 -11.07 -9.305 1 82.75 248 ASP B N 1
ATOM 5824 C CA . ASP B 1 248 ? -0.623 -9.805 -8.578 1 82.75 248 ASP B CA 1
ATOM 5825 C C . ASP B 1 248 ? -1.618 -8.844 -9.227 1 82.75 248 ASP B C 1
ATOM 5827 O O . ASP B 1 248 ? -2.408 -8.195 -8.531 1 82.75 248 ASP B O 1
ATOM 5831 N N . ALA B 1 249 ? -1.554 -8.789 -10.531 1 83.38 249 ALA B N 1
ATOM 5832 C CA . ALA B 1 249 ? -2.447 -7.898 -11.266 1 83.38 249 ALA B CA 1
ATOM 5833 C C . ALA B 1 249 ? -3.91 -8.258 -11.016 1 83.38 249 ALA B C 1
ATOM 5835 O O . ALA B 1 249 ? -4.766 -7.375 -10.922 1 83.38 249 ALA B O 1
ATOM 5836 N N . TYR B 1 250 ? -4.238 -9.531 -10.914 1 90.25 250 TYR B N 1
ATOM 5837 C CA . TYR B 1 250 ? -5.598 -9.977 -10.641 1 90.25 250 TYR B CA 1
ATOM 5838 C C . TYR B 1 250 ? -6.051 -9.523 -9.258 1 90.25 250 TYR B C 1
ATOM 5840 O O . TYR B 1 250 ? -7.164 -9.008 -9.102 1 90.25 250 TYR B O 1
ATOM 5848 N N . LYS B 1 251 ? -5.211 -9.711 -8.242 1 90.94 251 LYS B N 1
ATOM 5849 C CA . LYS B 1 251 ? -5.543 -9.336 -6.867 1 90.94 251 LYS B CA 1
ATOM 5850 C C . LYS B 1 251 ? -5.758 -7.832 -6.742 1 90.94 251 LYS B C 1
ATOM 5852 O O . LYS B 1 251 ? -6.652 -7.387 -6.02 1 90.94 251 LYS B O 1
ATOM 5857 N N . ARG B 1 252 ? -5.004 -7.082 -7.422 1 90.25 252 ARG B N 1
ATOM 5858 C CA . ARG B 1 252 ? -5.156 -5.629 -7.387 1 90.25 252 ARG B CA 1
ATOM 5859 C C . ARG B 1 252 ? -6.469 -5.199 -8.031 1 90.25 252 ARG B C 1
ATOM 5861 O O . ARG B 1 252 ? -7.156 -4.312 -7.52 1 90.25 252 ARG B O 1
ATOM 5868 N N . THR B 1 253 ? -6.77 -5.809 -9.172 1 93.69 253 THR B N 1
ATOM 5869 C CA . THR B 1 253 ? -8.039 -5.512 -9.828 1 93.69 253 THR B CA 1
ATOM 5870 C C . THR B 1 253 ? -9.211 -5.855 -8.922 1 93.69 253 THR B C 1
ATOM 5872 O O . THR B 1 253 ? -10.18 -5.094 -8.836 1 93.69 253 THR B O 1
ATOM 5875 N N . LEU B 1 254 ? -9.07 -6.996 -8.312 1 95.88 254 LEU B N 1
ATOM 5876 C CA . LEU B 1 254 ? -10.109 -7.414 -7.379 1 95.88 254 LEU B CA 1
ATOM 5877 C C . LEU B 1 254 ? -10.281 -6.391 -6.262 1 95.88 254 LEU B C 1
ATOM 5879 O O . LEU B 1 254 ? -11.398 -5.984 -5.949 1 95.88 254 LEU B O 1
ATOM 5883 N N . ALA B 1 255 ? -9.211 -5.965 -5.645 1 95.62 255 ALA B N 1
ATOM 5884 C CA . ALA B 1 255 ? -9.25 -4.977 -4.574 1 95.62 255 ALA B CA 1
ATOM 5885 C C . ALA B 1 255 ? -9.875 -3.668 -5.055 1 95.62 255 ALA B C 1
ATOM 5887 O O . ALA B 1 255 ? -10.648 -3.041 -4.332 1 95.62 255 ALA B O 1
ATOM 5888 N N . ALA B 1 256 ? -9.523 -3.252 -6.25 1 96.25 256 ALA B N 1
ATOM 5889 C CA . ALA B 1 256 ? -10.055 -2.018 -6.82 1 96.25 256 ALA B CA 1
ATOM 5890 C C . ALA B 1 256 ? -11.562 -2.1 -6.996 1 96.25 256 ALA B C 1
ATOM 5892 O O . ALA B 1 256 ? -12.281 -1.145 -6.695 1 96.25 256 ALA B O 1
ATOM 5893 N N . ILE B 1 257 ? -12.008 -3.242 -7.508 1 97.25 257 ILE B N 1
ATOM 5894 C CA . ILE B 1 257 ? -13.438 -3.451 -7.711 1 97.25 257 ILE B CA 1
ATOM 5895 C C . ILE B 1 257 ? -14.164 -3.395 -6.367 1 97.25 257 ILE B C 1
ATOM 5897 O O . ILE B 1 257 ? -15.227 -2.775 -6.258 1 97.25 257 ILE B O 1
ATOM 5901 N N . LEU B 1 258 ? -13.594 -4.008 -5.348 1 97.25 258 LEU B N 1
ATOM 5902 C CA . LEU B 1 258 ? -14.195 -4.004 -4.016 1 97.25 258 LEU B CA 1
ATOM 5903 C C . LEU B 1 258 ? -14.281 -2.586 -3.465 1 97.25 258 LEU B C 1
ATOM 5905 O O . LEU B 1 258 ? -15.328 -2.17 -2.965 1 97.25 258 LEU B O 1
ATOM 5909 N N . LEU B 1 259 ? -13.188 -1.851 -3.584 1 96.88 259 LEU B N 1
ATOM 5910 C CA . LEU B 1 259 ? -13.18 -0.491 -3.055 1 96.88 259 LEU B CA 1
ATOM 5911 C C . LEU B 1 259 ? -14.172 0.39 -3.809 1 96.88 259 LEU B C 1
ATOM 5913 O O . LEU B 1 259 ? -14.914 1.164 -3.195 1 96.88 259 LEU B O 1
ATOM 5917 N N . GLU B 1 260 ? -14.164 0.287 -5.133 1 96.69 260 GLU B N 1
ATOM 5918 C CA . GLU B 1 260 ? -15.086 1.047 -5.969 1 96.69 260 GLU B CA 1
ATOM 5919 C C . GLU B 1 260 ? -16.531 0.847 -5.523 1 96.69 260 GLU B C 1
ATOM 5921 O O . GLU B 1 260 ? -17.312 1.801 -5.48 1 96.69 260 GLU B O 1
ATOM 5926 N N . SER B 1 261 ? -16.828 -0.352 -5.148 1 95.88 261 SER B N 1
ATOM 5927 C CA . SER B 1 261 ? -18.219 -0.704 -4.836 1 95.88 261 SER B CA 1
ATOM 5928 C C . SER B 1 261 ? -18.547 -0.419 -3.375 1 95.88 261 SER B C 1
ATOM 5930 O O . SER B 1 261 ? -19.656 -0.026 -3.051 1 95.88 261 SER B O 1
ATOM 5932 N N . LEU B 1 262 ? -17.594 -0.548 -2.461 1 96.69 262 LEU B N 1
ATOM 5933 C CA . LEU B 1 262 ? -17.922 -0.597 -1.039 1 96.69 262 LEU B CA 1
ATOM 5934 C C . LEU B 1 262 ? -17.562 0.721 -0.358 1 96.69 262 LEU B C 1
ATOM 5936 O O . LEU B 1 262 ? -17.969 0.962 0.783 1 96.69 262 LEU B O 1
ATOM 5940 N N . ALA B 1 263 ? -16.844 1.622 -0.983 1 96.25 263 ALA B N 1
ATOM 5941 C CA . ALA B 1 263 ? -16.281 2.814 -0.36 1 96.25 263 ALA B CA 1
ATOM 5942 C C . ALA B 1 263 ? -17.344 3.6 0.398 1 96.25 263 ALA B C 1
ATOM 5944 O O . ALA B 1 263 ? -17.141 3.984 1.551 1 96.25 263 ALA B O 1
ATOM 5945 N N . PRO B 1 264 ? -18.562 3.846 -0.167 1 95.88 264 PRO B N 1
ATOM 5946 C CA . PRO B 1 264 ? -19.578 4.625 0.545 1 95.88 264 PRO B CA 1
ATOM 5947 C C . PRO B 1 264 ? -20.016 3.967 1.851 1 95.88 264 PRO B C 1
ATOM 5949 O O . PRO B 1 264 ? -20.438 4.656 2.785 1 95.88 264 PRO B O 1
ATOM 5952 N N . GLU B 1 265 ? -19.859 2.65 1.973 1 95.38 265 GLU B N 1
ATOM 5953 C CA . GLU B 1 265 ? -20.344 1.926 3.139 1 95.38 265 GLU B CA 1
ATOM 5954 C C . GLU B 1 265 ? -19.234 1.673 4.148 1 95.38 265 GLU B C 1
ATOM 5956 O O . GLU B 1 265 ? -19.484 1.326 5.301 1 95.38 265 GLU B O 1
ATOM 5961 N N . LEU B 1 266 ? -18.047 1.86 3.764 1 94.62 266 LEU B N 1
ATOM 5962 C CA . LEU B 1 266 ? -16.922 1.568 4.641 1 94.62 266 LEU B CA 1
ATOM 5963 C C . LEU B 1 266 ? -16.719 2.68 5.668 1 94.62 266 LEU B C 1
ATOM 5965 O O . LEU B 1 266 ? -17.016 3.846 5.387 1 94.62 266 LEU B O 1
ATOM 5969 N N . SER B 1 267 ? -16.281 2.324 6.863 1 91.5 267 SER B N 1
ATOM 5970 C CA . SER B 1 267 ? -15.961 3.285 7.914 1 91.5 267 SER B CA 1
ATOM 5971 C C . SER B 1 267 ? -14.641 4.004 7.625 1 91.5 267 SER B C 1
ATOM 5973 O O . SER B 1 267 ? -13.906 3.613 6.719 1 91.5 267 SER B O 1
ATOM 5975 N N . ARG B 1 268 ? -14.391 5.035 8.336 1 89.38 268 ARG B N 1
ATOM 5976 C CA . ARG B 1 268 ? -13.125 5.758 8.227 1 89.38 268 ARG B CA 1
ATOM 5977 C C . ARG B 1 268 ? -11.938 4.832 8.469 1 89.38 268 ARG B C 1
ATOM 5979 O O . ARG B 1 268 ? -10.938 4.895 7.754 1 89.38 268 ARG B O 1
ATOM 5986 N N . GLN B 1 269 ? -12.141 4.004 9.461 1 83.94 269 GLN B N 1
ATOM 5987 C CA . GLN B 1 269 ? -11.07 3.084 9.82 1 83.94 269 GLN B CA 1
ATOM 5988 C C . GLN B 1 269 ? -10.766 2.115 8.68 1 83.94 269 GLN B C 1
ATOM 5990 O O . GLN B 1 269 ? -9.609 1.843 8.375 1 83.94 269 GLN B O 1
ATOM 5995 N N . GLU B 1 270 ? -11.734 1.647 8.055 1 86.12 270 GLU B N 1
ATOM 5996 C CA . GLU B 1 270 ? -11.578 0.711 6.945 1 86.12 270 GLU B CA 1
ATOM 5997 C C . GLU B 1 270 ? -10.969 1.395 5.727 1 86.12 270 GLU B C 1
ATOM 5999 O O . GLU B 1 270 ? -10.141 0.803 5.027 1 86.12 270 GLU B O 1
ATOM 6004 N N . LEU B 1 271 ? -11.359 2.598 5.516 1 91 271 LEU B N 1
ATOM 6005 C CA . LEU B 1 271 ? -10.875 3.35 4.363 1 91 271 LEU B CA 1
ATOM 6006 C C . LEU B 1 271 ? -9.438 3.811 4.574 1 91 271 LEU B C 1
ATOM 6008 O O . LEU B 1 271 ? -8.766 4.215 3.623 1 91 271 LEU B O 1
ATOM 6012 N N . SER B 1 272 ? -9.016 3.77 5.789 1 83.38 272 SER B N 1
ATOM 6013 C CA . SER B 1 272 ? -7.648 4.172 6.094 1 83.38 272 SER B CA 1
ATOM 6014 C C . SER B 1 272 ? -6.703 2.977 6.074 1 83.38 272 SER B C 1
ATOM 6016 O O . SER B 1 272 ? -5.539 3.088 6.473 1 83.38 272 SER B O 1
ATOM 6018 N N . GLY B 1 273 ? -7.172 1.864 5.719 1 84.44 273 GLY B N 1
ATOM 6019 C CA . GLY B 1 273 ? -6.348 0.669 5.652 1 84.44 273 GLY B CA 1
ATOM 6020 C C . GLY B 1 273 ? -5.316 0.717 4.539 1 84.44 273 GLY B C 1
ATOM 6021 O O . GLY B 1 273 ? -5.484 1.45 3.562 1 84.44 273 GLY B O 1
ATOM 6022 N N . ALA B 1 274 ? -4.293 -0.104 4.695 1 84.81 274 ALA B N 1
ATOM 6023 C CA . ALA B 1 274 ? -3.182 -0.141 3.744 1 84.81 274 ALA B CA 1
ATOM 6024 C C . ALA B 1 274 ? -3.664 -0.535 2.352 1 84.81 274 ALA B C 1
ATOM 6026 O O . ALA B 1 274 ? -3.168 -0.02 1.347 1 84.81 274 ALA B O 1
ATOM 6027 N N . TRP B 1 275 ? -4.586 -1.406 2.352 1 89.31 275 TRP B N 1
ATOM 6028 C CA . TRP B 1 275 ? -5.066 -1.911 1.069 1 89.31 275 TRP B CA 1
ATOM 6029 C C . TRP B 1 275 ? -5.734 -0.802 0.264 1 89.31 275 TRP B C 1
ATOM 6031 O O . TRP B 1 275 ? -5.703 -0.817 -0.969 1 89.31 275 TRP B O 1
ATOM 6041 N N . VAL B 1 276 ? -6.32 0.158 0.902 1 92 276 VAL B N 1
ATOM 6042 C CA . VAL B 1 276 ? -6.969 1.275 0.224 1 92 276 VAL B CA 1
ATOM 6043 C C . VAL B 1 276 ? -5.914 2.16 -0.44 1 92 276 VAL B C 1
ATOM 6045 O O . VAL B 1 276 ? -6.059 2.539 -1.604 1 92 276 VAL B O 1
ATOM 6048 N N . THR B 1 277 ? -4.895 2.455 0.307 1 86.75 277 THR B N 1
ATOM 6049 C CA . THR B 1 277 ? -3.799 3.252 -0.232 1 86.75 277 THR B CA 1
ATOM 6050 C C . THR B 1 277 ? -3.178 2.566 -1.446 1 86.75 277 THR B C 1
ATOM 6052 O O . THR B 1 277 ? -2.789 3.23 -2.41 1 86.75 277 THR B O 1
ATOM 6055 N N . GLU B 1 278 ? -3.072 1.294 -1.312 1 87.38 278 GLU B N 1
ATOM 6056 C CA . GLU B 1 278 ? -2.545 0.527 -2.438 1 87.38 278 GLU B CA 1
ATOM 6057 C C . GLU B 1 278 ? -3.432 0.678 -3.672 1 87.38 278 GLU B C 1
ATOM 6059 O O . GLU B 1 278 ? -2.932 0.854 -4.785 1 87.38 278 GLU B O 1
ATOM 6064 N N . VAL B 1 279 ? -4.695 0.557 -3.516 1 92.56 279 VAL B N 1
ATOM 6065 C CA . VAL B 1 279 ? -5.621 0.698 -4.637 1 92.56 279 VAL B CA 1
ATOM 6066 C C . VAL B 1 279 ? -5.512 2.104 -5.223 1 92.56 279 VAL B C 1
ATOM 6068 O O . VAL B 1 279 ? -5.418 2.27 -6.441 1 92.56 279 VAL B O 1
ATOM 6071 N N . LEU B 1 280 ? -5.434 3.137 -4.344 1 90.56 280 LEU B N 1
ATOM 6072 C CA . LEU B 1 280 ? -5.355 4.523 -4.793 1 90.56 280 LEU B CA 1
ATOM 6073 C C . LEU B 1 280 ? -4.062 4.77 -5.566 1 90.56 280 LEU B C 1
ATOM 6075 O O . LEU B 1 280 ? -4.012 5.645 -6.434 1 90.56 280 LEU B O 1
ATOM 6079 N N . ALA B 1 281 ? -3.066 4.016 -5.254 1 87.38 281 ALA B N 1
ATOM 6080 C CA . ALA B 1 281 ? -1.762 4.191 -5.887 1 87.38 281 ALA B CA 1
ATOM 6081 C C . ALA B 1 281 ? -1.752 3.607 -7.297 1 87.38 281 ALA B C 1
ATOM 6083 O O . ALA B 1 281 ? -0.944 4.008 -8.133 1 87.38 281 ALA B O 1
ATOM 6084 N N . HIS B 1 282 ? -2.695 2.674 -7.59 1 87.75 282 HIS B N 1
ATOM 6085 C CA . HIS B 1 282 ? -2.551 1.93 -8.836 1 87.75 282 HIS B CA 1
ATOM 6086 C C . HIS B 1 282 ? -3.801 2.057 -9.703 1 87.75 282 HIS B C 1
ATOM 6088 O O . HIS B 1 282 ? -3.781 1.704 -10.883 1 87.75 282 HIS B O 1
ATOM 6094 N N . PHE B 1 283 ? -4.859 2.564 -9.109 1 92.06 283 PHE B N 1
ATOM 6095 C CA . PHE B 1 283 ? -6.117 2.645 -9.836 1 92.06 283 PHE B CA 1
ATOM 6096 C C . PHE B 1 283 ? -6.781 4 -9.625 1 92.06 283 PHE B C 1
ATOM 6098 O O . PHE B 1 283 ? -6.668 4.594 -8.555 1 92.06 283 PHE B O 1
ATOM 6105 N N . THR B 1 284 ? -7.441 4.5 -10.617 1 93.12 284 THR B N 1
ATOM 6106 C CA . THR B 1 284 ? -8.273 5.688 -10.492 1 93.12 284 THR B CA 1
ATOM 6107 C C . THR B 1 284 ? -9.695 5.309 -10.078 1 93.12 284 THR B C 1
ATOM 6109 O O . THR B 1 284 ? -10.383 4.57 -10.789 1 93.12 284 THR B O 1
ATOM 6112 N N . LEU B 1 285 ? -10.086 5.746 -9.008 1 94.56 285 LEU B N 1
ATOM 6113 C CA . LEU B 1 285 ? -11.43 5.445 -8.516 1 94.56 285 LEU B CA 1
ATOM 6114 C C . LEU B 1 285 ? -12.469 6.293 -9.227 1 94.56 285 LEU B C 1
ATOM 6116 O O . LEU B 1 285 ? -12.172 7.391 -9.695 1 94.56 285 LEU B O 1
ATOM 6120 N N . GLY B 1 286 ? -13.695 5.766 -9.312 1 94.88 286 GLY B N 1
ATOM 6121 C CA . GLY B 1 286 ? -14.836 6.562 -9.75 1 94.88 286 GLY B CA 1
ATOM 6122 C C . GLY B 1 286 ? -15.188 7.68 -8.781 1 94.88 286 GLY B C 1
ATOM 6123 O O . GLY B 1 286 ? -14.719 7.688 -7.641 1 94.88 286 GLY B O 1
ATOM 6124 N N . PRO B 1 287 ? -15.953 8.617 -9.234 1 94.38 287 PRO B N 1
ATOM 6125 C CA . PRO B 1 287 ? -16.266 9.805 -8.43 1 94.38 287 PRO B CA 1
ATOM 6126 C C . PRO B 1 287 ? -16.938 9.461 -7.102 1 94.38 287 PRO B C 1
ATOM 6128 O O . PRO B 1 287 ? -16.594 10.047 -6.066 1 94.38 287 PRO B O 1
ATOM 6131 N N . GLU B 1 288 ? -17.781 8.531 -7.121 1 96.06 288 GLU B N 1
ATOM 6132 C CA . GLU B 1 288 ? -18.516 8.195 -5.902 1 96.06 288 GLU B CA 1
ATOM 6133 C C . GLU B 1 288 ? -17.578 7.629 -4.836 1 96.06 288 GLU B C 1
ATOM 6135 O O . GLU B 1 288 ? -17.672 8.008 -3.664 1 96.06 288 GLU B O 1
ATOM 6140 N N . ALA B 1 289 ? -16.781 6.707 -5.25 1 96.81 289 ALA B N 1
ATOM 6141 C CA . ALA B 1 289 ? -15.836 6.086 -4.316 1 96.81 289 ALA B CA 1
ATOM 6142 C C . ALA B 1 289 ? -14.828 7.109 -3.797 1 96.81 289 ALA B C 1
ATOM 6144 O O . ALA B 1 289 ? -14.523 7.133 -2.604 1 96.81 289 ALA B O 1
ATOM 6145 N N . LEU B 1 290 ? -14.312 7.902 -4.668 1 96 290 LEU B N 1
ATOM 6146 C CA . LEU B 1 290 ? -13.328 8.906 -4.277 1 96 290 LEU B CA 1
ATOM 6147 C C . LEU B 1 290 ? -13.945 9.938 -3.344 1 96 290 LEU B C 1
ATOM 6149 O O . LEU B 1 290 ? -13.297 10.375 -2.389 1 96 290 LEU B O 1
ATOM 6153 N N . GLU B 1 291 ? -15.164 10.414 -3.604 1 96.69 291 GLU B N 1
ATOM 6154 C CA . GLU B 1 291 ? -15.875 11.344 -2.732 1 96.69 291 GLU B CA 1
ATOM 6155 C C . GLU B 1 291 ? -16.062 10.758 -1.337 1 96.69 291 GLU B C 1
ATOM 6157 O O . GLU B 1 291 ? -15.93 11.469 -0.338 1 96.69 291 GLU B O 1
ATOM 6162 N N . ALA B 1 292 ? -16.391 9.477 -1.313 1 96.69 292 ALA B N 1
ATOM 6163 C CA . ALA B 1 292 ? -16.562 8.82 -0.021 1 96.69 292 ALA B CA 1
ATOM 6164 C C . ALA B 1 292 ? -15.258 8.836 0.78 1 96.69 292 ALA B C 1
ATOM 6166 O O . ALA B 1 292 ? -15.273 9.086 1.987 1 96.69 292 ALA B O 1
ATOM 6167 N N . TYR B 1 293 ? -14.203 8.547 0.109 1 94.88 293 TYR B N 1
ATOM 6168 C CA . TYR B 1 293 ? -12.898 8.578 0.765 1 94.88 293 TYR B CA 1
ATOM 6169 C C . TYR B 1 293 ? -12.609 9.961 1.333 1 94.88 293 TYR B C 1
ATOM 6171 O O . TYR B 1 293 ? -12.242 10.094 2.504 1 94.88 293 TYR B O 1
ATOM 6179 N N . VAL B 1 294 ? -12.742 10.977 0.51 1 94.75 294 VAL B N 1
ATOM 6180 C CA . VAL B 1 294 ? -12.438 12.352 0.895 1 94.75 294 VAL B CA 1
ATOM 6181 C C . VAL B 1 294 ? -13.328 12.773 2.061 1 94.75 294 VAL B C 1
ATOM 6183 O O . VAL B 1 294 ? -12.844 13.336 3.047 1 94.75 294 VAL B O 1
ATOM 6186 N N . ALA B 1 295 ? -14.547 12.445 2.006 1 95.31 295 ALA B N 1
ATOM 6187 C CA . ALA B 1 295 ? -15.523 12.875 3.002 1 95.31 295 ALA B CA 1
ATOM 6188 C C . ALA B 1 295 ? -15.258 12.211 4.352 1 95.31 295 ALA B C 1
ATOM 6190 O O . ALA B 1 295 ? -15.477 12.82 5.402 1 95.31 295 ALA B O 1
ATOM 6191 N N . LYS B 1 296 ? -14.758 11.023 4.328 1 93.69 296 LYS B N 1
ATOM 6192 C CA . LYS B 1 296 ? -14.656 10.273 5.578 1 93.69 296 LYS B CA 1
ATOM 6193 C C . LYS B 1 296 ? -13.242 10.32 6.137 1 93.69 296 LYS B C 1
ATOM 6195 O O . LYS B 1 296 ? -13.047 10.281 7.355 1 93.69 296 LYS B O 1
ATOM 6200 N N . VAL B 1 297 ? -12.289 10.312 5.281 1 91.06 297 VAL B N 1
ATOM 6201 C CA . VAL B 1 297 ? -10.906 10.219 5.734 1 91.06 297 VAL B CA 1
ATOM 6202 C C . VAL B 1 297 ? -10.344 11.617 5.98 1 91.06 297 VAL B C 1
ATOM 6204 O O . VAL B 1 297 ? -9.688 11.852 6.996 1 91.06 297 VAL B O 1
ATOM 6207 N N . LEU B 1 298 ? -10.586 12.586 5.094 1 91.12 298 LEU B N 1
ATOM 6208 C CA . LEU B 1 298 ? -10.078 13.945 5.258 1 91.12 298 LEU B CA 1
ATOM 6209 C C . LEU B 1 298 ? -11.039 14.781 6.102 1 91.12 298 LEU B C 1
ATOM 6211 O O . LEU B 1 298 ? -12.234 14.484 6.168 1 91.12 298 LEU B O 1
ATOM 6215 N N . PRO B 1 299 ? -10.516 15.773 6.766 1 89.19 299 PRO B N 1
ATOM 6216 C CA . PRO B 1 299 ? -11.391 16.656 7.539 1 89.19 299 PRO B CA 1
ATOM 6217 C C . PRO B 1 299 ? -12.305 17.5 6.66 1 89.19 299 PRO B C 1
ATOM 6219 O O . PRO B 1 299 ? -12.055 17.641 5.461 1 89.19 299 PRO B O 1
ATOM 6222 N N . ALA B 1 300 ? -13.297 18.031 7.34 1 90.94 300 ALA B N 1
ATOM 6223 C CA . ALA B 1 300 ? -14.188 18.953 6.637 1 90.94 300 ALA B CA 1
ATOM 6224 C C . ALA B 1 300 ? -13.43 20.203 6.195 1 90.94 300 ALA B C 1
ATOM 6226 O O . ALA B 1 300 ? -12.594 20.734 6.934 1 90.94 300 ALA B O 1
ATOM 6227 N N . ARG B 1 301 ? -13.633 20.781 4.891 1 92.31 301 ARG B N 1
ATOM 6228 C CA . ARG B 1 301 ? -13.008 21.969 4.309 1 92.31 301 ARG B CA 1
ATOM 6229 C C . ARG B 1 301 ? -11.516 21.75 4.082 1 92.31 301 ARG B C 1
ATOM 6231 O O . ARG B 1 301 ? -10.711 22.656 4.305 1 92.31 301 ARG B O 1
ATOM 6238 N N . ALA B 1 302 ? -11.203 20.516 3.785 1 94.19 302 ALA B N 1
ATOM 6239 C CA . ALA B 1 302 ? -9.805 20.188 3.541 1 94.19 302 ALA B CA 1
ATOM 6240 C C . ALA B 1 302 ? -9.297 20.844 2.266 1 94.19 302 ALA B C 1
ATOM 6242 O O . ALA B 1 302 ? -10.016 20.922 1.268 1 94.19 302 ALA B O 1
ATOM 6243 N N . VAL B 1 303 ? -8.086 21.391 2.336 1 96.06 303 VAL B N 1
ATOM 6244 C CA . VAL B 1 303 ? -7.352 21.875 1.166 1 96.06 303 VAL B CA 1
ATOM 6245 C C . VAL B 1 303 ? -5.938 21.297 1.181 1 96.06 303 VAL B C 1
ATOM 6247 O O . VAL B 1 303 ? -5.402 20.969 2.244 1 96.06 303 VAL B O 1
ATOM 6250 N N . LEU B 1 304 ? -5.367 21.156 0.042 1 93.88 304 LEU B N 1
ATOM 6251 C CA . LEU B 1 304 ? -4.043 20.547 -0.045 1 93.88 304 LEU B CA 1
ATOM 6252 C C . LEU B 1 304 ? -2.951 21.594 0.141 1 93.88 304 LEU B C 1
ATOM 6254 O O . LEU B 1 304 ? -3.02 22.672 -0.441 1 93.88 304 LEU B O 1
ATOM 6258 N N . SER B 1 305 ? -1.991 21.188 0.898 1 92.31 305 SER B N 1
ATOM 6259 C CA . SER B 1 305 ? -0.858 22.062 1.189 1 92.31 305 SER B CA 1
ATOM 6260 C C . SER B 1 305 ? -0.037 22.344 -0.066 1 92.31 305 SER B C 1
ATOM 6262 O O . SER B 1 305 ? 0.198 21.438 -0.872 1 92.31 305 SER B O 1
ATOM 6264 N N . VAL B 1 306 ? 0.422 23.594 -0.301 1 90.69 306 VAL B N 1
ATOM 6265 C CA . VAL B 1 306 ? 1.255 23.938 -1.446 1 90.69 306 VAL B CA 1
ATOM 6266 C C . VAL B 1 306 ? 2.496 24.703 -0.972 1 90.69 306 VAL B C 1
ATOM 6268 O O . VAL B 1 306 ? 3.479 24.812 -1.707 1 90.69 306 VAL B O 1
ATOM 6271 N N . GLY B 1 307 ? 2.406 25.281 0.233 1 87 307 GLY B N 1
ATOM 6272 C CA . GLY B 1 307 ? 3.479 26.078 0.809 1 87 307 GLY B CA 1
ATOM 6273 C C . GLY B 1 307 ? 3.051 26.859 2.045 1 87 307 GLY B C 1
ATOM 6274 O O . GLY B 1 307 ? 1.857 27.047 2.279 1 87 307 GLY B O 1
ATOM 6275 N N . PRO B 1 308 ? 4.023 27.25 2.812 1 86.12 308 PRO B N 1
ATOM 6276 C CA . PRO B 1 308 ? 3.711 27.828 4.117 1 86.12 308 PRO B CA 1
ATOM 6277 C C . PRO B 1 308 ? 2.846 29.078 4.008 1 86.12 308 PRO B C 1
ATOM 6279 O O . PRO B 1 308 ? 1.871 29.234 4.75 1 86.12 308 PRO B O 1
ATOM 6282 N N . ARG B 1 309 ? 3.123 29.984 3.086 1 86.5 309 ARG B N 1
ATOM 6283 C CA . ARG B 1 309 ? 2.412 31.25 2.975 1 86.5 309 ARG B CA 1
ATOM 6284 C C . ARG B 1 309 ? 0.959 31.031 2.57 1 86.5 309 ARG B C 1
ATOM 6286 O O . ARG B 1 309 ? 0.045 31.562 3.211 1 86.5 309 ARG B O 1
ATOM 6293 N N . MET B 1 310 ? 0.798 30.266 1.531 1 90.44 310 MET B N 1
ATOM 6294 C CA . MET B 1 310 ? -0.552 30 1.041 1 90.44 310 MET B CA 1
ATOM 6295 C C . MET B 1 310 ? -1.34 29.172 2.039 1 90.44 310 MET B C 1
ATOM 6297 O O . MET B 1 310 ? -2.545 29.359 2.205 1 90.44 310 MET B O 1
ATOM 6301 N N . ASP B 1 311 ? -0.655 28.234 2.664 1 92.44 311 ASP B N 1
ATOM 6302 C CA . ASP B 1 311 ? -1.296 27.406 3.678 1 92.44 311 ASP B CA 1
ATOM 6303 C C . ASP B 1 311 ? -1.81 28.25 4.84 1 92.44 311 ASP B C 1
ATOM 6305 O O . ASP B 1 311 ? -2.914 28.031 5.336 1 92.44 311 ASP B O 1
ATOM 6309 N N . ASP B 1 312 ? -0.948 29.141 5.188 1 91.81 312 ASP B N 1
ATOM 6310 C CA . ASP B 1 312 ? -1.312 30.031 6.281 1 91.81 312 ASP B CA 1
ATOM 6311 C C . ASP B 1 312 ? -2.553 30.859 5.93 1 91.81 312 ASP B C 1
ATOM 6313 O O . ASP B 1 312 ? -3.473 30.984 6.742 1 91.81 312 ASP B O 1
ATOM 6317 N N . ARG B 1 313 ? -2.537 31.453 4.754 1 90.94 313 ARG B N 1
ATOM 6318 C CA . ARG B 1 313 ? -3.684 32.25 4.336 1 90.94 313 ARG B CA 1
ATOM 6319 C C . ARG B 1 313 ? -4.941 31.391 4.246 1 90.94 313 ARG B C 1
ATOM 6321 O O . ARG B 1 313 ? -6.023 31.828 4.648 1 90.94 313 ARG B O 1
ATOM 6328 N N . ALA B 1 314 ? -4.781 30.234 3.746 1 94.06 314 ALA B N 1
ATOM 6329 C CA . ALA B 1 314 ? -5.918 29.328 3.635 1 94.06 314 ALA B CA 1
ATOM 6330 C C . ALA B 1 314 ? -6.5 29 5.008 1 94.06 314 ALA B C 1
ATOM 6332 O O . ALA B 1 314 ? -7.719 28.984 5.184 1 94.06 314 ALA B O 1
ATOM 6333 N N . ARG B 1 315 ? -5.641 28.766 5.926 1 90.75 315 ARG B N 1
ATOM 6334 C CA . ARG B 1 315 ? -6.094 28.516 7.289 1 90.75 315 ARG B CA 1
ATOM 6335 C C . ARG B 1 315 ? -6.855 29.703 7.848 1 90.75 315 ARG B C 1
ATOM 6337 O O . ARG B 1 315 ? -7.879 29.531 8.523 1 90.75 315 ARG B O 1
ATOM 6344 N N . GLN B 1 316 ? -6.309 30.844 7.562 1 88.81 316 GLN B N 1
ATOM 6345 C CA . GLN B 1 316 ? -6.957 32.062 8.008 1 88.81 316 GLN B CA 1
ATOM 6346 C C . GLN B 1 316 ? -8.383 32.156 7.473 1 88.81 316 GLN B C 1
ATOM 6348 O O . GLN B 1 316 ? -9.273 32.688 8.156 1 88.81 316 GLN B O 1
ATOM 6353 N N . LEU B 1 317 ? -8.508 31.656 6.34 1 91.44 317 LEU B N 1
ATOM 6354 C CA . LEU B 1 317 ? -9.805 31.75 5.688 1 91.44 317 LEU B CA 1
ATOM 6355 C C . LEU B 1 317 ? -10.688 30.562 6.062 1 91.44 317 LEU B C 1
ATOM 6357 O O . LEU B 1 317 ? -11.727 30.328 5.43 1 91.44 317 LEU B O 1
ATOM 6361 N N . GLY B 1 318 ? -10.266 29.734 7 1 88.19 318 GLY B N 1
ATOM 6362 C CA . GLY B 1 318 ? -11.125 28.719 7.582 1 88.19 318 GLY B CA 1
ATOM 6363 C C . GLY B 1 318 ? -10.891 27.344 7 1 88.19 318 GLY B C 1
ATOM 6364 O O . GLY B 1 318 ? -11.586 26.391 7.355 1 88.19 318 GLY B O 1
ATOM 6365 N N . ALA B 1 319 ? -9.953 27.188 6.164 1 94 319 ALA B N 1
ATOM 6366 C CA . ALA B 1 319 ? -9.672 25.891 5.559 1 94 319 ALA B CA 1
ATOM 6367 C C . ALA B 1 319 ? -8.82 25.016 6.484 1 94 319 ALA B C 1
ATOM 6369 O O . ALA B 1 319 ? -8.156 25.531 7.387 1 94 319 ALA B O 1
ATOM 6370 N N . LYS B 1 320 ? -9 23.703 6.352 1 91.12 320 LYS B N 1
ATOM 6371 C CA . LYS B 1 320 ? -8.117 22.75 7.004 1 91.12 320 LYS B CA 1
ATOM 6372 C C . LYS B 1 320 ? -7.047 22.234 6.039 1 91.12 320 LYS B C 1
ATOM 6374 O O . LYS B 1 320 ? -7.32 21.391 5.184 1 91.12 320 LYS B O 1
ATOM 6379 N N . VAL B 1 321 ? -5.871 22.688 6.238 1 91.31 321 VAL B N 1
ATOM 6380 C CA . VAL B 1 321 ? -4.793 22.359 5.312 1 91.31 321 VAL B CA 1
ATOM 6381 C C . VAL B 1 321 ? -4.281 20.938 5.602 1 91.31 321 VAL B C 1
ATOM 6383 O O . VAL B 1 321 ? -3.957 20.609 6.746 1 91.31 321 VAL B O 1
ATOM 6386 N N . VAL B 1 322 ? -4.246 20.125 4.586 1 89.81 322 VAL B N 1
ATOM 6387 C CA . VAL B 1 322 ? -3.805 18.75 4.715 1 89.81 322 VAL B CA 1
ATOM 6388 C C . VAL B 1 322 ? -2.52 18.531 3.914 1 89.81 322 VAL B C 1
ATOM 6390 O O . VAL B 1 322 ? -2.406 19 2.779 1 89.81 322 VAL B O 1
ATOM 6393 N N . ASP B 1 323 ? -1.559 17.922 4.621 1 86.12 323 ASP B N 1
ATOM 6394 C CA . ASP B 1 323 ? -0.31 17.516 3.979 1 86.12 323 ASP B CA 1
ATOM 6395 C C . ASP B 1 323 ? -0.316 16.031 3.648 1 86.12 323 ASP B C 1
ATOM 6397 O O . ASP B 1 323 ? -0.402 15.188 4.547 1 86.12 323 ASP B O 1
ATOM 6401 N N . LEU B 1 324 ? -0.151 15.742 2.383 1 80.62 324 LEU B N 1
ATOM 6402 C CA . LEU B 1 324 ? -0.281 14.352 1.955 1 80.62 324 LEU B CA 1
ATOM 6403 C C . LEU B 1 324 ? 1.084 13.75 1.649 1 80.62 324 LEU B C 1
ATOM 6405 O O . LEU B 1 324 ? 1.199 12.867 0.798 1 80.62 324 LEU B O 1
ATOM 6409 N N . ARG B 1 325 ? 2.172 14.18 2.162 1 74.62 325 ARG B N 1
ATOM 6410 C CA . ARG B 1 325 ? 3.541 13.734 1.92 1 74.62 325 ARG B CA 1
ATOM 6411 C C . ARG B 1 325 ? 3.68 12.234 2.152 1 74.62 325 ARG B C 1
ATOM 6413 O O . ARG B 1 325 ? 4.516 11.578 1.525 1 74.62 325 ARG B O 1
ATOM 6420 N N . GLY B 1 326 ? 2.932 11.617 2.977 1 73.62 326 GLY B N 1
ATOM 6421 C CA . GLY B 1 326 ? 3.057 10.188 3.24 1 73.62 326 GLY B CA 1
ATOM 6422 C C . GLY B 1 326 ? 2.287 9.328 2.254 1 73.62 326 GLY B C 1
ATOM 6423 O O . GLY B 1 326 ? 2.416 8.102 2.26 1 73.62 326 GLY B O 1
ATOM 6424 N N . MET B 1 327 ? 1.63 9.914 1.295 1 82.06 327 MET B N 1
ATOM 6425 C CA . MET B 1 327 ? 0.825 9.172 0.331 1 82.06 327 MET B CA 1
ATOM 6426 C C . MET B 1 327 ? 1.555 9.039 -1.001 1 82.06 327 MET B C 1
ATOM 6428 O O . MET B 1 327 ? 2.328 9.914 -1.38 1 82.06 327 MET B O 1
ATOM 6432 N N . PRO B 1 328 ? 1.286 7.902 -1.696 1 82.12 328 PRO B N 1
ATOM 6433 C CA . PRO B 1 328 ? 1.84 7.773 -3.047 1 82.12 328 PRO B CA 1
ATOM 6434 C C . PRO B 1 328 ? 1.354 8.867 -3.99 1 82.12 328 PRO B C 1
ATOM 6436 O O . PRO B 1 328 ? 0.195 9.289 -3.914 1 82.12 328 PRO B O 1
ATOM 6439 N N . LEU B 1 329 ? 2.184 9.266 -4.953 1 84.12 329 LEU B N 1
ATOM 6440 C CA . LEU B 1 329 ? 1.93 10.398 -5.836 1 84.12 329 LEU B CA 1
ATOM 6441 C C . LEU B 1 329 ? 0.647 10.188 -6.633 1 84.12 329 LEU B C 1
ATOM 6443 O O . LEU B 1 329 ? -0.184 11.094 -6.73 1 84.12 329 LEU B O 1
ATOM 6447 N N . PRO B 1 330 ? 0.405 8.984 -7.184 1 86.56 330 PRO B N 1
ATOM 6448 C CA . PRO B 1 330 ? -0.842 8.797 -7.93 1 86.56 330 PRO B CA 1
ATOM 6449 C C . PRO B 1 330 ? -2.084 9 -7.062 1 86.56 330 PRO B C 1
ATOM 6451 O O . PRO B 1 330 ? -3.107 9.477 -7.551 1 86.56 330 PRO B O 1
ATOM 6454 N N . ALA B 1 331 ? -1.976 8.57 -5.844 1 88.56 331 ALA B N 1
ATOM 6455 C CA . ALA B 1 331 ? -3.088 8.789 -4.926 1 88.56 331 ALA B CA 1
ATOM 6456 C C . ALA B 1 331 ? -3.324 10.281 -4.703 1 88.56 331 ALA B C 1
ATOM 6458 O O . ALA B 1 331 ? -4.469 10.742 -4.719 1 88.56 331 ALA B O 1
ATOM 6459 N N . VAL B 1 332 ? -2.236 11.047 -4.5 1 88.5 332 VAL B N 1
ATOM 6460 C CA . VAL B 1 332 ? -2.32 12.484 -4.293 1 88.5 332 VAL B CA 1
ATOM 6461 C C . VAL B 1 332 ? -2.955 13.148 -5.512 1 88.5 332 VAL B C 1
ATOM 6463 O O . VAL B 1 332 ? -3.818 14.016 -5.375 1 88.5 332 VAL B O 1
ATOM 6466 N N . GLU B 1 333 ? -2.531 12.734 -6.648 1 91.5 333 GLU B N 1
ATOM 6467 C CA . GLU B 1 333 ? -3.049 13.289 -7.895 1 91.5 333 GLU B CA 1
ATOM 6468 C C . GLU B 1 333 ? -4.551 13.055 -8.023 1 91.5 333 GLU B C 1
ATOM 6470 O O . GLU B 1 333 ? -5.281 13.93 -8.508 1 91.5 333 GLU B O 1
ATOM 6475 N N . GLN B 1 334 ? -4.965 11.953 -7.629 1 92.56 334 GLN B N 1
ATOM 6476 C CA . GLN B 1 334 ? -6.395 11.664 -7.66 1 92.56 334 GLN B CA 1
ATOM 6477 C C . GLN B 1 334 ? -7.16 12.562 -6.688 1 92.56 334 GLN B C 1
ATOM 6479 O O . GLN B 1 334 ? -8.227 13.07 -7.02 1 92.56 334 GLN B O 1
ATOM 6484 N N . LEU B 1 335 ? -6.625 12.727 -5.539 1 92.19 335 LEU B N 1
ATOM 6485 C CA . LEU B 1 335 ? -7.293 13.547 -4.531 1 92.19 335 LEU B CA 1
ATOM 6486 C C . LEU B 1 335 ? -7.355 15 -4.969 1 92.19 335 LEU B C 1
ATOM 6488 O O . LEU B 1 335 ? -8.305 15.719 -4.629 1 92.19 335 LEU B O 1
ATOM 6492 N N . GLU B 1 336 ? -6.379 15.406 -5.723 1 93.56 336 GLU B N 1
ATOM 6493 C CA . GLU B 1 336 ? -6.316 16.781 -6.23 1 93.56 336 GLU B CA 1
ATOM 6494 C C . GLU B 1 336 ? -7.484 17.078 -7.168 1 93.56 336 GLU B C 1
ATOM 6496 O O . GLU B 1 336 ? -7.828 18.234 -7.391 1 93.56 336 GLU B O 1
ATOM 6501 N N . THR B 1 337 ? -8.07 16.062 -7.719 1 94 337 THR B N 1
ATOM 6502 C CA . THR B 1 337 ? -9.203 16.266 -8.617 1 94 337 THR B CA 1
ATOM 6503 C C . THR B 1 337 ? -10.445 16.688 -7.832 1 94 337 THR B C 1
ATOM 6505 O O . THR B 1 337 ? -11.367 17.281 -8.391 1 94 337 THR B O 1
ATOM 6508 N N . LEU B 1 338 ? -10.508 16.422 -6.582 1 94.44 338 LEU B N 1
ATOM 6509 C CA . LEU B 1 338 ? -11.695 16.703 -5.785 1 94.44 338 LEU B CA 1
ATOM 6510 C C . LEU B 1 338 ? -11.383 17.719 -4.684 1 94.44 338 LEU B C 1
ATOM 6512 O O . LEU B 1 338 ? -12.281 18.406 -4.199 1 94.44 338 LEU B O 1
ATOM 6516 N N . VAL B 1 339 ? -10.125 17.688 -4.191 1 95.75 339 VAL B N 1
ATOM 6517 C CA . VAL B 1 339 ? -9.719 18.594 -3.117 1 95.75 339 VAL B CA 1
ATOM 6518 C C . VAL B 1 339 ? -8.836 19.703 -3.682 1 95.75 339 VAL B C 1
ATOM 6520 O O . VAL B 1 339 ? -7.766 19.438 -4.238 1 95.75 339 VAL B O 1
ATOM 6523 N N . GLU B 1 340 ? -9.305 20.891 -3.584 1 95.75 340 GLU B N 1
ATOM 6524 C CA . GLU B 1 340 ? -8.562 22 -4.16 1 95.75 340 GLU B CA 1
ATOM 6525 C C . GLU B 1 340 ? -7.305 22.312 -3.352 1 95.75 340 GLU B C 1
ATOM 6527 O O . GLU B 1 340 ? -7.199 21.922 -2.186 1 95.75 340 GLU B O 1
ATOM 6532 N N . SER B 1 341 ? -6.328 22.922 -4.016 1 96 341 SER B N 1
ATOM 6533 C CA . SER B 1 341 ? -5.105 23.359 -3.348 1 96 341 SER B CA 1
ATOM 6534 C C . SER B 1 341 ? -5.355 24.594 -2.492 1 96 341 SER B C 1
ATOM 6536 O O . SER B 1 341 ? -6.355 25.297 -2.676 1 96 341 SER B O 1
ATOM 6538 N N . ALA B 1 342 ? -4.449 24.766 -1.522 1 96 342 ALA B N 1
ATOM 6539 C CA . ALA B 1 342 ? -4.527 25.969 -0.709 1 96 342 ALA B CA 1
ATOM 6540 C C . ALA B 1 342 ? -4.52 27.219 -1.584 1 96 342 ALA B C 1
ATOM 6542 O O . ALA B 1 342 ? -5.254 28.188 -1.322 1 96 342 ALA B O 1
ATOM 6543 N N . GLU B 1 343 ? -3.793 27.203 -2.6 1 94.81 343 GLU B N 1
ATOM 6544 C CA . GLU B 1 343 ? -3.715 28.328 -3.535 1 94.81 343 GLU B CA 1
ATOM 6545 C C . GLU B 1 343 ? -5.047 28.547 -4.246 1 94.81 343 GLU B C 1
ATOM 6547 O O . GLU B 1 343 ? -5.539 29.672 -4.32 1 94.81 343 GLU B O 1
ATOM 6552 N N . ALA B 1 344 ? -5.52 27.547 -4.742 1 95.06 344 ALA B N 1
ATOM 6553 C CA . ALA B 1 344 ? -6.801 27.625 -5.438 1 95.06 344 ALA B CA 1
ATOM 6554 C C . ALA B 1 344 ? -7.91 28.078 -4.496 1 95.06 344 ALA B C 1
ATOM 6556 O O . ALA B 1 344 ? -8.797 28.844 -4.895 1 95.06 344 ALA B O 1
ATOM 6557 N N . TYR B 1 345 ? -7.867 27.594 -3.377 1 95.88 345 TYR B N 1
ATOM 6558 C CA . TYR B 1 345 ? -8.852 27.969 -2.367 1 95.88 345 TYR B CA 1
ATOM 6559 C C . TYR B 1 345 ? -8.797 29.469 -2.096 1 95.88 345 TYR B C 1
ATOM 6561 O O . TYR B 1 345 ? -9.828 30.141 -2.088 1 95.88 345 TYR B O 1
ATOM 6569 N N . VAL B 1 346 ? -7.613 29.922 -1.88 1 93.81 346 VAL B N 1
ATOM 6570 C CA . VAL B 1 346 ? -7.414 31.344 -1.598 1 93.81 346 VAL B CA 1
ATOM 6571 C C . VAL B 1 346 ? -7.867 32.156 -2.795 1 93.81 346 VAL B C 1
ATOM 6573 O O . VAL B 1 346 ? -8.539 33.188 -2.631 1 93.81 346 VAL B O 1
ATOM 6576 N N . GLU B 1 347 ? -7.531 31.734 -3.906 1 92.62 347 GLU B N 1
ATOM 6577 C CA . GLU B 1 347 ? -7.938 32.438 -5.117 1 92.62 347 GLU B CA 1
ATOM 6578 C C . GLU B 1 347 ? -9.453 32.438 -5.266 1 92.62 347 GLU B C 1
ATOM 6580 O O . GLU B 1 347 ? -10.039 33.438 -5.711 1 92.62 347 GLU B O 1
ATOM 6585 N N . ARG B 1 348 ? -10.031 31.422 -5 1 93 348 ARG B N 1
ATOM 6586 C CA . ARG B 1 348 ? -11.484 31.344 -5.09 1 93 348 ARG B CA 1
ATOM 6587 C C . ARG B 1 348 ? -12.148 32.281 -4.09 1 93 348 ARG B C 1
ATOM 6589 O O . ARG B 1 348 ? -13.164 32.906 -4.402 1 93 348 ARG B O 1
ATOM 6596 N N . MET B 1 349 ? -11.617 32.375 -2.928 1 92.94 349 MET B N 1
ATOM 6597 C CA . MET B 1 349 ? -12.195 33.188 -1.863 1 92.94 349 MET B CA 1
ATOM 6598 C C . MET B 1 349 ? -11.922 34.688 -2.107 1 92.94 349 MET B C 1
ATOM 6600 O O . MET B 1 349 ? -12.805 35.5 -1.923 1 92.94 349 MET B O 1
ATOM 6604 N N . GLU B 1 350 ? -10.766 35 -2.572 1 89.75 350 GLU B N 1
ATOM 6605 C CA . GLU B 1 350 ? -10.352 36.406 -2.695 1 89.75 350 GLU B CA 1
ATOM 6606 C C . GLU B 1 350 ? -10.492 36.906 -4.133 1 89.75 350 GLU B C 1
ATOM 6608 O O . GLU B 1 350 ? -10.766 38.062 -4.367 1 89.75 350 GLU B O 1
ATOM 6613 N N . GLY B 1 351 ? -10.281 36.062 -5.074 1 85.44 351 GLY B N 1
ATOM 6614 C CA . GLY B 1 351 ? -10.18 36.438 -6.469 1 85.44 351 GLY B CA 1
ATOM 6615 C C . GLY B 1 351 ? -8.773 36.844 -6.875 1 85.44 351 GLY B C 1
ATOM 6616 O O . GLY B 1 351 ? -7.863 36.875 -6.043 1 85.44 351 GLY B O 1
ATOM 6617 N N . PRO B 1 352 ? -8.516 37 -8.18 1 80.56 352 PRO B N 1
ATOM 6618 C CA . PRO B 1 352 ? -7.199 37.469 -8.617 1 80.56 352 PRO B CA 1
ATOM 6619 C C . PRO B 1 352 ? -6.816 38.812 -7.992 1 80.56 352 PRO B C 1
ATOM 6621 O O . PRO B 1 352 ? -7.672 39.688 -7.828 1 80.56 352 PRO B O 1
ATOM 6624 N N . PRO B 1 353 ? -5.586 38.844 -7.531 1 75.69 353 PRO B N 1
ATOM 6625 C CA . PRO B 1 353 ? -5.184 40.094 -6.895 1 75.69 353 PRO B CA 1
ATOM 6626 C C . PRO B 1 353 ? -5.098 41.25 -7.883 1 75.69 353 PRO B C 1
ATOM 6628 O O . PRO B 1 353 ? -4.125 41.344 -8.633 1 75.69 353 PRO B O 1
ATOM 6631 N N . ARG B 1 354 ? -6.043 41.906 -8.156 1 83.12 354 ARG B N 1
ATOM 6632 C CA . ARG B 1 354 ? -6.074 43.094 -9.016 1 83.12 354 ARG B CA 1
ATOM 6633 C C . ARG B 1 354 ? -6.168 44.375 -8.188 1 83.12 354 ARG B C 1
ATOM 6635 O O . ARG B 1 354 ? -7.266 44.844 -7.91 1 83.12 354 ARG B O 1
ATOM 6642 N N . ASP B 1 355 ? -5.035 44.875 -7.789 1 89.81 355 ASP B N 1
ATOM 6643 C CA . ASP B 1 355 ? -4.977 46.062 -6.957 1 89.81 355 ASP B CA 1
ATOM 6644 C C . ASP B 1 355 ? -4.957 47.312 -7.816 1 89.81 355 ASP B C 1
ATOM 6646 O O . ASP B 1 355 ? -4.227 47.406 -8.805 1 89.81 355 ASP B O 1
ATOM 6650 N N . VAL B 1 356 ? -5.836 48.188 -7.559 1 92.88 356 VAL B N 1
ATOM 6651 C CA . VAL B 1 356 ? -5.809 49.5 -8.164 1 92.88 356 VAL B CA 1
ATOM 6652 C C . VAL B 1 356 ? -5.309 50.531 -7.145 1 92.88 356 VAL B C 1
ATOM 6654 O O . VAL B 1 356 ? -5.906 50.688 -6.078 1 92.88 356 VAL B O 1
ATOM 6657 N N . ARG B 1 357 ? -4.258 51.188 -7.535 1 94.31 357 ARG B N 1
ATOM 6658 C CA . ARG B 1 357 ? -3.729 52.219 -6.633 1 94.31 357 ARG B CA 1
ATOM 6659 C C . ARG B 1 357 ? -4.668 53.406 -6.547 1 94.31 357 ARG B C 1
ATOM 6661 O O . ARG B 1 357 ? -5.227 53.844 -7.559 1 94.31 357 ARG B O 1
ATOM 6668 N N . VAL B 1 358 ? -4.863 53.875 -5.34 1 95.19 358 VAL B N 1
ATOM 6669 C CA . VAL B 1 358 ? -5.742 55 -5.148 1 95.19 358 VAL B CA 1
ATOM 6670 C C . VAL B 1 358 ? -5.074 56.031 -4.223 1 95.19 358 VAL B C 1
ATOM 6672 O O . VAL B 1 358 ? -4.133 55.688 -3.498 1 95.19 358 VAL B O 1
ATOM 6675 N N . ASN B 1 359 ? -5.496 57.219 -4.359 1 93.81 359 ASN B N 1
ATOM 6676 C CA . ASN B 1 359 ? -5.062 58.312 -3.482 1 93.81 359 ASN B CA 1
ATOM 6677 C C . ASN B 1 359 ? -6.246 58.969 -2.771 1 93.81 359 ASN B C 1
ATOM 6679 O O . ASN B 1 359 ? -6.938 59.812 -3.348 1 93.81 359 ASN B O 1
ATOM 6683 N N . PRO B 1 360 ? -6.418 58.625 -1.545 1 92.56 360 PRO B N 1
ATOM 6684 C CA . PRO B 1 360 ? -7.586 59.125 -0.826 1 92.56 360 PRO B CA 1
ATOM 6685 C C . PRO B 1 360 ? -7.473 60.625 -0.499 1 92.56 360 PRO B C 1
ATOM 6687 O O . PRO B 1 360 ? -8.461 61.25 -0.103 1 92.56 360 PRO B O 1
ATOM 6690 N N . GLY B 1 361 ? -6.344 61.312 -0.676 1 90.25 361 GLY B N 1
ATOM 6691 C CA . GLY B 1 361 ? -6.203 62.75 -0.49 1 90.25 361 GLY B CA 1
ATOM 6692 C C . GLY B 1 361 ? -6.113 63.156 0.969 1 90.25 361 GLY B C 1
ATOM 6693 O O . GLY B 1 361 ? -5.453 62.5 1.767 1 90.25 361 GLY B O 1
ATOM 6694 N N . ALA B 1 362 ? -6.797 64.25 1.351 1 90.19 362 ALA B N 1
ATOM 6695 C CA . ALA B 1 362 ? -6.648 64.938 2.658 1 90.19 362 ALA B CA 1
ATOM 6696 C C . ALA B 1 362 ? -7.254 64.062 3.76 1 90.19 362 ALA B C 1
ATOM 6698 O O . ALA B 1 362 ? -6.793 64.062 4.902 1 90.19 362 ALA B O 1
ATOM 6699 N N . ARG B 1 363 ? -8.203 63.25 3.371 1 88.69 363 ARG B N 1
ATOM 6700 C CA . ARG B 1 363 ? -8.914 62.469 4.367 1 88.69 363 ARG B CA 1
ATOM 6701 C C . ARG B 1 363 ? -8 61.406 4.973 1 88.69 363 ARG B C 1
ATOM 6703 O O . ARG B 1 363 ? -8.266 60.906 6.066 1 88.69 363 ARG B O 1
ATOM 6710 N N . ALA B 1 364 ? -6.895 61.125 4.254 1 94.62 364 ALA B N 1
ATOM 6711 C CA . ALA B 1 364 ? -6.027 60.031 4.719 1 94.62 364 ALA B CA 1
ATOM 6712 C C . ALA B 1 364 ? -4.809 60.594 5.449 1 94.62 364 ALA B C 1
ATOM 6714 O O . ALA B 1 364 ? -3.998 59.812 5.98 1 94.62 364 ALA B O 1
ATOM 6715 N N . GLU B 1 365 ? -4.648 61.844 5.547 1 94.56 365 GLU B N 1
ATOM 6716 C CA . GLU B 1 365 ? -3.445 62.469 6.09 1 94.56 365 GLU B CA 1
ATOM 6717 C C . GLU B 1 365 ? -3.225 62.062 7.547 1 94.56 365 GLU B C 1
ATOM 6719 O O . GLU B 1 365 ? -2.102 61.75 7.945 1 94.56 365 GLU B O 1
ATOM 6724 N N . ARG B 1 366 ? -4.27 62.094 8.312 1 95.94 366 ARG B N 1
ATOM 6725 C CA . ARG B 1 366 ? -4.164 61.75 9.727 1 95.94 366 ARG B CA 1
ATOM 6726 C C . ARG B 1 366 ? -3.797 60.281 9.891 1 95.94 366 ARG B C 1
ATOM 6728 O O . ARG B 1 366 ? -3.008 59.906 10.766 1 95.94 366 ARG B O 1
ATOM 6735 N N . PHE B 1 367 ? -4.406 59.562 9.07 1 96.94 367 PHE B N 1
ATOM 6736 C CA . PHE B 1 367 ? -4.113 58.125 9.109 1 96.94 367 PHE B CA 1
ATOM 6737 C C . PHE B 1 367 ? -2.645 57.875 8.805 1 96.94 367 PHE B C 1
ATOM 6739 O O . PHE B 1 367 ? -1.986 57.094 9.5 1 96.94 367 PHE B O 1
ATOM 6746 N N . VAL B 1 368 ? -2.098 58.469 7.77 1 97.5 368 VAL B N 1
ATOM 6747 C CA . VAL B 1 368 ? -0.705 58.312 7.363 1 97.5 368 VAL B CA 1
ATOM 6748 C C . VAL B 1 368 ? 0.215 58.75 8.508 1 97.5 368 VAL B C 1
ATOM 6750 O O . VAL B 1 368 ? 1.215 58.094 8.789 1 97.5 368 VAL B O 1
ATOM 6753 N N . GLY B 1 369 ? -0.161 59.844 9.094 1 96.94 369 GLY B N 1
ATOM 6754 C CA . GLY B 1 369 ? 0.609 60.312 10.227 1 96.94 369 GLY B CA 1
ATOM 6755 C C . GLY B 1 369 ? 0.63 59.344 11.383 1 96.94 369 GLY B C 1
ATOM 6756 O O . GLY B 1 369 ? 1.669 59.156 12.023 1 96.94 369 GLY B O 1
ATOM 6757 N N . LEU B 1 370 ? -0.512 58.812 11.703 1 97.69 370 LEU B N 1
ATOM 6758 C CA . LEU B 1 370 ? -0.627 57.844 12.781 1 97.69 370 LEU B CA 1
ATOM 6759 C C . LEU B 1 370 ? 0.271 56.625 12.523 1 97.69 370 LEU B C 1
ATOM 6761 O O . LEU B 1 370 ? 0.978 56.188 13.422 1 97.69 370 LEU B O 1
ATOM 6765 N N . VAL B 1 371 ? 0.235 56.062 11.297 1 98.06 371 VAL B N 1
ATOM 6766 C CA . VAL B 1 371 ? 1.02 54.906 10.922 1 98.06 371 VAL B CA 1
ATOM 6767 C C . VAL B 1 371 ? 2.51 55.219 11.062 1 98.06 371 VAL B C 1
ATOM 6769 O O . VAL B 1 371 ? 3.279 5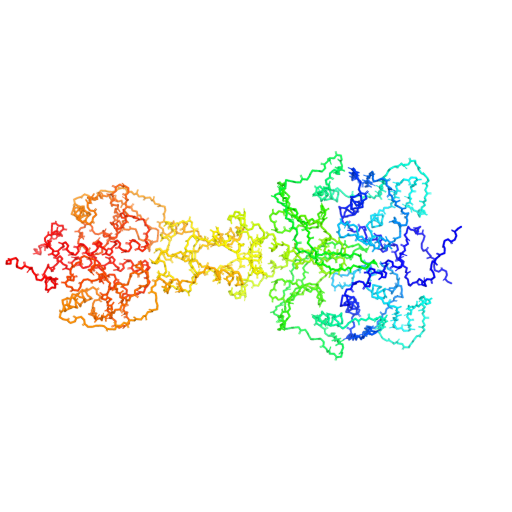4.375 11.555 1 98.06 371 VAL B O 1
ATOM 6772 N N . ARG B 1 372 ? 2.887 56.375 10.633 1 97.44 372 ARG B N 1
ATOM 6773 C CA . ARG B 1 372 ? 4.281 56.781 10.75 1 97.44 372 ARG B CA 1
ATOM 6774 C C . ARG B 1 372 ? 4.711 56.875 12.211 1 97.44 372 ARG B C 1
ATOM 6776 O O . ARG B 1 372 ? 5.789 56.375 12.57 1 97.44 372 ARG B O 1
ATOM 6783 N N . CYS B 1 373 ? 3.857 57.438 12.992 1 97.62 373 CYS B N 1
ATOM 6784 C CA . CYS B 1 373 ? 4.137 57.562 14.422 1 97.62 373 CYS B CA 1
ATOM 6785 C C . CYS B 1 373 ? 4.281 56.219 15.094 1 97.62 373 CYS B C 1
ATOM 6787 O O . CYS B 1 373 ? 5.309 55.938 15.711 1 97.62 373 CYS B O 1
ATOM 6789 N N . LEU B 1 374 ? 3.307 55.375 14.953 1 97.44 374 LEU B N 1
ATOM 6790 C CA . LEU B 1 374 ? 3.301 54.062 15.617 1 97.44 374 LEU B CA 1
ATOM 6791 C C . LEU B 1 374 ? 4.434 53.188 15.094 1 97.44 374 LEU B C 1
ATOM 6793 O O . LEU B 1 374 ? 5.066 52.469 15.867 1 97.44 374 LEU B O 1
ATOM 6797 N N . SER B 1 375 ? 4.664 53.188 13.758 1 97.75 375 SER B N 1
ATOM 6798 C CA . SER B 1 375 ? 5.734 52.375 13.203 1 97.75 375 SER B CA 1
ATOM 6799 C C . SER B 1 375 ? 7.094 52.781 13.758 1 97.75 375 SER B C 1
ATOM 6801 O O . SER B 1 375 ? 7.93 51.938 14.055 1 97.75 375 SER B O 1
ATOM 6803 N N . LEU B 1 376 ? 7.285 54.062 13.875 1 96.75 376 LEU B N 1
ATOM 6804 C CA . LEU B 1 376 ? 8.539 54.562 14.43 1 96.75 376 LEU B CA 1
ATOM 6805 C C . LEU B 1 376 ? 8.719 54.094 15.867 1 96.75 376 LEU B C 1
ATOM 6807 O O . LEU B 1 376 ? 9.781 53.594 16.25 1 96.75 376 LEU B O 1
ATOM 6811 N N . GLU B 1 377 ? 7.703 54.25 16.656 1 96.06 377 GLU B N 1
ATOM 6812 C CA . GLU B 1 377 ? 7.766 53.938 18.062 1 96.06 377 GLU B CA 1
ATOM 6813 C C . GLU B 1 377 ? 7.938 52.438 18.281 1 96.06 377 GLU B C 1
ATOM 6815 O O . GLU B 1 377 ? 8.609 52 19.219 1 96.06 377 GLU B O 1
ATOM 6820 N N . LEU B 1 378 ? 7.332 51.656 17.453 1 96.56 378 LEU B N 1
ATOM 6821 C CA . LEU B 1 378 ? 7.238 50.219 17.719 1 96.56 378 LEU B CA 1
ATOM 6822 C C . LEU B 1 378 ? 8.352 49.469 17.016 1 96.56 378 LEU B C 1
ATOM 6824 O O . LEU B 1 378 ? 8.875 48.469 17.531 1 96.56 378 LEU B O 1
ATOM 6828 N N . THR B 1 379 ? 8.75 49.844 15.781 1 95.38 379 THR B N 1
ATOM 6829 C CA . THR B 1 379 ? 9.719 49.094 15.008 1 95.38 379 THR B CA 1
ATOM 6830 C C . THR B 1 379 ? 11.039 49.844 14.898 1 95.38 379 THR B C 1
ATOM 6832 O O . THR B 1 379 ? 12.062 49.281 14.516 1 95.38 379 THR B O 1
ATOM 6835 N N . GLY B 1 380 ? 11 51.125 15.266 1 94.38 380 GLY B N 1
ATOM 6836 C CA . GLY B 1 380 ? 12.195 51.938 15.172 1 94.38 380 GLY B CA 1
ATOM 6837 C C . GLY B 1 380 ? 12.359 52.625 13.82 1 94.38 380 GLY B C 1
ATOM 6838 O O . GLY B 1 380 ? 13.297 53.406 13.609 1 94.38 380 GLY B O 1
ATOM 6839 N N . ARG B 1 381 ? 11.406 52.312 12.914 1 95.19 381 ARG B N 1
ATOM 6840 C CA . ARG B 1 381 ? 11.445 52.906 11.578 1 95.19 381 ARG B CA 1
ATOM 6841 C C . ARG B 1 381 ? 10.055 53.344 11.141 1 95.19 381 ARG B C 1
ATOM 6843 O O . ARG B 1 381 ? 9.062 52.688 11.445 1 95.19 381 ARG B O 1
ATOM 6850 N N . GLU B 1 382 ? 10.086 54.5 10.414 1 96.06 382 GLU B N 1
ATOM 6851 C CA . GLU B 1 382 ? 8.812 54.969 9.875 1 96.06 382 GLU B CA 1
ATOM 6852 C C . GLU B 1 382 ? 8.383 54.156 8.672 1 96.06 382 GLU B C 1
ATOM 6854 O O . GLU B 1 382 ? 9.18 53.875 7.77 1 96.06 382 GLU B O 1
ATOM 6859 N N . ALA B 1 383 ? 7.191 53.719 8.641 1 97 383 ALA B N 1
ATOM 6860 C CA . ALA B 1 383 ? 6.625 52.969 7.52 1 97 383 ALA B CA 1
ATOM 6861 C C . ALA B 1 383 ? 5.883 53.906 6.562 1 97 383 ALA B C 1
ATOM 6863 O O . ALA B 1 383 ? 5.211 54.844 6.996 1 97 383 ALA B O 1
ATOM 6864 N N . GLY B 1 384 ? 6.102 53.594 5.223 1 96.69 384 GLY B N 1
ATOM 6865 C CA . GLY B 1 384 ? 5.266 54.281 4.25 1 96.69 384 GLY B CA 1
ATOM 6866 C C . GLY B 1 384 ? 3.857 53.719 4.172 1 96.69 384 GLY B C 1
ATOM 6867 O O . GLY B 1 384 ? 3.578 52.656 4.727 1 96.69 384 GLY B O 1
ATOM 6868 N N . VAL B 1 385 ? 2.947 54.531 3.576 1 97.81 385 VAL B N 1
ATOM 6869 C CA . VAL B 1 385 ? 1.575 54.062 3.42 1 97.81 385 VAL B CA 1
ATOM 6870 C C . VAL B 1 385 ? 1.139 54.219 1.964 1 97.81 385 VAL B C 1
ATOM 6872 O O . VAL B 1 385 ? 1.399 55.25 1.336 1 97.81 385 VAL B O 1
ATOM 6875 N N . GLU B 1 386 ? 0.665 53.156 1.393 1 97.06 386 GLU B N 1
ATOM 6876 C CA . GLU B 1 386 ? 0.029 53.156 0.078 1 97.06 386 GLU B CA 1
ATOM 6877 C C . GLU B 1 386 ? -1.413 52.688 0.161 1 97.06 386 GLU B C 1
ATOM 6879 O O . GLU B 1 386 ? -1.752 51.875 1.032 1 97.06 386 GLU B O 1
ATOM 6884 N N . PHE B 1 387 ? -2.219 53.25 -0.739 1 97.25 387 PHE B N 1
ATOM 6885 C CA . PHE B 1 387 ? -3.627 52.875 -0.734 1 97.25 387 PHE B CA 1
ATOM 6886 C C . PHE B 1 387 ? -4.008 52.188 -2.041 1 97.25 387 PHE B C 1
ATOM 6888 O O . PHE B 1 387 ? -3.537 52.562 -3.113 1 97.25 387 PHE B O 1
ATOM 6895 N N . PHE B 1 388 ? -4.762 51.125 -1.886 1 95.5 388 PHE B N 1
ATOM 6896 C CA . PHE B 1 388 ? -5.246 50.406 -3.061 1 95.5 388 PHE B CA 1
ATOM 6897 C C . PHE B 1 388 ? -6.688 49.969 -2.865 1 95.5 388 PHE B C 1
ATOM 6899 O O . PHE B 1 388 ? -7.23 50.062 -1.762 1 95.5 388 PHE B O 1
ATOM 6906 N N . GLU B 1 389 ? -7.301 49.688 -3.924 1 93.69 389 GLU B N 1
ATOM 6907 C CA . GLU B 1 389 ? -8.648 49.125 -3.924 1 93.69 389 GLU B CA 1
ATOM 6908 C C . GLU B 1 389 ? -8.641 47.688 -4.465 1 93.69 389 GLU B C 1
ATOM 6910 O O . GLU B 1 389 ? -8.156 47.469 -5.57 1 93.69 389 GLU B O 1
ATOM 6915 N N . ARG B 1 390 ? -9.102 46.812 -3.625 1 91 390 ARG B N 1
ATOM 6916 C CA . ARG B 1 390 ? -9.242 45.406 -4.004 1 91 390 ARG B CA 1
ATOM 6917 C C . ARG B 1 390 ? -10.602 44.875 -3.572 1 91 390 ARG B C 1
ATOM 6919 O O . ARG B 1 390 ? -10.969 44.969 -2.398 1 91 390 ARG B O 1
ATOM 6926 N N . LYS B 1 391 ? -11.32 44.406 -4.492 1 87 391 LYS B N 1
ATOM 6927 C CA . LYS B 1 391 ? -12.578 43.719 -4.195 1 87 391 LYS B CA 1
ATOM 6928 C C . LYS B 1 391 ? -12.375 42.219 -4.094 1 87 391 LYS B C 1
ATOM 6930 O O . LYS B 1 391 ? -11.719 41.594 -4.949 1 87 391 LYS B O 1
ATOM 6935 N N . VAL B 1 392 ? -12.883 41.656 -2.971 1 88.88 392 VAL B N 1
ATOM 6936 C CA . VAL B 1 392 ? -12.766 40.219 -2.783 1 88.88 392 VAL B CA 1
ATOM 6937 C C . VAL B 1 392 ? -14.047 39.531 -3.238 1 88.88 392 VAL B C 1
ATOM 6939 O O . VAL B 1 392 ? -15.109 40.156 -3.279 1 88.88 392 VAL B O 1
ATOM 6942 N N . ARG B 1 393 ? -13.953 38.344 -3.65 1 88.69 393 ARG B N 1
ATOM 6943 C CA . ARG B 1 393 ? -15.102 37.594 -4.148 1 88.69 393 ARG B CA 1
ATOM 6944 C C . ARG B 1 393 ? -16.016 37.156 -3.006 1 88.69 393 ARG B C 1
ATOM 6946 O O . ARG B 1 393 ? -17.234 37.281 -3.092 1 88.69 393 ARG B O 1
ATOM 6953 N N . ASP B 1 394 ? -15.422 36.625 -1.966 1 90.12 394 ASP B N 1
ATOM 6954 C CA . ASP B 1 394 ? -16.156 36.25 -0.766 1 90.12 394 ASP B CA 1
ATOM 6955 C C . ASP B 1 394 ? -15.961 37.25 0.351 1 90.12 394 ASP B C 1
ATOM 6957 O O . ASP B 1 394 ? -14.828 37.562 0.73 1 90.12 394 ASP B O 1
ATOM 6961 N N . PRO B 1 395 ? -17 37.688 0.859 1 84.56 395 PRO B N 1
ATOM 6962 C CA . PRO B 1 395 ? -16.906 38.719 1.913 1 84.56 395 PRO B CA 1
ATOM 6963 C C . PRO B 1 395 ? -16.109 38.219 3.121 1 84.56 395 PRO B C 1
ATOM 6965 O O . PRO B 1 395 ? -15.492 39.031 3.824 1 84.56 395 PRO B O 1
ATOM 6968 N N . SER B 1 396 ? -16.062 36.938 3.326 1 83.31 396 SER B N 1
ATOM 6969 C CA . SER B 1 396 ? -15.344 36.406 4.469 1 83.31 396 SER B CA 1
ATOM 6970 C C . SER B 1 396 ? -13.836 36.531 4.273 1 83.31 396 SER B C 1
ATOM 6972 O O . SER B 1 396 ? -13.07 36.438 5.238 1 83.31 396 SER B O 1
ATOM 6974 N N . ALA B 1 397 ? -13.398 36.719 3.072 1 87.38 397 ALA B N 1
ATOM 6975 C CA . ALA B 1 397 ? -11.977 36.844 2.756 1 87.38 397 ALA B CA 1
ATOM 6976 C C . ALA B 1 397 ? -11.484 38.281 2.928 1 87.38 397 ALA B C 1
ATOM 6978 O O . ALA B 1 397 ? -10.383 38.625 2.5 1 87.38 397 ALA B O 1
ATOM 6979 N N . GLN B 1 398 ? -12.094 39.031 3.656 1 84.12 398 GLN B N 1
ATOM 6980 C CA . GLN B 1 398 ? -11.812 40.469 3.865 1 84.12 398 GLN B CA 1
ATOM 6981 C C . GLN B 1 398 ? -10.312 40.719 3.889 1 84.12 398 GLN B C 1
ATOM 6983 O O . GLN B 1 398 ? -9.562 40.031 4.578 1 84.12 398 GLN B O 1
ATOM 6988 N N . VAL B 1 399 ? -9.859 41.656 3.008 1 89.94 399 VAL B N 1
ATOM 6989 C CA . VAL B 1 399 ? -8.477 42.125 2.98 1 89.94 399 VAL B CA 1
ATOM 6990 C C . VAL B 1 399 ? -8.43 43.594 3.414 1 89.94 399 VAL B C 1
ATOM 6992 O O . VAL B 1 399 ? -8.844 44.5 2.668 1 89.94 399 VAL B O 1
ATOM 6995 N N . ASP B 1 400 ? -7.887 43.781 4.527 1 93.25 400 ASP B N 1
ATOM 6996 C CA . ASP B 1 400 ? -7.895 45.156 5.082 1 93.25 400 ASP B CA 1
ATOM 6997 C C . ASP B 1 400 ? -6.594 45.875 4.77 1 93.25 400 ASP B C 1
ATOM 6999 O O . ASP B 1 400 ? -6.609 47.062 4.398 1 93.25 400 ASP B O 1
ATOM 7003 N N . ALA B 1 401 ? -5.547 45.25 4.961 1 95.25 401 ALA B N 1
ATOM 7004 C CA . ALA B 1 401 ? -4.227 45.812 4.75 1 95.25 401 ALA B CA 1
ATOM 7005 C C . ALA B 1 401 ? -3.166 44.75 4.578 1 95.25 401 ALA B C 1
ATOM 7007 O O . ALA B 1 401 ? -3.404 43.562 4.898 1 95.25 401 ALA B O 1
ATOM 7008 N N . GLU B 1 402 ? -2.061 45.156 3.973 1 93.25 402 GLU B N 1
ATOM 7009 C CA . GLU B 1 402 ? -0.897 44.281 3.781 1 93.25 402 GLU B CA 1
ATOM 7010 C C . GLU B 1 402 ? 0.4 45.031 4.066 1 93.25 402 GLU B C 1
ATOM 7012 O O . GLU B 1 402 ? 0.528 46.219 3.727 1 93.25 402 GLU B O 1
ATOM 7017 N N . TYR B 1 403 ? 1.248 44.344 4.723 1 95.5 403 TYR B N 1
ATOM 7018 C CA . TYR B 1 403 ? 2.537 44.938 5.008 1 95.5 403 TYR B CA 1
ATOM 7019 C C . TYR B 1 403 ? 3.625 44.406 4.098 1 95.5 403 TYR B C 1
ATOM 7021 O O . TYR B 1 403 ? 3.811 43.188 4.012 1 95.5 403 TYR B O 1
ATOM 7029 N N . ASP B 1 404 ? 4.273 45.219 3.393 1 93.94 404 ASP B N 1
ATOM 7030 C CA . ASP B 1 404 ? 5.445 44.875 2.6 1 93.94 404 ASP B CA 1
ATOM 7031 C C . ASP B 1 404 ? 6.73 45.062 3.408 1 93.94 404 ASP B C 1
ATOM 7033 O O . ASP B 1 404 ? 7.242 46.156 3.525 1 93.94 404 ASP B O 1
ATOM 7037 N N . ARG B 1 405 ? 7.277 44 3.818 1 90.75 405 ARG B N 1
ATOM 7038 C CA . ARG B 1 405 ? 8.422 44.031 4.723 1 90.75 405 ARG B CA 1
ATOM 7039 C C . ARG B 1 405 ? 9.656 44.594 4.027 1 90.75 405 ARG B C 1
ATOM 7041 O O . ARG B 1 405 ? 10.43 45.344 4.625 1 90.75 405 ARG B O 1
ATOM 7048 N N . GLU B 1 406 ? 9.82 44.281 2.85 1 91 406 GLU B N 1
ATOM 7049 C CA . GLU B 1 406 ? 11 44.688 2.104 1 91 406 GLU B CA 1
ATOM 7050 C C . GLU B 1 406 ? 11.008 46.188 1.88 1 91 406 GLU B C 1
ATOM 7052 O O . GLU B 1 406 ? 12.047 46.844 2.004 1 91 406 GLU B O 1
ATOM 7057 N N . ARG B 1 407 ? 9.898 46.75 1.61 1 93.31 407 ARG B N 1
ATOM 7058 C CA . ARG B 1 407 ? 9.789 48.188 1.31 1 93.31 407 ARG B CA 1
ATOM 7059 C C . ARG B 1 407 ? 9.375 48.969 2.549 1 93.31 407 ARG B C 1
ATOM 7061 O O . ARG B 1 407 ? 9.312 50.219 2.514 1 93.31 407 ARG B O 1
ATOM 7068 N N . HIS B 1 408 ? 9.102 48.344 3.646 1 94.5 408 HIS B N 1
ATOM 7069 C CA . HIS B 1 408 ? 8.602 48.969 4.859 1 94.5 408 HIS B CA 1
ATOM 7070 C C . HIS B 1 408 ? 7.387 49.844 4.562 1 94.5 408 HIS B C 1
ATOM 7072 O O . HIS B 1 408 ? 7.379 51.031 4.898 1 94.5 408 HIS B O 1
ATOM 7078 N N . LEU B 1 409 ? 6.465 49.156 3.914 1 96.19 409 LEU B N 1
ATOM 7079 C CA . LEU B 1 409 ? 5.293 49.844 3.391 1 96.19 409 LEU B CA 1
ATOM 7080 C C . LEU B 1 409 ? 4.008 49.156 3.828 1 96.19 409 LEU B C 1
ATOM 7082 O O . LEU B 1 409 ? 3.879 47.938 3.693 1 96.19 409 LEU B O 1
ATOM 7086 N N . LEU B 1 410 ? 3.133 49.969 4.426 1 97.38 410 LEU B N 1
ATOM 7087 C CA . LEU B 1 410 ? 1.789 49.469 4.711 1 97.38 410 LEU B CA 1
ATOM 7088 C C . LEU B 1 410 ? 0.842 49.781 3.555 1 97.38 410 LEU B C 1
ATOM 7090 O O . LEU B 1 410 ? 0.614 50.938 3.225 1 97.38 410 LEU B O 1
ATOM 7094 N N . ARG B 1 411 ? 0.349 48.719 2.961 1 96.69 411 ARG B N 1
ATOM 7095 C CA . ARG B 1 411 ? -0.638 48.875 1.896 1 96.69 411 ARG B CA 1
ATOM 7096 C C . ARG B 1 411 ? -2.053 48.688 2.43 1 96.69 411 ARG B C 1
ATOM 7098 O O . ARG B 1 411 ? -2.385 47.625 2.965 1 96.69 411 ARG B O 1
ATOM 7105 N N . VAL B 1 412 ? -2.871 49.688 2.24 1 97.38 412 VAL B N 1
ATOM 7106 C CA . VAL B 1 412 ? -4.195 49.688 2.857 1 97.38 412 VAL B CA 1
ATOM 7107 C C . VAL B 1 412 ? -5.27 49.594 1.777 1 97.38 412 VAL B C 1
ATOM 7109 O O . VAL B 1 412 ? -5.262 50.344 0.815 1 97.38 412 VAL B O 1
ATOM 7112 N N . ASN B 1 413 ? -6.109 48.688 1.946 1 95.44 413 ASN B N 1
ATOM 7113 C CA . ASN B 1 413 ? -7.27 48.562 1.072 1 95.44 413 ASN B CA 1
ATOM 7114 C C . ASN B 1 413 ? -8.398 49.469 1.498 1 95.44 413 ASN B C 1
ATOM 7116 O O . ASN B 1 413 ? -8.992 49.312 2.564 1 95.44 413 ASN B O 1
ATOM 7120 N N . VAL B 1 414 ? -8.781 50.344 0.649 1 94.38 414 VAL B N 1
ATOM 7121 C CA . VAL B 1 414 ? -9.758 51.375 1.006 1 94.38 414 VAL B CA 1
ATOM 7122 C C . VAL B 1 414 ? -11.148 50.75 1.107 1 94.38 414 VAL B C 1
ATOM 7124 O O . VAL B 1 414 ? -12.055 51.344 1.72 1 94.38 414 VAL B O 1
ATOM 7127 N N . ARG B 1 415 ? -11.312 49.562 0.6 1 90.69 415 ARG B N 1
ATOM 7128 C CA . ARG B 1 415 ? -12.586 48.875 0.691 1 90.69 415 ARG B CA 1
ATOM 7129 C C . ARG B 1 415 ? -12.648 48 1.956 1 90.69 415 ARG B C 1
ATOM 7131 O O . ARG B 1 415 ? -13.68 47.406 2.25 1 90.69 415 ARG B O 1
ATOM 7138 N N . GLY B 1 416 ? -11.547 48 2.648 1 92.5 416 GLY B N 1
ATOM 7139 C CA . GLY B 1 416 ? -11.492 47.219 3.865 1 92.5 416 GLY B CA 1
ATOM 7140 C C . GLY B 1 416 ? -12.141 47.906 5.055 1 92.5 416 GLY B C 1
ATOM 7141 O O . GLY B 1 416 ? -12.969 48.781 4.891 1 92.5 416 GLY B O 1
ATOM 7142 N N . GLN B 1 417 ? -11.742 47.469 6.234 1 92.44 417 GLN B N 1
ATOM 7143 C CA . GLN B 1 417 ? -12.391 47.906 7.457 1 92.44 417 GLN B CA 1
ATOM 7144 C C . GLN B 1 417 ? -11.625 49.062 8.094 1 92.44 417 GLN B C 1
ATOM 7146 O O . GLN B 1 417 ? -12.055 49.625 9.109 1 92.44 417 GLN B O 1
ATOM 7151 N N . VAL B 1 418 ? -10.578 49.438 7.484 1 95.38 418 VAL B N 1
ATOM 7152 C CA . VAL B 1 418 ? -9.781 50.531 8.023 1 95.38 418 VAL B CA 1
ATOM 7153 C C . VAL B 1 418 ? -10.523 51.875 7.84 1 95.38 418 VAL B C 1
ATOM 7155 O O . VAL B 1 418 ? -11 52.156 6.746 1 95.38 418 VAL B O 1
ATOM 7158 N N . ARG B 1 419 ? -10.547 52.625 8.922 1 95.44 419 ARG B N 1
ATOM 7159 C CA . ARG B 1 419 ? -11.195 53.938 8.875 1 95.44 419 ARG B CA 1
ATOM 7160 C C . ARG B 1 419 ? -10.172 55.031 8.703 1 95.44 419 ARG B C 1
ATOM 7162 O O . ARG B 1 419 ? -9.523 55.469 9.664 1 95.44 419 ARG B O 1
ATOM 7169 N N . LEU B 1 420 ? -10.258 55.656 7.562 1 94.75 420 LEU B N 1
ATOM 7170 C CA . LEU B 1 420 ? -9.32 56.75 7.27 1 94.75 420 LEU B CA 1
ATOM 7171 C C . LEU B 1 420 ? -9.734 58.031 7.965 1 94.75 420 LEU B C 1
ATOM 7173 O O . LEU B 1 420 ? -8.883 58.844 8.336 1 94.75 420 LEU B O 1
ATOM 7177 N N . ASP B 1 421 ? -11.039 58.156 8.156 1 91.69 421 ASP B N 1
ATOM 7178 C CA . ASP B 1 421 ? -11.578 59.375 8.742 1 91.69 421 ASP B CA 1
ATOM 7179 C C . ASP B 1 421 ? -11.477 59.344 10.266 1 91.69 421 ASP B C 1
ATOM 7181 O O . ASP B 1 421 ? -11.539 60.406 10.914 1 91.69 421 ASP B O 1
ATOM 7185 N N . ASP B 1 422 ? -11.367 58.219 10.805 1 94.06 422 ASP B N 1
ATOM 7186 C CA . ASP B 1 422 ? -11.164 58 12.242 1 94.06 422 ASP B CA 1
ATOM 7187 C C . ASP B 1 422 ? -10.07 57 12.508 1 94.06 422 ASP B C 1
ATOM 7189 O O . ASP B 1 422 ? -10.359 55.875 12.93 1 94.06 422 ASP B O 1
ATOM 7193 N N . PRO B 1 423 ? -8.852 57.406 12.375 1 95.81 423 PRO B N 1
ATOM 7194 C CA . PRO B 1 423 ? -7.734 56.469 12.461 1 95.81 423 PRO B CA 1
ATOM 7195 C C . PRO B 1 423 ? -7.598 55.844 13.852 1 95.81 423 PRO B C 1
ATOM 7197 O O . PRO B 1 423 ? -6.938 54.812 14.008 1 95.81 423 PRO B O 1
ATOM 7200 N N . LEU B 1 424 ? -8.242 56.438 14.859 1 96.75 424 LEU B N 1
ATOM 7201 C CA . LEU B 1 424 ? -8.086 55.969 16.219 1 96.75 424 LEU B CA 1
ATOM 7202 C C . LEU B 1 424 ? -9.211 55 16.594 1 96.75 424 LEU B C 1
ATOM 7204 O O . LEU B 1 424 ? -9.336 54.594 17.75 1 96.75 424 LEU B O 1
ATOM 7208 N N . GLU B 1 425 ? -10.055 54.719 15.578 1 96.44 425 GLU B N 1
ATOM 7209 C CA . GLU B 1 425 ? -11.039 53.656 15.781 1 96.44 425 GLU B CA 1
ATOM 7210 C C . GLU B 1 425 ? -10.367 52.344 16.156 1 96.44 425 GLU B C 1
ATOM 7212 O O . GLU B 1 425 ? -9.328 52 15.594 1 96.44 425 GLU B O 1
ATOM 7217 N N . PRO B 1 426 ? -10.93 51.625 17.141 1 96.81 426 PRO B N 1
ATOM 7218 C CA . PRO B 1 426 ? -10.266 50.438 17.719 1 96.81 426 PRO B CA 1
ATOM 7219 C C . PRO B 1 426 ? -9.875 49.406 16.656 1 96.81 426 PRO B C 1
ATOM 7221 O O . PRO B 1 426 ? -8.758 48.906 16.688 1 96.81 426 PRO B O 1
ATOM 7224 N N . ARG B 1 427 ? -10.703 49.062 15.82 1 96.69 427 ARG B N 1
ATOM 7225 C CA . ARG B 1 427 ? -10.414 48.094 14.789 1 96.69 427 ARG B CA 1
ATOM 7226 C C . ARG B 1 427 ? -9.281 48.562 13.883 1 96.69 427 ARG B C 1
ATOM 7228 O O . ARG B 1 427 ? -8.422 47.75 13.492 1 96.69 427 ARG B O 1
ATOM 7235 N N . THR B 1 428 ? -9.312 49.781 13.5 1 97.56 428 THR B N 1
ATOM 7236 C CA . THR B 1 428 ? -8.258 50.375 12.68 1 97.56 428 THR B CA 1
ATOM 7237 C C . THR B 1 428 ? -6.906 50.281 13.383 1 97.56 428 THR B C 1
ATOM 7239 O O . THR B 1 428 ? -5.91 49.875 12.781 1 97.56 428 THR B O 1
ATOM 7242 N N . LEU B 1 429 ? -6.902 50.656 14.664 1 97.69 429 LEU B N 1
ATOM 7243 C CA . LEU B 1 429 ? -5.684 50.562 15.461 1 97.69 429 LEU B CA 1
ATOM 7244 C C . LEU B 1 429 ? -5.168 49.125 15.508 1 97.69 429 LEU B C 1
ATOM 7246 O O . LEU B 1 429 ? -3.967 48.906 15.375 1 97.69 429 LEU B O 1
ATOM 7250 N N . GLY B 1 430 ? -6.141 48.25 15.734 1 97.62 430 GLY B N 1
ATOM 7251 C CA . GLY B 1 430 ? -5.789 46.844 15.75 1 97.62 430 GLY B CA 1
ATOM 7252 C C . GLY B 1 430 ? -5.16 46.375 14.453 1 97.62 430 GLY B C 1
ATOM 7253 O O . GLY B 1 430 ? -4.18 45.625 14.469 1 97.62 430 GLY B O 1
ATOM 7254 N N . ILE B 1 431 ? -5.668 46.719 13.32 1 97.44 431 ILE B N 1
ATOM 7255 C CA . ILE B 1 431 ? -5.18 46.344 12 1 97.44 431 ILE B CA 1
ATOM 7256 C C . ILE B 1 431 ? -3.768 46.875 11.797 1 97.44 431 ILE B C 1
ATOM 7258 O O . ILE B 1 431 ? -2.9 46.188 11.266 1 97.44 431 ILE B O 1
ATOM 7262 N N . ILE B 1 432 ? -3.574 48.094 12.219 1 97.62 432 ILE B N 1
ATOM 7263 C CA . ILE B 1 432 ? -2.258 48.719 12.086 1 97.62 432 ILE B CA 1
ATOM 7264 C C . ILE B 1 432 ? -1.228 47.906 12.867 1 97.62 432 ILE B C 1
ATOM 7266 O O . ILE B 1 432 ? -0.158 47.562 12.344 1 97.62 432 ILE B O 1
ATOM 7270 N N . LEU B 1 433 ? -1.565 47.562 14.094 1 97.56 433 LEU B N 1
ATOM 7271 C CA . LEU B 1 433 ? -0.66 46.781 14.93 1 97.56 433 LEU B CA 1
ATOM 7272 C C . LEU B 1 433 ? -0.387 45.438 14.305 1 97.56 433 LEU B C 1
ATOM 7274 O O . LEU B 1 433 ? 0.754 44.969 14.297 1 97.56 433 LEU B O 1
ATOM 7278 N N . HIS B 1 434 ? -1.39 44.781 13.797 1 97.06 434 HIS B N 1
ATOM 7279 C CA . HIS B 1 434 ? -1.289 43.5 13.117 1 97.06 434 HIS B CA 1
ATOM 7280 C C . HIS B 1 434 ? -0.309 43.562 11.953 1 97.06 434 HIS B C 1
ATOM 7282 O O . HIS B 1 434 ? 0.584 42.719 11.836 1 97.06 434 HIS B O 1
ATOM 7288 N N . GLU B 1 435 ? -0.507 44.531 11.109 1 97.06 435 GLU B N 1
ATOM 7289 C CA . GLU B 1 435 ? 0.322 44.625 9.914 1 97.06 435 GLU B CA 1
ATOM 7290 C C . GLU B 1 435 ? 1.77 44.969 10.273 1 97.06 435 GLU B C 1
ATOM 7292 O O . GLU B 1 435 ? 2.699 44.469 9.633 1 97.06 435 GLU B O 1
ATOM 7297 N N . LEU B 1 436 ? 1.937 45.781 11.258 1 96.56 436 LEU B N 1
ATOM 7298 C CA . LEU B 1 436 ? 3.293 46.125 11.688 1 96.56 436 LEU B CA 1
ATOM 7299 C C . LEU B 1 436 ? 3.99 44.875 12.266 1 96.56 436 LEU B C 1
ATOM 7301 O O . LEU B 1 436 ? 5.215 44.781 12.203 1 96.56 436 LEU B O 1
ATOM 7305 N N . ALA B 1 437 ? 3.188 44 12.852 1 96.25 437 ALA B N 1
ATOM 7306 C CA . ALA B 1 437 ? 3.74 42.781 13.438 1 96.25 437 ALA B CA 1
ATOM 7307 C C . ALA B 1 437 ? 4.344 41.875 12.359 1 96.25 437 ALA B C 1
ATOM 7309 O O . ALA B 1 437 ? 5.133 40.969 12.664 1 96.25 437 ALA B O 1
ATOM 7310 N N . HIS B 1 438 ? 4.051 42.062 11.125 1 94.44 438 HIS B N 1
ATOM 7311 C CA . HIS B 1 438 ? 4.613 41.312 10 1 94.44 438 HIS B CA 1
ATOM 7312 C C . HIS B 1 438 ? 6.008 41.812 9.648 1 94.44 438 HIS B C 1
ATOM 7314 O O . HIS B 1 438 ? 6.645 41.312 8.727 1 94.44 438 HIS B O 1
ATOM 7320 N N . ASP B 1 439 ? 6.5 42.688 10.359 1 91.88 439 ASP B N 1
ATOM 7321 C CA . ASP B 1 439 ? 7.793 43.312 10.086 1 91.88 439 ASP B CA 1
ATOM 7322 C C . ASP B 1 439 ? 8.914 42.281 10.086 1 91.88 439 ASP B C 1
ATOM 7324 O O . ASP B 1 439 ? 9.93 42.438 9.414 1 91.88 439 ASP B O 1
ATOM 7328 N N . GLN B 1 440 ? 8.75 41.188 10.812 1 88.25 440 GLN B N 1
ATOM 7329 C CA . GLN B 1 440 ? 9.812 40.188 10.914 1 88.25 440 GLN B CA 1
ATOM 7330 C C . GLN B 1 440 ? 9.398 38.875 10.266 1 88.25 440 GLN B C 1
ATOM 7332 O O . GLN B 1 440 ? 10.164 37.906 10.281 1 88.25 440 GLN B O 1
ATOM 7337 N N . GLY B 1 441 ? 8.211 38.812 9.75 1 87.44 441 GLY B N 1
ATOM 7338 C CA . GLY B 1 441 ? 7.754 37.562 9.133 1 87.44 441 GLY B CA 1
ATOM 7339 C C . GLY B 1 441 ? 6.363 37.688 8.539 1 87.44 441 GLY B C 1
ATOM 7340 O O . GLY B 1 441 ? 5.539 38.469 9.016 1 87.44 441 GLY B O 1
ATOM 7341 N N . ASP B 1 442 ? 6.129 36.75 7.613 1 84 442 ASP B N 1
ATOM 7342 C CA . ASP B 1 442 ? 4.875 36.844 6.879 1 84 442 ASP B CA 1
ATOM 7343 C C . ASP B 1 442 ? 3.814 35.938 7.477 1 84 442 ASP B C 1
ATOM 7345 O O . ASP B 1 442 ? 2.617 36.219 7.395 1 84 442 ASP B O 1
ATOM 7349 N N . GLU B 1 443 ? 4.227 34.938 8.156 1 87.06 443 GLU B N 1
ATOM 7350 C CA . GLU B 1 443 ? 3.289 33.906 8.625 1 87.06 443 GLU B CA 1
ATOM 7351 C C . GLU B 1 443 ? 2.719 34.281 9.992 1 87.06 443 GLU B C 1
ATOM 7353 O O . GLU B 1 443 ? 3.377 34.938 10.789 1 87.06 443 GLU B O 1
ATOM 7358 N N . HIS B 1 444 ? 1.535 33.875 10.133 1 90.81 444 HIS B N 1
ATOM 7359 C CA . HIS B 1 444 ? 0.892 34.031 11.422 1 90.81 444 HIS B CA 1
ATOM 7360 C C . HIS B 1 444 ? 1.234 32.906 12.375 1 90.81 444 HIS B C 1
ATOM 7362 O O . HIS B 1 444 ? 0.342 32.188 12.859 1 90.81 444 HIS B O 1
ATOM 7368 N N . ASP B 1 445 ? 2.514 32.844 12.555 1 87.94 445 ASP B N 1
ATOM 7369 C CA . ASP B 1 445 ? 2.982 31.812 13.469 1 87.94 445 ASP B CA 1
ATOM 7370 C C . ASP B 1 445 ? 3.104 32.344 14.891 1 87.94 445 ASP B C 1
ATOM 7372 O O . ASP B 1 445 ? 2.609 33.438 15.188 1 87.94 445 ASP B O 1
ATOM 7376 N N . PHE B 1 446 ? 3.627 31.594 15.734 1 89 446 PHE B N 1
ATOM 7377 C CA . PHE B 1 446 ? 3.705 31.984 17.141 1 89 446 PHE B CA 1
ATOM 7378 C C . PHE B 1 446 ? 4.668 33.156 17.312 1 89 446 PHE B C 1
ATOM 7380 O O . PHE B 1 446 ? 4.461 34 18.188 1 89 446 PHE B O 1
ATOM 7387 N N . ALA B 1 447 ? 5.66 33.188 16.5 1 91.12 447 ALA B N 1
ATOM 7388 C CA . ALA B 1 447 ? 6.543 34.344 16.516 1 91.12 447 ALA B CA 1
ATOM 7389 C C . ALA B 1 447 ? 5.777 35.625 16.156 1 91.12 447 ALA B C 1
ATOM 7391 O O . ALA B 1 447 ? 6.039 36.688 16.719 1 91.12 447 ALA B O 1
ATOM 7392 N N . PHE B 1 448 ? 4.891 35.5 15.25 1 93.81 448 PHE B N 1
ATOM 7393 C CA . PHE B 1 448 ? 4.023 36.594 14.883 1 93.81 448 PHE B CA 1
ATOM 7394 C C . PHE B 1 448 ? 3.172 37.031 16.062 1 93.81 448 PHE B C 1
ATOM 7396 O O . PHE B 1 448 ? 3.053 38.25 16.344 1 93.81 448 PHE B O 1
ATOM 7403 N N . ILE B 1 449 ? 2.588 36.125 16.719 1 94.69 449 ILE B N 1
ATOM 7404 C CA . ILE B 1 449 ? 1.731 36.406 17.875 1 94.69 449 ILE B CA 1
ATOM 7405 C C . ILE B 1 449 ? 2.545 37.094 18.953 1 94.69 449 ILE B C 1
ATOM 7407 O O . ILE B 1 449 ? 2.076 38.062 19.562 1 94.69 449 ILE B O 1
ATOM 7411 N N . ASP B 1 450 ? 3.672 36.625 19.141 1 93.81 450 ASP B N 1
ATOM 7412 C CA . ASP B 1 450 ? 4.574 37.25 20.109 1 93.81 450 ASP B CA 1
ATOM 7413 C C . ASP B 1 450 ? 4.867 38.688 19.75 1 93.81 450 ASP B C 1
ATOM 7415 O O . ASP B 1 450 ? 4.871 39.562 20.625 1 93.81 450 ASP B O 1
ATOM 7419 N N . ARG B 1 451 ? 5.137 38.938 18.547 1 95.56 451 ARG B N 1
ATOM 7420 C CA . ARG B 1 451 ? 5.41 40.281 18.094 1 95.56 451 ARG B CA 1
ATOM 7421 C C . ARG B 1 451 ? 4.18 41.188 18.266 1 95.56 451 ARG B C 1
ATOM 7423 O O . ARG B 1 451 ? 4.289 42.312 18.688 1 95.56 451 ARG B O 1
ATOM 7430 N N . LEU B 1 452 ? 3.072 40.625 17.906 1 97.06 452 LEU B N 1
ATOM 7431 C CA . LEU B 1 452 ? 1.83 41.406 17.984 1 97.06 452 LEU B CA 1
ATOM 7432 C C . LEU B 1 452 ? 1.537 41.781 19.422 1 97.06 452 LEU B C 1
ATOM 7434 O O . LEU B 1 452 ? 1.224 42.969 19.703 1 97.06 452 LEU B O 1
ATOM 7438 N N . GLU B 1 453 ? 1.629 40.875 20.312 1 96.62 453 GLU B N 1
ATOM 7439 C CA . GLU B 1 453 ? 1.378 41.188 21.719 1 96.62 453 GLU B CA 1
ATOM 7440 C C . GLU B 1 453 ? 2.445 42.125 22.266 1 96.62 453 GLU B C 1
ATOM 7442 O O . GLU B 1 453 ? 2.145 43.031 23.062 1 96.62 453 GLU B O 1
ATOM 7447 N N . GLY B 1 454 ? 3.654 41.938 21.859 1 96.5 454 GLY B N 1
ATOM 7448 C CA . GLY B 1 454 ? 4.719 42.844 22.234 1 96.5 454 GLY B CA 1
ATOM 7449 C C . GLY B 1 454 ? 4.477 44.281 21.781 1 96.5 454 GLY B C 1
ATOM 7450 O O . GLY B 1 454 ? 4.672 45.219 22.547 1 96.5 454 GLY B O 1
ATOM 7451 N N . PHE B 1 455 ? 4.117 44.406 20.594 1 97.69 455 PHE B N 1
ATOM 7452 C CA . PHE B 1 455 ? 3.832 45.719 20.047 1 97.69 455 PHE B CA 1
ATOM 7453 C C . PHE B 1 455 ? 2.637 46.375 20.75 1 97.69 455 PHE B C 1
ATOM 7455 O O . PHE B 1 455 ? 2.619 47.562 21 1 97.69 455 PHE B O 1
ATOM 7462 N N . ALA B 1 456 ? 1.651 45.594 21.031 1 97.88 456 ALA B N 1
ATOM 7463 C CA . ALA B 1 456 ? 0.496 46.094 21.766 1 97.88 456 ALA B CA 1
ATOM 7464 C C . ALA B 1 456 ? 0.912 46.625 23.141 1 97.88 456 ALA B C 1
ATOM 7466 O O . ALA B 1 456 ? 0.498 47.719 23.531 1 97.88 456 ALA B O 1
ATOM 7467 N N . GLY B 1 457 ? 1.684 45.844 23.844 1 97.5 457 GLY B N 1
ATOM 7468 C CA . GLY B 1 457 ? 2.184 46.281 25.141 1 97.5 457 GLY B CA 1
ATOM 7469 C C . GLY B 1 457 ? 3.031 47.531 25.062 1 97.5 457 GLY B C 1
ATOM 7470 O O . GLY B 1 457 ? 2.893 48.438 25.891 1 97.5 457 GLY B O 1
ATOM 7471 N N . LYS B 1 458 ? 3.869 47.562 24.109 1 97.75 458 LYS B N 1
ATOM 7472 C CA . LYS B 1 458 ? 4.723 48.75 23.906 1 97.75 458 LYS B CA 1
ATOM 7473 C C . LYS B 1 458 ? 3.896 49.969 23.594 1 97.75 458 LYS B C 1
ATOM 7475 O O . LYS B 1 458 ? 4.188 51.062 24.078 1 97.75 458 LYS B O 1
ATOM 7480 N N . ALA B 1 459 ? 2.957 49.844 22.75 1 97.75 459 ALA B N 1
ATOM 7481 C CA . ALA B 1 459 ? 2.09 50.969 22.391 1 97.75 459 ALA B CA 1
ATOM 7482 C C . ALA B 1 459 ? 1.349 51.5 23.609 1 97.75 459 ALA B C 1
ATOM 7484 O O . ALA B 1 459 ? 1.221 52.719 23.781 1 97.75 459 ALA B O 1
ATOM 7485 N N . LEU B 1 460 ? 0.854 50.656 24.391 1 96.94 460 LEU B N 1
ATOM 7486 C CA . LEU B 1 460 ? 0.159 51.062 25.609 1 96.94 460 LEU B CA 1
ATOM 7487 C C . LEU B 1 460 ? 1.097 51.812 26.547 1 96.94 460 LEU B C 1
ATOM 7489 O O . LEU B 1 460 ? 0.727 52.844 27.094 1 96.94 460 LEU B O 1
ATOM 7493 N N . ARG B 1 461 ? 2.25 51.281 26.672 1 96.38 461 ARG B N 1
ATOM 7494 C CA . ARG B 1 461 ? 3.23 51.938 27.531 1 96.38 461 ARG B CA 1
ATOM 7495 C C . ARG B 1 461 ? 3.582 53.312 27.016 1 96.38 461 ARG B C 1
ATOM 7497 O O . ARG B 1 461 ? 3.688 54.281 27.781 1 96.38 461 ARG B O 1
ATOM 7504 N N . CYS B 1 462 ? 3.758 53.406 25.75 1 95.62 462 CYS B N 1
ATOM 7505 C CA . CYS B 1 462 ? 4.055 54.688 25.141 1 95.62 462 CYS B CA 1
ATOM 7506 C C . CYS B 1 462 ? 2.967 55.719 25.453 1 95.62 462 CYS B C 1
ATOM 7508 O O . CYS B 1 462 ? 3.264 56.875 25.734 1 95.62 462 CYS B O 1
ATOM 7510 N N . LEU B 1 463 ? 1.766 55.312 25.406 1 94.94 463 LEU B N 1
ATOM 7511 C CA . LEU B 1 463 ? 0.646 56.219 25.656 1 94.94 463 LEU B CA 1
ATOM 7512 C C . LEU B 1 463 ? 0.564 56.594 27.125 1 94.94 463 LEU B C 1
ATOM 7514 O O . LEU B 1 463 ? 0.117 57.688 27.453 1 94.94 463 LEU B O 1
ATOM 7518 N N . VAL B 1 464 ? 0.95 55.688 27.969 1 93.94 464 VAL B N 1
ATOM 7519 C CA . VAL B 1 464 ? 1.002 55.969 29.391 1 93.94 464 VAL B CA 1
ATOM 7520 C C . VAL B 1 464 ? 2.08 57.031 29.656 1 93.94 464 VAL B C 1
ATOM 7522 O O . VAL B 1 464 ? 1.872 57.969 30.438 1 93.94 464 VAL B O 1
ATOM 7525 N N . ASP B 1 465 ? 3.135 56.906 28.984 1 93.94 465 ASP B N 1
ATOM 7526 C CA . ASP B 1 465 ? 4.262 57.812 29.172 1 93.94 465 ASP B CA 1
ATOM 7527 C C . ASP B 1 465 ? 4 59.156 28.484 1 93.94 465 ASP B C 1
ATOM 7529 O O . ASP B 1 465 ? 4.418 60.188 28.969 1 93.94 465 ASP B O 1
ATOM 7533 N N . GLN B 1 466 ? 3.371 59.062 27.328 1 94.81 466 GLN B N 1
ATOM 7534 C CA . GLN B 1 466 ? 3.027 60.25 26.531 1 94.81 466 GLN B CA 1
ATOM 7535 C C . GLN B 1 466 ? 1.555 60.219 26.125 1 94.81 466 GLN B C 1
ATOM 7537 O O . GLN B 1 466 ? 1.224 59.938 24.969 1 94.81 466 GLN B O 1
ATOM 7542 N N . PRO B 1 467 ? 0.722 60.781 26.953 1 93 467 PRO B N 1
ATOM 7543 C CA . PRO B 1 467 ? -0.719 60.656 26.719 1 93 467 PRO B CA 1
ATOM 7544 C C . PRO B 1 467 ? -1.173 61.375 25.453 1 93 467 PRO B C 1
ATOM 7546 O O . PRO B 1 467 ? -2.182 61 24.859 1 93 467 PRO B O 1
ATOM 7549 N N . ASP B 1 468 ? -0.348 62.406 25.031 1 93.19 468 ASP B N 1
ATOM 7550 C CA . ASP B 1 468 ? -0.778 63.188 23.891 1 93.19 468 ASP B CA 1
ATOM 7551 C C . ASP B 1 468 ? -0.153 62.656 22.594 1 93.19 468 ASP B C 1
ATOM 7553 O O . ASP B 1 468 ? -0.289 63.281 21.531 1 93.19 468 ASP B O 1
ATOM 7557 N N . LEU B 1 469 ? 0.414 61.531 22.688 1 94.75 469 LEU B N 1
ATOM 7558 C CA . LEU B 1 469 ? 1.165 61 21.562 1 94.75 469 LEU B CA 1
ATOM 7559 C C . LEU B 1 469 ? 0.268 60.844 20.328 1 94.75 469 LEU B C 1
ATOM 7561 O O . LEU B 1 469 ? 0.695 61.125 19.203 1 94.75 469 LEU B O 1
ATOM 7565 N N . LEU B 1 470 ? -0.993 60.438 20.547 1 95.62 470 LEU B N 1
ATOM 7566 C CA . LEU B 1 470 ? -1.859 60.125 19.422 1 95.62 470 LEU B CA 1
ATOM 7567 C C . LEU B 1 470 ? -2.898 61.219 19.219 1 95.62 470 LEU B C 1
ATOM 7569 O O . LEU B 1 470 ? -3.711 61.156 18.297 1 95.62 470 LEU B O 1
ATOM 7573 N N . ALA B 1 471 ? -2.83 62.219 19.953 1 91.5 471 ALA B N 1
ATOM 7574 C CA . ALA B 1 471 ? -3.82 63.312 19.938 1 91.5 471 ALA B CA 1
ATOM 7575 C C . ALA B 1 471 ? -3.893 63.969 18.578 1 91.5 471 ALA B C 1
ATOM 7577 O O . ALA B 1 471 ? -4.977 64.312 18.109 1 91.5 471 ALA B O 1
ATOM 7578 N N . PRO B 1 472 ? -2.771 64.188 17.953 1 92 472 PRO B N 1
ATOM 7579 C CA . PRO B 1 472 ? -2.793 64.875 16.672 1 92 472 PRO B CA 1
ATOM 7580 C C . PRO B 1 472 ? -3.594 64.125 15.609 1 92 472 PRO B C 1
ATOM 7582 O O . PRO B 1 472 ? -3.969 64.75 14.586 1 92 472 PRO B O 1
ATOM 7585 N N . TYR B 1 473 ? -3.893 62.969 15.844 1 94.44 473 TYR B N 1
ATOM 7586 C CA . TYR B 1 473 ? -4.5 62.156 14.789 1 94.44 473 TYR B CA 1
ATOM 7587 C C . TYR B 1 473 ? -5.973 61.906 15.078 1 94.44 473 TYR B C 1
ATOM 7589 O O . TYR B 1 473 ? -6.625 61.125 14.375 1 94.44 473 TYR B O 1
ATOM 7597 N N . ALA B 1 474 ? -6.504 62.469 16.156 1 91 474 ALA B N 1
ATOM 7598 C CA . ALA B 1 474 ? -7.918 62.344 16.516 1 91 474 ALA B CA 1
ATOM 7599 C C . ALA B 1 474 ? -8.797 63.094 15.523 1 91 474 ALA B C 1
ATOM 7601 O O . ALA B 1 474 ? -8.398 64.125 14.969 1 91 474 ALA B O 1
ATOM 7602 N N . SER B 1 475 ? -9.953 62.531 15.305 1 84.25 475 SER B N 1
ATOM 7603 C CA . SER B 1 475 ? -10.906 63.188 14.414 1 84.25 475 SER B CA 1
ATOM 7604 C C . SER B 1 475 ? -11.492 64.438 15.055 1 84.25 475 SER B C 1
ATOM 7606 O O . SER B 1 475 ? -11.719 64.5 16.266 1 84.25 475 SER B O 1
ATOM 7608 N N . PRO B 1 476 ? -11.648 65.625 14.312 1 71.38 476 PRO B N 1
ATOM 7609 C CA . PRO B 1 476 ? -12.211 66.812 14.852 1 71.38 476 PRO B CA 1
ATOM 7610 C C . PRO B 1 476 ? -13.633 66.688 15.383 1 71.38 476 PRO B C 1
ATOM 7612 O O . PRO B 1 476 ? -14.406 65.875 14.844 1 71.38 476 PRO B O 1
ATOM 7615 N N . LYS B 1 477 ? -13.93 67 16.719 1 60.84 477 LYS B N 1
ATOM 7616 C CA . LYS B 1 477 ? -15.258 67 17.312 1 60.84 477 LYS B CA 1
ATOM 7617 C C . LYS B 1 477 ? -16.266 67.75 16.438 1 60.84 477 LYS B C 1
ATOM 7619 O O . LYS B 1 477 ? -15.961 68.812 15.93 1 60.84 477 LYS B O 1
ATOM 7624 N N . LYS B 1 478 ? -17.281 67 15.914 1 54.03 478 LYS B N 1
ATOM 7625 C CA . LYS B 1 478 ? -18.406 67.75 15.367 1 54.03 478 LYS B CA 1
ATOM 7626 C C . LYS B 1 478 ? -18.922 68.812 16.375 1 54.03 478 LYS B C 1
ATOM 7628 O O . LYS B 1 478 ? -19.25 68.438 17.516 1 54.03 478 LYS B O 1
ATOM 7633 N N . ARG B 1 479 ? -18.406 70 16.234 1 42.91 479 ARG B N 1
ATOM 7634 C CA . ARG B 1 479 ? -19.188 71.062 16.875 1 42.91 479 ARG B CA 1
ATOM 7635 C C . ARG B 1 479 ? -20.672 70.875 16.609 1 42.91 479 ARG B C 1
ATOM 7637 O O . ARG B 1 479 ? -21.109 70.75 15.461 1 42.91 479 ARG B O 1
ATOM 7644 N N . THR B 1 480 ? -21.328 70.125 17.484 1 38.97 480 THR B N 1
ATOM 7645 C CA . THR B 1 480 ? -22.766 70.438 17.484 1 38.97 480 THR B CA 1
ATOM 7646 C C . THR B 1 480 ? -23 71.938 17.453 1 38.97 480 THR B C 1
ATOM 7648 O O . THR B 1 480 ? -22.703 72.625 18.406 1 38.97 480 THR B O 1
ATOM 7651 N N . GLY B 1 481 ? -22.578 72.438 16.375 1 28.53 481 GLY B N 1
ATOM 7652 C CA . GLY B 1 481 ? -23.422 73.625 16.172 1 28.53 481 GLY B CA 1
ATOM 7653 C C . GLY B 1 481 ? -24.875 73.25 15.906 1 28.53 481 GLY B C 1
ATOM 7654 O O . GLY B 1 481 ? -25.172 72.188 15.438 1 28.53 481 GLY B O 1
#

Sequence (962 aa):
MNQARNGRSEWFELSEEGWRRSNRARPLGQLVREALQNAFDQRASRVKVRLEEDEVRIEDDAPAGLARDEFAFTVFLGEKDTPPTWRGRKGRGLKEMIAASDRAEVETVGRTLVFDNTGRHVKPNTREVGTCLRLFRRTSASEREAAVQLLRLTIPPPGVELVINGRTVRPPRVKDSLEDCPLETVELHRGVERYVERPTRVDLYHPRPGETPHLFELGLPVEPHHLPWHVDVQQRIPLAAERDAARDAYKRTLAAILLESLAPELSRQELSGAWVTEVLAHFTLGPEALEAYVAKVLPARAVLSVGPRMDDRARQLGAKVVDLRGMPLPAVEQLETLVESAEAYVERMEGPPRDVRVNPGARAERFVGLVRCLSLELTGREAGVEFFERKVRDPSAQVDAEYDRERHLLRVNVRGQVRLDDPLEPRTLGIILHELAHDQGDEHDFAFIDRLEGFAGKALRCLVDQPDLLAPYASPKKRTGMNQARNGRSEWFELSEEGWRRSNRARPLGQLVREALQNAFDQRASRVKVRLEEDEVRIEDDAPAGLARDEFAFTVFLGEKDTPPTWRGRKGRGLKEMIAASDRAEVETVGRTLVFDNTGRHVKPNTREVGTCLRLFRRTSASEREAAVQLLRLTIPPPGVELVINGRTVRPPRVKDSLEDCPLETVELHRGVERYVERPTRVDLYHPRPGETPHLFELGLPVEPHHLPWHVDVQQRIPLAAERDAARDAYKRTLAAILLESLAPELSRQELSGAWVTEVLAHFTLGPEALEAYVAKVLPARAVLSVGPRMDDRARQLGAKVVDLRGMPLPAVEQLETLVESAEAYVERMEGPPRDVRVNPGARAERFVGLVRCLSLELTGREAGVEFFERKVRDPSAQVDAEYDRERHLLRVNVRGQVRLDDPLEPRTLGIILHELAHDQGDEHDFAFIDRLEGFAGKALRCLVDQPDLLAPYASPKKRTG

pLDDT: mean 89.64, std 11.4, range [21.59, 98.31]

Nearest PDB structures (foldseek):
  5jig-assembly1_A  TM=7.516E-01  e=2.518E-01  Schizosaccharomyces pombe 972h-
  5ln5-assembly2_B  TM=7.198E-01  e=3.314E-01  Schizosaccharomyces pombe 972h-
  3aaq-assembly1_A  TM=2.720E-01  e=2.150E+00  Legionella pneumophila subsp. pneumophila str. Philadelphia 1
  5jig-assembly1_A  TM=7.513E-01  e=2.424E-01  Schizosaccharomyces pombe 972h-
  5ln5-assembly2_B  TM=7.198E-01  e=3.196E-01  Schizosaccharomyces pombe 972h-

Radius of gyration: 40.14 Å; Cα contacts (8 Å, |Δi|>4): 2004; chains: 2; bounding box: 56×130×88 Å

Solvent-accessible surface area (backbone atoms only — not comparable to full-atom values): 49718 Å² total; per-residue (Å²): 136,82,75,74,73,69,81,72,42,69,63,65,45,68,32,62,66,36,48,23,34,58,33,50,46,49,58,60,36,61,43,51,46,36,52,50,32,49,37,60,65,56,61,24,49,39,36,40,36,38,79,49,54,56,34,40,35,39,35,34,50,16,67,72,34,67,86,51,74,54,55,56,30,25,42,29,38,52,74,37,66,49,63,35,76,42,69,75,75,59,32,42,47,57,34,39,43,49,39,41,30,71,28,30,35,44,37,22,49,48,28,28,41,36,36,40,85,84,12,57,52,75,45,80,49,84,44,76,53,2,33,37,38,39,34,30,38,82,50,55,71,67,50,50,51,52,17,49,60,52,58,54,61,32,33,67,60,91,84,36,47,42,27,51,69,87,40,72,52,64,65,66,53,78,70,50,72,46,69,65,43,79,40,63,24,42,36,36,58,86,40,26,64,40,80,44,73,42,65,31,42,39,39,31,24,46,53,55,92,93,52,72,21,28,37,21,46,65,28,37,71,40,38,71,52,80,54,90,36,24,37,29,33,56,34,32,60,62,47,23,74,64,49,49,24,54,38,62,69,57,55,50,51,51,51,39,53,49,43,53,71,41,32,75,76,50,51,48,72,62,61,24,30,48,59,45,54,48,35,34,44,77,46,85,68,52,70,66,25,46,50,33,46,47,66,55,65,43,61,84,59,46,21,33,58,80,44,72,67,43,32,47,53,22,40,63,66,67,37,37,71,40,73,65,72,82,46,21,65,55,32,51,54,55,46,51,75,78,35,48,38,15,57,54,50,42,36,64,33,29,37,77,89,62,72,42,80,50,77,79,60,76,56,35,48,43,30,50,51,45,48,27,50,51,30,29,76,68,73,71,45,67,37,45,75,43,41,26,41,56,77,56,68,31,78,84,47,69,59,39,63,47,56,39,57,91,74,40,29,39,37,34,21,71,70,30,77,53,39,46,72,37,36,60,38,30,62,29,37,10,50,52,48,50,38,58,28,35,62,85,41,89,53,86,43,58,69,29,52,50,39,34,29,39,45,42,10,40,52,49,34,48,37,65,76,34,56,65,73,63,54,85,35,54,58,82,76,78,70,80,117,135,79,76,73,71,68,82,73,43,68,61,63,44,68,30,64,68,35,47,23,34,59,32,51,45,48,58,60,34,61,42,51,47,36,51,48,32,52,37,60,65,55,60,24,48,39,36,40,35,39,81,50,55,55,34,40,37,40,34,34,49,15,67,71,34,66,86,50,74,54,55,57,30,25,44,28,38,52,76,38,68,48,61,36,76,40,68,74,74,60,32,44,45,57,35,39,44,49,40,41,31,73,29,30,35,43,36,22,51,46,30,30,43,36,36,41,85,83,12,58,49,76,44,79,50,83,42,76,53,2,34,38,40,40,34,29,38,82,50,53,71,66,51,49,52,53,17,49,60,52,57,54,61,30,32,67,59,91,84,36,46,43,28,52,70,86,40,74,55,64,67,65,55,78,69,50,75,44,69,64,42,79,40,65,25,42,36,36,58,85,41,25,62,40,80,44,73,42,64,32,43,38,40,32,24,45,52,54,92,90,52,74,21,28,38,22,46,65,29,37,70,41,38,72,52,80,54,90,36,24,36,29,32,56,33,32,58,62,47,24,74,66,47,49,26,53,37,62,68,55,55,50,51,50,50,39,54,50,43,52,70,40,32,74,76,50,52,47,71,62,61,24,30,46,61,44,54,48,35,36,44,76,45,85,69,52,70,66,25,47,51,32,45,47,66,54,65,43,62,82,59,46,20,34,58,79,46,71,67,43,30,45,53,23,40,63,66,66,37,38,71,40,71,64,72,82,45,21,66,53,31,52,57,56,47,50,75,76,35,47,37,18,56,54,48,43,36,64,32,28,39,78,89,62,72,41,80,50,79,79,60,77,56,35,49,42,31,51,49,47,48,26,51,51,29,29,74,67,73,72,44,66,38,46,76,44,43,27,40,55,77,56,68,30,78,84,44,68,61,39,66,47,54,40,56,91,75,40,29,39,35,34,22,72,72,30,77,53,40,46,71,38,37,60,39,30,62,27,38,10,50,51,47,51,39,58,29,33,62,85,41,88,54,86,43,58,70,28,52,52,38,32,28,38,45,42,10,39,51,47,34,48,38,65,77,35,56,64,72,62,56,86,34,56,58,80,77,76,71,82,113

InterPro domains:
  IPR036890 Histidine kinase/HSP90-like ATPase superfamily [SSF55874] (28-137)

Foldseek 3Di:
DPPDPPPDDDPDDDDLVVLLVVLLPDQPLLLVVLVVLVQQQLPFLEWEWEDDQFKTKIWTFRQCADVDPCLQAPAQDDDQFDFQLGDDAGSHRNNSQQSNAQWKWKDTAQWIWTQHPVGIDIDTDHDRGTIMIMGTHGDDPVSVVVSCVQVLQFDGDPSHWYHYNRRTRHHAAWDDKDWQQFAWTWTRDRSDTDIDTTIWMKTWGQDDVPDAAAEAECRHGQEGDDQRTNIYTSGHAPADPSSNDHDPVRVLSVLLSCLLVCQLPDALVNCPDPSNLVNQQPHQHDPVSLVSNCPHPPDDQEAEEDDQQLQQLLVVLPHDYDYDVVGHPSNVVNNCVPHPHSVVSLCLFFNPPDKAWDDPPPLQVLVQVLLQLLLCQQVVGGAAETEIAGGGPHPSSADAWAADLVRSYIYGHPPGDAGRNACVPPVNVLVSLLRSLCNPHNGPDVSSVVSSVSSVVSVVVVCVVPVCSSVVSGHDPPPPD/DPPPPPPDDDPDDDDLVVLLVVLLPDQPLLLVVLVVLVQQQLPFLEWEWEDDQFKTKIWTFRQCADVDPCLQAVAQDDDQFDFQLGDDARSHRNNSQQSNAQWKWKDTAQWIWTQHPVGIDIDTDHDRGTIMIMGTHGDDPVSVVVSCVQVLQFDGDPSHWYHYNRRTRHHAAWDDKDWQQFAWTWTRDRSDTDIDTTIWMKTWGQDDVPDAAAEAECRHGQEGDDQRTNIYTSGHAPADPSSNDHDPVRVLSVLLSCLLPCQQPDALVNCPDPSNLVNQQPHQHDPVSLVSNCPHPPDDQEAEEDDQLLCQLLVVLPHDYDYDVVGHPSSVVNNCVPHPHSVVSLCLFFNPWDKAWDDPPPLQVLVQVLLQLLLCQQVVGGAAETEIAGGGPHPSSADAWAADLVRSYIYGHPPGDAGRNACVPPVNVLVSLLRSLCNPHNGPDVSSVVSSVSSVVSVVVVCVVPVCSSVVSGHDPPPPD

Organism: Cystobacter fuscus (strain ATCC 25194 / DSM 2262 / NBRC 100088 / M29) (NCBI:txid1242864)

Secondary structure (DSSP, 8-state):
------SS----EE-HHHHHHHHHTS-HHHHHHHHHHHHHHTT-SEEEEEE-SSEEEEEE--TT--S-THHHHEET---S---TT-S--SS-HHHHHHHTSSEEEEEETTEEEEEETTEEEEEE----SSEEEEEE----HHHHHHHHHHHTT--PPTT-EEEETTEE--PPPEEEEEEEEEEEEEEEETTEEEEEEEEEEEEEEPPPTTPPPEEEETTEEEEE-SSSSEEEESS---B-TTSS-B-HHHHHHHHHHHHHHHGGGS-HHHHTSHHHHHHHHH-PPPHHHHHHHHHHHSPTTEEE---HHHHHHHHHTT-EEE--TTS-HHHHHHHHTTS-BHHHHHHHHH-S--PEEE--GGGGHHHHHHHHHHHHHHHSSPPEEEEEE---SSGGG---EEEETTTTEEEEETTSS--SS-TTSHHHHHHHHHHHGGGG-SS-SHHHHHHHHHHHHHHHHHHHH-TTTTGGGSPP-----/------SS----EE-HHHHHHHHHTS-HHHHHHHHHHHHHHTT-SEEEEEE-SSEEEEEE--TT--S-THHHHEET---S---TT-S--SS-HHHHHHHTSSEEEEEETTEEEEEETTEEEEEE----SSEEEEEE----HHHHHHHHHHHTT--PPTT-EEEETTEE--PPPEEEEEEEEEEEEEEEETTEEEEEEEEEEEEEEPPPTTPPPEEEETTEEEEE-SSSSEEEESS---B-TTSS-B-HHHHHHHHHHHHHHHGGGS-HHHHTSHHHHHHHHH-PPPHHHHHHHHHHHSPTTEEE---HHHHHHHHHTT-EEE--TTS-HHHHHHHHTTS-BHHHHHHHHH-S---EEE--GGGGHHHHHHHHHHHHHHHSSPPEEEEEE---SSGGG---EEEETTTTEEEEETTSS--SS-TTSHHHHHHHHHHHGGGG-SS-SHHHHHHHHHHHHHHHHHHHH-TTTTGGGSPP-----